Protein AF-A0A9P9PJF4-F1 (afdb_monomer_lite)

Radius of gyration: 35.7 Å; chains: 1; bounding box: 83×96×113 Å

pLDDT: mean 74.49, std 23.61, range [21.17, 98.62]

Foldseek 3Di:
DDDDDDPCDDPPPPPDLELDDPVCLLQLVLLVLVVVVLVVLLVVCLVVCVLVQVVCPPLCPQAPDNQWFDCDPQWGQGGPPDLQNIWGKFQKIFGEFDFVVSLPDPSGFWFAKEWDDDPHWIKMWTQAQQFTWIWTLDLSRYTFTAATEGQLAGRGRQKYWYDQQQWIWIFGPGQQRAIWTAGNVVSVPTDSVDHDYDDSPPRTAGEAPQQAPRRHFRYKDAENFVQWIKGFQSHNHGDLPGLQLRFIWIWHCPPVNHIYTFAHANPLRHFQDWDWAQDQAQQVVRHRFTKIQTQSQFWGWIWRQSARHYYNGTGTLATDGDRFRHGFADKEQQDRNHRFKIKTFHQCQCPVSHLSSGRPRRPNVVQWTKTWMWGCSPVNDIDTDAIDTDLAGFGWHDWDHALQWIWTQTFQQGIWIWRRLCCVVVVNCPPIDGNIGIGNGSPQCPPVRSHGHDRSKGFNDWYQDQAQFIWTAMGRHGIITMGGADFWDWDDVDNPDDDDDDDDDDTDFDDHHIGHDDDDDDPLCVVFDDDDDDDDDDDDDDDDDTDDDPVSVVVCVVVCTVRVVPPDDDPVSPPPPVVVLLVVVVVVFPPDDDPDPDDDDDDCPVVVVVDPPRPDDQDKDWDFDPDDPDPPGWTWIWIFRDDDPQFTWIWTFTPPPDDDTPTFIWGKAADCPWPCCVPHPFHAFDLAFCDLVNLVVVLVVLVCCAPVCPLNVLLHFDPPLDDAQKWWFWDQDPVRDTWIAIDGDDSPDDAAEEEEQEAALDDAQQAAAPVCNVVRNVTDDLVRFAQQVNQVSVSCVSSVHRIYDYCRYSAHVHDPVSNVVNLLCLLVNQQNHSEYEYLQQDNHSRPHQRGRDDDAQQPDDWDKDWTADSVRDITIMTMTGCSDADDSCVTNSLQELLSLSSLQNHQWYFHRHPGWTWIDHCRDIDTPRDDDDPVSVPRRVCLSCLSSDDLLVLVLSLLVSQLSSQQHDYPALLCLQSSCLSVVVSSCVSNVFADAQSDGPSCLLQVLQKAFDPDDDAFDPDARHFLSHPSRGSHRIHHDSSDRWDWQKAWDDKDFAAPDPVRRRHTTPDIKTKMWFWKFKKKWWAAPVQCWIWIPPQTDIGHHDDPPPPDDDPDDDPQKDKDFNPVVDDPCNVPDNGDMAIKMKTWRIANPPWRWTKIWIWHADPPDGQATHTGMIMIGGFPPDDPDPGDPPCRRVPTDTDTHMGD

Structure (mmCIF, N/CA/C/O backbone):
data_AF-A0A9P9PJF4-F1
#
_entry.id   AF-A0A9P9PJF4-F1
#
loop_
_atom_site.group_PDB
_atom_site.id
_atom_site.type_symbol
_atom_site.label_atom_id
_atom_site.label_alt_id
_atom_site.label_comp_id
_atom_site.label_asym_id
_atom_site.label_entity_id
_atom_site.label_seq_id
_atom_site.pdbx_PDB_ins_code
_atom_site.Cartn_x
_atom_site.Cartn_y
_atom_site.Cartn_z
_atom_site.occupancy
_atom_site.B_iso_or_equiv
_atom_site.auth_seq_id
_atom_site.auth_comp_id
_atom_site.auth_asym_id
_atom_site.auth_atom_id
_atom_site.pdbx_PDB_model_num
ATOM 1 N N . MET A 1 1 ? 15.720 27.802 -45.897 1.00 34.34 1 MET A N 1
ATOM 2 C CA . MET A 1 1 ? 14.665 27.251 -46.779 1.00 34.34 1 MET A CA 1
ATOM 3 C C . MET A 1 1 ? 14.933 25.777 -47.052 1.00 34.34 1 MET A C 1
ATOM 5 O O . MET A 1 1 ? 15.962 25.482 -47.644 1.00 34.34 1 MET A O 1
ATOM 9 N N . LYS A 1 2 ? 14.011 24.889 -46.672 1.00 25.39 2 LYS A N 1
ATOM 10 C CA . LYS A 1 2 ? 13.549 23.709 -47.434 1.00 25.39 2 LYS A CA 1
ATOM 11 C C . LYS A 1 2 ? 12.331 23.142 -46.688 1.00 25.39 2 LYS A C 1
ATOM 13 O O . LYS A 1 2 ? 12.309 23.207 -45.465 1.00 25.39 2 LYS A O 1
ATOM 18 N N . TRP A 1 3 ? 11.308 22.699 -47.416 1.00 28.30 3 TRP A N 1
ATOM 19 C CA . TRP A 1 3 ? 10.011 22.268 -46.874 1.00 28.30 3 TRP A CA 1
ATOM 20 C C . TRP A 1 3 ? 9.738 20.805 -47.243 1.00 28.30 3 TRP A C 1
ATOM 22 O O . TRP A 1 3 ? 9.900 20.439 -48.404 1.00 28.30 3 TRP A O 1
ATOM 32 N N . SER A 1 4 ? 9.292 20.019 -46.260 1.00 28.52 4 SER A N 1
ATOM 33 C CA . SER A 1 4 ? 8.748 18.651 -46.375 1.00 28.52 4 SER A CA 1
ATOM 34 C C . SER A 1 4 ? 8.312 18.224 -44.958 1.00 28.52 4 SER A C 1
ATOM 36 O O . SER A 1 4 ? 9.140 17.734 -44.199 1.00 28.52 4 SER A O 1
ATOM 38 N N . ALA A 1 5 ? 7.158 18.616 -44.409 1.00 28.22 5 ALA A N 1
ATOM 39 C CA . ALA A 1 5 ? 5.774 18.578 -44.902 1.00 28.22 5 ALA A CA 1
ATOM 40 C C . ALA A 1 5 ? 5.162 17.160 -44.917 1.00 28.22 5 ALA A C 1
ATOM 42 O O . ALA A 1 5 ? 5.630 16.290 -45.642 1.00 28.22 5 ALA A O 1
ATOM 43 N N . LEU A 1 6 ? 4.067 17.011 -44.156 1.00 29.25 6 LEU A N 1
ATOM 44 C CA . LEU A 1 6 ? 3.089 15.909 -44.143 1.00 29.25 6 LEU A CA 1
ATOM 45 C C . LEU A 1 6 ? 3.566 14.507 -43.709 1.00 29.25 6 LEU A C 1
ATOM 47 O O . LEU A 1 6 ? 3.797 13.618 -44.520 1.00 29.25 6 LEU A O 1
ATOM 51 N N . ALA A 1 7 ? 3.501 14.282 -42.394 1.00 25.89 7 ALA A N 1
ATOM 52 C CA . ALA A 1 7 ? 3.163 12.984 -41.798 1.00 25.89 7 ALA A CA 1
ATOM 53 C C . ALA A 1 7 ? 2.083 13.178 -40.712 1.00 25.89 7 ALA A C 1
ATOM 55 O O . ALA A 1 7 ? 2.244 12.791 -39.558 1.00 25.89 7 ALA A O 1
ATOM 56 N N . SER A 1 8 ? 0.987 13.855 -41.073 1.00 27.55 8 SER A N 1
ATOM 57 C CA . SER A 1 8 ? -0.156 14.100 -40.189 1.00 27.55 8 SER A CA 1
ATOM 58 C C . SER A 1 8 ? -0.978 12.821 -40.003 1.00 27.55 8 SER A C 1
ATOM 60 O O . SER A 1 8 ? -2.016 12.640 -40.643 1.00 27.55 8 SER A O 1
ATOM 62 N N . VAL A 1 9 ? -0.499 11.927 -39.135 1.00 30.14 9 VAL A N 1
ATOM 63 C CA . VAL A 1 9 ? -1.334 10.869 -38.554 1.00 30.14 9 VAL A CA 1
ATOM 64 C C . VAL A 1 9 ? -2.481 11.551 -37.811 1.00 30.14 9 VAL A C 1
ATOM 66 O O . VAL A 1 9 ? -2.271 12.544 -37.114 1.00 30.14 9 VAL A O 1
ATOM 69 N N . ALA A 1 10 ? -3.702 11.064 -38.015 1.00 27.00 10 ALA A N 1
ATOM 70 C CA . ALA A 1 10 ? -4.894 11.736 -37.528 1.00 27.00 10 ALA A CA 1
ATOM 71 C C . ALA A 1 10 ? -4.987 11.680 -35.997 1.00 27.00 10 ALA A C 1
ATOM 73 O O . ALA A 1 10 ? -5.512 10.723 -35.428 1.00 27.00 10 ALA A O 1
ATOM 74 N N . VAL A 1 11 ? -4.573 12.768 -35.344 1.00 32.31 11 VAL A N 1
ATOM 75 C CA . VAL A 1 11 ? -5.236 13.211 -34.116 1.00 32.31 11 VAL A CA 1
ATOM 76 C C . VAL A 1 11 ? -6.684 13.496 -34.508 1.00 32.31 11 VAL A C 1
ATOM 78 O O . VAL A 1 11 ? -7.003 14.563 -35.034 1.00 32.31 11 VAL A O 1
ATOM 81 N N . LEU A 1 12 ? -7.558 12.507 -34.308 1.00 24.62 12 LEU A N 1
ATOM 82 C CA . LEU A 1 12 ? -8.987 12.770 -34.218 1.00 24.62 12 LEU A CA 1
ATOM 83 C C . LEU A 1 12 ? -9.161 13.825 -33.120 1.00 24.62 12 LEU A C 1
ATOM 85 O O . LEU A 1 12 ? -8.654 13.613 -32.015 1.00 24.62 12 LEU A O 1
ATOM 89 N N . PRO A 1 13 ? -9.832 14.957 -33.386 1.00 32.28 13 PRO A N 1
ATOM 90 C CA . PRO A 1 13 ? -10.098 15.912 -32.331 1.00 32.28 13 PRO A CA 1
ATOM 91 C C . PRO A 1 13 ? -11.026 15.242 -31.316 1.00 32.28 13 PRO A C 1
ATOM 93 O O . PRO A 1 13 ? -12.204 15.019 -31.598 1.00 32.28 13 PRO A O 1
ATOM 96 N N . LEU A 1 14 ? -10.499 14.952 -30.123 1.00 38.03 14 LEU A N 1
ATOM 97 C CA . LEU A 1 14 ? -11.316 14.827 -28.920 1.00 38.03 14 LEU A CA 1
ATOM 98 C C . LEU A 1 14 ? -11.950 16.201 -28.695 1.00 38.03 14 LEU A C 1
ATOM 100 O O . LEU A 1 14 ? -11.345 17.109 -28.126 1.00 38.03 14 LEU A O 1
ATOM 104 N N . ALA A 1 15 ? -13.134 16.380 -29.278 1.00 36.50 15 ALA A N 1
ATOM 105 C CA . ALA A 1 15 ? -13.811 17.658 -29.376 1.00 36.50 15 ALA A CA 1
ATOM 106 C C . ALA A 1 15 ? -14.324 18.091 -27.997 1.00 36.50 15 ALA A C 1
ATOM 108 O O . ALA A 1 15 ? -15.442 17.758 -27.614 1.00 36.50 15 ALA A O 1
ATOM 109 N N . SER A 1 16 ? -13.473 18.824 -27.269 1.00 43.75 16 SER A N 1
ATOM 110 C CA . SER A 1 16 ? -13.793 19.554 -26.035 1.00 43.75 16 SER A CA 1
ATOM 111 C C . SER A 1 16 ? -14.625 18.750 -25.025 1.00 43.75 16 SER A C 1
ATOM 113 O O . SER A 1 16 ? -15.787 19.062 -24.780 1.00 43.75 16 SER A O 1
ATOM 115 N N . ALA A 1 17 ? -14.005 17.736 -24.416 1.00 50.69 17 ALA A N 1
ATOM 116 C CA . ALA A 1 17 ? -14.573 16.988 -23.289 1.00 50.69 17 ALA A CA 1
ATOM 117 C C . ALA A 1 17 ? -14.316 17.646 -21.910 1.00 50.69 17 ALA A C 1
ATOM 119 O O . ALA A 1 17 ? -14.568 17.013 -20.888 1.00 50.69 17 ALA A O 1
ATOM 120 N N . HIS A 1 18 ? -13.819 18.889 -21.899 1.00 61.38 18 HIS A N 1
ATOM 121 C CA . HIS A 1 18 ? -13.528 19.691 -20.706 1.00 61.38 18 HIS A CA 1
ATOM 122 C C . HIS A 1 18 ? -14.693 20.639 -20.390 1.00 61.38 18 HIS A C 1
ATOM 124 O O . HIS A 1 18 ? -15.358 21.120 -21.312 1.00 61.38 18 HIS A O 1
ATOM 130 N N . GLY A 1 19 ? -14.905 20.957 -19.111 1.00 71.25 19 GLY A N 1
ATOM 131 C CA . GLY A 1 19 ? -15.897 21.961 -18.697 1.00 71.25 19 GLY A CA 1
ATOM 132 C C . GLY A 1 19 ? -15.483 23.421 -18.954 1.00 71.25 19 GLY A C 1
ATOM 133 O O . GLY A 1 19 ? -16.315 24.308 -19.159 1.00 71.25 19 GLY A O 1
ATOM 134 N N . PHE A 1 20 ? -14.175 23.674 -18.989 1.00 87.19 20 PHE A N 1
ATOM 135 C CA . PHE A 1 20 ? -13.577 25.001 -19.139 1.00 87.19 20 PHE A CA 1
ATOM 136 C C . PHE A 1 20 ? -12.652 25.043 -20.362 1.00 87.19 20 PHE A C 1
ATOM 138 O O . PHE A 1 20 ? -12.193 24.013 -20.863 1.00 87.19 20 PHE A O 1
ATOM 145 N N . THR A 1 21 ? -12.377 26.240 -20.883 1.00 88.31 21 THR A N 1
ATOM 146 C CA . THR A 1 21 ? -11.448 26.394 -22.012 1.00 88.31 21 THR A CA 1
ATOM 147 C C . THR A 1 21 ? -9.991 26.399 -21.541 1.00 88.31 21 THR A C 1
ATOM 149 O O . THR A 1 21 ? -9.674 26.894 -20.462 1.00 88.31 21 THR A O 1
ATOM 152 N N . GLN A 1 22 ? -9.061 25.943 -22.390 1.00 86.75 22 GLN A N 1
ATOM 153 C CA . GLN A 1 22 ? -7.617 25.996 -22.095 1.00 86.75 22 GLN A CA 1
ATOM 154 C C . GLN A 1 22 ? -7.113 27.416 -21.780 1.00 86.75 22 GLN A C 1
ATOM 156 O O . GLN A 1 22 ? -6.164 27.574 -21.020 1.00 86.75 22 GLN A O 1
ATOM 161 N N . GLY A 1 23 ? -7.760 28.457 -22.319 1.00 88.31 23 GLY A N 1
ATOM 162 C CA . GLY A 1 23 ? -7.442 29.846 -21.978 1.00 88.31 23 GLY A CA 1
ATOM 163 C C . GLY A 1 23 ? -7.846 30.232 -20.551 1.00 88.31 23 GLY A C 1
ATOM 164 O O . GLY A 1 23 ? -7.159 31.031 -19.919 1.00 88.31 23 GLY A O 1
ATOM 165 N N . GLU A 1 24 ? -8.920 29.652 -20.013 1.00 89.38 24 GLU A N 1
ATOM 166 C CA . GLU A 1 24 ? -9.369 29.900 -18.639 1.00 89.38 24 GLU A CA 1
ATOM 167 C C . GLU A 1 24 ? -8.446 29.226 -17.621 1.00 89.38 24 GLU A C 1
ATOM 169 O O . GLU A 1 24 ? -7.992 29.913 -16.704 1.00 89.38 24 GLU A O 1
ATOM 174 N N . TYR A 1 25 ? -8.078 27.957 -17.834 1.00 89.44 25 TYR A N 1
ATOM 175 C CA . TYR A 1 25 ? -7.021 27.279 -17.069 1.00 89.44 25 TYR A CA 1
ATOM 176 C C . TYR A 1 25 ? -5.699 28.062 -17.146 1.00 89.44 25 TYR A C 1
ATOM 178 O O . TYR A 1 25 ? -5.192 28.537 -16.133 1.00 89.44 25 TYR A O 1
ATOM 186 N N . ALA A 1 26 ? -5.178 28.340 -18.348 1.00 86.75 26 ALA A N 1
ATOM 187 C CA . ALA A 1 26 ? -3.912 29.063 -18.509 1.00 86.75 26 ALA A CA 1
ATOM 188 C C . ALA A 1 26 ? -3.910 30.469 -17.869 1.00 86.75 26 ALA A C 1
ATOM 190 O O . ALA A 1 26 ? -2.870 30.938 -17.413 1.00 86.75 26 ALA A O 1
ATOM 191 N N . SER A 1 27 ? -5.064 31.140 -17.788 1.00 87.94 27 SER A N 1
ATOM 192 C CA . SER A 1 27 ? -5.177 32.451 -17.133 1.00 87.94 27 SER A CA 1
ATOM 193 C C . SER A 1 27 ? -5.241 32.407 -15.599 1.00 87.94 27 SER A C 1
ATOM 195 O O . SER A 1 27 ? -4.928 33.422 -14.970 1.00 87.94 27 SER A O 1
ATOM 197 N N . GLY A 1 28 ? -5.641 31.272 -15.008 1.00 88.38 28 GLY A N 1
ATOM 198 C CA . GLY A 1 28 ? -5.975 31.133 -13.584 1.00 88.38 28 GLY A CA 1
ATOM 199 C C . GLY A 1 28 ? -7.426 31.466 -13.218 1.00 88.38 28 GLY A C 1
ATOM 200 O O . GLY A 1 28 ? -7.733 31.643 -12.042 1.00 88.38 28 GLY A O 1
ATOM 201 N N . ALA A 1 29 ? -8.329 31.554 -14.198 1.00 89.94 29 ALA A N 1
ATOM 202 C CA . ALA A 1 29 ? -9.730 31.908 -13.962 1.00 89.94 29 ALA A CA 1
ATOM 203 C C . ALA A 1 29 ? -10.544 30.779 -13.300 1.00 89.94 29 ALA A C 1
ATOM 205 O O . ALA A 1 29 ? -11.487 31.073 -12.569 1.00 89.94 29 ALA A O 1
ATOM 206 N N . VAL A 1 30 ? -10.193 29.506 -13.531 1.00 89.62 30 VAL A N 1
ATOM 207 C CA . VAL A 1 30 ? -10.925 28.349 -12.970 1.00 89.62 30 VAL A CA 1
ATOM 208 C C . VAL A 1 30 ? -10.677 28.230 -11.463 1.00 89.62 30 VAL A C 1
ATOM 210 O O . VAL A 1 30 ? -11.626 28.221 -10.681 1.00 89.62 30 VAL A O 1
ATOM 213 N N . MET A 1 31 ? -9.408 28.266 -11.052 1.00 88.94 31 MET A N 1
ATOM 214 C CA . MET A 1 31 ? -9.002 28.311 -9.646 1.00 88.94 31 MET A CA 1
ATOM 215 C C . MET A 1 31 ? -9.591 29.521 -8.902 1.00 88.94 31 MET A C 1
ATOM 217 O O . MET A 1 31 ? -10.153 29.363 -7.821 1.00 88.94 31 MET A O 1
ATOM 221 N N . ASP A 1 32 ? -9.549 30.731 -9.472 1.00 89.81 32 ASP A N 1
ATOM 222 C CA . ASP A 1 32 ? -10.112 31.917 -8.802 1.00 89.81 32 ASP A CA 1
ATOM 223 C C . ASP A 1 32 ? -11.648 31.868 -8.693 1.00 89.81 32 ASP A C 1
ATOM 225 O O . ASP A 1 32 ? -12.204 32.268 -7.667 1.00 89.81 32 ASP A O 1
ATOM 229 N N . LEU A 1 33 ? -12.342 31.306 -9.693 1.00 89.44 33 LEU A N 1
ATOM 230 C CA . LEU A 1 33 ? -13.781 31.019 -9.630 1.00 89.44 33 LEU A CA 1
ATOM 231 C C . LEU A 1 33 ? -14.101 30.031 -8.498 1.00 89.44 33 LEU A C 1
ATOM 233 O O . LEU A 1 33 ? -15.025 30.274 -7.718 1.00 89.44 33 LEU A O 1
ATOM 237 N N . MET A 1 34 ? -13.328 28.951 -8.374 1.00 89.94 34 MET A N 1
ATOM 238 C CA . MET A 1 34 ? -13.480 27.964 -7.306 1.00 89.94 34 MET A CA 1
ATOM 239 C C . MET A 1 34 ? -13.217 28.580 -5.924 1.00 89.94 34 MET A C 1
ATOM 241 O O . MET A 1 34 ? -14.080 28.512 -5.046 1.00 89.94 34 MET A O 1
ATOM 245 N N . MET A 1 35 ? -12.060 29.227 -5.736 1.00 90.75 35 MET A N 1
ATOM 246 C CA . MET A 1 35 ? -11.679 29.849 -4.464 1.00 90.75 35 MET A CA 1
ATOM 247 C C . MET A 1 35 ? -12.696 30.900 -4.021 1.00 90.75 35 MET A C 1
ATOM 249 O O . MET A 1 35 ? -13.125 30.879 -2.871 1.00 90.75 35 MET A O 1
ATOM 253 N N . SER A 1 36 ? -13.107 31.802 -4.919 1.00 91.56 36 SER A N 1
ATOM 254 C CA . SER A 1 36 ? -14.059 32.870 -4.586 1.00 91.56 36 SER A CA 1
ATOM 255 C C . SER A 1 36 ? -15.465 32.339 -4.289 1.00 91.56 36 SER A C 1
ATOM 257 O O . SER A 1 36 ? -16.132 32.861 -3.393 1.00 91.56 36 SER A O 1
ATOM 259 N N . SER A 1 37 ? -15.897 31.267 -4.962 1.00 91.19 37 SER A N 1
ATOM 260 C CA . SER A 1 37 ? -17.183 30.606 -4.692 1.00 91.19 37 SER A CA 1
ATOM 261 C C . SER A 1 37 ? -17.192 29.904 -3.329 1.00 91.19 37 SER A C 1
ATOM 263 O O . SER A 1 37 ? -18.136 30.083 -2.555 1.00 91.19 37 SER A O 1
ATOM 265 N N . LYS A 1 38 ? -16.117 29.178 -2.993 1.00 92.50 38 LYS A N 1
ATOM 266 C CA . LYS A 1 38 ? -15.889 28.592 -1.661 1.00 92.50 38 LYS A CA 1
ATOM 267 C C . LYS A 1 38 ? -15.839 29.675 -0.570 1.00 92.50 38 LYS A C 1
ATOM 269 O O . LYS A 1 38 ? -16.595 29.619 0.400 1.00 92.50 38 LYS A O 1
ATOM 274 N N . GLU A 1 39 ? -15.038 30.726 -0.766 1.00 93.00 39 GLU A N 1
ATOM 275 C CA . GLU A 1 39 ? -14.910 31.866 0.159 1.00 93.00 39 GLU A CA 1
ATOM 276 C C . GLU A 1 39 ? -16.257 32.568 0.416 1.00 93.00 39 GLU A C 1
ATOM 278 O O . GLU A 1 39 ? -16.568 32.901 1.566 1.00 93.00 39 GLU A O 1
ATOM 283 N N . ALA A 1 40 ? -17.086 32.740 -0.620 1.00 93.38 40 ALA A N 1
ATOM 284 C CA . ALA A 1 40 ? -18.432 33.302 -0.512 1.00 93.38 40 ALA A CA 1
ATOM 285 C C . ALA A 1 40 ? -19.412 32.378 0.236 1.00 93.38 40 ALA A C 1
ATOM 287 O O . ALA A 1 40 ? -20.197 32.858 1.061 1.00 93.38 40 ALA A O 1
ATOM 288 N N . ALA A 1 41 ? -19.353 31.063 0.004 1.00 92.56 41 ALA A N 1
ATOM 289 C CA . ALA A 1 41 ? -20.180 30.085 0.709 1.00 92.56 41 ALA A CA 1
ATOM 290 C C . ALA A 1 41 ? -19.855 30.052 2.214 1.00 92.56 41 ALA A C 1
ATOM 292 O O . ALA A 1 41 ? -20.740 30.251 3.050 1.00 92.56 41 ALA A O 1
ATOM 293 N N . TRP A 1 42 ? -18.576 29.944 2.584 1.00 93.38 42 TRP A N 1
ATOM 294 C CA . TRP A 1 42 ? -18.161 29.981 3.991 1.00 93.38 42 TRP A CA 1
ATOM 295 C C . TRP A 1 42 ? -18.440 31.347 4.645 1.00 93.38 42 TRP A C 1
ATOM 297 O O . TRP A 1 42 ? -18.703 31.430 5.844 1.00 93.38 42 TRP A O 1
ATOM 307 N N . ALA A 1 43 ? -18.397 32.456 3.894 1.00 92.44 43 ALA A N 1
ATOM 308 C CA . ALA A 1 43 ? -18.820 33.768 4.399 1.00 92.44 43 ALA A CA 1
ATOM 309 C C . ALA A 1 43 ? -20.328 33.817 4.717 1.00 92.44 43 ALA A C 1
ATOM 311 O O . ALA A 1 43 ? -20.710 34.352 5.759 1.00 92.44 43 ALA A O 1
ATOM 312 N N . LYS A 1 44 ? -21.178 33.209 3.877 1.00 94.00 44 LYS A N 1
ATOM 313 C CA . LYS A 1 44 ? -22.625 33.061 4.113 1.00 94.00 44 LYS A CA 1
ATOM 314 C C . LYS A 1 44 ? -22.911 32.236 5.377 1.00 94.00 44 LYS A C 1
ATOM 316 O O . LYS A 1 44 ? -23.691 32.691 6.211 1.00 94.00 44 LYS A O 1
ATOM 321 N N . HIS A 1 45 ? -22.246 31.096 5.574 1.00 92.25 45 HIS A N 1
ATOM 322 C CA . HIS A 1 45 ? -22.419 30.269 6.780 1.00 92.25 45 HIS A CA 1
ATOM 323 C C . HIS A 1 45 ? -21.924 30.951 8.062 1.00 92.25 45 HIS A C 1
ATOM 325 O O . HIS A 1 45 ? -22.611 30.932 9.088 1.00 92.25 45 HIS A O 1
ATOM 331 N N . ARG A 1 46 ? -20.782 31.649 8.010 1.00 90.00 46 ARG A N 1
ATOM 332 C CA . ARG A 1 46 ? -20.304 32.470 9.138 1.00 90.00 46 ARG A CA 1
ATOM 333 C C . ARG A 1 46 ? -21.266 33.623 9.457 1.00 90.00 46 ARG A C 1
ATOM 335 O O . ARG A 1 46 ? -21.515 33.883 10.631 1.00 90.00 46 ARG A O 1
ATOM 342 N N . ALA A 1 47 ? -21.875 34.256 8.449 1.00 92.88 47 ALA A N 1
ATOM 343 C CA . ALA A 1 47 ? -22.896 35.292 8.640 1.00 92.88 47 ALA A CA 1
ATOM 344 C C . ALA A 1 47 ? -24.233 34.752 9.193 1.00 92.88 47 ALA A C 1
ATOM 346 O O . ALA A 1 47 ? -24.906 35.455 9.945 1.00 92.88 47 ALA A O 1
ATOM 347 N N . ALA A 1 48 ? -24.603 33.510 8.866 1.00 93.31 48 ALA A N 1
ATOM 348 C CA . ALA A 1 48 ? -25.753 32.813 9.449 1.00 93.31 48 ALA A CA 1
ATOM 349 C C . ALA A 1 48 ? -25.506 32.331 10.896 1.00 93.31 48 ALA A C 1
ATOM 351 O O . ALA A 1 48 ? -26.454 32.023 11.618 1.00 93.31 48 ALA A O 1
ATOM 352 N N . GLY A 1 49 ? -24.244 32.281 11.340 1.00 90.44 49 GLY A N 1
ATOM 353 C CA . GLY A 1 49 ? -23.857 31.693 12.624 1.00 90.44 49 GLY A CA 1
ATOM 354 C C . GLY A 1 49 ? -23.816 30.161 12.600 1.00 90.44 49 GLY A C 1
ATOM 355 O O . GLY A 1 49 ? -23.854 29.522 13.655 1.00 90.44 49 GLY A O 1
ATOM 356 N N . ASP A 1 50 ? -23.733 29.549 11.416 1.00 88.69 50 ASP A N 1
ATOM 357 C CA . ASP A 1 50 ? -23.646 28.095 11.262 1.00 88.69 50 ASP A CA 1
ATOM 358 C C . ASP A 1 50 ? -22.351 27.561 11.883 1.00 88.69 50 ASP A C 1
ATOM 360 O O . ASP A 1 50 ? -22.399 26.639 12.695 1.00 88.69 50 ASP A O 1
ATOM 364 N N . TYR A 1 51 ? -21.237 28.249 11.635 1.00 90.69 51 TYR A N 1
ATOM 365 C CA . TYR A 1 51 ? -19.895 27.929 12.136 1.00 90.69 51 TYR A CA 1
ATOM 366 C C . TYR A 1 51 ? -19.644 28.353 13.606 1.00 90.69 51 TYR A C 1
ATOM 368 O O . TYR A 1 51 ? -18.500 28.363 14.060 1.00 90.69 51 TYR A O 1
ATOM 376 N N . ASP A 1 52 ? -20.659 28.756 14.390 1.00 91.12 52 ASP A N 1
ATOM 377 C CA . ASP A 1 52 ? -20.407 29.170 15.782 1.00 91.12 52 ASP A CA 1
ATOM 378 C C . ASP A 1 52 ? -19.974 27.982 16.663 1.00 91.12 52 ASP A C 1
ATOM 380 O O . ASP A 1 52 ? -20.799 27.289 17.266 1.00 91.12 52 ASP A O 1
ATOM 384 N N . SER A 1 53 ? -18.653 27.824 16.811 1.00 90.44 53 SER A N 1
ATOM 385 C CA . SER A 1 53 ? -17.975 26.829 17.654 1.00 90.44 53 SER A CA 1
ATOM 386 C C . SER A 1 53 ? -18.569 26.675 19.065 1.00 90.44 53 SER A C 1
ATOM 388 O O . SER A 1 53 ? -18.473 25.593 19.651 1.00 90.44 53 SER A O 1
ATOM 390 N N . LYS A 1 54 ? -19.236 27.700 19.626 1.00 89.31 54 LYS A N 1
ATOM 391 C CA . LYS A 1 54 ? -19.930 27.603 20.928 1.00 89.31 54 LYS A CA 1
ATOM 392 C C . LYS A 1 54 ? -20.972 26.475 20.980 1.00 89.31 54 LYS A C 1
ATOM 394 O O . LYS A 1 54 ? -21.209 25.940 22.066 1.00 89.31 54 LYS A O 1
ATOM 399 N N . LYS A 1 55 ? -21.554 26.079 19.839 1.00 89.38 55 LYS A N 1
ATOM 400 C CA . LYS A 1 55 ? -22.464 24.922 19.713 1.00 89.38 55 LYS A CA 1
ATOM 401 C C . LYS A 1 55 ? -21.809 23.642 20.241 1.00 89.38 55 LYS A C 1
ATOM 403 O O . LYS A 1 55 ? -22.336 22.985 21.144 1.00 89.38 55 LYS A O 1
ATOM 408 N N . TRP A 1 56 ? -20.609 23.337 19.751 1.00 91.12 56 TRP A N 1
ATOM 409 C CA . TRP A 1 56 ? -19.926 22.057 19.975 1.00 91.12 56 TRP A CA 1
ATOM 410 C C . TRP A 1 56 ? -18.883 22.092 21.110 1.00 91.12 56 TRP A C 1
ATOM 412 O O . TRP A 1 56 ? -18.519 21.040 21.636 1.00 91.12 56 TRP A O 1
ATOM 422 N N . MET A 1 57 ? -18.466 23.281 21.571 1.00 90.31 57 MET A N 1
ATOM 423 C CA . MET A 1 57 ? -17.568 23.472 22.728 1.00 90.31 57 MET A CA 1
ATOM 424 C C . MET A 1 57 ? -17.949 22.626 23.957 1.00 90.31 57 MET A C 1
ATOM 426 O O . MET A 1 57 ? -19.127 22.439 24.277 1.00 90.31 57 MET A O 1
ATOM 430 N N . GLY A 1 58 ? -16.946 22.165 24.707 1.00 87.44 58 GLY A N 1
ATOM 431 C CA . GLY A 1 58 ? -17.130 21.360 25.916 1.00 87.44 58 GLY A CA 1
ATOM 432 C C . GLY A 1 58 ? -17.496 19.899 25.644 1.00 87.44 58 GLY A C 1
ATOM 433 O O . GLY A 1 58 ? -18.084 19.246 26.512 1.00 87.44 58 GLY A O 1
ATOM 434 N N . PHE A 1 59 ? -17.158 19.377 24.460 1.00 92.25 59 PHE A N 1
ATOM 435 C CA . PHE A 1 59 ? -17.390 17.981 24.071 1.00 92.25 59 PHE A CA 1
ATOM 436 C C . PHE A 1 59 ? -16.874 16.975 25.118 1.00 92.25 59 PHE A C 1
ATOM 438 O O . PHE A 1 59 ? -17.547 15.997 25.438 1.00 92.25 59 PHE A O 1
ATOM 445 N N . ASP A 1 60 ? -15.744 17.276 25.768 1.00 88.81 60 ASP A N 1
ATOM 446 C CA . ASP A 1 60 ? -15.140 16.482 26.850 1.00 88.81 60 ASP A CA 1
ATOM 447 C C . ASP A 1 60 ? -16.105 16.178 28.023 1.00 88.81 60 ASP A C 1
ATOM 449 O O . ASP A 1 60 ? -16.025 15.118 28.673 1.00 88.81 60 ASP A O 1
ATOM 453 N N . LYS A 1 61 ? -17.036 17.109 28.274 1.00 90.81 61 LYS A N 1
ATOM 454 C CA . LYS A 1 61 ? -18.105 17.027 29.280 1.00 90.81 61 LYS A CA 1
ATOM 455 C C . LYS A 1 61 ? -19.406 16.473 28.703 1.00 90.81 61 LYS A C 1
ATOM 457 O O . LYS A 1 61 ? -20.054 15.704 29.408 1.00 90.81 61 LYS A O 1
ATOM 462 N N . LYS A 1 62 ? -19.763 16.857 27.469 1.00 92.12 62 LYS A N 1
ATOM 463 C CA . LYS A 1 62 ? -21.025 16.494 26.792 1.00 92.12 62 LYS A CA 1
ATOM 464 C C . LYS A 1 62 ? -21.071 15.040 26.293 1.00 92.12 62 LYS A C 1
ATOM 466 O O . LYS A 1 62 ? -22.154 14.463 26.246 1.00 92.12 62 LYS A O 1
ATOM 471 N N . ARG A 1 63 ? -19.926 14.460 25.905 1.00 93.12 63 ARG A N 1
ATOM 472 C CA . ARG A 1 63 ? -19.876 13.193 25.155 1.00 93.12 63 ARG A CA 1
ATOM 473 C C . ARG A 1 63 ? -20.492 11.998 25.883 1.00 93.12 63 ARG A C 1
ATOM 475 O O . ARG A 1 63 ? -20.253 11.792 27.076 1.00 93.12 63 ARG A O 1
ATOM 482 N N . SER A 1 64 ? -21.230 11.182 25.130 1.00 87.94 64 SER A N 1
ATOM 483 C CA . SER A 1 64 ? -22.026 10.043 25.615 1.00 87.94 64 SER A CA 1
ATOM 484 C C . SER A 1 64 ? -21.201 8.983 26.355 1.00 87.94 64 SER A C 1
ATOM 486 O O . SER A 1 64 ? -21.680 8.364 27.307 1.00 87.94 64 SER A O 1
ATOM 488 N N . ASN A 1 65 ? -19.937 8.803 25.969 1.00 90.50 65 ASN A N 1
ATOM 489 C CA . ASN A 1 65 ? -18.993 7.900 26.616 1.00 90.50 65 ASN A CA 1
ATOM 490 C C . ASN A 1 65 ? -17.569 8.491 26.560 1.00 90.50 65 ASN A C 1
ATOM 492 O O . ASN A 1 65 ? -17.112 8.976 25.528 1.00 90.50 65 ASN A O 1
ATOM 496 N N . LYS A 1 66 ? -16.870 8.481 27.705 1.00 80.81 66 LYS A N 1
ATOM 497 C CA . LYS A 1 66 ? -15.570 9.159 27.890 1.00 80.81 66 LYS A CA 1
ATOM 498 C C . LYS A 1 66 ? -14.362 8.388 27.357 1.00 80.81 66 LYS A C 1
ATOM 500 O O . LYS A 1 66 ? -13.257 8.924 27.396 1.00 80.81 66 LYS A O 1
ATOM 505 N N . ASP A 1 67 ? -14.571 7.168 26.873 1.00 87.38 67 ASP A N 1
ATOM 506 C CA . ASP A 1 67 ? -13.544 6.414 26.172 1.00 87.38 67 ASP A CA 1
ATOM 507 C C . ASP A 1 67 ? -13.761 6.496 24.636 1.00 87.38 67 ASP A C 1
ATOM 509 O O . ASP A 1 67 ? -12.836 6.850 23.912 1.00 87.38 67 ASP A O 1
ATOM 513 N N . LYS A 1 68 ? -14.943 6.125 24.103 1.00 93.25 68 LYS A N 1
ATOM 514 C CA . LYS A 1 68 ? -15.336 6.220 22.666 1.00 93.25 68 LYS A CA 1
ATOM 515 C C . LYS A 1 68 ? -16.839 6.329 22.548 1.00 93.25 68 LYS A C 1
ATOM 517 O O . LYS A 1 68 ? -17.550 5.834 23.419 1.00 93.25 68 LYS A O 1
ATOM 522 N N . ILE A 1 69 ? -17.282 6.763 21.387 1.00 96.56 69 ILE A N 1
ATOM 523 C CA . ILE A 1 69 ? -18.637 6.634 20.893 1.00 96.56 69 ILE A CA 1
ATOM 524 C C . ILE A 1 69 ? -18.632 5.542 19.822 1.00 96.56 69 ILE A C 1
ATOM 526 O O . ILE A 1 69 ? -17.848 5.571 18.875 1.00 96.56 69 ILE A O 1
ATOM 530 N N . GLU A 1 70 ? -19.454 4.519 20.034 1.00 95.12 70 GLU A N 1
ATOM 531 C CA . GLU A 1 70 ? -19.486 3.344 19.167 1.00 95.12 70 GLU A CA 1
ATOM 532 C C . GLU A 1 70 ? -20.365 3.579 17.958 1.00 95.12 70 GLU A C 1
ATOM 534 O O . GLU A 1 70 ? -21.523 3.964 18.109 1.00 95.12 70 GLU A O 1
ATOM 539 N N . CYS A 1 71 ? -19.854 3.229 16.784 1.00 95.69 71 CYS A N 1
ATOM 540 C CA . CYS A 1 71 ? -20.691 3.077 15.615 1.00 95.69 71 CYS A CA 1
ATOM 541 C C . CYS A 1 71 ? -21.565 1.829 15.777 1.00 95.69 71 CYS A C 1
ATOM 543 O O . CYS A 1 71 ? -21.075 0.696 15.660 1.00 95.69 71 CYS A O 1
ATOM 545 N N . LYS A 1 72 ? -22.849 2.028 16.077 1.00 93.12 72 LYS A N 1
ATOM 546 C CA . LYS A 1 72 ? -23.866 0.983 16.243 1.00 93.12 72 LYS A CA 1
ATOM 547 C C . LYS A 1 72 ? -25.017 1.254 15.290 1.00 93.12 72 LYS A C 1
ATOM 549 O O . LYS A 1 72 ? -25.494 2.377 15.195 1.00 93.12 72 LYS A O 1
ATOM 554 N N . ASN A 1 73 ? -25.460 0.217 14.583 1.00 92.12 73 ASN A N 1
ATOM 555 C CA . ASN A 1 73 ? -26.589 0.284 13.649 1.00 92.12 73 ASN A CA 1
ATOM 556 C C . ASN A 1 73 ? -26.468 1.443 12.630 1.00 92.12 73 ASN A C 1
ATOM 558 O O . ASN A 1 73 ? -27.452 2.101 12.310 1.00 92.12 73 ASN A O 1
ATOM 562 N N . GLY A 1 74 ? -25.243 1.716 12.162 1.00 94.50 74 GLY A N 1
ATOM 563 C CA . GLY A 1 74 ? -24.941 2.782 11.202 1.00 94.50 74 GLY A CA 1
ATOM 564 C C . GLY A 1 74 ? -24.764 4.193 11.784 1.00 94.50 74 GLY A C 1
ATOM 565 O O . GLY A 1 74 ? -24.598 5.128 11.002 1.00 94.50 74 GLY A O 1
ATOM 566 N N . ARG A 1 75 ? -24.814 4.382 13.117 1.00 95.56 75 ARG A N 1
ATOM 567 C CA . ARG A 1 75 ? -24.681 5.707 13.760 1.00 95.56 75 ARG A CA 1
ATOM 568 C C . ARG A 1 75 ? -23.767 5.730 14.987 1.00 95.56 75 ARG A C 1
ATOM 570 O O . ARG A 1 75 ? -23.652 4.739 15.706 1.00 95.56 75 ARG A O 1
ATOM 577 N N . ALA A 1 76 ? -23.177 6.892 15.260 1.00 96.50 76 ALA A N 1
ATOM 578 C CA . ALA A 1 76 ? -22.396 7.206 16.453 1.00 96.50 76 ALA A CA 1
ATOM 579 C C . ALA A 1 76 ? -23.008 8.425 17.180 1.00 96.50 76 ALA A C 1
ATOM 581 O O . ALA A 1 76 ? -22.758 9.571 16.814 1.00 96.50 76 ALA A O 1
ATOM 582 N N . GLU A 1 77 ? -23.821 8.175 18.215 1.00 96.31 77 GLU A N 1
ATOM 583 C CA . GLU A 1 77 ? -24.442 9.206 19.072 1.00 96.31 77 GLU A CA 1
ATOM 584 C C . GLU A 1 77 ? -23.383 9.852 19.985 1.00 96.31 77 GLU A C 1
ATOM 586 O O . GLU A 1 77 ? -23.114 9.383 21.099 1.00 96.31 77 GLU A O 1
ATOM 591 N N . ALA A 1 78 ? -22.719 10.900 19.491 1.00 94.38 78 ALA A N 1
ATOM 592 C CA . ALA A 1 78 ? -21.573 11.509 20.153 1.00 94.38 78 ALA A CA 1
ATOM 593 C C . ALA A 1 78 ? -21.975 12.308 21.395 1.00 94.38 78 ALA A C 1
ATOM 595 O O . ALA A 1 78 ? -21.328 12.188 22.439 1.00 94.38 78 ALA A O 1
ATOM 596 N N . VAL A 1 79 ? -23.090 13.037 21.323 1.00 94.50 79 VAL A N 1
ATOM 597 C CA . VAL A 1 79 ? -23.767 13.655 22.472 1.00 94.50 79 VAL A CA 1
ATOM 598 C C . VAL A 1 79 ? -25.207 13.149 22.521 1.00 94.50 79 VAL A C 1
ATOM 600 O O . VAL A 1 79 ? -25.905 13.124 21.513 1.00 94.50 79 VAL A O 1
ATOM 603 N N . LYS A 1 80 ? -25.648 12.695 23.700 1.00 92.38 80 LYS A N 1
ATOM 604 C CA . LYS A 1 80 ? -26.914 11.964 23.829 1.00 92.38 80 LYS A CA 1
ATOM 605 C C . LYS A 1 80 ? -28.121 12.856 23.525 1.00 92.38 80 LYS A C 1
ATOM 607 O O . LYS A 1 80 ? -28.333 13.845 24.225 1.00 92.38 80 LYS A O 1
ATOM 612 N N . GLY A 1 81 ? -28.944 12.447 22.561 1.00 90.19 81 GLY A N 1
ATOM 613 C CA . GLY A 1 81 ? -30.123 13.188 22.108 1.00 90.19 81 GLY A CA 1
ATOM 614 C C . GLY A 1 81 ? -29.822 14.441 21.276 1.00 90.19 81 GLY A C 1
ATOM 615 O O . GLY A 1 81 ? -30.738 15.226 21.044 1.00 90.19 81 GLY A O 1
ATOM 616 N N . ASP A 1 82 ? -28.576 14.638 20.839 1.00 92.19 82 ASP A N 1
ATOM 617 C CA . ASP A 1 82 ? -28.166 15.754 19.983 1.00 92.19 82 ASP A CA 1
ATOM 618 C C . ASP A 1 82 ? -27.981 15.262 18.539 1.00 92.19 82 ASP A C 1
ATOM 620 O O . ASP A 1 82 ? -27.065 14.490 18.244 1.00 92.19 82 ASP A O 1
ATOM 624 N N . ALA A 1 83 ? -28.873 15.680 17.639 1.00 90.38 83 ALA A N 1
ATOM 625 C CA . ALA A 1 83 ? -28.874 15.230 16.248 1.00 90.38 83 ALA A CA 1
ATOM 626 C C . ALA A 1 83 ? -27.630 15.703 15.475 1.00 90.38 83 ALA A C 1
ATOM 628 O O . ALA A 1 83 ? -27.033 14.914 14.746 1.00 90.38 83 ALA A O 1
ATOM 629 N N . ASP A 1 84 ? -27.185 16.942 15.703 1.00 89.56 84 ASP A N 1
ATOM 630 C CA . ASP A 1 84 ? -26.013 17.546 15.047 1.00 89.56 84 ASP A CA 1
ATOM 631 C C . ASP A 1 84 ? -24.679 16.965 15.566 1.00 89.56 84 ASP A C 1
ATOM 633 O O . ASP A 1 84 ? -23.613 17.155 14.980 1.00 89.56 84 ASP A O 1
ATOM 637 N N . GLN A 1 85 ? -24.746 16.191 16.653 1.00 93.06 85 GLN A N 1
ATOM 638 C CA . GLN A 1 85 ? -23.658 15.365 17.175 1.00 93.06 85 GLN A CA 1
ATOM 639 C C . GLN A 1 85 ? -24.028 13.869 17.180 1.00 93.06 85 GLN A C 1
ATOM 641 O O . GLN A 1 85 ? -23.579 13.119 18.047 1.00 93.06 85 GLN A O 1
ATOM 646 N N . THR A 1 86 ? -24.837 13.410 16.218 1.00 95.00 86 THR A N 1
ATOM 647 C CA . THR A 1 86 ? -25.131 11.984 15.991 1.00 95.00 86 THR A CA 1
ATOM 648 C C . THR A 1 86 ? -24.784 11.598 14.555 1.00 95.00 86 THR A C 1
ATOM 650 O O . THR A 1 86 ? -25.613 11.685 13.653 1.00 95.00 86 THR A O 1
ATOM 653 N N . TYR A 1 87 ? -23.557 11.125 14.362 1.00 96.31 87 TYR A N 1
ATOM 654 C CA . TYR A 1 87 ? -22.915 10.925 13.060 1.00 96.31 87 TYR A CA 1
ATOM 655 C C . TYR A 1 87 ? -23.317 9.616 12.371 1.00 96.31 87 TYR A C 1
ATOM 657 O O . TYR A 1 87 ? -23.510 8.601 13.046 1.00 96.31 87 TYR A O 1
ATOM 665 N N . LYS A 1 88 ? -23.410 9.612 11.036 1.00 96.38 88 LYS A N 1
ATOM 666 C CA . LYS A 1 88 ? -23.511 8.390 10.215 1.00 96.38 88 LYS A CA 1
ATOM 667 C C . LYS A 1 88 ? -22.139 7.700 10.178 1.00 96.38 88 LYS A C 1
ATOM 669 O O . LYS A 1 88 ? -21.102 8.355 10.141 1.00 96.38 88 LYS A O 1
ATOM 674 N N . CYS A 1 89 ? -22.097 6.371 10.192 1.00 96.94 89 CYS A N 1
ATOM 675 C CA . CYS A 1 89 ? -20.822 5.647 10.192 1.00 96.94 89 CYS A CA 1
ATOM 676 C C . CYS A 1 89 ? -20.945 4.196 9.710 1.00 96.94 89 CYS A C 1
ATOM 678 O O . CYS A 1 89 ? -21.982 3.547 9.860 1.00 96.94 89 CYS A O 1
ATOM 680 N N . LYS A 1 90 ? -19.830 3.650 9.225 1.00 96.12 90 LYS A N 1
ATOM 681 C CA . LYS A 1 90 ? -19.635 2.232 8.901 1.00 96.12 90 LYS A CA 1
ATOM 682 C C . LYS A 1 90 ? -18.222 1.848 9.304 1.00 96.12 90 LYS A C 1
ATOM 684 O O . LYS A 1 90 ? -17.264 2.478 8.882 1.00 96.12 90 LYS A O 1
ATOM 689 N N . ASN A 1 91 ? -18.098 0.827 10.149 1.00 94.94 91 ASN A N 1
ATOM 690 C CA . ASN A 1 91 ? -16.824 0.250 10.598 1.00 94.94 91 ASN A CA 1
ATOM 691 C C . ASN A 1 91 ? -15.793 1.193 11.265 1.00 94.94 91 ASN A C 1
ATOM 693 O O . ASN A 1 91 ? -14.704 0.728 11.585 1.00 94.94 91 ASN A O 1
ATOM 697 N N . ILE A 1 92 ? -16.136 2.448 11.582 1.00 96.62 92 ILE A N 1
ATOM 698 C CA . ILE A 1 92 ? -15.276 3.413 12.293 1.00 96.62 92 ILE A CA 1
ATOM 699 C C . ILE A 1 92 ? -15.939 3.855 13.603 1.00 96.62 92 ILE A C 1
ATOM 701 O O . ILE A 1 92 ? -17.101 4.244 13.593 1.00 96.62 92 ILE A O 1
ATOM 705 N N . ASP A 1 93 ? -15.211 3.817 14.723 1.00 96.69 93 ASP A N 1
ATOM 706 C CA . ASP A 1 93 ? -15.648 4.375 16.014 1.00 96.69 93 ASP A CA 1
ATOM 707 C C . ASP A 1 93 ? -15.035 5.772 16.251 1.00 96.69 93 ASP A C 1
ATOM 709 O O . ASP A 1 93 ? -13.865 6.006 15.941 1.00 96.69 93 ASP A O 1
ATOM 713 N N . MET A 1 94 ? -15.792 6.687 16.866 1.00 97.31 94 MET A N 1
ATOM 714 C CA . MET A 1 94 ? -15.331 8.037 17.227 1.00 97.31 94 MET A CA 1
ATOM 715 C C . MET A 1 94 ? -14.772 8.059 18.653 1.00 97.31 94 MET A C 1
ATOM 717 O O . MET A 1 94 ? -15.334 7.448 19.557 1.00 97.31 94 MET A O 1
ATOM 721 N N . TYR A 1 95 ? -13.695 8.797 18.897 1.00 96.88 95 TYR A N 1
ATOM 722 C CA . TYR A 1 95 ? -13.015 8.844 20.192 1.00 96.88 95 TYR A CA 1
ATOM 723 C C . TYR A 1 95 ? -13.122 10.196 20.902 1.00 96.88 95 TYR A C 1
ATOM 725 O O . TYR A 1 95 ? -13.513 10.247 22.074 1.00 96.88 95 TYR A O 1
ATOM 733 N N . ASP A 1 96 ? -12.762 11.278 20.214 1.00 97.31 96 ASP A N 1
ATOM 734 C CA . ASP A 1 96 ? -12.717 12.627 20.778 1.00 97.31 96 ASP A CA 1
ATOM 735 C C . ASP A 1 96 ? -12.968 13.686 19.698 1.00 97.31 96 ASP A C 1
ATOM 737 O O . ASP A 1 96 ? -12.912 13.391 18.503 1.00 97.31 96 ASP A O 1
ATOM 741 N N . PHE A 1 97 ? -13.251 14.914 20.123 1.00 96.75 97 PHE A N 1
ATOM 742 C CA . PHE A 1 97 ? -13.424 16.068 19.243 1.00 96.75 97 PHE A CA 1
ATOM 743 C C . PHE A 1 97 ? -13.007 17.356 19.965 1.00 96.75 97 PHE A C 1
ATOM 745 O O . PHE A 1 97 ? -13.224 17.512 21.174 1.00 96.75 97 PHE A O 1
ATOM 752 N N . LYS A 1 98 ? -12.409 18.281 19.213 1.00 96.50 98 LYS A N 1
ATOM 753 C CA . LYS A 1 98 ? -12.040 19.635 19.646 1.00 96.50 98 LYS A CA 1
ATOM 754 C C . LYS A 1 98 ? -12.538 20.627 18.607 1.00 96.50 98 LYS A C 1
ATOM 756 O O . LYS A 1 98 ? -12.218 20.467 17.433 1.00 96.50 98 LYS A O 1
ATOM 761 N N . THR A 1 99 ? -13.244 21.674 19.033 1.00 96.62 99 THR A N 1
ATOM 762 C CA . THR A 1 99 ? -13.542 22.784 18.107 1.00 96.62 99 THR A CA 1
ATOM 763 C C . THR A 1 99 ? -12.271 23.536 17.734 1.00 96.62 99 THR A C 1
ATOM 765 O O . THR A 1 99 ? -11.326 23.575 18.526 1.00 96.62 99 THR A O 1
ATOM 768 N N . HIS A 1 100 ? -12.258 24.209 16.585 1.00 95.69 100 HIS A N 1
ATOM 769 C CA . HIS A 1 100 ? -11.124 25.054 16.187 1.00 95.69 100 HIS A CA 1
ATOM 770 C C . HIS A 1 100 ? -10.798 26.154 17.206 1.00 95.69 100 HIS A C 1
ATOM 772 O O . HIS A 1 100 ? -9.625 26.445 17.440 1.00 95.69 100 HIS A O 1
ATOM 778 N N . ALA A 1 101 ? -11.812 26.667 17.906 1.00 94.38 101 ALA A N 1
ATOM 779 C CA . ALA A 1 101 ? -11.646 27.599 19.019 1.00 94.38 101 ALA A CA 1
ATOM 780 C C . ALA A 1 101 ? -11.083 26.952 20.301 1.00 94.38 101 ALA A C 1
ATOM 782 O O . ALA A 1 101 ? -10.348 27.600 21.044 1.00 94.38 101 ALA A O 1
ATOM 783 N N . GLU A 1 102 ? -11.351 25.666 20.560 1.00 95.31 102 GLU A N 1
ATOM 784 C CA . GLU A 1 102 ? -10.670 24.904 21.625 1.00 95.31 102 GLU A CA 1
ATOM 785 C C . GLU A 1 102 ? -9.218 24.542 21.255 1.00 95.31 102 GLU A C 1
ATOM 787 O O . GLU A 1 102 ? -8.406 24.319 22.151 1.00 95.31 102 GLU A O 1
ATOM 792 N N . LEU A 1 103 ? -8.888 24.525 19.958 1.00 95.50 103 LEU A N 1
ATOM 793 C CA . LEU A 1 103 ? -7.522 24.467 19.415 1.00 95.50 103 LEU A CA 1
ATOM 794 C C . LEU A 1 103 ? -6.881 25.865 19.273 1.00 95.50 103 LEU A C 1
ATOM 796 O O . LEU A 1 103 ? -5.752 25.994 18.808 1.00 95.50 103 LEU A O 1
ATOM 800 N N . GLY A 1 104 ? -7.575 26.917 19.717 1.00 91.12 104 GLY A N 1
ATOM 801 C CA . GLY A 1 104 ? -7.035 28.263 19.878 1.00 91.12 104 GLY A CA 1
ATOM 802 C C . GLY A 1 104 ? -7.243 29.238 18.716 1.00 91.12 104 GLY A C 1
ATOM 803 O O . GLY A 1 104 ? -6.748 30.362 18.831 1.00 91.12 104 GLY A O 1
ATOM 804 N N . ASP A 1 105 ? -7.944 28.881 17.632 1.00 89.25 105 ASP A N 1
ATOM 805 C CA . ASP A 1 105 ? -8.285 29.828 16.556 1.00 89.25 105 ASP A CA 1
ATOM 806 C C . ASP A 1 105 ? -9.539 30.665 16.885 1.00 89.25 105 ASP A C 1
ATOM 808 O O . ASP A 1 105 ? -10.575 30.100 17.234 1.00 89.25 105 ASP A O 1
ATOM 812 N N . PRO A 1 106 ? -9.482 32.009 16.798 1.00 80.50 106 PRO A N 1
ATOM 813 C CA . PRO A 1 106 ? -10.578 32.867 17.245 1.00 80.50 106 PRO A CA 1
ATOM 814 C C . PRO A 1 106 ? -11.761 32.962 16.270 1.00 80.50 106 PRO A C 1
ATOM 816 O O . PRO A 1 106 ? -12.817 33.436 16.688 1.00 80.50 106 PRO A O 1
ATOM 819 N N . VAL A 1 107 ? -11.602 32.565 15.001 1.00 82.44 107 VAL A N 1
ATOM 820 C CA . VAL A 1 107 ? -12.701 32.541 14.017 1.00 82.44 107 VAL A CA 1
ATOM 821 C C . VAL A 1 107 ? -13.337 31.157 13.974 1.00 82.44 107 VAL A C 1
ATOM 823 O O . VAL A 1 107 ? -14.562 31.060 13.976 1.00 82.44 107 VAL A O 1
ATOM 826 N N . GLY A 1 108 ? -12.516 30.108 14.051 1.00 84.50 108 GLY A N 1
ATOM 827 C CA . GLY A 1 108 ? -12.994 28.735 14.171 1.00 84.50 108 GLY A CA 1
ATOM 828 C C . GLY A 1 108 ? -13.036 27.945 12.861 1.00 84.50 108 GLY A C 1
ATOM 829 O O . GLY A 1 108 ? -13.739 26.942 12.824 1.00 84.50 108 GLY A O 1
ATOM 830 N N . ASP A 1 109 ? -12.279 28.356 11.837 1.00 90.62 109 ASP A N 1
ATOM 831 C CA . ASP A 1 109 ? -12.202 27.654 10.546 1.00 90.62 109 ASP A CA 1
ATOM 832 C C . ASP A 1 109 ? -10.930 26.783 10.427 1.00 90.62 109 ASP A C 1
ATOM 834 O O . ASP A 1 109 ? -9.884 27.146 10.984 1.00 90.62 109 ASP A O 1
ATOM 838 N N . GLY A 1 110 ? -10.982 25.690 9.650 1.00 94.06 110 GLY A N 1
ATOM 839 C CA . GLY A 1 110 ? -9.851 24.765 9.440 1.00 94.06 110 GLY A CA 1
ATOM 840 C C . GLY A 1 110 ? -9.613 24.277 8.005 1.00 94.06 110 GLY A C 1
ATOM 841 O O . GLY A 1 110 ? -10.473 24.410 7.141 1.00 94.06 110 GLY A O 1
ATOM 842 N N . SER A 1 111 ? -8.423 23.714 7.766 1.00 95.38 111 SER A N 1
ATOM 843 C CA . SER A 1 111 ? -7.941 23.277 6.441 1.00 95.38 111 SER A CA 1
ATOM 844 C C . SER A 1 111 ? -7.025 22.034 6.498 1.00 95.38 111 SER A C 1
ATOM 846 O O . SER A 1 111 ? -7.401 21.029 7.114 1.00 95.38 111 SER A O 1
ATOM 848 N N . GLY A 1 112 ? -5.851 22.051 5.854 1.00 95.81 112 GLY A N 1
ATOM 849 C CA . GLY A 1 112 ? -4.906 20.936 5.782 1.00 95.81 112 GLY A CA 1
ATOM 850 C C . GLY A 1 112 ? -4.413 20.453 7.146 1.00 95.81 112 GLY A C 1
ATOM 851 O O . GLY A 1 112 ? -4.398 21.202 8.125 1.00 95.81 112 GLY A O 1
ATOM 852 N N . SER A 1 113 ? -4.012 19.187 7.243 1.00 97.00 113 SER A N 1
ATOM 853 C CA . SER A 1 113 ? -3.531 18.597 8.497 1.00 97.00 113 SER A CA 1
ATOM 854 C C . SER A 1 113 ? -2.517 17.487 8.247 1.00 97.00 113 SER A C 1
ATOM 856 O O . SER A 1 113 ? -2.677 16.688 7.328 1.00 97.00 113 SER A O 1
ATOM 858 N N . TRP A 1 114 ? -1.464 17.424 9.067 1.00 97.75 114 TRP A N 1
ATOM 859 C CA . TRP A 1 114 ? -0.434 16.389 8.935 1.00 97.75 114 TRP A CA 1
ATOM 860 C C . TRP A 1 114 ? 0.120 15.942 10.282 1.00 97.75 114 TRP A C 1
ATOM 862 O O . TRP A 1 114 ? 0.269 16.739 11.212 1.00 97.75 114 TRP A O 1
ATOM 872 N N . GLY A 1 115 ? 0.430 14.652 10.396 1.00 96.75 115 GLY A N 1
ATOM 873 C CA . GLY A 1 115 ? 0.928 14.049 11.623 1.00 96.75 115 GLY A CA 1
ATOM 874 C C . GLY A 1 115 ? 2.425 13.752 11.617 1.00 96.75 115 GLY A C 1
ATOM 875 O O . GLY A 1 115 ? 3.043 13.473 10.593 1.00 96.75 115 GLY A O 1
ATOM 876 N N . TRP A 1 116 ? 3.004 13.764 12.812 1.00 97.69 116 TRP A N 1
ATOM 877 C CA . TRP A 1 116 ? 4.369 13.342 13.114 1.00 97.69 116 TRP A CA 1
ATOM 878 C C . TRP A 1 116 ? 4.341 12.347 14.274 1.00 97.69 116 TRP A C 1
ATOM 880 O O . TRP A 1 116 ? 3.529 12.477 15.195 1.00 97.69 116 TRP A O 1
ATOM 890 N N . THR A 1 117 ? 5.237 11.357 14.272 1.00 94.00 117 THR A N 1
ATOM 891 C CA . THR A 1 117 ? 5.370 10.430 15.404 1.00 94.00 117 THR A CA 1
ATOM 892 C C . THR A 1 117 ? 6.787 10.384 15.940 1.00 94.00 117 THR A C 1
ATOM 894 O O . THR A 1 117 ? 7.764 10.396 15.198 1.00 94.00 117 THR A O 1
ATOM 897 N N . HIS A 1 118 ? 6.898 10.303 17.265 1.00 90.50 118 HIS A N 1
ATOM 898 C CA . HIS A 1 118 ? 8.184 10.248 17.942 1.00 90.50 118 HIS A CA 1
ATOM 899 C C . HIS A 1 118 ? 8.128 9.271 19.114 1.00 90.50 118 HIS A C 1
ATOM 901 O O . HIS A 1 118 ? 7.452 9.513 20.115 1.00 90.50 118 HIS A O 1
ATOM 907 N N . LYS A 1 119 ? 8.849 8.146 19.000 1.00 87.81 119 LYS A N 1
ATOM 908 C CA . LYS A 1 119 ? 8.994 7.123 20.059 1.00 87.81 119 LYS A CA 1
ATOM 909 C C . LYS A 1 119 ? 7.648 6.635 20.639 1.00 87.81 119 LYS A C 1
ATOM 911 O O . LYS A 1 119 ? 7.515 6.409 21.842 1.00 87.81 119 LYS A O 1
ATOM 916 N N . GLY A 1 120 ? 6.633 6.488 19.782 1.00 86.56 120 GLY A N 1
ATOM 917 C CA . GLY A 1 120 ? 5.287 6.045 20.173 1.00 86.56 120 GLY A CA 1
ATOM 918 C C . GLY A 1 120 ? 4.432 7.106 20.884 1.00 86.56 120 GLY A C 1
ATOM 919 O O . GLY A 1 120 ? 3.552 6.739 21.671 1.00 86.56 120 GLY A O 1
ATOM 920 N N . ARG A 1 121 ? 4.721 8.393 20.641 1.00 94.81 121 ARG A N 1
ATOM 921 C CA . ARG A 1 121 ? 3.817 9.550 20.789 1.00 94.81 121 ARG A CA 1
ATOM 922 C C . ARG A 1 121 ? 3.456 10.082 19.402 1.00 94.81 121 ARG A C 1
ATOM 924 O O . ARG A 1 121 ? 4.238 9.904 18.467 1.00 94.81 121 ARG A O 1
ATOM 931 N N . GLU A 1 122 ? 2.296 10.717 19.287 1.00 97.88 122 GLU A N 1
ATOM 932 C CA . GLU A 1 122 ? 1.656 11.036 18.007 1.00 97.88 122 GLU A CA 1
ATOM 933 C C . GLU A 1 122 ? 1.125 12.466 18.035 1.00 97.88 122 GLU A C 1
ATOM 935 O O . GLU A 1 122 ? 0.298 12.802 18.877 1.00 97.88 122 GLU A O 1
ATOM 940 N N . PHE A 1 123 ? 1.621 13.319 17.146 1.00 98.56 123 PHE A N 1
ATOM 941 C CA . PHE A 1 123 ? 1.350 14.753 17.151 1.00 98.56 123 PHE A CA 1
ATOM 942 C C . PHE A 1 123 ? 0.729 15.160 15.826 1.00 98.56 123 PHE A C 1
ATOM 944 O O . PHE A 1 123 ? 1.291 14.856 14.778 1.00 98.56 123 PHE A O 1
ATOM 951 N N . ILE A 1 124 ? -0.401 15.857 15.869 1.00 98.50 124 ILE A N 1
ATOM 952 C CA . ILE A 1 124 ? -1.067 16.409 14.691 1.00 98.50 124 ILE A CA 1
ATOM 953 C C . ILE A 1 124 ? -0.814 17.916 14.622 1.00 98.50 124 ILE A C 1
ATOM 955 O O . ILE A 1 124 ? -0.930 18.625 15.628 1.00 98.50 124 ILE A O 1
ATOM 959 N N . ALA A 1 125 ? -0.465 18.392 13.431 1.00 98.56 125 ALA A N 1
ATOM 960 C CA . ALA A 1 125 ? -0.539 19.792 13.055 1.00 98.56 125 ALA A CA 1
ATOM 961 C C . ALA A 1 125 ? -1.839 20.031 12.275 1.00 98.56 125 ALA A C 1
ATOM 963 O O . ALA A 1 125 ? -2.209 19.235 11.411 1.00 98.56 125 ALA A O 1
ATOM 964 N N . ILE A 1 126 ? -2.555 21.093 12.633 1.00 98.06 126 ILE A N 1
ATOM 965 C CA . ILE A 1 126 ? -3.922 21.381 12.192 1.00 98.06 126 ILE A CA 1
ATOM 966 C C . ILE A 1 126 ? -3.946 22.795 11.609 1.00 98.06 126 ILE A C 1
ATOM 968 O O . ILE A 1 126 ? -3.733 23.763 12.341 1.00 98.06 126 ILE A O 1
ATOM 972 N N . GLY A 1 127 ? -4.192 22.912 10.306 1.00 96.88 127 GLY A N 1
ATOM 973 C CA . GLY A 1 127 ? -4.333 24.177 9.587 1.00 96.88 127 GLY A CA 1
ATOM 974 C C . GLY A 1 127 ? -5.616 24.907 9.969 1.00 96.88 127 GLY A C 1
ATOM 975 O O . GLY A 1 127 ? -6.679 24.292 10.086 1.00 96.88 127 GLY A O 1
ATOM 976 N N . GLN A 1 128 ? -5.486 26.214 10.204 1.00 95.38 128 GLN A N 1
ATOM 977 C CA . GLN A 1 128 ? -6.545 27.127 10.639 1.00 95.38 128 GLN A CA 1
ATOM 978 C C . GLN A 1 128 ? -6.317 28.532 10.057 1.00 95.38 128 GLN A C 1
ATOM 980 O O . GLN A 1 128 ? -5.201 28.886 9.661 1.00 95.38 128 GLN A O 1
ATOM 985 N N . THR A 1 129 ? -7.345 29.386 10.057 1.00 92.31 129 THR A N 1
ATOM 986 C CA . THR A 1 129 ? -7.261 30.742 9.475 1.00 92.31 129 THR A CA 1
ATOM 987 C C . THR A 1 129 ? -6.060 31.557 9.988 1.00 92.31 129 THR A C 1
ATOM 989 O O . THR A 1 129 ? -5.342 32.156 9.181 1.00 92.31 129 THR A O 1
ATOM 992 N N . TYR A 1 130 ? -5.748 31.522 11.291 1.00 92.50 130 TYR A N 1
ATOM 993 C CA . TYR A 1 130 ? -4.612 32.261 11.871 1.00 92.50 130 TYR A CA 1
ATOM 994 C C . TYR A 1 130 ? -3.312 31.438 12.046 1.00 92.50 130 TYR A C 1
ATOM 996 O O . TYR A 1 130 ? -2.448 31.821 12.842 1.00 92.50 130 TYR A O 1
ATOM 1004 N N . GLY A 1 131 ? -3.137 30.304 11.355 1.00 94.88 131 GLY A N 1
ATOM 1005 C CA . GLY A 1 131 ? -1.875 29.540 11.333 1.00 94.88 131 GLY A CA 1
ATOM 1006 C C . GLY A 1 131 ? -2.063 28.032 11.504 1.00 94.88 131 GLY A C 1
ATOM 1007 O O . GLY A 1 131 ? -2.981 27.459 10.928 1.00 94.88 131 GLY A O 1
ATOM 1008 N N . ALA A 1 132 ? -1.197 27.392 12.293 1.00 96.75 132 ALA A N 1
ATOM 1009 C CA . ALA A 1 132 ? -1.290 25.967 12.610 1.00 96.75 132 ALA A CA 1
ATOM 1010 C C . ALA A 1 132 ? -1.363 25.728 14.127 1.00 96.75 132 ALA A C 1
ATOM 1012 O O . ALA A 1 132 ? -0.520 26.218 14.884 1.00 96.75 132 ALA A O 1
ATOM 1013 N N . ALA A 1 133 ? -2.349 24.950 14.572 1.00 98.00 133 ALA A N 1
ATOM 1014 C CA . ALA A 1 133 ? -2.410 24.405 15.925 1.00 98.00 133 ALA A CA 1
ATOM 1015 C C . ALA A 1 133 ? -1.672 23.060 16.002 1.00 98.00 133 ALA A C 1
ATOM 1017 O O . ALA A 1 133 ? -1.663 22.285 15.049 1.00 98.00 133 ALA A O 1
ATOM 1018 N N . PHE A 1 134 ? -1.091 22.766 17.162 1.00 98.62 134 PHE A N 1
ATOM 1019 C CA . PHE A 1 134 ? -0.427 21.505 17.475 1.00 98.62 134 PHE A CA 1
ATOM 1020 C C . PHE A 1 134 ? -1.167 20.793 18.605 1.00 98.62 134 PHE A C 1
ATOM 1022 O O . PHE A 1 134 ? -1.472 21.403 19.635 1.00 98.62 134 PHE A O 1
ATOM 1029 N N . ALA A 1 135 ? -1.403 19.493 18.459 1.00 98.50 135 ALA A N 1
ATOM 1030 C CA . ALA A 1 135 ? -1.996 18.659 19.500 1.00 98.50 135 ALA A CA 1
ATOM 1031 C C . ALA A 1 135 ? -1.355 17.264 19.543 1.00 98.50 135 ALA A C 1
ATOM 1033 O O . ALA A 1 135 ? -0.877 16.767 18.526 1.00 98.50 135 ALA A O 1
ATOM 1034 N N . GLU A 1 136 ? -1.357 16.615 20.707 1.00 98.25 136 GLU A N 1
ATOM 1035 C CA . GLU A 1 136 ? -1.002 15.196 20.838 1.00 98.25 136 GLU A CA 1
ATOM 1036 C C . GLU A 1 136 ? -2.267 14.332 20.776 1.00 98.25 136 GLU A C 1
ATOM 1038 O O . GLU A 1 136 ? -3.234 14.558 21.511 1.00 98.25 136 GLU A O 1
ATOM 1043 N N . VAL A 1 137 ? -2.253 13.314 19.915 1.00 97.94 137 VAL A N 1
ATOM 1044 C CA . VAL A 1 137 ? -3.219 12.217 19.947 1.00 97.94 137 VAL A CA 1
ATOM 1045 C C . VAL A 1 137 ? -2.713 11.210 20.970 1.00 97.94 137 VAL A C 1
ATOM 1047 O O . VAL A 1 137 ? -1.792 10.427 20.740 1.00 97.94 137 VAL A O 1
ATOM 1050 N N . THR A 1 138 ? -3.305 11.240 22.159 1.00 96.25 138 THR A N 1
ATOM 1051 C CA . THR A 1 138 ? -2.911 10.323 23.232 1.00 96.25 138 THR A CA 1
ATOM 1052 C C . THR A 1 138 ? -3.193 8.869 22.844 1.00 96.25 138 THR A C 1
ATOM 1054 O O . THR A 1 138 ? -4.100 8.568 22.070 1.00 96.25 138 THR A O 1
ATOM 1057 N N . LYS A 1 139 ? -2.536 7.909 23.511 1.00 92.88 139 LYS A N 1
ATOM 1058 C CA . LYS A 1 139 ? -2.780 6.459 23.316 1.00 92.88 139 LYS A CA 1
ATOM 1059 C C . LYS A 1 139 ? -4.248 6.032 23.515 1.00 92.88 139 LYS A C 1
ATOM 1061 O O . LYS A 1 139 ? -4.639 4.934 23.114 1.00 92.88 139 LYS A O 1
ATOM 1066 N N . LYS A 1 140 ? -5.073 6.890 24.127 1.00 92.12 140 LYS A N 1
ATOM 1067 C CA . LYS A 1 140 ? -6.515 6.703 24.329 1.00 92.12 140 LYS A CA 1
ATOM 1068 C C . LYS A 1 140 ? -7.397 7.333 23.251 1.00 92.12 140 LYS A C 1
ATOM 1070 O O . LYS A 1 140 ? -8.604 7.196 23.387 1.00 92.12 140 LYS A O 1
ATOM 1075 N N . GLY A 1 141 ? -6.834 7.994 22.240 1.00 94.50 141 GLY A N 1
ATOM 1076 C CA . GLY A 1 141 ? -7.565 8.712 21.193 1.00 94.50 141 GLY A CA 1
ATOM 1077 C C . GLY A 1 141 ? -8.097 10.072 21.626 1.00 94.50 141 GLY A C 1
ATOM 1078 O O . GLY A 1 141 ? -8.996 10.594 20.982 1.00 94.50 141 GLY A O 1
ATOM 1079 N N . GLN A 1 142 ? -7.590 10.623 22.732 1.00 95.38 142 GLN A N 1
ATOM 1080 C CA . GLN A 1 142 ? -7.927 11.983 23.155 1.00 95.38 142 GLN A CA 1
ATOM 1081 C C . GLN A 1 142 ? -7.010 12.994 22.471 1.00 95.38 142 GLN A C 1
ATOM 1083 O O . GLN A 1 142 ? -5.813 12.714 22.363 1.00 95.38 142 GLN A O 1
ATOM 1088 N N . LEU A 1 143 ? -7.563 14.140 22.070 1.00 96.81 143 LEU A N 1
ATOM 1089 C CA . LEU A 1 143 ? -6.849 15.204 21.359 1.00 96.81 143 LEU A CA 1
ATOM 1090 C C . LEU A 1 143 ? -6.470 16.334 22.325 1.00 96.81 143 LEU A C 1
ATOM 1092 O O . LEU A 1 143 ? -7.328 17.092 22.786 1.00 96.81 143 LEU A O 1
ATOM 1096 N N . GLU A 1 144 ? -5.182 16.434 22.652 1.00 96.81 144 GLU A N 1
ATOM 1097 C CA . GLU A 1 144 ? -4.667 17.339 23.682 1.00 96.81 144 GLU A CA 1
ATOM 1098 C C . GLU A 1 144 ? -3.850 18.482 23.056 1.00 96.81 144 GLU A C 1
ATOM 1100 O O . GLU A 1 144 ? -2.726 18.283 22.603 1.00 96.81 144 GLU A O 1
ATOM 1105 N N . TYR A 1 145 ? -4.428 19.688 23.011 1.00 97.69 145 TYR A N 1
ATOM 1106 C CA . TYR A 1 145 ? -3.814 20.896 22.438 1.00 97.69 145 TYR A CA 1
ATOM 1107 C C . TYR A 1 145 ? -2.535 21.308 23.185 1.00 97.69 145 TYR A C 1
ATOM 1109 O O . TYR A 1 145 ? -2.554 21.479 24.403 1.00 97.69 145 TYR A O 1
ATOM 1117 N N . LEU A 1 146 ? -1.434 21.497 22.451 1.00 98.25 146 LEU A N 1
ATOM 1118 C CA . LEU A 1 146 ? -0.102 21.814 22.983 1.00 98.25 146 LEU A CA 1
ATOM 1119 C C . LEU A 1 146 ? 0.355 23.248 22.694 1.00 98.25 146 LEU A C 1
ATOM 1121 O O . LEU A 1 146 ? 1.274 23.738 23.351 1.00 98.25 146 LEU A O 1
ATOM 1125 N N . GLY A 1 147 ? -0.231 23.926 21.708 1.00 97.31 147 GLY A N 1
ATOM 1126 C CA . GLY A 1 147 ? 0.232 25.242 21.274 1.00 97.31 147 GLY A CA 1
ATOM 1127 C C . GLY A 1 147 ? -0.021 25.514 19.797 1.00 97.31 147 GLY A C 1
ATOM 1128 O O . GLY A 1 147 ? -0.609 24.689 19.108 1.00 97.31 147 GLY A O 1
ATOM 1129 N N . ARG A 1 148 ? 0.447 26.659 19.295 1.00 96.56 148 ARG A N 1
ATOM 1130 C CA . ARG A 1 148 ? 0.241 27.077 17.900 1.00 96.56 148 ARG A CA 1
ATOM 1131 C C . ARG A 1 148 ? 1.416 27.850 17.312 1.00 96.56 148 ARG A C 1
ATOM 1133 O O . ARG A 1 148 ? 2.050 28.643 18.010 1.00 96.56 148 ARG A O 1
ATOM 1140 N N . LEU A 1 149 ? 1.646 27.675 16.016 1.00 97.50 149 LEU A N 1
ATOM 1141 C CA . LEU A 1 149 ? 2.450 28.568 15.186 1.00 97.50 149 LEU A CA 1
ATOM 1142 C C . LEU A 1 149 ? 1.497 29.560 14.490 1.00 97.50 149 LEU A C 1
ATOM 1144 O O . LEU A 1 149 ? 0.593 29.124 13.775 1.00 97.50 149 LEU A O 1
ATOM 1148 N N . PRO A 1 150 ? 1.626 30.881 14.709 1.00 95.38 150 PRO A N 1
ATOM 1149 C CA . PRO A 1 150 ? 0.860 31.873 13.960 1.00 95.38 150 PRO A CA 1
ATOM 1150 C C . PRO A 1 150 ? 1.180 31.848 12.458 1.00 95.38 150 PRO A C 1
ATOM 1152 O O . PRO A 1 150 ? 2.276 31.460 12.049 1.00 95.38 150 PRO A O 1
ATOM 1155 N N . ALA A 1 151 ? 0.234 32.308 11.639 1.00 91.56 151 ALA A N 1
ATOM 1156 C CA . ALA A 1 151 ? 0.468 32.557 10.218 1.00 91.56 151 ALA A CA 1
ATOM 1157 C C . ALA A 1 151 ? 1.637 33.540 10.009 1.00 91.56 151 ALA A C 1
ATOM 1159 O O . ALA A 1 151 ? 1.789 34.496 10.771 1.00 91.56 151 ALA A O 1
ATOM 1160 N N . GLN A 1 152 ? 2.446 33.326 8.965 1.00 88.56 152 GLN A N 1
ATOM 1161 C CA . GLN A 1 152 ? 3.629 34.159 8.709 1.00 88.56 152 GLN A CA 1
ATOM 1162 C C . GLN A 1 152 ? 3.283 35.619 8.365 1.00 88.56 152 GLN A C 1
ATOM 1164 O O . GLN A 1 152 ? 4.017 36.537 8.733 1.00 88.56 152 GLN A O 1
ATOM 1169 N N . ASN A 1 153 ? 2.176 35.821 7.647 1.00 86.44 153 ASN A N 1
ATOM 1170 C CA . ASN A 1 153 ? 1.628 37.129 7.300 1.00 86.44 153 ASN A CA 1
ATOM 1171 C C . ASN A 1 153 ? 0.090 37.037 7.210 1.00 86.44 153 ASN A C 1
ATOM 1173 O O . ASN A 1 153 ? -0.581 36.966 8.241 1.00 86.44 153 ASN A O 1
ATOM 1177 N N . ASP A 1 154 ? -0.479 36.973 6.004 1.00 85.94 154 ASP A N 1
ATOM 1178 C CA . ASP A 1 154 ? -1.929 36.929 5.801 1.00 85.94 154 ASP A CA 1
ATOM 1179 C C . ASP A 1 154 ? -2.594 35.718 6.486 1.00 85.94 154 ASP A C 1
ATOM 1181 O O . ASP A 1 154 ? -2.168 34.558 6.381 1.00 85.94 154 ASP A O 1
ATOM 1185 N N . SER A 1 155 ? -3.697 36.001 7.177 1.00 89.00 155 SER A N 1
ATOM 1186 C CA . SER A 1 155 ? -4.507 35.009 7.883 1.00 89.00 155 SER A CA 1
ATOM 1187 C C . SER A 1 155 ? -5.680 34.556 7.011 1.00 89.00 155 SER A C 1
ATOM 1189 O O . SER A 1 155 ? -6.753 35.152 7.040 1.00 89.00 155 SER A O 1
ATOM 1191 N N . VAL A 1 156 ? -5.442 33.517 6.206 1.00 91.88 156 VAL A N 1
ATOM 1192 C CA . VAL A 1 156 ? -6.428 32.834 5.356 1.00 91.88 156 VAL A CA 1
ATOM 1193 C C . VAL A 1 156 ? -6.588 31.374 5.783 1.00 91.88 156 VAL A C 1
ATOM 1195 O O . VAL A 1 156 ? -5.670 30.794 6.363 1.00 91.88 156 VAL A O 1
ATOM 1198 N N . ILE A 1 157 ? -7.740 30.777 5.471 1.00 90.94 157 ILE A N 1
ATOM 1199 C CA . ILE A 1 157 ? -8.023 29.356 5.730 1.00 90.94 157 ILE A CA 1
ATOM 1200 C C . ILE A 1 157 ? -7.103 28.432 4.913 1.00 90.94 157 ILE A C 1
ATOM 1202 O O . ILE A 1 157 ? -6.571 27.470 5.454 1.00 90.94 157 ILE A O 1
ATOM 1206 N N . TRP A 1 158 ? -6.851 28.776 3.646 1.00 93.31 158 TRP A N 1
ATOM 1207 C CA . TRP A 1 158 ? -6.024 28.050 2.677 1.00 93.31 158 TRP A CA 1
ATOM 1208 C C . TRP A 1 158 ? -4.588 27.810 3.172 1.00 93.31 158 TRP A C 1
ATOM 1210 O O . TRP A 1 158 ? -3.715 28.684 3.057 1.00 93.31 158 TRP A O 1
ATOM 1220 N N . ARG A 1 159 ? -4.353 26.626 3.743 1.00 93.56 159 ARG A N 1
ATOM 1221 C CA . ARG A 1 159 ? -3.062 26.156 4.254 1.00 93.56 159 ARG A CA 1
ATOM 1222 C C . ARG A 1 159 ? -2.975 24.655 4.061 1.00 93.56 159 ARG A C 1
ATOM 1224 O O . ARG A 1 159 ? -3.889 23.941 4.463 1.00 93.56 159 ARG A O 1
ATOM 1231 N N . GLU A 1 160 ? -1.842 24.209 3.548 1.00 94.88 160 GLU A N 1
ATOM 1232 C CA . GLU A 1 160 ? -1.489 22.798 3.471 1.00 94.88 160 GLU A CA 1
ATOM 1233 C C . GLU A 1 160 ? -0.107 22.564 4.058 1.00 94.88 160 GLU A C 1
ATOM 1235 O O . GLU A 1 160 ? 0.730 23.472 4.133 1.00 94.88 160 GLU A O 1
ATOM 1240 N N . MET A 1 161 ? 0.119 21.343 4.530 1.00 95.94 161 MET A N 1
ATOM 1241 C CA . MET A 1 161 ? 1.329 21.011 5.266 1.00 95.94 161 MET A CA 1
ATOM 1242 C C . MET A 1 161 ? 1.710 19.544 5.129 1.00 95.94 161 MET A C 1
ATOM 1244 O O . MET A 1 161 ? 0.854 18.667 5.074 1.00 95.94 161 MET A O 1
ATOM 1248 N N . GLN A 1 162 ? 3.013 19.279 5.135 1.00 96.00 162 GLN A N 1
ATOM 1249 C CA . GLN A 1 162 ? 3.563 17.929 5.182 1.00 96.00 162 GLN A CA 1
ATOM 1250 C C . GLN A 1 162 ? 4.800 17.910 6.084 1.00 96.00 162 GLN A C 1
ATOM 1252 O O . GLN A 1 162 ? 5.496 18.914 6.227 1.00 96.00 162 GLN A O 1
ATOM 1257 N N . VAL A 1 163 ? 5.078 16.777 6.723 1.00 94.94 163 VAL A N 1
ATOM 1258 C CA . VAL A 1 163 ? 6.307 16.593 7.506 1.00 94.94 163 VAL A CA 1
ATOM 1259 C C . VAL A 1 163 ? 7.427 16.052 6.618 1.00 94.94 163 VAL A C 1
ATOM 1261 O O . VAL A 1 163 ? 7.217 15.131 5.837 1.00 94.94 163 VAL A O 1
ATOM 1264 N N . LEU A 1 164 ? 8.618 16.625 6.788 1.00 94.12 164 LEU A N 1
ATOM 1265 C CA . LEU A 1 164 ? 9.904 16.121 6.325 1.00 94.12 164 LEU A CA 1
ATOM 1266 C C . LEU A 1 164 ? 10.721 15.697 7.558 1.00 94.12 164 LEU A C 1
ATOM 1268 O O . LEU A 1 164 ? 11.322 16.531 8.245 1.00 94.12 164 LEU A O 1
ATOM 1272 N N . LYS A 1 165 ? 10.747 14.394 7.842 1.00 90.69 165 LYS A N 1
ATOM 1273 C CA . LYS A 1 165 ? 11.437 13.720 8.956 1.00 90.69 165 LYS A CA 1
ATOM 1274 C C . LYS A 1 165 ? 10.932 14.168 10.335 1.00 90.69 165 LYS A C 1
ATOM 1276 O O . LYS A 1 165 ? 10.033 13.558 10.906 1.00 90.69 165 LYS A O 1
ATOM 1281 N N . ASP A 1 166 ? 11.495 15.251 10.868 1.00 94.81 166 ASP A N 1
ATOM 1282 C CA . ASP A 1 166 ? 11.077 15.886 12.130 1.00 94.81 166 ASP A CA 1
ATOM 1283 C C . ASP A 1 166 ? 10.624 17.348 11.946 1.00 94.81 166 ASP A C 1
ATOM 1285 O O . ASP A 1 166 ? 10.292 18.022 12.920 1.00 94.81 166 ASP A O 1
ATOM 1289 N N . THR A 1 167 ? 10.621 17.861 10.713 1.00 97.25 167 THR A N 1
ATOM 1290 C CA . THR A 1 167 ? 10.266 19.251 10.398 1.00 97.25 167 THR A CA 1
ATOM 1291 C C . THR A 1 167 ? 8.913 19.300 9.707 1.00 97.25 167 THR A C 1
ATOM 1293 O O . THR A 1 167 ? 8.743 18.712 8.644 1.00 97.25 167 THR A O 1
ATOM 1296 N N . LEU A 1 168 ? 7.952 20.023 10.275 1.00 98.00 168 LEU A N 1
ATOM 1297 C CA . LEU A 1 168 ? 6.717 20.371 9.581 1.00 98.00 168 LEU A CA 1
ATOM 1298 C C . LEU A 1 168 ? 6.993 21.489 8.573 1.00 98.00 168 LEU A C 1
ATOM 1300 O O . LEU A 1 168 ? 7.595 22.508 8.914 1.00 98.00 168 LEU A O 1
ATOM 1304 N N . VAL A 1 169 ? 6.516 21.299 7.350 1.00 98.12 169 VAL A N 1
ATOM 1305 C CA . VAL A 1 169 ? 6.606 22.238 6.234 1.00 98.12 169 VAL A CA 1
ATOM 1306 C C . VAL A 1 169 ? 5.199 22.759 5.947 1.00 98.12 169 VAL A C 1
ATOM 1308 O O . VAL A 1 169 ? 4.280 21.951 5.834 1.00 98.12 169 VAL A O 1
ATOM 1311 N N . ILE A 1 170 ? 5.011 24.080 5.853 1.00 97.06 170 ILE A N 1
ATOM 1312 C CA . ILE A 1 170 ? 3.680 24.706 5.708 1.00 97.06 170 ILE A CA 1
ATOM 1313 C C . ILE A 1 170 ? 3.662 25.689 4.529 1.00 97.06 170 ILE A C 1
ATOM 1315 O O . ILE A 1 170 ? 4.434 26.653 4.522 1.00 97.06 170 ILE A O 1
ATOM 1319 N N . GLY A 1 171 ? 2.744 25.466 3.584 1.00 95.38 171 GLY A N 1
ATOM 1320 C CA . GLY A 1 171 ? 2.375 26.383 2.499 1.00 95.38 171 GLY A CA 1
ATOM 1321 C C . GLY A 1 171 ? 1.050 27.115 2.768 1.00 95.38 171 GLY A C 1
ATOM 1322 O O . GLY A 1 171 ? 0.293 26.746 3.669 1.00 95.38 171 GLY A O 1
ATOM 1323 N N . SER A 1 172 ? 0.779 28.194 2.026 1.00 94.12 172 SER A N 1
ATOM 1324 C CA . SER A 1 172 ? -0.471 28.968 2.137 1.00 94.12 172 SER A CA 1
ATOM 1325 C C . SER A 1 172 ? -0.656 29.990 1.008 1.00 94.12 172 SER A C 1
ATOM 1327 O O . SER A 1 172 ? 0.298 30.627 0.552 1.00 94.12 172 SER A O 1
ATOM 1329 N N . GLU A 1 173 ? -1.920 30.242 0.660 1.00 91.62 173 GLU A N 1
ATOM 1330 C CA . GLU A 1 173 ? -2.373 31.321 -0.235 1.00 91.62 173 GLU A CA 1
ATOM 1331 C C . GLU A 1 173 ? -2.398 32.710 0.444 1.00 91.62 173 GLU A C 1
ATOM 1333 O O . GLU A 1 173 ? -2.913 33.692 -0.103 1.00 91.62 173 GLU A O 1
ATOM 1338 N N . GLY A 1 174 ? -1.846 32.843 1.651 1.00 90.56 174 GLY A N 1
ATOM 1339 C CA . GLY A 1 174 ? -1.602 34.148 2.261 1.00 90.56 174 GLY A CA 1
ATOM 1340 C C . GLY A 1 174 ? -0.524 34.928 1.497 1.00 90.56 174 GLY A C 1
ATOM 1341 O O . GLY A 1 174 ? 0.536 34.376 1.199 1.00 90.56 174 GLY A O 1
ATOM 1342 N N . ILE A 1 175 ? -0.749 36.212 1.183 1.00 88.94 175 ILE A N 1
ATOM 1343 C CA . ILE A 1 175 ? 0.280 37.040 0.531 1.00 88.94 175 ILE A CA 1
ATOM 1344 C C . ILE A 1 175 ? 1.515 37.096 1.435 1.00 88.94 175 ILE A C 1
ATOM 1346 O O . ILE A 1 175 ? 1.405 37.293 2.646 1.00 88.94 175 ILE A O 1
ATOM 1350 N N . GLY A 1 176 ? 2.700 36.905 0.852 1.00 88.69 176 GLY A N 1
ATOM 1351 C CA . GLY A 1 176 ? 3.970 36.940 1.575 1.00 88.69 176 GLY A CA 1
ATOM 1352 C C . GLY A 1 176 ? 4.144 35.837 2.624 1.00 88.69 176 GLY A C 1
ATOM 1353 O O . GLY A 1 176 ? 5.028 35.966 3.468 1.00 88.69 176 GLY A O 1
ATOM 1354 N N . HIS A 1 177 ? 3.330 34.773 2.604 1.00 92.81 177 HIS A N 1
ATOM 1355 C CA . HIS A 1 177 ? 3.455 33.687 3.575 1.00 92.81 177 HIS A CA 1
ATOM 1356 C C . HIS A 1 177 ? 4.776 32.923 3.425 1.00 92.81 177 HIS A C 1
ATOM 1358 O O . HIS A 1 177 ? 5.392 32.561 4.427 1.00 92.81 177 HIS A O 1
ATOM 1364 N N . GLY A 1 178 ? 5.224 32.692 2.188 1.00 93.62 178 GLY A N 1
ATOM 1365 C CA . GLY A 1 178 ? 6.344 31.803 1.888 1.00 93.62 178 GLY A CA 1
ATOM 1366 C C . GLY A 1 178 ? 6.094 30.377 2.387 1.00 93.62 178 GLY A C 1
ATOM 1367 O O . GLY A 1 178 ? 4.951 29.986 2.637 1.00 93.62 178 GLY A O 1
ATOM 1368 N N . ILE A 1 179 ? 7.174 29.617 2.571 1.00 96.19 179 ILE A N 1
ATOM 1369 C CA . ILE A 1 179 ? 7.135 28.299 3.219 1.00 96.19 179 ILE A CA 1
ATOM 1370 C C . ILE A 1 179 ? 7.753 28.396 4.616 1.00 96.19 179 ILE A C 1
ATOM 1372 O O . ILE A 1 179 ? 8.899 28.832 4.761 1.00 96.19 179 ILE A O 1
ATOM 1376 N N . GLN A 1 180 ? 7.006 27.978 5.641 1.00 96.88 180 GLN A N 1
ATOM 1377 C CA . GLN A 1 180 ? 7.507 27.850 7.016 1.00 96.88 180 GLN A CA 1
ATOM 1378 C C . GLN A 1 180 ? 8.070 26.439 7.248 1.00 96.88 180 GLN A C 1
ATOM 1380 O O . GLN A 1 180 ? 7.463 25.458 6.823 1.00 96.88 180 GLN A O 1
ATOM 1385 N N . PHE A 1 181 ? 9.191 26.342 7.967 1.00 97.81 181 PHE A N 1
ATOM 1386 C CA . PHE A 1 181 ? 9.839 25.090 8.372 1.00 97.81 181 PHE A CA 1
ATOM 1387 C C . PHE A 1 181 ? 9.970 25.049 9.902 1.00 97.81 181 PHE A C 1
ATOM 1389 O O . PHE A 1 181 ? 10.727 25.825 10.489 1.00 97.81 181 PHE A O 1
ATOM 1396 N N . PHE A 1 182 ? 9.225 24.160 10.559 1.00 98.12 182 PHE A N 1
ATOM 1397 C CA . PHE A 1 182 ? 9.080 24.102 12.015 1.00 98.12 182 PHE A CA 1
ATOM 1398 C C . PHE A 1 182 ? 9.541 22.756 12.598 1.00 98.12 182 PHE A C 1
ATOM 1400 O O . PHE A 1 182 ? 8.995 21.709 12.262 1.00 98.12 182 PHE A O 1
ATOM 1407 N N . ASP A 1 183 ? 10.510 22.779 13.516 1.00 97.56 183 ASP A N 1
ATOM 1408 C CA . ASP A 1 183 ? 10.994 21.579 14.217 1.00 97.56 183 ASP A CA 1
ATOM 1409 C C . ASP A 1 183 ? 9.952 21.039 15.218 1.00 97.56 183 ASP A C 1
ATOM 1411 O O . ASP A 1 183 ? 9.719 21.619 16.285 1.00 97.56 183 ASP A O 1
ATOM 1415 N N . MET A 1 184 ? 9.370 19.879 14.907 1.00 97.69 184 MET A N 1
ATOM 1416 C CA . MET A 1 184 ? 8.349 19.226 15.729 1.00 97.69 184 MET A CA 1
ATOM 1417 C C . MET A 1 184 ? 8.907 18.691 17.056 1.00 97.69 184 MET A C 1
ATOM 1419 O O . MET A 1 184 ? 8.147 18.534 18.019 1.00 97.69 184 MET A O 1
ATOM 1423 N N . LYS A 1 185 ? 10.233 18.503 17.195 1.00 97.25 185 LYS A N 1
ATOM 1424 C CA . LYS A 1 185 ? 10.858 18.104 18.474 1.00 97.25 185 LYS A CA 1
ATOM 1425 C C . LYS A 1 185 ? 10.620 19.138 19.580 1.00 97.25 185 LYS A C 1
ATOM 1427 O O . LYS A 1 185 ? 10.603 18.774 20.759 1.00 97.25 185 LYS A O 1
ATOM 1432 N N . LYS A 1 186 ? 10.310 20.391 19.228 1.00 97.50 186 LYS A N 1
ATOM 1433 C CA . LYS A 1 186 ? 9.893 21.447 20.168 1.00 97.50 186 LYS A CA 1
ATOM 1434 C C . LYS A 1 186 ? 8.586 21.144 20.909 1.00 97.50 186 LYS A C 1
ATOM 1436 O O . LYS A 1 186 ? 8.389 21.665 22.006 1.00 97.50 186 LYS A O 1
ATOM 1441 N N . LEU A 1 187 ? 7.716 20.291 20.360 1.00 97.69 187 LEU A N 1
ATOM 1442 C CA . LEU A 1 187 ? 6.457 19.880 20.994 1.00 97.69 187 LEU A CA 1
ATOM 1443 C C . LEU A 1 187 ? 6.670 18.888 22.149 1.00 97.69 187 LEU A C 1
ATOM 1445 O O . LEU A 1 187 ? 5.851 18.823 23.064 1.00 97.69 187 LEU A O 1
ATOM 1449 N N . LEU A 1 188 ? 7.778 18.134 22.146 1.00 96.69 188 LEU A N 1
ATOM 1450 C CA . LEU A 1 188 ? 7.985 16.974 23.026 1.00 96.69 188 LEU A CA 1
ATOM 1451 C C . LEU A 1 188 ? 7.907 17.294 24.528 1.00 96.69 188 LEU A C 1
ATOM 1453 O O . LEU A 1 188 ? 7.516 16.423 25.306 1.00 96.69 188 LEU A O 1
ATOM 1457 N N . ASN A 1 189 ? 8.265 18.516 24.928 1.00 93.81 189 ASN A N 1
ATOM 1458 C CA . ASN A 1 189 ? 8.309 18.957 26.327 1.00 93.81 189 ASN A CA 1
ATOM 1459 C C . ASN A 1 189 ? 7.127 19.859 26.735 1.00 93.81 189 ASN A C 1
ATOM 1461 O O . ASN A 1 189 ? 7.086 20.320 27.878 1.00 93.81 189 ASN A O 1
ATOM 1465 N N . LEU A 1 190 ? 6.187 20.132 25.823 1.00 96.12 190 LEU A N 1
ATOM 1466 C CA . LEU A 1 190 ? 4.995 20.930 26.116 1.00 96.12 190 LEU A CA 1
ATOM 1467 C C . LEU A 1 190 ? 3.951 20.130 26.904 1.00 96.12 190 LEU A C 1
ATOM 1469 O O . LEU A 1 190 ? 4.030 18.905 27.022 1.00 96.12 190 LEU A O 1
ATOM 1473 N N . LYS A 1 191 ? 2.979 20.849 27.474 1.00 93.12 191 LYS A N 1
ATOM 1474 C CA . LYS A 1 191 ? 1.895 20.289 28.285 1.00 93.12 191 LYS A CA 1
ATOM 1475 C C . LYS A 1 191 ? 0.563 20.972 27.962 1.00 93.12 191 LYS A C 1
ATOM 1477 O O . LYS A 1 191 ? 0.571 22.196 27.804 1.00 93.12 191 LYS A O 1
ATOM 1482 N N . PRO A 1 192 ? -0.571 20.250 27.941 1.00 93.75 192 PRO A N 1
ATOM 1483 C CA . PRO A 1 192 ? -1.867 20.841 27.602 1.00 93.75 192 PRO A CA 1
ATOM 1484 C C . PRO A 1 192 ? -2.350 21.915 28.586 1.00 93.75 192 PRO A C 1
ATOM 1486 O O . PRO A 1 192 ? -3.127 22.792 28.218 1.00 93.75 192 PRO A O 1
ATOM 1489 N N . GLU A 1 193 ? -1.872 21.898 29.834 1.00 93.94 193 GLU A N 1
ATOM 1490 C CA . GLU A 1 193 ? -2.179 22.927 30.835 1.00 93.94 193 GLU A CA 1
ATOM 1491 C C . GLU A 1 193 ? -1.363 24.221 30.654 1.00 93.94 193 GLU A C 1
ATOM 1493 O O . GLU A 1 193 ? -1.535 25.176 31.412 1.00 93.94 193 GLU A O 1
ATOM 1498 N N . SER A 1 194 ? -0.436 24.276 29.692 1.00 94.31 194 SER A N 1
ATOM 1499 C CA . SER A 1 194 ? 0.342 25.479 29.361 1.00 94.31 194 SER A CA 1
ATOM 1500 C C . SER A 1 194 ? 0.723 25.515 27.870 1.00 94.31 194 SER A C 1
ATOM 1502 O O . SER A 1 194 ? 1.904 25.358 27.542 1.00 94.31 194 SER A O 1
ATOM 1504 N N . PRO A 1 195 ? -0.248 25.714 26.953 1.00 95.56 195 PRO A N 1
ATOM 1505 C CA . PRO A 1 195 ? 0.020 25.705 25.519 1.00 95.56 195 PRO A CA 1
ATOM 1506 C C . PRO A 1 195 ? 0.957 26.841 25.084 1.00 95.56 195 PRO A C 1
ATOM 1508 O O . PRO A 1 195 ? 0.786 27.985 25.513 1.00 95.56 195 PRO A O 1
ATOM 1511 N N . LYS A 1 196 ? 1.931 26.555 24.210 1.00 97.25 196 LYS A N 1
ATOM 1512 C CA . LYS A 1 196 ? 2.889 27.562 23.712 1.00 97.25 196 LYS A CA 1
ATOM 1513 C C . LYS A 1 196 ? 2.413 28.212 22.407 1.00 97.25 196 LYS A C 1
ATOM 1515 O O . LYS A 1 196 ? 2.170 27.520 21.424 1.00 97.25 196 LYS A O 1
ATOM 1520 N N . THR A 1 197 ? 2.421 29.542 22.338 1.00 97.50 197 THR A N 1
ATOM 1521 C CA . THR A 1 197 ? 2.489 30.255 21.049 1.00 97.50 197 THR A CA 1
ATOM 1522 C C . THR A 1 197 ? 3.951 30.342 20.603 1.00 97.50 197 THR A C 1
ATOM 1524 O O . THR A 1 197 ? 4.807 30.790 21.368 1.00 97.50 197 THR A O 1
ATOM 1527 N N . PHE A 1 198 ? 4.246 29.875 19.394 1.00 97.88 198 PHE A N 1
ATOM 1528 C CA . PHE A 1 198 ? 5.580 29.893 18.788 1.00 97.88 198 PHE A CA 1
ATOM 1529 C C . PHE A 1 198 ? 5.842 31.200 18.024 1.00 97.88 198 PHE A C 1
ATOM 1531 O O . PHE A 1 198 ? 4.906 31.840 17.547 1.00 97.88 198 PHE A O 1
ATOM 1538 N N . ASP A 1 199 ? 7.109 31.609 17.918 1.00 96.88 199 ASP A N 1
ATOM 1539 C CA . ASP A 1 199 ? 7.497 32.862 17.258 1.00 96.88 199 ASP A CA 1
ATOM 1540 C C . ASP A 1 199 ? 7.892 32.663 15.782 1.00 96.88 199 ASP A C 1
ATOM 1542 O O . ASP A 1 199 ? 8.825 31.930 15.457 1.00 96.88 199 ASP A O 1
ATOM 1546 N N . ILE A 1 200 ? 7.229 33.391 14.881 1.00 95.06 200 ILE A N 1
ATOM 1547 C CA . ILE A 1 200 ? 7.357 33.271 13.415 1.00 95.06 200 ILE A CA 1
ATOM 1548 C C . ILE A 1 200 ? 8.696 33.775 12.824 1.00 95.06 200 ILE A C 1
ATOM 1550 O O . ILE A 1 200 ? 8.810 33.966 11.613 1.00 95.06 200 ILE A O 1
ATOM 1554 N N . LYS A 1 201 ? 9.712 34.037 13.658 1.00 92.38 201 LYS A N 1
ATOM 1555 C CA . LYS A 1 201 ? 11.056 34.487 13.240 1.00 92.38 201 LYS A CA 1
ATOM 1556 C C . LYS A 1 201 ? 12.190 33.695 13.885 1.00 92.38 201 LYS A C 1
ATOM 1558 O O . LYS A 1 201 ? 13.261 33.589 13.299 1.00 92.38 201 LYS A O 1
ATOM 1563 N N . THR A 1 202 ? 11.975 33.188 15.096 1.00 95.38 202 THR A N 1
ATOM 1564 C CA . THR A 1 202 ? 12.985 32.493 15.911 1.00 95.38 202 THR A CA 1
ATOM 1565 C C . THR A 1 202 ? 12.638 31.033 16.185 1.00 95.38 202 THR A C 1
ATOM 1567 O O . THR A 1 202 ? 13.533 30.252 16.509 1.00 95.38 202 THR A O 1
ATOM 1570 N N . ASP A 1 203 ? 11.374 30.623 16.014 1.00 96.25 203 ASP A N 1
ATOM 1571 C CA . ASP A 1 203 ? 10.975 29.221 16.137 1.00 96.25 203 ASP A CA 1
ATOM 1572 C C . ASP A 1 203 ? 10.935 28.439 14.811 1.00 96.25 203 ASP A C 1
ATOM 1574 O O . ASP A 1 203 ? 10.792 27.214 14.863 1.00 96.25 203 ASP A O 1
ATOM 1578 N N . ILE A 1 204 ? 11.127 29.093 13.662 1.00 96.44 204 ILE A N 1
ATOM 1579 C CA . ILE A 1 204 ? 11.111 28.477 12.323 1.00 96.44 204 ILE A CA 1
ATOM 1580 C C . ILE A 1 204 ? 12.357 28.828 11.497 1.00 96.44 204 ILE A C 1
ATOM 1582 O O . ILE A 1 204 ? 13.001 29.848 11.741 1.00 96.44 204 ILE A O 1
ATOM 1586 N N . ALA A 1 205 ? 12.632 28.028 10.466 1.00 96.94 205 ALA A N 1
ATOM 1587 C CA . ALA A 1 205 ? 13.289 28.503 9.248 1.00 96.94 205 ALA A CA 1
ATOM 1588 C C . ALA A 1 205 ? 12.220 28.892 8.203 1.00 96.94 205 ALA A C 1
ATOM 1590 O O . ALA A 1 205 ? 11.063 28.476 8.304 1.00 96.94 205 ALA A O 1
ATOM 1591 N N . TRP A 1 206 ? 12.568 29.726 7.220 1.00 94.94 206 TRP A N 1
ATOM 1592 C CA . TRP A 1 206 ? 11.585 30.311 6.300 1.00 94.94 206 TRP A CA 1
ATOM 1593 C C . TRP A 1 206 ? 12.149 30.558 4.899 1.00 94.94 206 TRP A C 1
ATOM 1595 O O . TRP A 1 206 ? 13.273 31.042 4.762 1.00 94.94 206 TRP A O 1
ATOM 1605 N N . VAL A 1 207 ? 11.344 30.277 3.869 1.00 94.75 207 VAL A N 1
ATOM 1606 C CA . VAL A 1 207 ? 11.675 30.513 2.453 1.00 94.75 207 VAL A CA 1
ATOM 1607 C C . VAL A 1 207 ? 10.682 31.489 1.837 1.00 94.75 207 VAL A C 1
ATOM 1609 O O . VAL A 1 207 ? 9.479 31.238 1.831 1.00 94.75 207 VAL A O 1
ATOM 1612 N N . ASN A 1 208 ? 11.191 32.572 1.250 1.00 90.62 208 ASN A N 1
ATOM 1613 C CA . ASN A 1 208 ? 10.390 33.483 0.438 1.00 90.62 208 ASN A CA 1
ATOM 1614 C C . ASN A 1 208 ? 10.284 32.961 -1.005 1.00 90.62 208 ASN A C 1
ATOM 1616 O O . ASN A 1 208 ? 11.308 32.773 -1.663 1.00 90.62 208 ASN A O 1
ATOM 1620 N N . LEU A 1 209 ? 9.063 32.772 -1.510 1.00 89.00 209 LEU A N 1
ATOM 1621 C CA . LEU A 1 209 ? 8.804 32.339 -2.887 1.00 89.00 209 LEU A CA 1
ATOM 1622 C C . LEU A 1 209 ? 8.729 33.561 -3.816 1.00 89.00 209 LEU A C 1
ATOM 1624 O O . LEU A 1 209 ? 7.649 34.030 -4.171 1.00 89.00 209 LEU A O 1
ATOM 1628 N N . THR A 1 210 ? 9.890 34.107 -4.186 1.00 83.19 210 THR A N 1
ATOM 1629 C CA . THR A 1 210 ? 9.995 35.306 -5.042 1.00 83.19 210 THR A CA 1
ATOM 1630 C C . THR A 1 210 ? 9.820 35.024 -6.535 1.00 83.19 210 THR A C 1
ATOM 1632 O O . THR A 1 210 ? 9.683 35.961 -7.318 1.00 83.19 210 THR A O 1
ATOM 1635 N N . GLN A 1 211 ? 9.847 33.751 -6.932 1.00 76.75 211 GLN A N 1
ATOM 1636 C CA . GLN A 1 211 ? 9.714 33.296 -8.315 1.00 76.75 211 GLN A CA 1
ATOM 1637 C C . GLN A 1 211 ? 8.243 33.105 -8.735 1.00 76.75 211 GLN A C 1
ATOM 1639 O O . GLN A 1 211 ? 7.938 33.251 -9.918 1.00 76.75 211 GLN A O 1
ATOM 1644 N N . GLY A 1 212 ? 7.359 32.806 -7.774 1.00 65.88 212 GLY A N 1
ATOM 1645 C CA . GLY A 1 212 ? 5.908 32.672 -7.959 1.00 65.88 212 GLY A CA 1
ATOM 1646 C C . GLY A 1 212 ? 5.129 33.956 -7.643 1.00 65.88 212 GLY A C 1
ATOM 1647 O O . GLY A 1 212 ? 5.705 35.012 -7.363 1.00 65.88 212 GLY A O 1
ATOM 1648 N N . ILE A 1 213 ? 3.795 33.879 -7.651 1.00 66.00 213 ILE A N 1
ATOM 1649 C CA . ILE A 1 213 ? 2.929 35.039 -7.405 1.00 66.00 213 ILE A CA 1
ATOM 1650 C C . ILE A 1 213 ? 2.918 35.395 -5.910 1.00 66.00 213 ILE A C 1
ATOM 1652 O O . ILE A 1 213 ? 2.291 34.736 -5.082 1.00 66.00 213 ILE A O 1
ATOM 1656 N N . ALA A 1 214 ? 3.574 36.509 -5.576 1.00 76.44 214 ALA A N 1
ATOM 1657 C CA . ALA A 1 214 ? 3.465 37.210 -4.293 1.00 76.44 214 ALA A CA 1
ATOM 1658 C C . ALA A 1 214 ? 3.743 36.358 -3.030 1.00 76.44 214 ALA A C 1
ATOM 1660 O O . ALA A 1 214 ? 3.177 36.621 -1.966 1.00 76.44 214 ALA A O 1
ATOM 1661 N N . GLY A 1 215 ? 4.634 35.364 -3.122 1.00 82.31 215 GLY A N 1
ATOM 1662 C CA . GLY A 1 215 ? 5.051 34.546 -1.978 1.00 82.31 215 GLY A CA 1
ATOM 1663 C C . GLY A 1 215 ? 4.054 33.462 -1.551 1.00 82.31 215 GLY A C 1
ATOM 1664 O O . GLY A 1 215 ? 4.107 33.039 -0.397 1.00 82.31 215 GLY A O 1
ATOM 1665 N N . ARG A 1 216 ? 3.136 33.052 -2.436 1.00 87.25 216 ARG A N 1
ATOM 1666 C CA . ARG A 1 216 ? 2.069 32.069 -2.171 1.00 87.25 216 ARG A CA 1
ATOM 1667 C C . ARG A 1 216 ? 2.431 30.646 -2.596 1.00 87.25 216 ARG A C 1
ATOM 1669 O O . ARG A 1 216 ? 3.298 30.443 -3.440 1.00 87.25 216 ARG A O 1
ATOM 1676 N N . SER A 1 217 ? 1.720 29.679 -2.024 1.00 92.25 217 SER A N 1
ATOM 1677 C CA . SER A 1 217 ? 1.694 28.262 -2.423 1.00 92.25 217 SER A CA 1
ATOM 1678 C C . SER A 1 217 ? 0.341 27.658 -2.046 1.00 92.25 217 SER A C 1
ATOM 1680 O O . SER A 1 217 ? -0.215 28.030 -1.014 1.00 92.25 217 SER A O 1
ATOM 1682 N N . HIS A 1 218 ? -0.184 26.736 -2.850 1.00 92.50 218 HIS A N 1
ATOM 1683 C CA . HIS A 1 218 ? -1.413 26.022 -2.511 1.00 92.50 218 HIS A CA 1
ATOM 1684 C C . HIS A 1 218 ? -1.103 24.809 -1.637 1.00 92.50 218 HIS A C 1
ATOM 1686 O O . HIS A 1 218 ? -1.470 24.790 -0.464 1.00 92.50 218 HIS A O 1
ATOM 1692 N N . THR A 1 219 ? -0.331 23.859 -2.177 1.00 94.00 219 THR A N 1
ATOM 1693 C CA . THR A 1 219 ? 0.159 22.683 -1.449 1.00 94.00 219 THR A CA 1
ATOM 1694 C C . THR A 1 219 ? 1.682 22.687 -1.310 1.00 94.00 219 THR A C 1
ATOM 1696 O O . THR A 1 219 ? 2.408 23.418 -1.995 1.00 94.00 219 THR A O 1
ATOM 1699 N N . VAL A 1 220 ? 2.179 21.851 -0.399 1.00 95.94 220 VAL A N 1
ATOM 1700 C CA . VAL A 1 220 ? 3.596 21.495 -0.280 1.00 95.94 220 VAL A CA 1
ATOM 1701 C C . VAL A 1 220 ? 3.723 19.983 -0.208 1.00 95.94 220 VAL A C 1
ATOM 1703 O O . VAL A 1 220 ? 2.962 19.332 0.510 1.00 95.94 220 VAL A O 1
ATOM 1706 N N . ARG A 1 221 ? 4.710 19.423 -0.912 1.00 95.25 221 ARG A N 1
ATOM 1707 C CA . ARG A 1 221 ? 5.055 18.003 -0.822 1.00 95.25 221 ARG A CA 1
ATOM 1708 C C . ARG A 1 221 ? 6.521 17.813 -0.467 1.00 95.25 221 ARG A C 1
ATOM 1710 O O . ARG A 1 221 ? 7.404 18.408 -1.082 1.00 95.25 221 ARG A O 1
ATOM 1717 N N . ALA A 1 222 ? 6.770 16.985 0.536 1.00 93.31 222 ALA A N 1
ATOM 1718 C CA . ALA A 1 222 ? 8.089 16.596 1.001 1.00 93.31 222 ALA A CA 1
ATOM 1719 C C . ALA A 1 222 ? 8.453 15.219 0.437 1.00 93.31 222 ALA A C 1
ATOM 1721 O O . ALA A 1 222 ? 7.699 14.260 0.584 1.00 93.31 222 ALA A O 1
ATOM 1722 N N . ASN A 1 223 ? 9.636 15.107 -0.160 1.00 92.62 223 ASN A N 1
ATOM 1723 C CA . ASN A 1 223 ? 10.204 13.832 -0.582 1.00 92.62 223 ASN A CA 1
ATOM 1724 C C . ASN A 1 223 ? 11.366 13.504 0.363 1.00 92.62 223 ASN A C 1
ATOM 1726 O O . ASN A 1 223 ? 12.474 14.034 0.231 1.00 92.62 223 ASN A O 1
ATOM 1730 N N . GLU A 1 224 ? 11.093 12.664 1.364 1.00 84.62 224 GLU A N 1
ATOM 1731 C CA . GLU A 1 224 ? 12.066 12.336 2.416 1.00 84.62 224 GLU A CA 1
ATOM 1732 C C . GLU A 1 224 ? 13.283 11.570 1.881 1.00 84.62 224 GLU A C 1
ATOM 1734 O O . GLU A 1 224 ? 14.398 11.761 2.376 1.00 84.62 224 GLU A O 1
ATOM 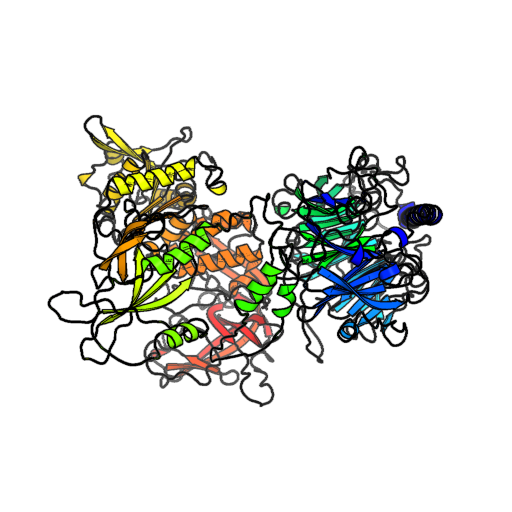1739 N N . GLU A 1 225 ? 13.061 10.743 0.852 1.00 84.25 225 GLU A N 1
ATOM 1740 C CA . GLU A 1 225 ? 14.055 9.904 0.175 1.00 84.25 225 GLU A CA 1
ATOM 1741 C C . GLU A 1 225 ? 15.122 10.740 -0.553 1.00 84.25 225 GLU A C 1
ATOM 1743 O O . GLU A 1 225 ? 16.310 10.421 -0.500 1.00 84.25 225 GLU A O 1
ATOM 1748 N N . LYS A 1 226 ? 14.707 11.826 -1.212 1.00 87.56 226 LYS A N 1
ATOM 1749 C CA . LYS A 1 226 ? 15.574 12.752 -1.962 1.00 87.56 226 LYS A CA 1
ATOM 1750 C C . LYS A 1 226 ? 15.905 14.036 -1.185 1.00 87.56 226 LYS A C 1
ATOM 1752 O O . LYS A 1 226 ? 16.613 14.883 -1.717 1.00 87.56 226 LYS A O 1
ATOM 1757 N N . ASN A 1 227 ? 15.405 14.179 0.045 1.00 90.38 227 ASN A N 1
ATOM 1758 C CA . ASN A 1 227 ? 15.645 15.308 0.952 1.00 90.38 227 ASN A CA 1
ATOM 1759 C C . ASN A 1 227 ? 15.326 16.698 0.352 1.00 90.38 227 ASN A C 1
ATOM 1761 O O . ASN A 1 227 ? 16.132 17.626 0.453 1.00 90.38 227 ASN A O 1
ATOM 1765 N N . TYR A 1 228 ? 14.143 16.857 -0.252 1.00 95.56 228 TYR A N 1
ATOM 1766 C CA . TYR A 1 228 ? 13.666 18.151 -0.763 1.00 95.56 228 TYR A CA 1
ATOM 1767 C C . TYR A 1 228 ? 12.174 18.379 -0.498 1.00 95.56 228 TYR A C 1
ATOM 1769 O O . TYR A 1 228 ? 11.424 17.451 -0.181 1.00 95.56 228 TYR A O 1
ATOM 1777 N N . VAL A 1 229 ? 11.745 19.628 -0.685 1.00 97.44 229 VAL A N 1
ATOM 1778 C CA . VAL A 1 229 ? 10.335 20.039 -0.727 1.00 97.44 229 VAL A CA 1
ATOM 1779 C C . VAL A 1 229 ? 10.014 20.595 -2.110 1.00 97.44 229 VAL A C 1
ATOM 1781 O O . VAL A 1 229 ? 10.815 21.332 -2.681 1.00 97.44 229 VAL A O 1
ATOM 1784 N N . ALA A 1 230 ? 8.837 20.287 -2.639 1.00 96.38 230 ALA A N 1
ATOM 1785 C CA . ALA A 1 230 ? 8.228 21.032 -3.732 1.00 96.38 230 ALA A CA 1
ATOM 1786 C C . ALA A 1 230 ? 7.010 21.812 -3.213 1.00 96.38 230 ALA A C 1
ATOM 1788 O O . ALA A 1 230 ? 6.225 21.291 -2.421 1.00 96.38 230 ALA A O 1
ATOM 1789 N N . ALA A 1 231 ? 6.866 23.061 -3.646 1.00 95.56 231 ALA A N 1
ATOM 1790 C CA . ALA A 1 231 ? 5.677 23.876 -3.434 1.00 95.56 231 ALA A CA 1
ATOM 1791 C C . ALA A 1 231 ? 4.883 23.953 -4.743 1.00 95.56 231 ALA A C 1
ATOM 1793 O O . ALA A 1 231 ? 5.455 24.210 -5.807 1.00 95.56 231 ALA A O 1
ATOM 1794 N N . PHE A 1 232 ? 3.573 23.741 -4.658 1.00 94.00 232 PHE A N 1
ATOM 1795 C CA . PHE A 1 232 ? 2.656 23.720 -5.797 1.00 94.00 232 PHE A CA 1
ATOM 1796 C C . PHE A 1 232 ? 1.646 24.851 -5.686 1.00 94.00 232 PHE A C 1
ATOM 1798 O O . PHE A 1 232 ? 1.591 25.581 -4.692 1.00 94.00 232 PHE A O 1
ATOM 1805 N N . GLY A 1 233 ? 0.893 25.060 -6.755 1.00 88.56 233 GLY A N 1
ATOM 1806 C CA . GLY A 1 233 ? -0.113 26.095 -6.855 1.00 88.56 233 GLY A CA 1
ATOM 1807 C C . GLY A 1 233 ? 0.396 27.531 -6.677 1.00 88.56 233 GLY A C 1
ATOM 1808 O O . GLY A 1 233 ? -0.397 28.432 -6.417 1.00 88.56 233 GLY A O 1
ATOM 1809 N N . CYS A 1 234 ? 1.701 27.782 -6.844 1.00 83.69 234 CYS A N 1
ATOM 1810 C CA . CYS A 1 234 ? 2.361 29.069 -6.558 1.00 83.69 234 CYS A CA 1
ATOM 1811 C C . CYS A 1 234 ? 1.933 30.235 -7.485 1.00 83.69 234 CYS A C 1
ATOM 1813 O O . CYS A 1 234 ? 2.475 31.339 -7.400 1.00 83.69 234 CYS A O 1
ATOM 1815 N N . GLY A 1 235 ? 0.959 29.991 -8.365 1.00 72.56 235 GLY A N 1
ATOM 1816 C CA . GLY A 1 235 ? 0.289 30.959 -9.230 1.00 72.56 235 GLY A CA 1
ATOM 1817 C C . GLY A 1 235 ? -1.215 30.680 -9.355 1.00 72.56 235 GLY A C 1
ATOM 1818 O O . GLY A 1 235 ? -1.759 30.761 -10.449 1.00 72.56 235 GLY A O 1
ATOM 1819 N N . GLY A 1 236 ? -1.893 30.296 -8.265 1.00 69.06 236 GLY A N 1
ATOM 1820 C CA . GLY A 1 236 ? -3.316 29.916 -8.285 1.00 69.06 236 GLY A CA 1
ATOM 1821 C C . GLY A 1 236 ? -4.236 30.940 -8.943 1.00 69.06 236 GLY A C 1
ATOM 1822 O O . GLY A 1 236 ? -5.014 30.587 -9.827 1.00 69.06 236 GLY A O 1
ATOM 1823 N N . ARG A 1 237 ? -4.107 32.205 -8.539 1.00 77.38 237 ARG A N 1
ATOM 1824 C CA . ARG A 1 237 ? -4.996 33.309 -8.932 1.00 77.38 237 ARG A CA 1
ATOM 1825 C C . ARG A 1 237 ? -4.573 34.005 -10.242 1.00 77.38 237 ARG A C 1
ATOM 1827 O O . ARG A 1 237 ? -3.457 33.780 -10.713 1.00 77.38 237 ARG A O 1
ATOM 1834 N N . PRO A 1 238 ? -5.437 34.846 -10.851 1.00 79.31 238 PRO A N 1
ATOM 1835 C CA . PRO A 1 238 ? -5.272 35.251 -12.240 1.00 79.31 238 PRO A CA 1
ATOM 1836 C C . PRO A 1 238 ? -4.028 36.104 -12.489 1.00 79.31 238 PRO A C 1
ATOM 1838 O O . PRO A 1 238 ? -3.696 36.995 -11.705 1.00 79.31 238 PRO A O 1
ATOM 1841 N N . GLY A 1 239 ? -3.376 35.857 -13.628 1.00 70.31 239 GLY A N 1
ATOM 1842 C CA . GLY A 1 239 ? -2.107 36.497 -13.990 1.00 70.31 239 GLY A CA 1
ATOM 1843 C C . GLY A 1 239 ? -0.882 35.600 -13.798 1.00 70.31 239 GLY A C 1
ATOM 1844 O O . GLY A 1 239 ? 0.129 36.073 -13.280 1.00 70.31 239 GLY A O 1
ATOM 1845 N N . ARG A 1 240 ? -0.970 34.341 -14.262 1.00 77.56 240 ARG A N 1
ATOM 1846 C CA . ARG A 1 240 ? 0.075 33.286 -14.310 1.00 77.56 240 ARG A CA 1
ATOM 1847 C C . ARG A 1 240 ? 1.278 33.624 -15.227 1.00 77.56 240 ARG A C 1
ATOM 1849 O O . ARG A 1 240 ? 1.728 32.814 -16.027 1.00 77.56 240 ARG A O 1
ATOM 1856 N N . ASN A 1 241 ? 1.788 34.852 -15.113 1.00 70.88 241 ASN A N 1
ATOM 1857 C CA . ASN A 1 241 ? 2.913 35.426 -15.864 1.00 70.88 241 ASN A CA 1
ATOM 1858 C C . ASN A 1 241 ? 4.179 35.568 -14.985 1.00 70.88 241 ASN A C 1
ATOM 1860 O O . ASN A 1 241 ? 5.035 36.415 -15.250 1.00 70.88 241 ASN A O 1
ATOM 1864 N N . ASP A 1 242 ? 4.257 34.810 -13.891 1.00 76.94 242 ASP A N 1
ATOM 1865 C CA . ASP A 1 242 ? 5.400 34.748 -12.980 1.00 76.94 242 ASP A CA 1
ATOM 1866 C C . ASP A 1 242 ? 6.564 33.919 -13.564 1.00 76.94 242 ASP A C 1
ATOM 1868 O O . ASP A 1 242 ? 6.491 33.402 -14.678 1.00 76.94 242 ASP A O 1
ATOM 1872 N N . THR A 1 243 ? 7.667 33.783 -12.821 1.00 84.56 243 THR A N 1
ATOM 1873 C CA . THR A 1 243 ? 8.869 33.082 -13.324 1.00 84.56 243 THR A CA 1
ATOM 1874 C C . THR A 1 243 ? 8.648 31.571 -13.453 1.00 84.56 243 THR A C 1
ATOM 1876 O O . THR A 1 243 ? 9.352 30.913 -14.219 1.00 84.56 243 THR A O 1
ATOM 1879 N N . CYS A 1 244 ? 7.674 31.021 -12.725 1.00 87.88 244 CYS A N 1
ATOM 1880 C CA . CYS A 1 244 ? 7.364 29.597 -12.686 1.00 87.88 244 CYS A CA 1
ATOM 1881 C C . CYS A 1 244 ? 6.003 29.257 -13.320 1.00 87.88 244 CYS A C 1
ATOM 1883 O O . CYS A 1 244 ? 5.634 28.088 -13.320 1.00 87.88 244 CYS A O 1
ATOM 1885 N N . ALA A 1 245 ? 5.276 30.238 -13.875 1.00 86.62 245 ALA A N 1
ATOM 1886 C CA . ALA A 1 245 ? 3.939 30.094 -14.472 1.00 86.62 245 ALA A CA 1
ATOM 1887 C C . ALA A 1 245 ? 2.918 29.349 -13.576 1.00 86.62 245 ALA A C 1
ATOM 1889 O O . ALA A 1 245 ? 2.024 28.658 -14.065 1.00 86.62 245 ALA A O 1
ATOM 1890 N N . GLY A 1 246 ? 3.081 29.451 -12.253 1.00 86.50 246 GLY A N 1
ATOM 1891 C CA . GLY A 1 246 ? 2.314 28.699 -11.255 1.00 86.50 246 GLY A CA 1
ATOM 1892 C C . GLY A 1 246 ? 2.653 27.206 -11.103 1.00 86.50 246 GLY A C 1
ATOM 1893 O O . GLY A 1 246 ? 2.010 26.537 -10.293 1.00 86.50 246 GLY A O 1
ATOM 1894 N N . GLY A 1 247 ? 3.640 26.689 -11.837 1.00 90.88 247 GLY A N 1
ATOM 1895 C CA . GLY A 1 247 ? 4.106 25.302 -11.771 1.00 90.88 247 GLY A CA 1
ATOM 1896 C C . GLY A 1 247 ? 4.994 24.980 -10.556 1.00 90.88 247 GLY A C 1
ATOM 1897 O O . GLY A 1 247 ? 5.279 25.862 -9.737 1.00 90.88 247 GLY A O 1
ATOM 1898 N N . PRO A 1 248 ? 5.453 23.719 -10.422 1.00 93.81 248 PRO A N 1
ATOM 1899 C CA . PRO A 1 248 ? 6.195 23.235 -9.254 1.00 93.81 248 PRO A CA 1
ATOM 1900 C C . PRO A 1 248 ? 7.470 24.038 -8.953 1.00 93.81 248 PRO A C 1
ATOM 1902 O O . PRO A 1 248 ? 8.319 24.204 -9.831 1.00 93.81 248 PRO A O 1
ATOM 1905 N N . ILE A 1 249 ? 7.646 24.481 -7.703 1.00 95.19 249 ILE A N 1
ATOM 1906 C CA . ILE A 1 249 ? 8.857 25.168 -7.216 1.00 95.19 249 ILE A CA 1
ATOM 1907 C C . ILE A 1 249 ? 9.621 24.253 -6.254 1.00 95.19 249 ILE A C 1
ATOM 1909 O O . ILE A 1 249 ? 9.097 23.872 -5.210 1.00 95.19 249 ILE A O 1
ATOM 1913 N N . TYR A 1 250 ? 10.875 23.927 -6.572 1.00 96.56 250 TYR A N 1
ATOM 1914 C CA . TYR A 1 250 ? 11.723 23.044 -5.767 1.00 96.56 250 TYR A CA 1
ATOM 1915 C C . TYR A 1 250 ? 12.546 23.824 -4.744 1.00 96.56 250 TYR A C 1
ATOM 1917 O O . TYR A 1 250 ? 13.202 24.816 -5.068 1.00 96.56 250 TYR A O 1
ATOM 1925 N N . ILE A 1 251 ? 12.554 23.331 -3.510 1.00 97.31 251 ILE A N 1
ATOM 1926 C CA . ILE A 1 251 ? 13.254 23.892 -2.360 1.00 97.31 251 ILE A CA 1
ATOM 1927 C C . ILE A 1 251 ? 14.246 22.846 -1.850 1.00 97.31 251 ILE A C 1
ATOM 1929 O O . ILE A 1 251 ? 1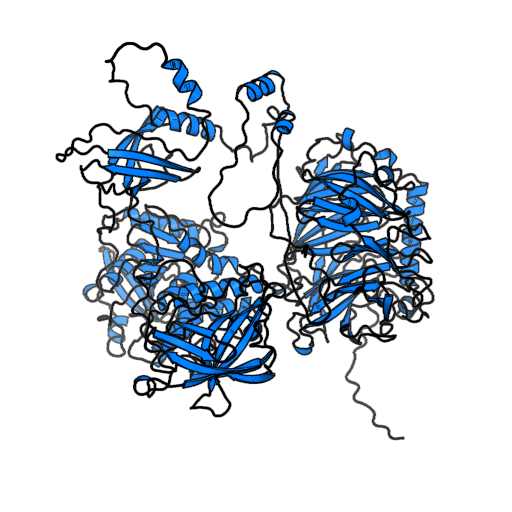3.858 21.753 -1.430 1.00 97.31 251 ILE A O 1
ATOM 1933 N N . ASN A 1 252 ? 15.529 23.198 -1.871 1.00 95.81 252 ASN A N 1
ATOM 1934 C CA . ASN A 1 252 ? 16.589 22.388 -1.291 1.00 95.81 252 ASN A CA 1
ATOM 1935 C C . ASN A 1 252 ? 16.504 22.432 0.243 1.00 95.81 252 ASN A C 1
ATOM 1937 O O . ASN A 1 252 ? 16.332 23.505 0.830 1.00 95.81 252 ASN A O 1
ATOM 1941 N N . THR A 1 253 ? 16.649 21.271 0.886 1.00 96.12 253 THR A N 1
ATOM 1942 C CA . THR A 1 253 ? 16.572 21.121 2.350 1.00 96.12 253 THR A CA 1
ATOM 1943 C C . THR A 1 253 ? 17.776 20.376 2.944 1.00 96.12 253 THR A C 1
ATOM 1945 O O . THR A 1 253 ? 17.666 19.742 3.994 1.00 96.12 253 THR A O 1
ATOM 1948 N N . ASP A 1 254 ? 18.946 20.455 2.299 1.00 92.00 254 ASP A N 1
ATOM 1949 C CA . ASP A 1 254 ? 20.188 19.831 2.797 1.00 92.00 254 ASP A CA 1
ATOM 1950 C C . ASP A 1 254 ? 20.713 20.510 4.073 1.00 92.00 254 ASP A C 1
ATOM 1952 O O . ASP A 1 254 ? 21.273 19.856 4.952 1.00 92.00 254 ASP A O 1
ATOM 1956 N N . ASP A 1 255 ? 20.454 21.811 4.219 1.00 93.50 255 ASP A N 1
ATOM 1957 C CA . ASP A 1 255 ? 20.432 22.503 5.507 1.00 93.50 255 ASP A CA 1
ATOM 1958 C C . ASP A 1 255 ? 18.991 22.940 5.799 1.00 93.50 255 ASP A C 1
ATOM 1960 O O . ASP A 1 255 ? 18.546 24.004 5.371 1.00 93.50 255 ASP A O 1
ATOM 1964 N N . ILE A 1 256 ? 18.256 22.124 6.559 1.00 92.94 256 ILE A N 1
ATOM 1965 C CA . ILE A 1 256 ? 16.866 22.396 6.965 1.00 92.94 256 ILE A CA 1
ATOM 1966 C C . ILE A 1 256 ? 16.716 23.675 7.819 1.00 92.94 256 ILE A C 1
ATOM 1968 O O . ILE A 1 256 ? 15.606 24.173 7.997 1.00 92.94 256 ILE A O 1
ATOM 1972 N N . THR A 1 257 ? 17.818 24.250 8.324 1.00 93.00 257 THR A N 1
ATOM 1973 C CA . THR A 1 257 ? 17.815 25.556 9.013 1.00 93.00 257 THR A CA 1
ATOM 1974 C C . THR A 1 257 ? 17.987 26.739 8.055 1.00 93.00 257 THR A C 1
ATOM 1976 O O . THR A 1 257 ? 17.718 27.876 8.443 1.00 93.00 257 THR A O 1
ATOM 1979 N N . LYS A 1 258 ? 18.436 26.491 6.815 1.00 95.12 258 LYS A N 1
ATOM 1980 C CA . LYS A 1 258 ? 18.632 27.486 5.743 1.00 95.12 258 LYS A CA 1
ATOM 1981 C C . LYS A 1 258 ? 18.155 26.956 4.372 1.00 95.12 258 LYS A C 1
ATOM 1983 O O . LYS A 1 258 ? 18.931 26.983 3.413 1.00 95.12 258 LYS A O 1
ATOM 1988 N N . PRO A 1 259 ? 16.902 26.473 4.258 1.00 96.38 259 PRO A N 1
ATOM 1989 C CA . PRO A 1 259 ? 16.348 26.016 2.988 1.00 96.38 259 PRO A CA 1
ATOM 1990 C C . PRO A 1 259 ? 16.275 27.161 1.968 1.00 96.38 259 PRO A C 1
ATOM 1992 O O . PRO A 1 259 ? 16.165 28.334 2.334 1.00 96.38 259 PRO A O 1
ATOM 1995 N N . TYR A 1 260 ? 16.335 26.833 0.677 1.00 95.25 260 TYR A N 1
ATOM 1996 C CA . TYR A 1 260 ? 16.322 27.819 -0.410 1.00 95.25 260 TYR A CA 1
ATOM 1997 C C . TYR A 1 260 ? 15.712 27.245 -1.694 1.00 95.25 260 TYR A C 1
ATOM 1999 O O . TYR A 1 260 ? 15.756 26.039 -1.925 1.00 95.25 260 TYR A O 1
ATOM 2007 N N . VAL A 1 261 ? 15.149 28.108 -2.545 1.00 95.38 261 VAL A N 1
ATOM 2008 C CA . VAL A 1 261 ? 14.606 27.704 -3.853 1.00 95.38 261 VAL A CA 1
ATOM 2009 C C . VAL A 1 261 ? 15.750 27.318 -4.796 1.00 95.38 261 VAL A C 1
ATOM 2011 O O . VAL A 1 261 ? 16.631 28.133 -5.069 1.00 95.38 261 VAL A O 1
ATOM 2014 N N . GLU A 1 262 ? 15.722 26.087 -5.304 1.00 95.19 262 GLU A N 1
ATOM 2015 C CA . GLU A 1 262 ? 16.729 25.525 -6.215 1.00 95.19 262 GLU A CA 1
ATOM 2016 C C . GLU A 1 262 ? 16.338 25.705 -7.697 1.00 95.19 262 GLU A C 1
ATOM 2018 O O . GLU A 1 262 ? 17.206 25.883 -8.558 1.00 95.19 262 GLU A O 1
ATOM 2023 N N . GLY A 1 263 ? 15.035 25.737 -7.996 1.00 94.56 263 GLY A N 1
ATOM 2024 C CA . GLY A 1 263 ? 14.495 25.940 -9.342 1.00 94.56 263 GLY A CA 1
ATOM 2025 C C . GLY A 1 263 ? 12.986 25.706 -9.424 1.00 94.56 263 GLY A C 1
ATOM 2026 O O . GLY A 1 263 ? 12.331 25.530 -8.399 1.00 94.56 263 GLY A O 1
ATOM 2027 N N . CYS A 1 264 ? 12.423 25.723 -10.634 1.00 93.81 264 CYS A N 1
ATOM 2028 C CA . CYS A 1 264 ? 11.000 25.451 -10.862 1.00 93.81 264 CYS A CA 1
ATOM 2029 C C . CYS A 1 264 ? 10.673 24.993 -12.293 1.00 93.81 264 CYS A C 1
ATOM 2031 O O . CYS A 1 264 ? 11.464 25.201 -13.223 1.00 93.81 264 CYS A O 1
ATOM 2033 N N . SER A 1 265 ? 9.491 24.393 -12.454 1.00 93.31 265 SER A N 1
ATOM 2034 C CA . SER A 1 265 ? 9.012 23.747 -13.683 1.00 93.31 265 SER A CA 1
ATOM 2035 C C . SER A 1 265 ? 7.803 24.462 -14.320 1.00 93.31 265 SER A C 1
ATOM 2037 O O . SER A 1 265 ? 6.671 24.013 -14.154 1.00 93.31 265 SER A O 1
ATOM 2039 N N . PRO A 1 266 ? 8.008 25.547 -15.094 1.00 91.12 266 PRO A N 1
ATOM 2040 C CA . PRO A 1 266 ? 6.931 26.273 -15.779 1.00 91.12 266 PRO A CA 1
ATOM 2041 C C . PRO A 1 266 ? 6.356 25.565 -17.021 1.00 91.12 266 PRO A C 1
ATOM 2043 O O . PRO A 1 266 ? 5.508 26.138 -17.699 1.00 91.12 266 PRO A O 1
ATOM 2046 N N . GLN A 1 267 ? 6.843 24.373 -17.393 1.00 90.81 267 GLN A N 1
ATOM 2047 C CA . GLN A 1 267 ? 6.623 23.794 -18.729 1.00 90.81 267 GLN A CA 1
ATOM 2048 C C . GLN A 1 267 ? 5.153 23.490 -19.066 1.00 90.81 267 GLN A C 1
ATOM 2050 O O . GLN A 1 267 ? 4.820 23.493 -20.248 1.00 90.81 267 GLN A O 1
ATOM 2055 N N . ASP A 1 268 ? 4.305 23.230 -18.065 1.00 90.06 268 ASP A N 1
ATOM 2056 C CA . ASP A 1 268 ? 2.867 22.960 -18.253 1.00 90.06 268 ASP A CA 1
ATOM 2057 C C . ASP A 1 268 ? 1.966 24.121 -17.795 1.00 90.06 268 ASP A C 1
ATOM 2059 O O . ASP A 1 268 ? 0.743 24.037 -17.869 1.00 90.06 268 ASP A O 1
ATOM 2063 N N . GLY A 1 269 ? 2.563 25.203 -17.285 1.00 89.19 269 GLY A N 1
ATOM 2064 C CA . GLY A 1 269 ? 1.856 26.169 -16.451 1.00 89.19 269 GLY A CA 1
ATOM 2065 C C . GLY A 1 269 ? 1.604 25.617 -15.046 1.00 89.19 269 GLY A C 1
ATOM 2066 O O . GLY A 1 269 ? 2.524 25.130 -14.390 1.00 89.19 269 GLY A O 1
ATOM 2067 N N . TYR A 1 270 ? 0.363 25.732 -14.581 1.00 90.44 270 TYR A N 1
ATOM 2068 C CA . TYR A 1 270 ? -0.024 25.503 -13.192 1.00 90.44 270 TYR A CA 1
ATOM 2069 C C . TYR A 1 270 ? -0.173 24.018 -12.837 1.00 90.44 270 TYR A C 1
ATOM 2071 O O . TYR A 1 270 ? -0.872 23.268 -13.512 1.00 90.44 270 TYR A O 1
ATOM 2079 N N . THR A 1 271 ? 0.418 23.633 -11.706 1.00 93.12 271 THR A N 1
ATOM 2080 C CA . THR A 1 271 ? 0.130 22.370 -11.014 1.00 93.12 271 THR A CA 1
ATOM 2081 C C . THR A 1 271 ? -0.572 22.710 -9.714 1.00 93.12 271 THR A C 1
ATOM 2083 O O . THR A 1 271 ? -0.019 23.476 -8.920 1.00 93.12 271 THR A O 1
ATOM 2086 N N . HIS A 1 272 ? -1.760 22.151 -9.488 1.00 94.50 272 HIS A N 1
ATOM 2087 C CA . HIS A 1 272 ? -2.504 22.367 -8.252 1.00 94.50 272 HIS A CA 1
ATOM 2088 C C . HIS A 1 272 ? -1.802 21.664 -7.087 1.00 94.50 272 HIS A C 1
ATOM 2090 O O . HIS A 1 272 ? -1.407 22.304 -6.111 1.00 94.50 272 HIS A O 1
ATOM 2096 N N . ASP A 1 273 ? -1.561 20.366 -7.265 1.00 95.56 273 ASP A N 1
ATOM 2097 C CA . ASP A 1 273 ? -0.905 19.474 -6.316 1.00 95.56 273 ASP A CA 1
ATOM 2098 C C . ASP A 1 273 ? -0.187 18.326 -7.055 1.00 95.56 273 ASP A C 1
ATOM 2100 O O . ASP A 1 273 ? -0.336 18.162 -8.267 1.00 95.56 273 ASP A O 1
ATOM 2104 N N . ALA A 1 274 ? 0.611 17.526 -6.346 1.00 96.25 274 ALA A N 1
ATOM 2105 C CA . ALA A 1 274 ? 1.280 16.359 -6.916 1.00 96.25 274 ALA A CA 1
ATOM 2106 C C . ALA A 1 274 ? 1.568 15.262 -5.877 1.00 96.25 274 ALA A C 1
ATOM 2108 O O . ALA A 1 274 ? 1.588 15.511 -4.673 1.00 96.25 274 ALA A O 1
ATOM 2109 N N . GLN A 1 275 ? 1.935 14.068 -6.348 1.00 96.38 275 GLN A N 1
ATOM 2110 C CA . GLN A 1 275 ? 2.724 13.107 -5.569 1.00 96.38 275 GLN A CA 1
ATOM 2111 C C . GLN A 1 275 ? 4.117 12.964 -6.201 1.00 96.38 275 GLN A C 1
ATOM 2113 O O . GLN A 1 275 ? 4.230 12.591 -7.367 1.00 96.38 275 GLN A O 1
ATOM 2118 N N . CYS A 1 276 ? 5.182 13.249 -5.443 1.00 96.12 276 CYS A N 1
ATOM 2119 C CA . CYS A 1 276 ? 6.569 13.201 -5.924 1.00 96.12 276 CYS A CA 1
ATOM 2120 C C . CYS A 1 276 ? 7.383 12.115 -5.211 1.00 96.12 276 CYS A C 1
ATOM 2122 O O . CYS A 1 276 ? 7.756 12.285 -4.049 1.00 96.12 276 CYS A O 1
ATOM 2124 N N . ILE A 1 277 ? 7.690 11.026 -5.916 1.00 94.50 277 ILE A N 1
ATOM 2125 C CA . ILE A 1 277 ? 8.340 9.819 -5.383 1.00 94.50 277 ILE A CA 1
ATOM 2126 C C . ILE A 1 277 ? 9.352 9.237 -6.378 1.00 94.50 277 ILE A C 1
ATOM 2128 O O . ILE A 1 277 ? 9.310 9.500 -7.579 1.00 94.50 277 ILE A O 1
ATOM 2132 N N . VAL A 1 278 ? 10.270 8.400 -5.893 1.00 90.69 278 VAL A N 1
ATOM 2133 C CA . VAL A 1 278 ? 11.206 7.687 -6.774 1.00 90.69 278 VAL A CA 1
ATOM 2134 C C . VAL A 1 278 ? 10.489 6.546 -7.489 1.00 90.69 278 VAL A C 1
ATOM 2136 O O . VAL A 1 278 ? 9.872 5.693 -6.848 1.00 90.69 278 VAL A O 1
ATOM 2139 N N . TYR A 1 279 ? 10.567 6.527 -8.820 1.00 89.31 279 TYR A N 1
ATOM 2140 C CA . TYR A 1 279 ? 9.832 5.584 -9.655 1.00 89.31 279 TYR A CA 1
ATOM 2141 C C . TYR A 1 279 ? 10.427 4.180 -9.621 1.00 89.31 279 TYR A C 1
ATOM 2143 O O . TYR A 1 279 ? 11.605 3.964 -9.917 1.00 89.31 279 TYR A O 1
ATOM 2151 N N . ARG A 1 280 ? 9.562 3.222 -9.287 1.00 83.56 280 ARG A N 1
ATOM 2152 C CA . ARG A 1 280 ? 9.883 1.795 -9.137 1.00 83.56 280 ARG A CA 1
ATOM 2153 C C . ARG A 1 280 ? 8.974 0.881 -9.969 1.00 83.56 280 ARG A C 1
ATOM 2155 O O . ARG A 1 280 ? 9.058 -0.334 -9.851 1.00 83.56 280 ARG A O 1
ATOM 2162 N N . GLY A 1 281 ? 8.100 1.460 -10.795 1.00 77.19 281 GLY A N 1
ATOM 2163 C CA . GLY A 1 281 ? 7.181 0.719 -11.658 1.00 77.19 281 GLY A CA 1
ATOM 2164 C C . GLY A 1 281 ? 7.842 0.109 -12.908 1.00 77.19 281 GLY A C 1
ATOM 2165 O O . GLY A 1 281 ? 9.050 0.248 -13.124 1.00 77.19 281 GLY A O 1
ATOM 2166 N N . PRO A 1 282 ? 7.051 -0.554 -13.772 1.00 71.75 282 PRO A N 1
ATOM 2167 C CA . PRO A 1 282 ? 7.563 -1.369 -14.875 1.00 71.75 282 PRO A CA 1
ATOM 2168 C C . PRO A 1 282 ? 8.167 -0.584 -16.053 1.00 71.75 282 PRO A C 1
ATOM 2170 O O . PRO A 1 282 ? 8.832 -1.197 -16.894 1.00 71.75 282 PRO A O 1
ATOM 2173 N N . HIS A 1 283 ? 7.991 0.742 -16.154 1.00 81.88 283 HIS A N 1
ATOM 2174 C CA . HIS A 1 283 ? 8.575 1.527 -17.248 1.00 81.88 283 HIS A CA 1
ATOM 2175 C C . HIS A 1 283 ? 10.092 1.722 -17.050 1.00 81.88 283 HIS A C 1
ATOM 2177 O O . HIS A 1 283 ? 10.559 2.774 -16.614 1.00 81.88 283 HIS A O 1
ATOM 2183 N N . LYS A 1 284 ? 10.877 0.707 -17.443 1.00 74.12 284 LYS A N 1
ATOM 2184 C CA . LYS A 1 284 ? 12.337 0.587 -17.225 1.00 74.12 284 LYS A CA 1
ATOM 2185 C C . LYS A 1 284 ? 13.158 1.849 -17.555 1.00 74.12 284 LYS A C 1
ATOM 2187 O O . LYS A 1 284 ? 14.122 2.130 -16.853 1.00 74.12 284 LYS A O 1
ATOM 2192 N N . LYS A 1 285 ? 12.753 2.652 -18.552 1.00 87.94 285 LYS A N 1
ATOM 2193 C CA . LYS A 1 285 ? 13.369 3.950 -18.916 1.00 87.94 285 LYS A CA 1
ATOM 2194 C C . LYS A 1 285 ? 13.455 4.952 -17.750 1.00 87.94 285 LYS A C 1
ATOM 2196 O O . LYS A 1 285 ? 14.385 5.756 -17.711 1.00 87.94 285 LYS A O 1
ATOM 2201 N N . TYR A 1 286 ? 12.495 4.907 -16.828 1.00 89.12 286 TYR A N 1
ATOM 2202 C CA . TYR A 1 286 ? 12.341 5.856 -15.723 1.00 89.12 286 TYR A CA 1
ATOM 2203 C C . TYR A 1 286 ? 12.647 5.248 -14.348 1.00 89.12 286 TYR A C 1
ATOM 2205 O O . TYR A 1 286 ? 12.482 5.916 -13.331 1.00 89.12 286 TYR A O 1
ATOM 2213 N N . TYR A 1 287 ? 13.110 3.998 -14.284 1.00 82.69 287 TYR A N 1
ATOM 2214 C CA . TYR A 1 287 ? 13.420 3.337 -13.015 1.00 82.69 287 TYR A CA 1
ATOM 2215 C C . TYR A 1 287 ? 14.499 4.106 -12.224 1.00 82.69 287 TYR A C 1
ATOM 2217 O O . TYR A 1 287 ? 15.474 4.595 -12.798 1.00 82.69 287 TYR A O 1
ATOM 2225 N N . ASN A 1 288 ? 14.303 4.253 -10.909 1.00 80.38 288 ASN A N 1
ATOM 2226 C CA . ASN A 1 288 ? 15.092 5.095 -9.993 1.00 80.38 288 ASN A CA 1
ATOM 2227 C C . ASN A 1 288 ? 15.129 6.614 -10.313 1.00 80.38 288 ASN A C 1
ATOM 2229 O O . ASN A 1 288 ? 15.833 7.367 -9.622 1.00 80.38 288 ASN A O 1
ATOM 2233 N N . ARG A 1 289 ? 14.360 7.107 -11.298 1.00 92.12 289 ARG A N 1
ATOM 2234 C CA . ARG A 1 289 ? 14.139 8.554 -11.488 1.00 92.12 289 ARG A CA 1
ATOM 2235 C C . ARG A 1 289 ? 13.242 9.112 -10.397 1.00 92.12 289 ARG A C 1
ATOM 2237 O O . ARG A 1 289 ? 12.448 8.398 -9.797 1.00 92.12 289 ARG A O 1
ATOM 2244 N N . ASP A 1 290 ? 13.398 10.399 -10.135 1.00 95.94 290 ASP A N 1
ATOM 2245 C CA . ASP A 1 290 ? 12.524 11.150 -9.240 1.00 95.94 290 ASP A CA 1
ATOM 2246 C C . ASP A 1 290 ? 11.337 11.655 -10.066 1.00 95.94 290 ASP A C 1
ATOM 2248 O O . ASP A 1 290 ? 11.542 12.463 -10.974 1.00 95.94 290 ASP A O 1
ATOM 2252 N N . ILE A 1 291 ? 10.134 11.131 -9.828 1.00 97.62 291 ILE A N 1
ATOM 2253 C CA . ILE A 1 291 ? 8.949 11.383 -10.657 1.00 97.62 291 ILE A CA 1
ATOM 2254 C C . ILE A 1 291 ? 7.883 12.110 -9.839 1.00 97.62 291 ILE A C 1
ATOM 2256 O O . ILE A 1 291 ? 7.551 11.685 -8.735 1.00 97.62 291 ILE A O 1
ATOM 2260 N N . CYS A 1 292 ? 7.315 13.176 -10.403 1.00 97.81 292 CYS A N 1
ATOM 2261 C CA . CYS A 1 292 ? 6.097 13.797 -9.884 1.00 97.81 292 CYS A CA 1
ATOM 2262 C C . CYS A 1 292 ? 4.906 13.461 -10.786 1.00 97.81 292 CYS A C 1
ATOM 2264 O O . CYS A 1 292 ? 4.944 13.735 -11.987 1.00 97.81 292 CYS A O 1
ATOM 2266 N N . TYR A 1 293 ? 3.847 12.919 -10.191 1.00 98.19 293 TYR A N 1
ATOM 2267 C CA . TYR A 1 293 ? 2.510 12.831 -10.774 1.00 98.19 293 TYR A CA 1
ATOM 2268 C C . TYR A 1 293 ? 1.769 14.111 -10.383 1.00 98.19 293 TYR A C 1
ATOM 2270 O O . TYR A 1 293 ? 1.430 14.276 -9.215 1.00 98.19 293 TYR A O 1
ATOM 2278 N N . GLY A 1 294 ? 1.638 15.054 -11.316 1.00 97.50 294 GLY A N 1
ATOM 2279 C CA . GLY A 1 294 ? 1.013 16.358 -11.105 1.00 97.50 294 GLY A CA 1
ATOM 2280 C C . GLY A 1 294 ? -0.445 16.383 -11.552 1.00 97.50 294 GLY A C 1
ATOM 2281 O O . GLY A 1 294 ? -0.793 15.842 -12.606 1.00 97.50 294 GLY A O 1
ATOM 2282 N N . TYR A 1 295 ? -1.271 17.037 -10.743 1.00 96.62 295 TYR A N 1
ATOM 2283 C CA . TYR A 1 295 ? -2.705 17.209 -10.934 1.00 96.62 295 TYR A CA 1
ATOM 2284 C C . TYR A 1 295 ? -2.933 18.677 -11.326 1.00 96.62 295 TYR A C 1
ATOM 2286 O O . TYR A 1 295 ? -2.727 19.598 -10.530 1.00 96.62 295 TYR A O 1
ATOM 2294 N N . ASN A 1 296 ? -3.212 18.905 -12.614 1.00 93.81 296 ASN A N 1
ATOM 2295 C CA . ASN A 1 296 ? -2.984 20.196 -13.280 1.00 93.81 296 ASN A CA 1
ATOM 2296 C C . ASN A 1 296 ? -4.285 20.867 -13.769 1.00 93.81 296 ASN A C 1
ATOM 2298 O O . ASN A 1 296 ? -4.305 21.452 -14.847 1.00 93.81 296 ASN A O 1
ATOM 2302 N N . GLU A 1 297 ? -5.375 20.787 -12.998 1.00 91.19 297 GLU A N 1
ATOM 2303 C CA . GLU A 1 297 ? -6.722 21.309 -13.324 1.00 91.19 297 GLU A CA 1
ATOM 2304 C C . GLU A 1 297 ? -7.423 20.628 -14.528 1.00 91.19 297 GLU A C 1
ATOM 2306 O O . GLU A 1 297 ? -8.603 20.304 -14.420 1.00 91.19 297 GLU A O 1
ATOM 2311 N N . ASP A 1 298 ? -6.740 20.366 -15.651 1.00 91.25 298 ASP A N 1
ATOM 2312 C CA . ASP A 1 298 ? -7.299 19.701 -16.846 1.00 91.25 298 ASP A CA 1
ATOM 2313 C C . ASP A 1 298 ? -6.634 18.356 -17.210 1.00 91.25 298 ASP A C 1
ATOM 2315 O O . ASP A 1 298 ? -7.172 17.608 -18.033 1.00 91.25 298 ASP A O 1
ATOM 2319 N N . THR A 1 299 ? -5.479 18.023 -16.617 1.00 94.31 299 THR A N 1
ATOM 2320 C CA . THR A 1 299 ? -4.713 16.806 -16.946 1.00 94.31 299 THR A CA 1
ATOM 2321 C C . THR A 1 299 ? -3.995 16.157 -15.767 1.00 94.31 299 THR A C 1
ATOM 2323 O O . THR A 1 299 ? -3.568 16.824 -14.824 1.00 94.31 299 THR A O 1
ATOM 2326 N N . LEU A 1 300 ? -3.740 14.850 -15.911 1.00 97.56 300 LEU A N 1
ATOM 2327 C CA . LEU A 1 300 ? -2.617 14.179 -15.254 1.00 97.56 300 LEU A CA 1
ATOM 2328 C C . LEU A 1 300 ? -1.334 14.485 -16.044 1.00 97.56 300 LEU A C 1
ATOM 2330 O O . LEU A 1 300 ? -1.206 14.077 -17.206 1.00 97.56 300 LEU A O 1
ATOM 2334 N N . THR A 1 301 ? -0.376 15.171 -15.422 1.00 97.81 301 THR A N 1
ATOM 2335 C CA . THR A 1 301 ? 0.917 15.515 -16.035 1.00 97.81 301 THR A CA 1
ATOM 2336 C C . THR A 1 301 ? 2.053 14.868 -15.252 1.00 97.81 301 THR A C 1
ATOM 2338 O O . THR A 1 301 ? 2.222 15.110 -14.060 1.00 97.81 301 THR A O 1
ATOM 2341 N N . ILE A 1 302 ? 2.851 14.028 -15.912 1.00 98.50 302 ILE A N 1
ATOM 2342 C CA . ILE A 1 302 ? 3.928 13.259 -15.275 1.00 98.50 302 ILE A CA 1
ATOM 2343 C C . ILE A 1 302 ? 5.276 13.903 -15.613 1.00 98.50 302 ILE A C 1
ATOM 2345 O O . ILE A 1 302 ? 5.589 14.103 -16.787 1.00 98.50 302 ILE A O 1
ATOM 2349 N N . TYR A 1 303 ? 6.094 14.197 -14.602 1.00 98.06 303 TYR A N 1
ATOM 2350 C CA . TYR A 1 303 ? 7.382 14.890 -14.732 1.00 98.06 303 TYR A CA 1
ATOM 2351 C C . TYR A 1 303 ? 8.544 14.007 -14.252 1.00 98.06 303 TYR A C 1
ATOM 2353 O O . TYR A 1 303 ? 8.480 13.478 -13.146 1.00 98.06 303 TYR A O 1
ATOM 2361 N N . ASP A 1 304 ? 9.650 13.936 -15.004 1.00 97.62 304 ASP A N 1
ATOM 2362 C CA . ASP A 1 304 ? 10.964 13.579 -14.438 1.00 97.62 304 ASP A CA 1
ATOM 2363 C C . ASP A 1 304 ? 11.556 14.833 -13.786 1.00 97.62 304 ASP A C 1
ATOM 2365 O O . ASP A 1 304 ? 11.926 15.785 -14.474 1.00 97.62 304 ASP A O 1
ATOM 2369 N N . VAL A 1 305 ? 11.628 14.841 -12.455 1.00 96.50 305 VAL A N 1
ATOM 2370 C CA . VAL A 1 305 ? 12.139 15.949 -11.632 1.00 96.50 305 VAL A CA 1
ATOM 2371 C C . VAL A 1 305 ? 13.528 15.652 -11.060 1.00 96.50 305 VAL A C 1
ATOM 2373 O O . VAL A 1 305 ? 13.969 16.292 -10.101 1.00 96.50 305 VAL A O 1
ATOM 2376 N N . THR A 1 306 ? 14.256 14.689 -11.639 1.00 95.38 306 THR A N 1
ATOM 2377 C CA . THR A 1 306 ? 15.603 14.293 -11.186 1.00 95.38 306 THR A CA 1
ATOM 2378 C C . THR A 1 306 ? 16.591 15.469 -11.217 1.00 95.38 306 THR A C 1
ATOM 2380 O O . THR A 1 306 ? 17.471 15.546 -10.361 1.00 95.38 306 THR A O 1
ATOM 2383 N N . ASN A 1 307 ? 16.417 16.431 -12.134 1.00 94.62 307 ASN A N 1
ATOM 2384 C CA . ASN A 1 307 ? 17.086 17.736 -12.087 1.00 94.62 307 ASN A CA 1
ATOM 2385 C C . ASN A 1 307 ? 16.127 18.830 -11.585 1.00 94.62 307 ASN A C 1
ATOM 2387 O O . ASN A 1 307 ? 15.112 19.090 -12.224 1.00 94.62 307 ASN A O 1
ATOM 2391 N N . LYS A 1 308 ? 16.501 19.527 -10.506 1.00 94.69 308 LYS A N 1
ATOM 2392 C CA . LYS A 1 308 ? 15.701 20.585 -9.855 1.00 94.69 308 LYS A CA 1
ATOM 2393 C C . LYS A 1 308 ? 16.211 22.006 -10.095 1.00 94.69 308 LYS A C 1
ATOM 2395 O O . LYS A 1 308 ? 15.622 22.951 -9.583 1.00 94.69 308 LYS A O 1
ATOM 2400 N N . LYS A 1 309 ? 17.319 22.167 -10.825 1.00 95.38 309 LYS A N 1
ATOM 2401 C CA . LYS A 1 309 ? 18.103 23.411 -10.840 1.00 95.38 309 LYS A CA 1
ATOM 2402 C C . LYS A 1 309 ? 17.632 24.397 -11.904 1.00 95.38 309 LYS A C 1
ATOM 2404 O O . LYS A 1 309 ? 17.640 24.080 -13.092 1.00 95.38 309 LYS A O 1
ATOM 2409 N N . GLY A 1 310 ? 17.340 25.623 -11.470 1.00 93.75 310 GLY A N 1
ATOM 2410 C CA . GLY A 1 310 ? 16.995 26.754 -12.334 1.00 93.75 310 GLY A CA 1
ATOM 2411 C C . GLY A 1 310 ? 15.545 26.770 -12.830 1.00 93.75 310 GLY A C 1
ATOM 2412 O O . GLY A 1 310 ? 14.706 25.975 -12.416 1.00 93.75 310 GLY A O 1
ATOM 2413 N N . VAL A 1 311 ? 15.241 27.725 -13.709 1.00 90.62 311 VAL A N 1
ATOM 2414 C CA . VAL A 1 311 ? 13.926 27.853 -14.357 1.00 90.62 311 VAL A CA 1
ATOM 2415 C C . VAL A 1 311 ? 13.876 26.905 -15.553 1.00 90.62 311 VAL A C 1
ATOM 2417 O O . VAL A 1 311 ? 14.801 26.903 -16.366 1.00 90.62 311 VAL A O 1
ATOM 2420 N N . GLY A 1 312 ? 12.815 26.103 -15.663 1.00 88.00 312 GLY A N 1
ATOM 2421 C CA . GLY A 1 312 ? 12.781 24.976 -16.601 1.00 88.00 312 GLY A CA 1
ATOM 2422 C C . GLY A 1 312 ? 13.454 23.722 -16.037 1.00 88.00 312 GLY A C 1
ATOM 2423 O O . GLY A 1 312 ? 13.986 22.915 -16.797 1.00 88.00 312 GLY A O 1
ATOM 2424 N N . ALA A 1 313 ? 13.448 23.568 -14.709 1.00 91.19 313 ALA A N 1
ATOM 2425 C CA . ALA A 1 313 ? 13.831 22.331 -14.041 1.00 91.19 313 ALA A CA 1
ATOM 2426 C C . ALA A 1 313 ? 12.898 21.171 -14.443 1.00 91.19 313 ALA A C 1
ATOM 2428 O O . ALA A 1 313 ? 11.764 21.390 -14.877 1.00 91.19 313 ALA A O 1
ATOM 2429 N N . GLY A 1 314 ? 13.376 19.936 -14.299 1.00 91.88 314 GLY A N 1
ATOM 2430 C CA . GLY A 1 314 ? 12.673 18.726 -14.724 1.00 91.88 314 GLY A CA 1
ATOM 2431 C C . GLY A 1 314 ? 12.338 18.661 -16.223 1.00 91.88 314 GLY A C 1
ATOM 2432 O O . GLY A 1 314 ? 12.757 19.491 -17.032 1.00 91.88 314 GLY A O 1
ATOM 2433 N N . SER A 1 315 ? 11.565 17.648 -16.602 1.00 94.75 315 SER A N 1
ATOM 2434 C CA . SER A 1 315 ? 10.992 17.500 -17.944 1.00 94.75 315 SER A CA 1
ATOM 2435 C C . SER A 1 315 ? 9.674 16.734 -17.891 1.00 94.75 315 SER A C 1
ATOM 2437 O O . SER A 1 315 ? 9.617 15.669 -17.276 1.00 94.75 315 SER A O 1
ATOM 2439 N N . ILE A 1 316 ? 8.646 17.232 -18.580 1.00 97.50 316 ILE A N 1
ATOM 2440 C CA . ILE A 1 316 ? 7.381 16.509 -18.768 1.00 97.50 316 ILE A CA 1
ATOM 2441 C C . ILE A 1 316 ? 7.653 15.225 -19.567 1.00 97.50 316 ILE A C 1
ATOM 2443 O O . ILE A 1 316 ? 8.297 15.260 -20.616 1.00 97.50 316 ILE A O 1
ATOM 2447 N N . ILE A 1 317 ? 7.157 14.101 -19.055 1.00 98.25 317 ILE A N 1
ATOM 2448 C CA . ILE A 1 317 ? 7.122 12.792 -19.713 1.00 98.25 317 ILE A CA 1
ATOM 2449 C C . ILE A 1 317 ? 5.833 12.671 -20.533 1.00 98.25 317 ILE A C 1
ATOM 2451 O O . ILE A 1 317 ? 5.877 12.292 -21.701 1.00 98.25 317 ILE A O 1
ATOM 2455 N N . SER A 1 318 ? 4.695 13.018 -19.929 1.00 98.06 318 SER A N 1
ATOM 2456 C CA . SER A 1 318 ? 3.374 13.023 -20.563 1.00 98.06 318 SER A CA 1
ATOM 2457 C C . SER A 1 318 ? 2.462 14.076 -19.928 1.00 98.06 318 SER A C 1
ATOM 2459 O O . SER A 1 318 ? 2.635 14.444 -18.767 1.00 98.06 318 SER A O 1
ATOM 2461 N N . ARG A 1 319 ? 1.485 14.555 -20.706 1.00 96.69 319 ARG A N 1
ATOM 2462 C CA . ARG A 1 319 ? 0.413 15.469 -20.288 1.00 96.69 319 ARG A CA 1
ATOM 2463 C C . ARG A 1 319 ? -0.895 14.922 -20.845 1.00 96.69 319 ARG A C 1
ATOM 2465 O O . ARG A 1 319 ? -1.079 14.936 -22.063 1.00 96.69 319 ARG A O 1
ATOM 2472 N N . THR A 1 320 ? -1.760 14.388 -19.989 1.00 96.50 320 THR A N 1
ATOM 2473 C CA . THR A 1 320 ? -2.820 13.473 -20.435 1.00 96.50 320 THR A CA 1
ATOM 2474 C C . THR A 1 320 ? -4.208 13.924 -19.972 1.00 96.50 320 THR A C 1
ATOM 2476 O O . THR A 1 320 ? -4.491 13.871 -18.774 1.00 96.50 320 THR A O 1
ATOM 2479 N N . PRO A 1 321 ? -5.085 14.360 -20.899 1.00 92.38 321 PRO A N 1
ATOM 2480 C CA . PRO A 1 321 ? -6.476 14.685 -20.599 1.00 92.38 321 PRO A CA 1
ATOM 2481 C C . PRO A 1 321 ? -7.354 13.433 -20.577 1.00 92.38 321 PRO A C 1
ATOM 2483 O O . PRO A 1 321 ? -7.006 12.384 -21.125 1.00 92.38 321 PRO A O 1
ATOM 2486 N N . TYR A 1 322 ? -8.535 13.574 -19.988 1.00 91.69 322 TYR A N 1
ATOM 2487 C CA . TYR A 1 322 ? -9.555 12.536 -19.893 1.00 91.69 322 TYR A CA 1
ATOM 2488 C C . TYR A 1 322 ? -10.950 13.132 -20.123 1.00 91.69 322 TYR A C 1
ATOM 2490 O O . TYR A 1 322 ? -11.122 14.341 -20.268 1.00 91.69 322 TYR A O 1
ATOM 2498 N N . THR A 1 323 ? -11.959 12.270 -20.238 1.00 89.38 323 THR A N 1
ATOM 2499 C CA . THR A 1 323 ? -13.349 12.707 -20.438 1.00 89.38 323 THR A CA 1
ATOM 2500 C C . THR A 1 323 ? -13.975 13.020 -19.084 1.00 89.38 323 THR A C 1
ATOM 2502 O O . THR A 1 323 ? -13.994 12.140 -18.231 1.00 89.38 323 THR A O 1
ATOM 2505 N N . GLY A 1 324 ? -14.475 14.246 -18.902 1.00 88.00 324 GLY A N 1
ATOM 2506 C CA . GLY A 1 324 ? -15.070 14.715 -17.642 1.00 88.00 324 GLY A CA 1
ATOM 2507 C C . GLY A 1 324 ? -14.297 15.846 -16.958 1.00 88.00 324 GLY A C 1
ATOM 2508 O O . GLY A 1 324 ? -14.912 16.642 -16.252 1.00 88.00 324 GLY A O 1
ATOM 2509 N N . ALA A 1 325 ? -12.996 15.962 -17.250 1.00 90.50 325 ALA A N 1
ATOM 2510 C CA . ALA A 1 325 ? -12.069 16.908 -16.632 1.00 90.50 325 ALA A CA 1
ATOM 2511 C C . ALA A 1 325 ? -12.645 18.333 -16.496 1.00 90.50 325 ALA A C 1
ATOM 2513 O O . ALA A 1 325 ? -13.039 18.976 -17.482 1.00 90.50 325 ALA A O 1
ATOM 2514 N N . SER A 1 326 ? -12.697 18.808 -15.255 1.00 90.81 326 SER A N 1
ATOM 2515 C CA . SER A 1 326 ? -13.267 20.093 -14.853 1.00 90.81 326 SER A CA 1
ATOM 2516 C C . SER A 1 326 ? -12.325 20.824 -13.883 1.00 90.81 326 SER A C 1
ATOM 2518 O O . SER A 1 326 ? -12.005 21.988 -14.139 1.00 90.81 326 SER A O 1
ATOM 2520 N N . TYR A 1 327 ? -11.815 20.144 -12.854 1.00 92.12 327 TYR A N 1
ATOM 2521 C CA . TYR A 1 327 ? -10.741 20.575 -11.959 1.00 92.12 327 TYR A CA 1
ATOM 2522 C C . TYR A 1 327 ? -10.006 19.379 -11.322 1.00 92.12 327 TYR A C 1
ATOM 2524 O O . TYR A 1 327 ? -10.234 19.003 -10.175 1.00 92.12 327 TYR A O 1
ATOM 2532 N N . THR A 1 328 ? -9.078 18.796 -12.078 1.00 94.12 328 THR A N 1
ATOM 2533 C CA . THR A 1 328 ? -8.211 17.690 -11.638 1.00 94.12 328 THR A CA 1
ATOM 2534 C C . THR A 1 328 ? -7.379 18.118 -10.428 1.00 94.12 328 THR A C 1
ATOM 2536 O O . THR A 1 328 ? -6.480 18.954 -10.573 1.00 94.12 328 THR A O 1
ATOM 2539 N N . HIS A 1 329 ? -7.703 17.572 -9.254 1.00 94.88 329 HIS A N 1
ATOM 2540 C CA . HIS A 1 329 ? -7.333 18.154 -7.963 1.00 94.88 329 HIS A CA 1
ATOM 2541 C C . HIS A 1 329 ? -6.209 17.366 -7.266 1.00 94.88 329 HIS A C 1
ATOM 2543 O O . HIS A 1 329 ? -5.116 17.909 -7.082 1.00 94.88 329 HIS A O 1
ATOM 2549 N N . GLN A 1 330 ? -6.423 16.091 -6.936 1.00 95.94 330 GLN A N 1
ATOM 2550 C CA . GLN A 1 330 ? -5.449 15.226 -6.265 1.00 95.94 330 GLN A CA 1
ATOM 2551 C C . GLN A 1 330 ? -5.513 13.774 -6.775 1.00 95.94 330 GLN A C 1
ATOM 2553 O O . GLN A 1 330 ? -6.399 13.358 -7.522 1.00 95.94 330 GLN A O 1
ATOM 2558 N N . GLY A 1 331 ? -4.509 12.987 -6.396 1.00 96.31 331 GLY A N 1
ATOM 2559 C CA . GLY A 1 331 ? -4.438 11.556 -6.648 1.00 96.31 331 GLY A CA 1
ATOM 2560 C C . GLY A 1 331 ? -3.228 10.917 -5.972 1.00 96.31 331 GLY A C 1
ATOM 2561 O O . GLY A 1 331 ? -2.294 11.609 -5.555 1.00 96.31 331 GLY A O 1
ATOM 2562 N N . TRP A 1 332 ? -3.222 9.589 -5.879 1.00 96.94 332 TRP A N 1
ATOM 2563 C CA . TRP A 1 332 ? -2.156 8.818 -5.229 1.00 96.94 332 TRP A CA 1
ATOM 2564 C C . TRP A 1 332 ? -1.894 7.501 -5.970 1.00 96.94 332 TRP A C 1
ATOM 2566 O O . TRP A 1 332 ? -2.835 6.805 -6.367 1.00 96.94 332 TRP A O 1
ATOM 2576 N N . VAL A 1 333 ? -0.622 7.119 -6.140 1.00 95.81 333 VAL A N 1
ATOM 2577 C CA . VAL A 1 333 ? -0.268 5.769 -6.612 1.00 95.81 333 VAL A CA 1
ATOM 2578 C C . VAL A 1 333 ? -0.727 4.731 -5.591 1.00 95.81 333 VAL A C 1
ATOM 2580 O O . VAL A 1 333 ? -0.605 4.943 -4.384 1.00 95.81 333 VAL A O 1
ATOM 2583 N N . ILE A 1 334 ? -1.236 3.591 -6.062 1.00 88.56 334 ILE A N 1
ATOM 2584 C CA . ILE A 1 334 ? -1.777 2.568 -5.151 1.00 88.56 334 ILE A CA 1
ATOM 2585 C C . ILE A 1 334 ? -0.696 1.694 -4.492 1.00 88.56 334 ILE A C 1
ATOM 2587 O O . ILE A 1 334 ? -0.954 1.052 -3.478 1.00 88.56 334 ILE A O 1
ATOM 2591 N N . ASP A 1 335 ? 0.512 1.685 -5.064 1.00 80.25 335 ASP A N 1
ATOM 2592 C CA . ASP A 1 335 ? 1.716 1.039 -4.534 1.00 80.25 335 ASP A CA 1
ATOM 2593 C C . ASP A 1 335 ? 2.937 1.907 -4.904 1.00 80.25 335 ASP A C 1
ATOM 2595 O O . ASP A 1 335 ? 3.284 2.050 -6.080 1.00 80.25 335 ASP A O 1
ATOM 2599 N N . GLU A 1 336 ? 3.593 2.506 -3.905 1.00 80.00 336 GLU A N 1
ATOM 2600 C CA . GLU A 1 336 ? 4.777 3.364 -4.091 1.00 80.00 336 GLU A CA 1
ATOM 2601 C C . GLU A 1 336 ? 6.036 2.579 -4.517 1.00 80.00 336 GLU A C 1
ATOM 2603 O O . GLU A 1 336 ? 7.013 3.164 -4.995 1.00 80.00 336 GLU A O 1
ATOM 2608 N N . PHE A 1 337 ? 6.022 1.249 -4.406 1.00 72.44 337 PHE A N 1
ATOM 2609 C CA . PHE A 1 337 ? 7.135 0.353 -4.736 1.00 72.44 337 PHE A CA 1
ATOM 2610 C C . PHE A 1 337 ? 6.885 -0.465 -6.004 1.00 72.44 337 PHE A C 1
ATOM 2612 O O . PHE A 1 337 ? 7.851 -0.925 -6.609 1.00 72.44 337 PHE A O 1
ATOM 2619 N N . TRP A 1 338 ? 5.634 -0.566 -6.459 1.00 77.19 338 TRP A N 1
ATOM 2620 C CA . TRP A 1 338 ? 5.265 -1.119 -7.763 1.00 77.19 338 TRP A CA 1
ATOM 2621 C C . TRP A 1 338 ? 4.218 -0.259 -8.488 1.00 77.19 338 TRP A C 1
ATOM 2623 O O . TRP A 1 338 ? 3.070 -0.647 -8.720 1.00 77.19 338 TRP A O 1
ATOM 2633 N N . GLN A 1 339 ? 4.663 0.941 -8.869 1.00 87.06 339 GLN A N 1
ATOM 2634 C CA . GLN A 1 339 ? 3.868 2.018 -9.473 1.00 87.06 339 GLN A CA 1
ATOM 2635 C C . GLN A 1 339 ? 3.320 1.625 -10.859 1.00 87.06 339 GLN A C 1
ATOM 2637 O O . GLN A 1 339 ? 3.905 1.928 -11.901 1.00 87.06 339 GLN A O 1
ATOM 2642 N N . THR A 1 340 ? 2.195 0.908 -10.852 1.00 88.94 340 THR A N 1
ATOM 2643 C CA . THR A 1 340 ? 1.463 0.440 -12.041 1.00 88.94 340 THR A CA 1
ATOM 2644 C C . THR A 1 340 ? 0.164 1.199 -12.271 1.00 88.94 340 THR A C 1
ATOM 2646 O O . THR A 1 340 ? -0.210 1.399 -13.422 1.00 88.94 340 THR A O 1
ATOM 2649 N N . HIS A 1 341 ? -0.492 1.642 -11.196 1.00 95.38 341 HIS A N 1
ATOM 2650 C CA . HIS A 1 341 ? -1.753 2.375 -11.237 1.00 95.38 341 HIS A CA 1
ATOM 2651 C C . HIS A 1 341 ? -1.772 3.512 -10.204 1.00 95.38 341 HIS A C 1
ATOM 2653 O O . HIS A 1 341 ? -1.082 3.441 -9.180 1.00 95.38 341 HIS A O 1
ATOM 2659 N N . LEU A 1 342 ? -2.599 4.527 -10.455 1.00 97.44 342 LEU A N 1
ATOM 2660 C CA . LEU A 1 342 ? -2.974 5.550 -9.473 1.00 97.44 342 LEU A CA 1
ATOM 2661 C C . LEU A 1 342 ? -4.489 5.786 -9.467 1.00 97.44 342 LEU A C 1
ATOM 2663 O O . LEU A 1 342 ? -5.175 5.486 -10.448 1.00 97.44 342 LEU A O 1
ATOM 2667 N N . VAL A 1 343 ? -4.993 6.311 -8.354 1.00 98.12 343 VAL A N 1
ATOM 2668 C CA . VAL A 1 343 ? -6.367 6.819 -8.206 1.00 98.12 343 VAL A CA 1
ATOM 2669 C C . VAL A 1 343 ? -6.350 8.344 -8.145 1.00 98.12 343 VAL A C 1
ATOM 2671 O O . VAL A 1 343 ? -5.360 8.913 -7.689 1.00 98.12 343 VAL A O 1
ATOM 2674 N N . MET A 1 344 ? -7.400 9.001 -8.641 1.00 97.44 344 MET A N 1
ATOM 2675 C CA . MET A 1 344 ? -7.441 10.458 -8.830 1.00 97.44 344 MET A CA 1
ATOM 2676 C C . MET A 1 344 ? -8.872 11.012 -8.712 1.00 97.44 344 MET A C 1
ATOM 2678 O O . MET A 1 344 ? -9.822 10.309 -9.064 1.00 97.44 344 MET A O 1
ATOM 2682 N N . ASP A 1 345 ? -9.004 12.255 -8.253 1.00 96.25 345 ASP A N 1
ATOM 2683 C CA . ASP A 1 345 ? -10.255 13.018 -8.093 1.00 96.25 345 ASP A CA 1
ATOM 2684 C C . ASP A 1 345 ? -10.331 14.253 -9.025 1.00 96.25 345 ASP A C 1
ATOM 2686 O O . ASP A 1 345 ? -9.320 14.711 -9.577 1.00 96.25 345 ASP A O 1
ATOM 2690 N N . ASP A 1 346 ? -11.546 14.776 -9.228 1.00 94.69 346 ASP A N 1
ATOM 2691 C CA . ASP A 1 346 ? -11.813 16.025 -9.959 1.00 94.69 346 ASP A CA 1
ATOM 2692 C C . ASP A 1 346 ? -12.857 16.858 -9.208 1.00 94.69 346 ASP A C 1
ATOM 2694 O O . ASP A 1 346 ? -14.054 16.598 -9.266 1.00 94.69 346 ASP A O 1
ATOM 2698 N N . GLU A 1 347 ? -12.398 17.902 -8.522 1.00 92.06 347 GLU A N 1
ATOM 2699 C CA . GLU A 1 347 ? -13.206 18.636 -7.546 1.00 92.06 347 GLU A CA 1
ATOM 2700 C C . GLU A 1 347 ? -14.380 19.432 -8.165 1.00 92.06 347 GLU A C 1
ATOM 2702 O O . GLU A 1 347 ? -15.201 19.969 -7.425 1.00 92.06 347 GLU A O 1
ATOM 2707 N N . LEU A 1 348 ? -14.500 19.560 -9.495 1.00 91.69 348 LEU A N 1
ATOM 2708 C CA . LEU A 1 348 ? -15.591 20.319 -10.137 1.00 91.69 348 LEU A CA 1
ATOM 2709 C C . LEU A 1 348 ? -16.520 19.482 -11.027 1.00 91.69 348 LEU A C 1
ATOM 2711 O O . LEU A 1 348 ? -17.410 20.061 -11.670 1.00 91.69 348 LEU A O 1
ATOM 2715 N N . ASP A 1 349 ? -16.344 18.161 -11.106 1.00 92.31 349 ASP A N 1
ATOM 2716 C CA . ASP A 1 349 ? -17.088 17.341 -12.065 1.00 92.31 349 ASP A CA 1
ATOM 2717 C C . ASP A 1 349 ? -18.522 16.962 -11.619 1.00 92.31 349 ASP A C 1
ATOM 2719 O O . ASP A 1 349 ? -19.343 16.615 -12.468 1.00 92.31 349 ASP A O 1
ATOM 2723 N N . GLU A 1 350 ? -18.938 17.209 -10.367 1.00 92.31 350 GLU A N 1
ATOM 2724 C CA . GLU A 1 350 ? -20.366 17.154 -9.987 1.00 92.31 350 GLU A CA 1
ATOM 2725 C C . GLU A 1 350 ? -21.185 18.366 -10.470 1.00 92.31 350 GLU A C 1
ATOM 2727 O O . GLU A 1 350 ? -22.385 18.240 -10.733 1.00 92.31 350 GLU A O 1
ATOM 2732 N N . GLY A 1 351 ? -20.563 19.544 -10.615 1.00 85.81 351 GLY A N 1
ATOM 2733 C CA . GLY A 1 351 ? -21.206 20.752 -11.154 1.00 85.81 351 GLY A CA 1
ATOM 2734 C C . GLY A 1 351 ? -21.825 21.732 -10.159 1.00 85.81 351 GLY A C 1
ATOM 2735 O O . GLY A 1 351 ? -22.663 22.550 -10.536 1.00 85.81 351 GLY A O 1
ATOM 2736 N N . GLN A 1 352 ? -21.379 21.695 -8.912 1.00 86.38 352 GLN A N 1
ATOM 2737 C CA . GLN A 1 352 ? -21.796 22.533 -7.791 1.00 86.38 352 GLN A CA 1
ATOM 2738 C C . GLN A 1 352 ? -21.564 24.052 -7.955 1.00 86.38 352 GLN A C 1
ATOM 2740 O O . GLN A 1 352 ? -22.253 24.830 -7.297 1.00 86.38 352 GLN A O 1
ATOM 2745 N N . ILE A 1 353 ? -20.649 24.505 -8.831 1.00 82.31 353 ILE A N 1
ATOM 2746 C CA . ILE A 1 353 ? -20.557 25.938 -9.203 1.00 82.31 353 ILE A CA 1
ATOM 2747 C C . ILE A 1 353 ? -21.644 26.304 -10.222 1.00 82.31 353 ILE A C 1
ATOM 2749 O O . ILE A 1 353 ? -22.424 27.231 -10.017 1.00 82.31 353 ILE A O 1
ATOM 2753 N N . ASP A 1 354 ? -21.632 25.616 -11.364 1.00 80.38 354 ASP A N 1
ATOM 2754 C CA . ASP A 1 354 ? -22.486 25.892 -12.516 1.00 80.38 354 ASP A CA 1
ATOM 2755 C C . ASP A 1 354 ? -22.656 24.604 -13.349 1.00 80.38 354 ASP A C 1
ATOM 2757 O O . ASP A 1 354 ? -21.754 24.245 -14.117 1.00 80.38 354 ASP A O 1
ATOM 2761 N N . PRO A 1 355 ? -23.817 23.924 -13.268 1.00 80.38 355 PRO A N 1
ATOM 2762 C CA . PRO A 1 355 ? -24.091 22.697 -14.023 1.00 80.38 355 PRO A CA 1
ATOM 2763 C C . PRO A 1 355 ? -24.034 22.855 -15.552 1.00 80.38 355 PRO A C 1
ATOM 2765 O O . PRO A 1 355 ? -23.971 21.858 -16.283 1.00 80.38 355 PRO A O 1
ATOM 2768 N N . ASN A 1 356 ? -24.063 24.091 -16.064 1.00 81.44 356 ASN A N 1
ATOM 2769 C CA . ASN A 1 356 ? -23.905 24.390 -17.490 1.00 81.44 356 ASN A CA 1
ATOM 2770 C C . ASN A 1 356 ? -22.429 24.380 -17.921 1.00 81.44 356 ASN A C 1
ATOM 2772 O O . ASN A 1 356 ? -22.152 24.242 -19.112 1.00 81.44 356 ASN A O 1
ATOM 2776 N N . ARG A 1 357 ? -21.498 24.515 -16.966 1.00 81.00 357 ARG A N 1
ATOM 2777 C CA . ARG A 1 357 ? -20.045 24.500 -17.182 1.00 81.00 357 ARG A CA 1
ATOM 2778 C C . ARG A 1 357 ? -19.400 23.151 -16.896 1.00 81.00 357 ARG A C 1
ATOM 2780 O O . ARG A 1 357 ? -18.346 22.881 -17.447 1.00 81.00 357 ARG A O 1
ATOM 2787 N N . THR A 1 358 ? -20.015 22.283 -16.097 1.00 83.81 358 THR A N 1
ATOM 2788 C CA . THR A 1 358 ? -19.539 20.901 -15.910 1.00 83.81 358 THR A CA 1
ATOM 2789 C C . THR A 1 358 ? -19.436 20.179 -17.247 1.00 83.81 358 THR A C 1
ATOM 2791 O O . THR A 1 358 ? -20.411 20.182 -18.015 1.00 83.81 358 THR A O 1
ATOM 2794 N N . ALA A 1 359 ? -18.311 19.504 -17.496 1.00 84.44 359 ALA A N 1
ATOM 2795 C CA . ALA A 1 359 ? -18.082 18.734 -18.714 1.00 84.44 359 ALA A CA 1
ATOM 2796 C C . ALA A 1 359 ? -19.285 17.838 -19.068 1.00 84.44 359 ALA A C 1
ATOM 2798 O O . ALA A 1 359 ? -19.808 17.100 -18.233 1.00 84.44 359 ALA A O 1
ATOM 2799 N N . ALA A 1 360 ? -19.730 17.868 -20.327 1.00 82.12 360 ALA A N 1
ATOM 2800 C CA . ALA A 1 360 ? -20.901 17.097 -20.764 1.00 82.12 360 ALA A CA 1
ATOM 2801 C C . ALA A 1 360 ? -20.697 15.567 -20.709 1.00 82.12 360 ALA A C 1
ATOM 2803 O O . ALA A 1 360 ? -21.672 14.825 -20.780 1.00 82.12 360 ALA A O 1
ATOM 2804 N N . GLY A 1 361 ? -19.442 15.117 -20.595 1.00 85.88 361 GLY A N 1
ATOM 2805 C CA . GLY A 1 361 ? -19.055 13.719 -20.402 1.00 85.88 361 GLY A CA 1
ATOM 2806 C C . GLY A 1 361 ? -18.569 13.378 -18.989 1.00 85.88 361 GLY A C 1
ATOM 2807 O O . GLY A 1 361 ? -18.027 12.291 -18.822 1.00 85.88 361 GLY A O 1
ATOM 2808 N N . SER A 1 362 ? -18.717 14.273 -18.002 1.00 91.31 362 SER A N 1
ATOM 2809 C CA . SER A 1 362 ? -18.422 13.933 -16.603 1.00 91.31 362 SER A CA 1
ATOM 2810 C C . SER A 1 362 ? -19.271 12.746 -16.146 1.00 91.31 362 SER A C 1
ATOM 2812 O O . SER A 1 362 ? -20.465 12.656 -16.455 1.00 91.31 362 SER A O 1
ATOM 2814 N N . LEU A 1 363 ? -18.641 11.852 -15.385 1.00 93.44 363 LEU A N 1
ATOM 2815 C CA . LEU A 1 363 ? -19.310 10.712 -14.776 1.00 93.44 363 LEU A CA 1
ATOM 2816 C C . LEU A 1 363 ? -19.992 11.074 -13.449 1.00 93.44 363 LEU A C 1
ATOM 2818 O O . LEU A 1 363 ? -20.943 10.379 -13.090 1.00 93.44 363 LEU A O 1
ATOM 2822 N N . ALA A 1 364 ? -19.567 12.131 -12.747 1.00 94.06 364 ALA A N 1
ATOM 2823 C CA . ALA A 1 364 ? -20.135 12.552 -11.461 1.00 94.06 364 ALA A CA 1
ATOM 2824 C C . ALA A 1 364 ? -21.268 13.591 -11.558 1.00 94.06 364 ALA A C 1
ATOM 2826 O O . ALA A 1 364 ? -21.914 13.877 -10.553 1.00 94.06 364 ALA A O 1
ATOM 2827 N N . LYS A 1 365 ? -21.577 14.111 -12.756 1.00 91.69 365 LYS A N 1
ATOM 2828 C CA . LYS A 1 365 ? -22.585 15.167 -13.031 1.00 91.69 365 LYS A CA 1
ATOM 2829 C C . LYS A 1 365 ? -24.030 14.911 -12.534 1.00 91.69 365 LYS A C 1
ATOM 2831 O O . LYS A 1 365 ? -24.898 15.776 -12.646 1.00 91.69 365 LYS A O 1
ATOM 2836 N N . ASP A 1 366 ? -24.331 13.738 -11.979 1.00 91.25 366 ASP A N 1
ATOM 2837 C CA . ASP A 1 366 ? -25.569 13.440 -11.235 1.00 91.25 366 ASP A CA 1
ATOM 2838 C C . ASP A 1 366 ? -25.451 13.682 -9.707 1.00 91.25 366 ASP A C 1
ATOM 2840 O O . ASP A 1 366 ? -26.401 13.419 -8.958 1.00 91.25 366 ASP A O 1
ATOM 2844 N N . GLY A 1 367 ? -24.323 14.237 -9.253 1.00 91.88 367 GLY A N 1
ATOM 2845 C CA . GLY A 1 367 ? -23.993 14.609 -7.876 1.00 91.88 367 GLY A CA 1
ATOM 2846 C C . GLY A 1 367 ? -23.212 13.555 -7.085 1.00 91.88 367 GLY A C 1
ATOM 2847 O O . GLY A 1 367 ? -23.073 13.719 -5.877 1.00 91.88 367 GLY A O 1
ATOM 2848 N N . TYR A 1 368 ? -22.772 12.462 -7.713 1.00 94.19 368 TYR A N 1
ATOM 2849 C CA . TYR A 1 368 ? -22.098 11.339 -7.052 1.00 94.19 368 TYR A CA 1
ATOM 2850 C C . TYR A 1 368 ? -20.641 11.233 -7.521 1.00 94.19 368 TYR A C 1
ATOM 2852 O O . TYR A 1 368 ? -20.407 10.705 -8.610 1.00 94.19 368 TYR A O 1
ATOM 2860 N N . ALA A 1 369 ? -19.698 11.687 -6.688 1.00 93.44 369 ALA A N 1
ATOM 2861 C CA . ALA A 1 369 ? -18.261 11.740 -6.975 1.00 93.44 369 ALA A CA 1
ATOM 2862 C C . ALA A 1 369 ? -17.664 10.442 -7.558 1.00 93.44 369 ALA A C 1
ATOM 2864 O O . ALA A 1 369 ? -18.119 9.318 -7.266 1.00 93.44 369 ALA A O 1
ATOM 2865 N N . VAL A 1 370 ? -16.630 10.611 -8.388 1.00 95.56 370 VAL A N 1
ATOM 2866 C CA . VAL A 1 370 ? -16.021 9.553 -9.202 1.00 95.56 370 VAL A CA 1
ATOM 2867 C C . VAL A 1 370 ? -14.503 9.560 -9.059 1.00 95.56 370 VAL A C 1
ATOM 2869 O O . VAL A 1 370 ? -13.803 10.389 -9.624 1.00 95.56 370 VAL A O 1
ATOM 2872 N N . THR A 1 371 ? -13.982 8.534 -8.392 1.00 96.94 371 THR A N 1
ATOM 2873 C CA . THR A 1 371 ? -12.542 8.304 -8.292 1.00 96.94 371 THR A CA 1
ATOM 2874 C C . THR A 1 371 ? -12.053 7.579 -9.549 1.00 96.94 371 THR A C 1
ATOM 2876 O O . THR A 1 371 ? -12.331 6.390 -9.755 1.00 96.94 371 THR A O 1
ATOM 2879 N N . TYR A 1 372 ? -11.328 8.295 -10.406 1.00 97.69 372 TYR A N 1
ATOM 2880 C CA . TYR A 1 372 ? -10.804 7.808 -11.683 1.00 97.69 372 TYR A CA 1
ATOM 2881 C C . TYR A 1 372 ? -9.591 6.885 -11.477 1.00 97.69 372 TYR A C 1
ATOM 2883 O O . TYR A 1 372 ? -8.702 7.177 -10.675 1.00 97.69 372 TYR A O 1
ATOM 2891 N N . ILE A 1 373 ? -9.528 5.776 -12.224 1.00 98.38 373 ILE A N 1
ATOM 2892 C CA . ILE A 1 373 ? -8.456 4.770 -12.130 1.00 98.38 373 ILE A CA 1
ATOM 2893 C C . ILE A 1 373 ? -7.550 4.866 -13.356 1.00 98.38 373 ILE A C 1
ATOM 2895 O O . ILE A 1 373 ? -7.986 4.636 -14.489 1.00 98.38 373 ILE A O 1
ATOM 2899 N N . TRP A 1 374 ? -6.271 5.153 -13.125 1.00 98.31 374 TRP A N 1
ATOM 2900 C CA . TRP A 1 374 ? -5.261 5.326 -14.165 1.00 98.31 374 TRP A CA 1
ATOM 2901 C C . TRP A 1 374 ? -4.273 4.163 -14.204 1.00 98.31 374 TRP A C 1
ATOM 2903 O O . TRP A 1 374 ? -3.673 3.824 -13.189 1.00 98.31 374 TRP A O 1
ATOM 2913 N N . ASP A 1 375 ? -4.039 3.618 -15.395 1.00 96.69 375 ASP A N 1
ATOM 2914 C CA . ASP A 1 375 ? -2.856 2.816 -15.719 1.00 96.69 375 ASP A CA 1
ATOM 2915 C C . ASP A 1 375 ? -1.688 3.766 -16.022 1.00 96.69 375 ASP A C 1
ATOM 2917 O O . ASP A 1 375 ? -1.782 4.628 -16.903 1.00 96.69 375 ASP A O 1
ATOM 2921 N N . ILE A 1 376 ? -0.594 3.588 -15.279 1.00 96.94 376 ILE A N 1
ATOM 2922 C CA . ILE A 1 376 ? 0.679 4.313 -15.404 1.00 96.94 376 ILE A CA 1
ATOM 2923 C C . ILE A 1 376 ? 1.860 3.362 -15.689 1.00 96.94 376 ILE A C 1
ATOM 2925 O O . ILE A 1 376 ? 3.024 3.755 -15.575 1.00 96.94 376 ILE A O 1
ATOM 2929 N N . GLN A 1 377 ? 1.596 2.113 -16.103 1.00 88.94 377 GLN A N 1
ATOM 2930 C CA . GLN A 1 377 ? 2.630 1.138 -16.478 1.00 88.94 377 GLN A CA 1
ATOM 2931 C C . GLN A 1 377 ? 3.509 1.642 -17.635 1.00 88.94 377 GLN A C 1
ATOM 2933 O O . GLN A 1 377 ? 4.667 1.239 -17.749 1.00 88.94 377 GLN A O 1
ATOM 2938 N N . ASN A 1 378 ? 2.986 2.557 -18.458 1.00 93.12 378 ASN A N 1
ATOM 2939 C CA . ASN A 1 378 ? 3.760 3.379 -19.378 1.00 93.12 378 ASN A CA 1
ATOM 2940 C C . ASN A 1 378 ? 3.576 4.877 -19.070 1.00 93.12 378 ASN A C 1
ATOM 2942 O O . ASN A 1 378 ? 2.650 5.505 -19.574 1.00 93.12 378 ASN A O 1
ATOM 2946 N N . LEU A 1 379 ? 4.519 5.471 -18.330 1.00 97.31 379 LEU A N 1
ATOM 2947 C CA . LEU A 1 379 ? 4.540 6.914 -18.030 1.00 97.31 379 LEU A CA 1
ATOM 2948 C C . LEU A 1 379 ? 4.467 7.860 -19.252 1.00 97.31 379 LEU A C 1
ATOM 2950 O O . LEU A 1 379 ? 4.068 9.007 -19.078 1.00 97.31 379 LEU A O 1
ATOM 2954 N N . GLU A 1 380 ? 4.842 7.434 -20.466 1.00 97.88 380 GLU A N 1
ATOM 2955 C CA . GLU A 1 380 ? 4.734 8.262 -21.689 1.00 97.88 380 GLU A CA 1
ATOM 2956 C C . GLU A 1 380 ? 3.320 8.273 -22.287 1.00 97.88 380 GLU A C 1
ATOM 2958 O O . GLU A 1 380 ? 2.987 9.161 -23.069 1.00 97.88 380 GLU A O 1
ATOM 2963 N N . ALA A 1 381 ? 2.490 7.291 -21.930 1.00 95.75 381 ALA A N 1
ATOM 2964 C CA . ALA A 1 381 ? 1.114 7.158 -22.393 1.00 95.75 381 ALA A CA 1
ATOM 2965 C C . ALA A 1 381 ? 0.229 6.532 -21.293 1.00 95.75 381 ALA A C 1
ATOM 2967 O O . ALA A 1 381 ? -0.282 5.419 -21.481 1.00 95.75 381 ALA A O 1
ATOM 2968 N N . PRO A 1 382 ? 0.070 7.208 -20.136 1.00 97.19 382 PRO A N 1
ATOM 2969 C CA . PRO A 1 382 ? -0.859 6.770 -19.104 1.00 97.19 382 PRO A CA 1
ATOM 2970 C C . PRO A 1 382 ? -2.298 6.892 -19.623 1.00 97.19 382 PRO A C 1
ATOM 2972 O O . PRO A 1 382 ? -2.568 7.617 -20.584 1.00 97.19 382 PRO A O 1
ATOM 2975 N N . LYS A 1 383 ? -3.242 6.177 -19.010 1.00 95.56 383 LYS A N 1
ATOM 2976 C CA . LYS A 1 383 ? -4.647 6.196 -19.449 1.00 95.56 383 LYS A CA 1
ATOM 2977 C C . LYS A 1 383 ? -5.616 5.878 -18.319 1.00 95.56 383 LYS A C 1
ATOM 2979 O O . LYS A 1 383 ? -5.330 5.019 -17.490 1.00 95.56 383 LYS A O 1
ATOM 2984 N N . VAL A 1 384 ? -6.801 6.485 -18.349 1.00 96.50 384 VAL A N 1
ATOM 2985 C CA . VAL A 1 384 ? -7.935 6.011 -17.543 1.00 96.50 384 VAL A CA 1
ATOM 2986 C C . VAL A 1 384 ? -8.335 4.616 -18.037 1.00 96.50 384 VAL A C 1
ATOM 2988 O O . VAL A 1 384 ? -8.494 4.396 -19.239 1.00 96.50 384 VAL A O 1
ATOM 2991 N N . THR A 1 385 ? -8.470 3.670 -17.111 1.00 95.88 385 THR A N 1
ATOM 2992 C CA . THR A 1 385 ? -8.871 2.273 -17.374 1.00 95.88 385 THR A CA 1
ATOM 2993 C C . THR A 1 385 ? -10.210 1.904 -16.746 1.00 95.88 385 THR A C 1
ATOM 2995 O O . THR A 1 385 ? -10.879 0.995 -17.237 1.00 95.88 385 THR A O 1
ATOM 2998 N N . GLY A 1 386 ? -10.630 2.648 -15.725 1.00 96.44 386 GLY A N 1
ATOM 2999 C CA . GLY A 1 386 ? -11.846 2.404 -14.968 1.00 96.44 386 GLY A CA 1
ATOM 3000 C C . GLY A 1 386 ? -12.145 3.540 -14.002 1.00 96.44 386 GLY A C 1
ATOM 3001 O O . GLY A 1 386 ? -11.500 4.592 -14.038 1.00 96.44 386 GLY A O 1
ATOM 3002 N N . TYR A 1 387 ? -13.122 3.320 -13.131 1.00 97.38 387 TYR A N 1
ATOM 3003 C CA . TYR A 1 387 ? -13.471 4.254 -12.067 1.00 97.38 387 TYR A CA 1
ATOM 3004 C C . TYR A 1 387 ? -14.211 3.540 -10.933 1.00 97.38 387 TYR A C 1
ATOM 3006 O O . TYR A 1 387 ? -14.906 2.547 -11.151 1.00 97.38 387 TYR A O 1
ATOM 3014 N N . TYR A 1 388 ? -14.109 4.086 -9.725 1.00 97.44 388 TYR A N 1
ATOM 3015 C CA . TYR A 1 388 ? -15.078 3.840 -8.662 1.00 97.44 388 TYR A CA 1
ATOM 3016 C C . TYR A 1 388 ? -16.075 5.002 -8.628 1.00 97.44 388 TYR A C 1
ATOM 3018 O O . TYR A 1 388 ? -15.679 6.159 -8.737 1.00 97.44 388 TYR A O 1
ATOM 3026 N N . LYS A 1 389 ? -17.369 4.704 -8.470 1.00 95.94 389 LYS A N 1
ATOM 3027 C CA . LYS A 1 389 ? -18.421 5.715 -8.319 1.00 95.94 389 LYS A CA 1
ATOM 3028 C C . LYS A 1 389 ? -19.149 5.530 -6.995 1.00 95.94 389 LYS A C 1
ATOM 3030 O O . LYS A 1 389 ? -19.574 4.421 -6.668 1.00 95.94 389 LYS A O 1
ATOM 3035 N N . ALA A 1 390 ? -19.300 6.617 -6.247 1.00 94.12 390 ALA A N 1
ATOM 3036 C CA . ALA A 1 390 ? -19.849 6.578 -4.901 1.00 94.12 390 ALA A CA 1
ATOM 3037 C C . ALA A 1 390 ? -21.369 6.335 -4.844 1.00 94.12 390 ALA A C 1
ATOM 3039 O O . ALA A 1 390 ? -22.123 6.652 -5.762 1.00 94.12 390 ALA A O 1
ATOM 3040 N N . THR A 1 391 ? -21.833 5.819 -3.702 1.00 90.81 391 THR A N 1
ATOM 3041 C CA . THR A 1 391 ? -23.263 5.628 -3.387 1.00 90.81 391 THR A CA 1
ATOM 3042 C C . THR A 1 391 ? -23.902 6.818 -2.663 1.00 90.81 391 THR A C 1
ATOM 3044 O O . THR A 1 391 ? -25.092 6.778 -2.351 1.00 90.81 391 THR A O 1
ATOM 3047 N N . THR A 1 392 ? -23.113 7.850 -2.367 1.00 90.50 392 THR A N 1
ATOM 3048 C CA . THR A 1 392 ? -23.497 9.051 -1.614 1.00 90.50 392 THR A CA 1
ATOM 3049 C C . THR A 1 392 ? -23.185 10.271 -2.471 1.00 90.50 392 THR A C 1
ATOM 3051 O O . THR A 1 392 ? -22.181 10.268 -3.183 1.00 90.50 392 THR A O 1
ATOM 3054 N N . ARG A 1 393 ? -24.030 11.299 -2.406 1.00 92.44 393 ARG A N 1
ATOM 3055 C CA . ARG A 1 393 ? -23.758 12.588 -3.038 1.00 92.44 393 ARG A CA 1
ATOM 3056 C C . ARG A 1 393 ? -22.771 13.390 -2.202 1.00 92.44 393 ARG A C 1
ATOM 3058 O O . ARG A 1 393 ? -22.940 13.491 -0.991 1.00 92.44 393 ARG A O 1
ATOM 3065 N N . MET A 1 394 ? -21.733 13.898 -2.849 1.00 90.25 394 MET A N 1
ATOM 3066 C CA . MET A 1 394 ? -20.596 14.594 -2.243 1.00 90.25 394 MET A CA 1
ATOM 3067 C C . MET A 1 394 ? -19.730 15.183 -3.358 1.00 90.25 394 MET A C 1
ATOM 3069 O O . MET A 1 394 ? -19.893 14.776 -4.503 1.00 90.25 394 MET A O 1
ATOM 3073 N N . VAL A 1 395 ? -18.810 16.072 -2.991 1.00 93.00 395 VAL A N 1
ATOM 3074 C CA . VAL A 1 395 ? -17.633 16.440 -3.795 1.00 93.00 395 VAL A CA 1
ATOM 3075 C C . VAL A 1 395 ? -16.432 15.696 -3.197 1.00 93.00 395 VAL A C 1
ATOM 3077 O O . VAL A 1 395 ? -16.318 15.671 -1.963 1.00 93.00 395 VAL A O 1
ATOM 3080 N N . ASP A 1 396 ? -15.570 15.068 -4.005 1.00 92.19 396 ASP A N 1
ATOM 3081 C CA . ASP A 1 396 ? -14.275 14.540 -3.534 1.00 92.19 396 ASP A CA 1
ATOM 3082 C C . ASP A 1 396 ? -13.125 15.566 -3.658 1.00 92.19 396 ASP A C 1
ATOM 3084 O O . ASP A 1 396 ? -13.262 16.614 -4.285 1.00 92.19 396 ASP A O 1
ATOM 3088 N N . HIS A 1 397 ? -12.062 15.376 -2.862 1.00 93.94 397 HIS A N 1
ATOM 3089 C CA . HIS A 1 397 ? -11.079 16.436 -2.572 1.00 93.94 397 HIS A CA 1
ATOM 3090 C C . HIS A 1 397 ? -9.709 15.867 -2.158 1.00 93.94 397 HIS A C 1
ATOM 3092 O O . HIS A 1 397 ? -8.860 15.647 -3.007 1.00 93.94 397 HIS A O 1
ATOM 3098 N N . ASN A 1 398 ? -9.439 15.612 -0.871 1.00 94.62 398 ASN A N 1
ATOM 3099 C CA . ASN A 1 398 ? -8.115 15.119 -0.441 1.00 94.62 398 ASN A CA 1
ATOM 3100 C C . ASN A 1 398 ? -8.109 13.597 -0.222 1.00 94.62 398 ASN A C 1
ATOM 3102 O O . ASN A 1 398 ? -8.890 13.098 0.592 1.00 94.62 398 ASN A O 1
ATOM 3106 N N . GLN A 1 399 ? -7.191 12.857 -0.853 1.00 94.56 399 GLN A N 1
ATOM 3107 C CA . GLN A 1 399 ? -7.039 11.411 -0.668 1.00 94.56 399 GLN A CA 1
ATOM 3108 C C . GLN A 1 399 ? -5.588 10.910 -0.617 1.00 94.56 399 GLN A C 1
ATOM 3110 O O . GLN A 1 399 ? -4.706 11.387 -1.328 1.00 94.56 399 GLN A O 1
ATOM 3115 N N . PHE A 1 400 ? -5.367 9.868 0.189 1.00 93.19 400 PHE A N 1
ATOM 3116 C CA . PHE A 1 400 ? -4.080 9.180 0.331 1.00 93.19 400 PHE A CA 1
ATOM 3117 C C . PHE A 1 400 ? -4.286 7.659 0.302 1.00 93.19 400 PHE A C 1
ATOM 3119 O O . PHE A 1 400 ? -5.227 7.152 0.920 1.00 93.19 400 PHE A O 1
ATOM 3126 N N . VAL A 1 401 ? -3.401 6.917 -0.376 1.00 91.00 401 VAL A N 1
ATOM 3127 C CA . VAL A 1 401 ? -3.432 5.440 -0.376 1.00 91.00 401 VAL A CA 1
ATOM 3128 C C . VAL A 1 401 ? -2.427 4.867 0.623 1.00 91.00 401 VAL A C 1
ATOM 3130 O O . VAL A 1 401 ? -1.268 5.272 0.674 1.00 91.00 401 VAL A O 1
ATOM 3133 N N . ILE A 1 402 ? -2.904 3.930 1.443 1.00 81.19 402 ILE A N 1
ATOM 3134 C CA . ILE A 1 402 ? -2.248 3.401 2.643 1.00 81.19 402 ILE A CA 1
ATOM 3135 C C . ILE A 1 402 ? -2.523 1.879 2.680 1.00 81.19 402 ILE A C 1
ATOM 3137 O O . ILE A 1 402 ? -3.645 1.471 2.961 1.00 81.19 402 ILE A O 1
ATOM 3141 N N . ASP A 1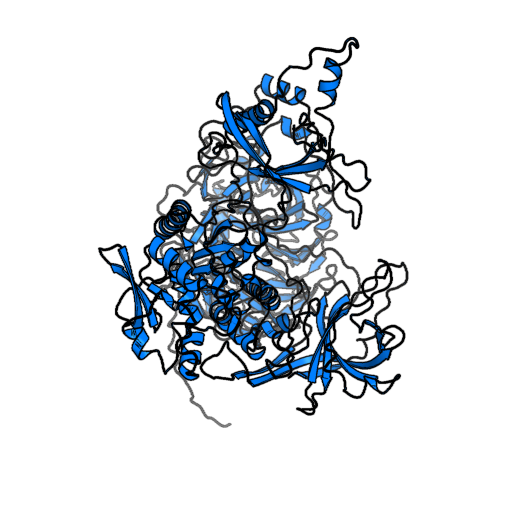 403 ? -1.530 1.043 2.329 1.00 72.56 403 ASP A N 1
ATOM 3142 C CA . ASP A 1 403 ? -1.645 -0.417 2.068 1.00 72.56 403 ASP A CA 1
ATOM 3143 C C . ASP A 1 403 ? -2.886 -0.809 1.242 1.00 72.56 403 ASP A C 1
ATOM 3145 O O . ASP A 1 403 ? -3.734 -1.593 1.667 1.00 72.56 403 ASP A O 1
ATOM 3149 N N . GLY A 1 404 ? -3.019 -0.231 0.044 1.00 78.88 404 GLY A N 1
ATOM 3150 C CA . GLY A 1 404 ? -4.135 -0.538 -0.854 1.00 78.88 404 GLY A CA 1
ATOM 3151 C C . GLY A 1 404 ? -5.505 -0.060 -0.357 1.00 78.88 404 GLY A C 1
ATOM 3152 O O . GLY A 1 404 ? -6.509 -0.400 -0.976 1.00 78.88 404 GLY A O 1
ATOM 3153 N N . LEU A 1 405 ? -5.570 0.740 0.713 1.00 89.75 405 LEU A N 1
ATOM 3154 C CA . LEU A 1 405 ? -6.775 1.454 1.129 1.00 89.75 405 LEU A CA 1
ATOM 3155 C C . LEU A 1 405 ? -6.663 2.932 0.747 1.00 89.75 405 LEU A C 1
ATOM 3157 O O . LEU A 1 405 ? -5.752 3.614 1.213 1.00 89.75 405 LEU A O 1
ATOM 3161 N N . ALA A 1 406 ? -7.592 3.438 -0.062 1.00 95.88 406 ALA A N 1
ATOM 3162 C CA . ALA A 1 406 ? -7.719 4.868 -0.332 1.00 95.88 406 ALA A CA 1
ATOM 3163 C C . ALA A 1 406 ? -8.576 5.509 0.766 1.00 95.88 406 ALA A C 1
ATOM 3165 O O . ALA A 1 406 ? -9.774 5.233 0.870 1.00 95.88 406 ALA A O 1
ATOM 3166 N N . PHE A 1 407 ? -7.963 6.349 1.596 1.00 96.94 407 PHE A N 1
ATOM 3167 C CA . PHE A 1 407 ? -8.665 7.195 2.558 1.00 96.94 407 PHE A CA 1
ATOM 3168 C C . PHE A 1 407 ? -8.973 8.529 1.871 1.00 96.94 407 PHE A C 1
ATOM 3170 O O . PHE A 1 407 ? -8.064 9.146 1.321 1.00 96.94 407 PHE A O 1
ATOM 3177 N N . GLN A 1 408 ? -10.232 8.973 1.892 1.00 97.38 408 GLN A N 1
ATOM 3178 C CA . GLN A 1 408 ? -10.702 10.147 1.144 1.00 97.38 408 GLN A CA 1
ATOM 3179 C C . GLN A 1 408 ? -11.492 11.109 2.049 1.00 97.38 408 GLN A C 1
ATOM 3181 O O . GLN A 1 408 ? -12.329 10.687 2.850 1.00 97.38 408 GLN A O 1
ATOM 3186 N N . SER A 1 409 ? -11.212 12.403 1.928 1.00 96.44 409 SER A N 1
ATOM 3187 C CA . SER A 1 409 ? -11.808 13.521 2.664 1.00 96.44 409 SER A CA 1
ATOM 3188 C C . SER A 1 409 ? -12.794 14.273 1.770 1.00 96.44 409 SER A C 1
ATOM 3190 O O . SER A 1 409 ? -12.396 15.202 1.075 1.00 96.44 409 SER A O 1
ATOM 3192 N N . ASN A 1 410 ? -14.073 13.894 1.811 1.00 95.19 410 ASN A N 1
ATOM 3193 C CA . ASN A 1 410 ? -15.061 14.274 0.793 1.00 95.19 410 ASN A CA 1
ATOM 3194 C C . ASN A 1 410 ? -16.132 15.214 1.379 1.00 95.19 410 ASN A C 1
ATOM 3196 O O . ASN A 1 410 ? -17.300 14.836 1.541 1.00 95.19 410 ASN A O 1
ATOM 3200 N N . TYR A 1 411 ? -15.691 16.419 1.768 1.00 94.69 411 TYR A N 1
ATOM 3201 C CA . TYR A 1 411 ? -16.496 17.520 2.319 1.00 94.69 411 TYR A CA 1
ATOM 3202 C C . TYR A 1 411 ? -17.560 17.077 3.339 1.00 94.69 411 TYR A C 1
ATOM 3204 O O . TYR A 1 411 ? -17.213 16.445 4.343 1.00 94.69 411 TYR A O 1
ATOM 3212 N N . GLN A 1 412 ? -18.835 17.430 3.137 1.00 92.62 412 GLN A N 1
ATOM 3213 C CA . GLN A 1 412 ? -19.939 17.154 4.066 1.00 92.62 412 GLN A CA 1
ATOM 3214 C C . GLN A 1 412 ? -20.004 15.662 4.438 1.00 92.62 412 GLN A C 1
ATOM 3216 O O . GLN A 1 412 ? -20.034 15.319 5.621 1.00 92.62 412 GLN A O 1
ATOM 3221 N N . SER A 1 413 ? -19.854 14.775 3.447 1.00 92.50 413 SER A N 1
ATOM 3222 C CA . SER A 1 413 ? -19.912 13.317 3.621 1.00 92.50 413 SER A CA 1
ATOM 3223 C C . SER A 1 413 ? -18.779 12.719 4.477 1.00 92.50 413 SER A C 1
ATOM 3225 O O . SER A 1 413 ? -18.821 11.529 4.810 1.00 92.50 413 SER A O 1
ATOM 3227 N N . GLY A 1 414 ? -17.766 13.509 4.841 1.00 95.44 414 GLY A N 1
ATOM 3228 C CA . GLY A 1 414 ? -16.724 13.141 5.793 1.00 95.44 414 GLY A CA 1
ATOM 3229 C C . GLY A 1 414 ? -15.620 12.241 5.238 1.00 95.44 414 GLY A C 1
ATOM 3230 O O . GLY A 1 414 ? -15.158 12.403 4.110 1.00 95.44 414 GLY A O 1
ATOM 3231 N N . LEU A 1 415 ? -15.154 11.311 6.076 1.00 97.69 415 LEU A N 1
ATOM 3232 C CA . LEU A 1 415 ? -14.092 10.363 5.737 1.00 97.69 415 LEU A CA 1
ATOM 3233 C C . LEU A 1 415 ? -14.683 9.112 5.080 1.00 97.69 415 LEU A C 1
ATOM 3235 O O . LEU A 1 415 ? -15.500 8.419 5.694 1.00 97.69 415 LEU A O 1
ATOM 3239 N N . ARG A 1 416 ? -14.201 8.775 3.885 1.00 97.00 416 ARG A N 1
ATOM 3240 C CA . ARG A 1 416 ? -14.496 7.538 3.146 1.00 97.00 416 ARG A CA 1
ATOM 3241 C C . ARG A 1 416 ? -13.238 6.664 3.096 1.00 97.00 416 ARG A C 1
ATOM 3243 O O . ARG A 1 416 ? -12.128 7.191 3.089 1.00 97.00 416 ARG A O 1
ATOM 3250 N N . ILE A 1 417 ? -13.394 5.338 3.111 1.00 96.88 417 ILE A N 1
ATOM 3251 C CA . ILE A 1 417 ? -12.279 4.386 2.961 1.00 96.88 417 ILE A CA 1
ATOM 3252 C C . ILE A 1 417 ? -12.662 3.319 1.935 1.00 96.88 417 ILE A C 1
ATOM 3254 O O . ILE A 1 417 ? -13.574 2.522 2.184 1.00 96.88 417 ILE A O 1
ATOM 3258 N N . LEU A 1 418 ? -11.947 3.297 0.811 1.00 96.31 418 LEU A N 1
ATOM 3259 C CA . LEU A 1 418 ? -12.104 2.327 -0.273 1.00 96.31 418 LEU A CA 1
ATOM 3260 C C . LEU A 1 418 ? -10.983 1.283 -0.226 1.00 96.31 418 LEU A C 1
ATOM 3262 O O . LEU A 1 418 ? -9.823 1.645 -0.046 1.00 96.31 418 LEU A O 1
ATOM 3266 N N . ASP A 1 419 ? -11.301 0.010 -0.450 1.00 92.50 419 ASP A N 1
ATOM 3267 C CA . ASP A 1 419 ? -10.304 -1.001 -0.816 1.00 92.50 419 ASP A CA 1
ATOM 3268 C C . ASP A 1 419 ? -10.000 -0.886 -2.317 1.00 92.50 419 ASP A C 1
ATOM 3270 O O . ASP A 1 419 ? -10.861 -1.156 -3.157 1.00 92.50 419 ASP A O 1
ATOM 3274 N N . VAL A 1 420 ? -8.780 -0.456 -2.642 1.00 92.25 420 VAL A N 1
ATOM 3275 C CA . VAL A 1 420 ? -8.253 -0.295 -4.007 1.00 92.25 420 VAL A CA 1
ATOM 3276 C C . VAL A 1 420 ? -7.195 -1.351 -4.359 1.00 92.25 420 VAL A C 1
ATOM 3278 O O . VAL A 1 420 ? -6.640 -1.330 -5.459 1.00 92.25 420 VAL A O 1
ATOM 3281 N N . SER A 1 421 ? -6.940 -2.321 -3.472 1.00 81.88 421 SER A N 1
ATOM 3282 C CA . SER A 1 421 ? -5.938 -3.387 -3.664 1.00 81.88 421 SER A CA 1
ATOM 3283 C C . SER A 1 421 ? -6.235 -4.304 -4.860 1.00 81.88 421 SER A C 1
ATOM 3285 O O . SER A 1 421 ? -5.339 -4.946 -5.409 1.00 81.88 421 SER A O 1
ATOM 3287 N N . SER A 1 422 ? -7.493 -4.343 -5.304 1.00 80.94 422 SER A N 1
ATOM 3288 C CA . SER A 1 422 ? -7.973 -5.159 -6.420 1.00 80.94 422 SER A CA 1
ATOM 3289 C C . SER A 1 422 ? -7.643 -4.589 -7.810 1.00 80.94 422 SER A C 1
ATOM 3291 O O . SER A 1 422 ? -7.652 -5.343 -8.791 1.00 80.94 422 SER A O 1
ATOM 3293 N N . ILE A 1 423 ? -7.314 -3.293 -7.908 1.00 87.56 423 ILE A N 1
ATOM 3294 C CA . ILE A 1 423 ? -7.125 -2.559 -9.174 1.00 87.56 423 ILE A CA 1
ATOM 3295 C C . ILE A 1 423 ? -6.097 -3.198 -10.128 1.00 87.56 423 ILE A C 1
ATOM 3297 O O . ILE A 1 423 ? -6.435 -3.345 -11.301 1.00 87.56 423 ILE A O 1
ATOM 3301 N N . PRO A 1 424 ? -4.904 -3.676 -9.702 1.00 82.50 424 PRO A N 1
ATOM 3302 C CA . PRO A 1 424 ? -3.926 -4.288 -10.615 1.00 82.50 424 PRO A CA 1
ATOM 3303 C C . PRO A 1 424 ? -4.436 -5.519 -11.377 1.00 82.50 424 PRO A C 1
ATOM 3305 O O . PRO A 1 424 ? -3.822 -5.940 -12.356 1.00 82.50 424 PRO A O 1
ATOM 3308 N N . LYS A 1 425 ? -5.542 -6.118 -10.916 1.00 72.88 425 LYS A N 1
ATOM 3309 C CA . LYS A 1 425 ? -6.214 -7.260 -11.543 1.00 72.88 425 LYS A CA 1
ATOM 3310 C C . LYS A 1 425 ? -7.570 -6.895 -12.159 1.00 72.88 425 LYS A C 1
ATOM 3312 O O . LYS A 1 425 ? -7.995 -7.545 -13.113 1.00 72.88 425 LYS A O 1
ATOM 3317 N N . PHE A 1 426 ? -8.241 -5.884 -11.615 1.00 82.12 426 PHE A N 1
ATOM 3318 C CA . PHE A 1 426 ? -9.537 -5.377 -12.065 1.00 82.12 426 PHE A CA 1
ATOM 3319 C C . PHE A 1 426 ? -9.441 -3.858 -12.312 1.00 82.12 426 PHE A C 1
ATOM 3321 O O . PHE A 1 426 ? -10.019 -3.071 -11.558 1.00 82.12 426 PHE A O 1
ATOM 3328 N N . PRO A 1 427 ? -8.688 -3.426 -13.346 1.00 83.62 427 PRO A N 1
ATOM 3329 C CA . PRO A 1 427 ? -8.400 -2.009 -13.595 1.00 83.62 427 PRO A CA 1
ATOM 3330 C C . PRO A 1 427 ? -9.624 -1.221 -14.091 1.00 83.62 427 PRO A C 1
ATOM 3332 O O . PRO A 1 427 ? -9.573 -0.003 -14.200 1.00 83.62 427 PRO A O 1
ATOM 3335 N N . ASP A 1 428 ? -10.745 -1.902 -14.344 1.00 89.56 428 ASP A N 1
ATOM 3336 C CA . ASP A 1 428 ? -12.049 -1.288 -14.596 1.00 89.56 428 ASP A CA 1
ATOM 3337 C C . ASP A 1 428 ? -12.706 -0.707 -13.325 1.00 89.56 428 ASP A C 1
ATOM 3339 O O . ASP A 1 428 ? -13.674 0.045 -13.428 1.00 89.56 428 ASP A O 1
ATOM 3343 N N . GLY A 1 429 ? -12.186 -1.030 -12.134 1.00 91.50 429 GLY A N 1
ATOM 3344 C CA . GLY A 1 429 ? -12.751 -0.623 -10.844 1.00 91.50 429 GLY A CA 1
ATOM 3345 C C . GLY A 1 429 ? -13.857 -1.543 -10.322 1.00 91.50 429 GLY A C 1
ATOM 3346 O O . GLY A 1 429 ? -14.364 -1.328 -9.222 1.00 91.50 429 GLY A O 1
ATOM 3347 N N . SER A 1 430 ? -14.200 -2.621 -11.038 1.00 89.38 430 SER A N 1
ATOM 3348 C CA . SER A 1 430 ? -15.340 -3.506 -10.728 1.00 89.38 430 SER A CA 1
ATOM 3349 C C . SER A 1 430 ? -15.224 -4.296 -9.414 1.00 89.38 430 SER A C 1
ATOM 3351 O O . SER A 1 430 ? -16.118 -5.085 -9.082 1.00 89.38 430 SER A O 1
ATOM 3353 N N . LYS A 1 431 ? -14.119 -4.130 -8.680 1.00 88.81 431 LYS A N 1
ATOM 3354 C CA . LYS A 1 431 ? -13.800 -4.761 -7.390 1.00 88.81 431 LYS A CA 1
ATOM 3355 C C . LYS A 1 431 ? -13.269 -3.761 -6.349 1.00 88.81 431 LYS A C 1
ATOM 3357 O O . LYS A 1 431 ? -12.669 -4.192 -5.368 1.00 88.81 431 LYS A O 1
ATOM 3362 N N . VAL A 1 432 ? -13.465 -2.457 -6.557 1.00 91.75 432 VAL A N 1
ATOM 3363 C CA . VAL A 1 432 ? -13.234 -1.433 -5.527 1.00 91.75 432 VAL A CA 1
ATOM 3364 C C . VAL A 1 432 ? -14.473 -1.354 -4.635 1.00 91.75 432 VAL A C 1
ATOM 3366 O O . VAL A 1 432 ? -15.591 -1.239 -5.140 1.00 91.75 432 VAL A O 1
ATOM 3369 N N . GLU A 1 433 ? -14.293 -1.428 -3.316 1.00 89.56 433 GLU A N 1
ATOM 3370 C CA . GLU A 1 433 ? -15.398 -1.429 -2.347 1.00 89.56 433 GLU A CA 1
ATOM 3371 C C . GLU A 1 433 ? -15.169 -0.395 -1.235 1.00 89.56 433 GLU A C 1
ATOM 3373 O O . GLU A 1 433 ? -14.119 -0.381 -0.596 1.00 89.56 433 GLU A O 1
ATOM 3378 N N . GLU A 1 434 ? -16.166 0.448 -0.937 1.00 94.62 434 GLU A N 1
ATOM 3379 C CA . GLU A 1 434 ? -16.150 1.265 0.284 1.00 94.62 434 GLU A CA 1
ATOM 3380 C C . GLU A 1 434 ? -16.285 0.333 1.498 1.00 94.62 434 GLU A C 1
ATOM 3382 O O . GLU A 1 434 ? -17.359 -0.210 1.766 1.00 94.62 434 GLU A O 1
ATOM 3387 N N . ILE A 1 435 ? -15.210 0.133 2.258 1.00 93.38 435 ILE A N 1
ATOM 3388 C CA . ILE A 1 435 ? -15.195 -0.764 3.425 1.00 93.38 435 ILE A CA 1
ATOM 3389 C C . ILE A 1 435 ? -15.584 -0.044 4.726 1.00 93.38 435 ILE A C 1
ATOM 3391 O O . ILE A 1 435 ? -16.064 -0.682 5.675 1.00 93.38 435 ILE A O 1
ATOM 3395 N N . ALA A 1 436 ? -15.449 1.286 4.772 1.00 96.06 436 ALA A N 1
ATOM 3396 C CA . ALA A 1 436 ? -15.838 2.121 5.907 1.00 96.06 436 ALA A CA 1
ATOM 3397 C C . ALA A 1 436 ? -16.119 3.582 5.535 1.00 96.06 436 ALA A C 1
ATOM 3399 O O . ALA A 1 436 ? -15.631 4.089 4.529 1.00 96.06 436 ALA A O 1
ATOM 3400 N N . TYR A 1 437 ? -16.836 4.268 6.427 1.00 96.94 437 TYR A N 1
ATOM 3401 C CA . TYR A 1 437 ? -16.946 5.725 6.431 1.00 96.94 437 TYR A CA 1
ATOM 3402 C C . TYR A 1 437 ? -17.217 6.274 7.836 1.00 96.94 437 TYR A C 1
ATOM 3404 O O . TYR A 1 437 ? -17.762 5.579 8.705 1.00 96.94 437 TYR A O 1
ATOM 3412 N N . PHE A 1 438 ? -16.868 7.541 8.046 1.00 97.81 438 PHE A N 1
ATOM 3413 C CA . PHE A 1 438 ? -17.328 8.344 9.172 1.00 97.81 438 PHE A CA 1
ATOM 3414 C C . PHE A 1 438 ? -17.782 9.709 8.662 1.00 97.81 438 PHE A C 1
ATOM 3416 O O . PHE A 1 438 ? -16.976 10.525 8.220 1.00 97.81 438 PHE A O 1
ATOM 3423 N N . ASP A 1 439 ? -19.089 9.914 8.724 1.00 95.75 439 ASP A N 1
ATOM 3424 C CA . ASP A 1 439 ? -19.787 11.068 8.183 1.00 95.75 439 ASP A CA 1
ATOM 3425 C C . ASP A 1 439 ? -19.768 12.207 9.211 1.00 95.75 439 ASP A C 1
ATOM 3427 O O . ASP A 1 439 ? -20.139 11.990 10.366 1.00 95.75 439 ASP A O 1
ATOM 3431 N N . VAL A 1 440 ? -19.287 13.397 8.842 1.00 93.38 440 VAL A N 1
ATOM 3432 C CA . VAL A 1 440 ? -19.056 14.495 9.805 1.00 93.38 440 VAL A CA 1
ATOM 3433 C C . VAL A 1 440 ? -20.193 15.514 9.859 1.00 93.38 440 VAL A C 1
ATOM 3435 O O . VAL A 1 440 ? -20.160 16.394 10.724 1.00 93.38 440 VAL A O 1
ATOM 3438 N N . PHE A 1 441 ? -21.197 15.404 8.985 1.00 93.62 441 PHE A N 1
ATOM 3439 C CA . PHE A 1 441 ? -22.199 16.448 8.778 1.00 93.62 441 PHE A CA 1
ATOM 3440 C C . PHE A 1 441 ? -23.642 15.907 8.865 1.00 93.62 441 PHE A C 1
ATOM 3442 O O . PHE A 1 441 ? -24.306 15.730 7.857 1.00 93.62 441 PHE A O 1
ATOM 3449 N N . PRO A 1 442 ? -24.216 15.692 10.068 1.00 92.06 442 PRO A N 1
ATOM 3450 C CA . PRO A 1 442 ? -25.545 15.075 10.218 1.00 92.06 442 PRO A CA 1
ATOM 3451 C C . PRO A 1 442 ? -26.754 15.906 9.726 1.00 92.06 442 PRO A C 1
ATOM 3453 O O . PRO A 1 442 ? -27.890 15.584 10.079 1.00 92.06 442 PRO A O 1
ATOM 3456 N N . GLY A 1 443 ? -26.539 17.006 8.995 1.00 88.38 443 GLY A N 1
ATOM 3457 C CA . GLY A 1 443 ? -27.577 17.970 8.608 1.00 88.38 443 GLY A CA 1
ATOM 3458 C C . GLY A 1 443 ? -28.316 17.624 7.312 1.00 88.38 443 GLY A C 1
ATOM 3459 O O . GLY A 1 443 ? -29.511 17.893 7.190 1.00 88.38 443 GLY A O 1
ATOM 3460 N N . ASP A 1 444 ? -27.625 17.000 6.362 1.00 90.88 444 ASP A N 1
ATOM 3461 C CA . ASP A 1 444 ? -28.156 16.500 5.086 1.00 90.88 444 ASP A CA 1
ATOM 3462 C C . ASP A 1 444 ? -28.580 15.021 5.149 1.00 90.88 444 ASP A C 1
ATOM 3464 O O . ASP A 1 444 ? -29.254 14.510 4.262 1.00 90.88 444 ASP A O 1
ATOM 3468 N N . ASP A 1 445 ? -28.271 14.373 6.265 1.00 88.69 445 ASP A N 1
ATOM 3469 C CA . ASP A 1 445 ? -28.289 12.943 6.541 1.00 88.69 445 ASP A CA 1
ATOM 3470 C C . ASP A 1 445 ? -29.604 12.201 6.196 1.00 88.69 445 ASP A C 1
ATOM 3472 O O . ASP A 1 445 ? -29.597 10.980 5.994 1.00 88.69 445 ASP A O 1
ATOM 3476 N N . ALA A 1 446 ? -30.717 12.940 6.117 1.00 87.62 446 ALA A N 1
ATOM 3477 C CA . ALA A 1 446 ? -32.072 12.484 5.786 1.00 87.62 446 ALA A CA 1
ATOM 3478 C C . ALA A 1 446 ? -32.537 12.815 4.345 1.00 87.62 446 ALA A C 1
ATOM 3480 O O . ALA A 1 446 ? -33.666 12.481 3.976 1.00 87.62 446 ALA A O 1
ATOM 3481 N N . GLN A 1 447 ? -31.708 13.482 3.540 1.00 90.88 447 GLN A N 1
ATOM 3482 C CA . GLN A 1 447 ? -31.997 13.885 2.161 1.00 90.88 447 GLN A CA 1
ATOM 3483 C C . GLN A 1 447 ? -31.693 12.751 1.154 1.00 90.88 447 GLN A C 1
ATOM 3485 O O . GLN A 1 447 ? -30.884 11.860 1.438 1.00 90.88 447 GLN A O 1
ATOM 3490 N N . PRO A 1 448 ? -32.326 12.740 -0.039 1.00 86.62 448 PRO A N 1
ATOM 3491 C CA . PRO A 1 448 ? -32.043 11.747 -1.077 1.00 86.62 448 PRO A CA 1
ATOM 3492 C C . PRO A 1 448 ? -30.566 11.747 -1.488 1.00 86.62 448 PRO A C 1
ATOM 3494 O O . PRO A 1 448 ? -29.972 12.799 -1.687 1.00 86.62 448 PRO A O 1
ATOM 3497 N N . GLY A 1 449 ? -29.959 10.564 -1.603 1.00 84.00 449 GLY A N 1
ATOM 3498 C CA . GLY A 1 449 ? -28.528 10.431 -1.911 1.00 84.00 449 GLY A CA 1
ATOM 3499 C C . GLY A 1 449 ? -27.578 10.862 -0.785 1.00 84.00 449 GLY A C 1
ATOM 3500 O O . GLY A 1 449 ? -26.375 10.701 -0.943 1.00 84.00 449 GLY A O 1
ATOM 3501 N N . GLY A 1 450 ? -28.093 11.348 0.348 1.00 84.81 450 GLY A N 1
ATOM 3502 C CA . GLY A 1 450 ? -27.304 11.882 1.458 1.00 84.81 450 GLY A CA 1
ATOM 3503 C C . GLY A 1 450 ? -27.161 13.403 1.465 1.00 84.81 450 GLY A C 1
ATOM 3504 O O . GLY A 1 450 ? -26.682 13.912 2.460 1.00 84.81 450 GLY A O 1
ATOM 3505 N N . GLY A 1 451 ? -27.606 14.117 0.425 1.00 87.94 451 GLY A N 1
ATOM 3506 C CA . GLY A 1 451 ? -27.453 15.570 0.316 1.00 87.94 451 GLY A CA 1
ATOM 3507 C C . GLY A 1 451 ? -27.382 16.044 -1.135 1.00 87.94 451 GLY A C 1
ATOM 3508 O O . GLY A 1 451 ? -27.721 15.305 -2.063 1.00 87.94 451 GLY A O 1
ATOM 3509 N N . ASP A 1 452 ? -26.905 17.271 -1.320 1.00 87.00 452 ASP A N 1
ATOM 3510 C CA . ASP A 1 452 ? -26.395 17.771 -2.599 1.00 87.00 452 ASP A CA 1
ATOM 3511 C C . ASP A 1 452 ? -24.860 17.830 -2.523 1.00 87.00 452 ASP A C 1
ATOM 3513 O O . ASP A 1 452 ? -24.297 17.956 -1.439 1.00 87.00 452 ASP A O 1
ATOM 3517 N N . ALA A 1 453 ? -24.166 17.727 -3.659 1.00 88.81 453 ALA A N 1
ATOM 3518 C CA . ALA A 1 453 ? -22.705 17.792 -3.691 1.00 88.81 453 ALA A CA 1
ATOM 3519 C C . ALA A 1 453 ? -22.232 19.226 -3.375 1.00 88.81 453 ALA A C 1
ATOM 3521 O O . ALA A 1 453 ? -22.290 20.104 -4.235 1.00 88.81 453 ALA A O 1
ATOM 3522 N N . LEU A 1 454 ? -21.815 19.481 -2.130 1.00 88.12 454 LEU A N 1
ATOM 3523 C CA . LEU A 1 454 ? -21.451 20.810 -1.631 1.00 88.12 454 LEU A CA 1
ATOM 3524 C C . LEU A 1 454 ? -20.154 20.793 -0.805 1.00 88.12 454 LEU A C 1
ATOM 3526 O O . LEU A 1 454 ? -19.853 19.850 -0.077 1.00 88.12 454 LEU A O 1
ATOM 3530 N N . TRP A 1 455 ? -19.421 21.904 -0.892 1.00 88.19 455 TRP A N 1
ATOM 3531 C CA . TRP A 1 455 ? -18.120 22.159 -0.253 1.00 88.19 455 TRP A CA 1
ATOM 3532 C C . TRP A 1 455 ? -18.166 23.202 0.878 1.00 88.19 455 TRP A C 1
ATOM 3534 O O . TRP A 1 455 ? -17.153 23.766 1.303 1.00 88.19 455 TRP A O 1
ATOM 3544 N N . ASP A 1 456 ? -19.374 23.570 1.298 1.00 89.06 456 ASP A N 1
ATOM 3545 C CA . ASP A 1 456 ? -19.635 24.718 2.168 1.00 89.06 456 ASP A CA 1
ATOM 3546 C C . ASP A 1 456 ? -19.600 24.378 3.670 1.00 89.06 456 ASP A C 1
ATOM 3548 O O . ASP A 1 456 ? -19.792 25.266 4.498 1.00 89.06 456 ASP A O 1
ATOM 3552 N N . ALA A 1 457 ? -19.285 23.119 3.999 1.00 92.50 457 ALA A N 1
ATOM 3553 C CA . ALA A 1 457 ? -18.994 22.584 5.327 1.00 92.50 457 ALA A CA 1
ATOM 3554 C C . ALA A 1 457 ? -18.262 21.224 5.211 1.00 92.50 457 ALA A C 1
ATOM 3556 O O . ALA A 1 457 ? -18.062 20.702 4.112 1.00 92.50 457 ALA A O 1
ATOM 3557 N N . GLY A 1 458 ? -17.902 20.614 6.345 1.00 94.62 458 GLY A N 1
ATOM 3558 C CA . GLY A 1 458 ? -17.406 19.237 6.403 1.00 94.62 458 GLY A CA 1
ATOM 3559 C C . GLY A 1 458 ? -15.885 19.102 6.314 1.00 94.62 458 GLY A C 1
ATOM 3560 O O . GLY A 1 458 ? -15.140 20.010 6.679 1.00 94.62 458 GLY A O 1
ATOM 3561 N N . THR A 1 459 ? -15.404 17.925 5.921 1.00 96.06 459 THR A N 1
ATOM 3562 C CA . THR A 1 459 ? -13.988 17.542 5.970 1.00 96.06 459 THR A CA 1
ATOM 3563 C C . THR A 1 459 ? -13.152 18.183 4.864 1.00 96.06 459 THR A C 1
ATOM 3565 O O . THR A 1 459 ? -13.422 17.985 3.686 1.00 96.06 459 THR A O 1
ATOM 3568 N N . TRP A 1 460 ? -12.057 18.843 5.252 1.00 96.19 460 TRP A N 1
ATOM 3569 C CA . TRP A 1 460 ? -11.022 19.306 4.322 1.00 96.19 460 TRP A CA 1
ATOM 3570 C C . TRP A 1 460 ? -9.947 18.241 4.098 1.00 96.19 460 TRP A C 1
ATOM 3572 O O . TRP A 1 460 ? -9.620 17.911 2.963 1.00 96.19 460 TRP A O 1
ATOM 3582 N N . SER A 1 461 ? -9.396 17.701 5.188 1.00 96.12 461 SER A N 1
ATOM 3583 C CA . SER A 1 461 ? -8.274 16.754 5.183 1.00 96.12 461 SER A CA 1
ATOM 3584 C C . SER A 1 461 ? -8.400 15.728 6.308 1.00 96.12 461 SER A C 1
ATOM 3586 O O . SER A 1 461 ? -9.222 15.860 7.224 1.00 96.12 461 SER A O 1
ATOM 3588 N N . HIS A 1 462 ? -7.557 14.704 6.259 1.00 97.44 462 HIS A N 1
ATOM 3589 C CA . HIS A 1 462 ? -7.380 13.746 7.338 1.00 97.44 462 HIS A CA 1
ATOM 3590 C C . HIS A 1 462 ? -5.911 13.315 7.431 1.00 97.44 462 HIS A C 1
ATOM 3592 O O . HIS A 1 462 ? -5.142 13.479 6.488 1.00 97.44 462 HIS A O 1
ATOM 3598 N N . PHE A 1 463 ? -5.540 12.707 8.556 1.00 97.50 463 PHE A N 1
ATOM 3599 C CA . PHE A 1 463 ? -4.262 12.018 8.710 1.00 97.50 463 PHE A CA 1
ATOM 3600 C C . PHE A 1 463 ? -4.428 10.762 9.569 1.00 97.50 463 PHE A C 1
ATOM 3602 O O . PHE A 1 463 ? -4.878 10.847 10.717 1.00 97.50 463 PHE A O 1
ATOM 3609 N N . THR A 1 464 ? -4.042 9.602 9.037 1.00 94.88 464 THR A N 1
ATOM 3610 C CA . THR A 1 464 ? -4.086 8.314 9.745 1.00 94.88 464 THR A CA 1
ATOM 3611 C C . THR A 1 464 ? -2.733 8.014 10.379 1.00 94.88 464 THR A C 1
ATOM 3613 O O . THR A 1 464 ? -1.757 7.704 9.704 1.00 94.88 464 THR A O 1
ATOM 3616 N N . PHE A 1 465 ? -2.662 8.111 11.706 1.00 92.50 465 PHE A N 1
ATOM 3617 C CA . PHE A 1 465 ? -1.440 7.835 12.456 1.00 92.50 465 PHE A CA 1
ATOM 3618 C C . PHE A 1 465 ? -1.016 6.364 12.396 1.00 92.50 465 PHE A C 1
ATOM 3620 O O . PHE A 1 465 ? -1.872 5.489 12.274 1.00 92.50 465 PHE A O 1
ATOM 3627 N N . PRO A 1 466 ? 0.275 6.067 12.645 1.00 83.25 466 PRO A N 1
ATOM 3628 C CA . PRO A 1 466 ? 0.748 4.728 12.953 1.00 83.25 466 PRO A CA 1
ATOM 3629 C C . PRO A 1 466 ? -0.087 4.022 14.017 1.00 83.25 466 PRO A C 1
ATOM 3631 O O . PRO A 1 466 ? -0.424 2.879 13.807 1.00 83.25 466 PRO A O 1
ATOM 3634 N N . SER A 1 467 ? -0.542 4.640 15.111 1.00 86.00 467 SER A N 1
ATOM 3635 C CA . SER A 1 467 ? -1.477 3.965 16.025 1.00 86.00 467 SER A CA 1
ATOM 3636 C C . SER A 1 467 ? -2.933 3.977 15.534 1.00 86.00 467 SER A C 1
ATOM 3638 O O . SER A 1 467 ? -3.848 3.825 16.334 1.00 86.00 467 SER A O 1
ATOM 3640 N N . GLY A 1 468 ? -3.184 4.099 14.229 1.00 89.56 468 GLY A N 1
ATOM 3641 C CA . GLY A 1 468 ? -4.462 3.964 13.514 1.00 89.56 468 GLY A CA 1
ATOM 3642 C C . GLY A 1 468 ? -5.490 5.063 13.764 1.00 89.56 468 GLY A C 1
ATOM 3643 O O . GLY A 1 468 ? -6.504 5.119 13.073 1.00 89.56 468 GLY A O 1
ATOM 3644 N N . TYR A 1 469 ? -5.258 5.942 14.744 1.00 95.75 469 TYR A N 1
ATOM 3645 C CA . TYR A 1 469 ? -6.087 7.127 14.938 1.00 95.75 469 TYR A CA 1
ATOM 3646 C C . TYR A 1 469 ? -6.075 7.956 13.666 1.00 95.75 469 TYR A C 1
ATOM 3648 O O . TYR A 1 469 ? -5.030 8.455 13.265 1.00 95.75 469 TYR A O 1
ATOM 3656 N N . THR A 1 470 ? -7.240 8.108 13.050 1.00 97.19 470 THR A N 1
ATOM 3657 C CA . THR A 1 470 ? -7.409 9.058 11.959 1.00 97.19 470 THR A CA 1
ATOM 3658 C C . THR A 1 470 ? -7.924 10.348 12.565 1.00 97.19 470 THR A C 1
ATOM 3660 O O . THR A 1 470 ? -8.996 10.361 13.175 1.00 97.19 470 THR A O 1
ATOM 3663 N N . VAL A 1 471 ? -7.133 11.414 12.461 1.00 98.38 471 VAL A N 1
ATOM 3664 C CA . VAL A 1 471 ? -7.622 12.761 12.751 1.00 98.38 471 VAL A CA 1
ATOM 3665 C C . VAL A 1 471 ? -8.277 13.273 11.481 1.00 98.38 471 VAL A C 1
ATOM 3667 O O . VAL A 1 471 ? -7.635 13.294 10.438 1.00 98.38 471 VAL A O 1
ATOM 3670 N N . ILE A 1 472 ? -9.549 13.647 11.563 1.00 98.44 472 ILE A N 1
ATOM 3671 C CA . ILE A 1 472 ? -10.296 14.277 10.473 1.00 98.44 472 ILE A CA 1
ATOM 3672 C C . ILE A 1 472 ? -10.391 15.763 10.805 1.00 98.44 472 ILE A C 1
ATOM 3674 O O . ILE A 1 472 ? -10.903 16.107 11.874 1.00 98.44 472 ILE A O 1
ATOM 3678 N N . ASN A 1 473 ? -9.932 16.635 9.908 1.00 97.75 473 ASN A N 1
ATOM 3679 C CA . ASN A 1 473 ? -10.047 18.079 10.073 1.00 97.75 473 ASN A CA 1
ATOM 3680 C C . ASN A 1 473 ? -11.192 18.630 9.216 1.00 97.75 473 ASN A C 1
ATOM 3682 O O . ASN A 1 473 ? -11.296 18.316 8.029 1.00 97.75 473 ASN A O 1
ATOM 3686 N N . THR A 1 474 ? -12.058 19.445 9.819 1.00 96.69 474 THR A N 1
ATOM 3687 C CA . THR A 1 474 ? -13.213 20.053 9.134 1.00 96.69 474 THR A CA 1
ATOM 3688 C C . THR A 1 474 ? -13.038 21.550 8.921 1.00 96.69 474 THR A C 1
ATOM 3690 O O . THR A 1 474 ? -12.217 22.187 9.582 1.00 96.69 474 THR A O 1
ATOM 3693 N N . ILE A 1 475 ? -13.835 22.108 8.017 1.00 95.81 475 ILE A N 1
ATOM 3694 C CA . ILE A 1 475 ? -13.913 23.541 7.732 1.00 95.81 475 ILE A CA 1
ATOM 3695 C C . ILE A 1 475 ? -14.640 24.265 8.863 1.00 95.81 475 ILE A C 1
ATOM 3697 O O . ILE A 1 475 ? -14.158 25.285 9.338 1.00 95.81 475 ILE A O 1
ATOM 3701 N N . ASP A 1 476 ? -15.786 23.727 9.286 1.00 92.12 476 ASP A N 1
ATOM 3702 C CA . ASP A 1 476 ? -16.819 24.432 10.052 1.00 92.12 476 ASP A CA 1
ATOM 3703 C C . ASP A 1 476 ? -16.812 24.146 11.562 1.00 92.12 476 ASP A C 1
ATOM 3705 O O . ASP A 1 476 ? -17.316 24.960 12.338 1.00 92.12 476 ASP A O 1
ATOM 3709 N N . ARG A 1 477 ? -16.269 22.997 12.000 1.00 92.00 477 ARG A N 1
ATOM 3710 C CA . ARG A 1 477 ? -16.439 22.509 13.388 1.00 92.00 477 ARG A CA 1
ATOM 3711 C C . ARG A 1 477 ? -15.147 22.464 14.184 1.00 92.00 477 ARG A C 1
ATOM 3713 O O . ARG A 1 477 ? -15.092 22.966 15.309 1.00 92.00 477 ARG A O 1
ATOM 3720 N N . GLY A 1 478 ? -14.135 21.784 13.651 1.00 95.19 478 GLY A N 1
ATOM 3721 C CA . GLY A 1 478 ? -12.957 21.360 14.407 1.00 95.19 478 GLY A CA 1
ATOM 3722 C C . GLY A 1 478 ? -12.320 20.060 13.918 1.00 95.19 478 GLY A C 1
ATOM 3723 O O . GLY A 1 478 ? -12.576 19.591 12.807 1.00 95.19 478 GLY A O 1
ATOM 3724 N N . ALA A 1 479 ? -11.517 19.452 14.789 1.00 97.81 479 ALA A N 1
ATOM 3725 C CA . ALA A 1 479 ? -10.841 18.187 14.532 1.00 97.81 479 ALA A CA 1
ATOM 3726 C C . ALA A 1 479 ? -11.488 17.034 15.316 1.00 97.81 479 ALA A C 1
ATOM 3728 O O . ALA A 1 479 ? -11.683 17.114 16.535 1.00 97.81 479 ALA A O 1
ATOM 3729 N N . PHE A 1 480 ? -11.783 15.945 14.611 1.00 98.31 480 PHE A N 1
ATOM 3730 C CA . PHE A 1 480 ? -12.314 14.692 15.148 1.00 98.31 480 PHE A CA 1
ATOM 3731 C C . PHE A 1 480 ? -11.194 13.659 15.244 1.00 98.31 480 PHE A C 1
ATOM 3733 O O . PHE A 1 480 ? -10.382 13.549 14.331 1.00 98.31 480 PHE A O 1
ATOM 3740 N N . VAL A 1 481 ? -11.186 12.840 16.296 1.00 98.31 481 VAL A N 1
ATOM 3741 C CA . VAL A 1 481 ? -10.363 11.623 16.357 1.00 98.31 481 VAL A CA 1
ATOM 3742 C C . VAL A 1 481 ? -11.274 10.418 16.176 1.00 98.31 481 VAL A C 1
ATOM 3744 O O . VAL A 1 481 ? -12.164 10.181 16.997 1.00 98.31 481 VAL A O 1
ATOM 3747 N N . VAL A 1 482 ? -11.043 9.636 15.124 1.00 97.94 482 VAL A N 1
ATOM 3748 C CA . VAL A 1 482 ? -11.805 8.420 14.803 1.00 97.94 482 VAL A CA 1
ATOM 3749 C C . VAL A 1 482 ? -10.873 7.236 14.552 1.00 97.94 482 VAL A C 1
ATOM 3751 O O . VAL A 1 482 ? -9.648 7.395 14.517 1.00 97.94 482 VAL A O 1
ATOM 3754 N N . LYS A 1 483 ? -11.428 6.024 14.421 1.00 95.50 483 LYS A N 1
ATOM 3755 C CA . LYS A 1 483 ? -10.618 4.828 14.166 1.00 95.50 483 LYS A CA 1
ATOM 3756 C C . LYS A 1 483 ? -11.385 3.630 13.567 1.00 95.50 483 LYS A C 1
ATOM 3758 O O . LYS A 1 483 ? -12.428 3.273 14.125 1.00 95.50 483 LYS A O 1
ATOM 3763 N N . PRO A 1 484 ? -10.883 2.974 12.501 1.00 90.38 484 PRO A N 1
ATOM 3764 C CA . PRO A 1 484 ? -11.479 1.754 11.942 1.00 90.38 484 PRO A CA 1
ATOM 3765 C C . PRO A 1 484 ? -11.468 0.557 12.905 1.00 90.38 484 PRO A C 1
ATOM 3767 O O . PRO A 1 484 ? -10.628 0.461 13.791 1.00 90.38 484 PRO A O 1
ATOM 3770 N N . LYS A 1 485 ? -12.393 -0.395 12.746 1.00 82.19 485 LYS A N 1
ATOM 3771 C CA . LYS A 1 485 ? -12.608 -1.499 13.708 1.00 82.19 485 LYS A CA 1
ATOM 3772 C C . LYS A 1 485 ? -11.725 -2.747 13.525 1.00 82.19 485 LYS A C 1
ATOM 3774 O O . LYS A 1 485 ? -11.831 -3.655 14.347 1.00 82.19 485 LYS A O 1
ATOM 3779 N N . TRP A 1 486 ? -10.905 -2.843 12.477 1.00 69.50 486 TRP A N 1
ATOM 3780 C CA . TRP A 1 486 ? -10.445 -4.141 11.940 1.00 69.50 486 TRP A CA 1
ATOM 3781 C C . TRP A 1 486 ? -9.102 -4.708 12.426 1.00 69.50 486 TRP A C 1
ATOM 3783 O O . TRP A 1 486 ? -8.741 -5.809 12.023 1.00 69.50 486 TRP A O 1
ATOM 3793 N N . GLY A 1 487 ? -8.375 -4.047 13.323 1.00 48.09 487 GLY A N 1
ATOM 3794 C CA . GLY A 1 487 ? -7.046 -4.535 13.726 1.00 48.09 487 GLY A CA 1
ATOM 3795 C C . GLY A 1 487 ? -5.880 -3.880 12.967 1.00 48.09 487 GLY A C 1
ATOM 3796 O O . GLY A 1 487 ? -6.070 -2.955 12.184 1.00 48.09 487 GLY A O 1
ATOM 3797 N N . SER A 1 488 ? -4.662 -4.290 13.329 1.00 39.66 488 SER A N 1
ATOM 3798 C CA . SER A 1 488 ? -3.386 -3.631 13.004 1.00 39.66 488 SER A CA 1
ATOM 3799 C C . SER A 1 488 ? -2.842 -3.860 11.591 1.00 39.66 488 SER A C 1
ATOM 3801 O O . SER A 1 488 ? -3.313 -4.732 10.881 1.00 39.66 488 SER A O 1
ATOM 3803 N N . ILE A 1 489 ? -1.730 -3.174 11.290 1.00 37.19 489 ILE A N 1
ATOM 3804 C CA . ILE A 1 489 ? -0.819 -3.442 10.156 1.00 37.19 489 ILE A CA 1
ATOM 3805 C C . ILE A 1 489 ? 0.662 -3.337 10.703 1.00 37.19 489 ILE A C 1
ATOM 3807 O O . ILE A 1 489 ? 0.821 -3.738 11.865 1.00 37.19 489 ILE A O 1
ATOM 3811 N N . VAL A 1 490 ? 1.735 -2.850 10.030 1.00 33.44 490 VAL A N 1
ATOM 3812 C CA . VAL A 1 490 ? 3.157 -2.830 10.552 1.00 33.44 490 VAL A CA 1
ATOM 3813 C C . VAL A 1 490 ? 3.982 -1.485 10.635 1.00 33.44 490 VAL A C 1
ATOM 3815 O O . VAL A 1 490 ? 4.817 -1.396 11.535 1.00 33.44 490 VAL A O 1
ATOM 3818 N N . ALA A 1 491 ? 3.659 -0.409 9.897 1.00 29.09 491 ALA A N 1
ATOM 3819 C CA . ALA A 1 491 ? 4.104 1.023 9.863 1.00 29.09 491 ALA A CA 1
ATOM 3820 C C . ALA A 1 491 ? 5.298 1.359 8.933 1.00 29.09 491 ALA A C 1
ATOM 3822 O O . ALA A 1 491 ? 6.294 0.644 8.998 1.00 29.09 491 ALA A O 1
ATOM 3823 N N . TYR A 1 492 ? 5.337 2.380 8.035 1.00 25.83 492 TYR A N 1
ATOM 3824 C CA . TYR A 1 492 ? 4.670 3.685 7.737 1.00 25.83 492 TYR A CA 1
ATOM 3825 C C . TYR A 1 492 ? 3.820 4.378 8.809 1.00 25.83 492 TYR A C 1
ATOM 3827 O O . TYR A 1 492 ? 2.886 3.817 9.373 1.00 25.83 492 TYR A O 1
ATOM 3835 N N . TYR A 1 493 ? 4.040 5.670 9.049 1.00 25.72 493 TYR A N 1
ATOM 3836 C CA . TYR A 1 493 ? 5.138 6.526 8.564 1.00 25.72 493 TYR A CA 1
ATOM 3837 C C . TYR A 1 493 ? 6.518 5.968 8.977 1.00 25.72 493 TYR A C 1
ATOM 3839 O O . TYR A 1 493 ? 6.569 5.170 9.909 1.00 25.72 493 TYR A O 1
ATOM 3847 N N . ALA A 1 494 ? 7.608 6.287 8.270 1.00 22.72 494 ALA A N 1
ATOM 3848 C CA . ALA A 1 494 ? 8.933 5.713 8.539 1.00 22.72 494 ALA A CA 1
ATOM 3849 C C . ALA A 1 494 ? 9.777 6.673 9.408 1.00 22.72 494 ALA A C 1
ATOM 3851 O O . ALA A 1 494 ? 10.392 7.595 8.875 1.00 22.72 494 ALA A O 1
ATOM 3852 N N . PRO A 1 495 ? 9.839 6.507 10.746 1.00 25.36 495 PRO A N 1
ATOM 3853 C CA . PRO A 1 495 ? 10.583 7.418 11.611 1.00 25.36 495 PRO A CA 1
ATOM 3854 C C . PRO A 1 495 ? 12.086 7.096 11.599 1.00 25.36 495 PRO A C 1
ATOM 3856 O O . PRO A 1 495 ? 12.599 6.431 12.506 1.00 25.36 495 PRO A O 1
ATOM 3859 N N . PHE A 1 496 ? 12.817 7.583 10.592 1.00 27.58 496 PHE A N 1
ATOM 3860 C CA . PHE A 1 496 ? 14.278 7.460 10.547 1.00 27.58 496 PHE A CA 1
ATOM 3861 C C . PHE A 1 496 ? 14.958 8.338 11.608 1.00 27.58 496 PHE A C 1
ATOM 3863 O O . PHE A 1 496 ? 15.257 9.513 11.403 1.00 27.58 496 PHE A O 1
ATOM 3870 N N . LEU A 1 497 ? 15.205 7.739 12.775 1.00 23.66 497 LEU A N 1
ATOM 3871 C CA . LEU A 1 497 ? 15.857 8.382 13.914 1.00 23.66 497 LEU A CA 1
ATOM 3872 C C . LEU A 1 497 ? 17.343 8.678 13.655 1.00 23.66 497 LEU A C 1
ATOM 3874 O O . LEU A 1 497 ? 18.146 7.760 13.548 1.00 23.66 497 LEU A O 1
ATOM 3878 N N . ASN A 1 498 ? 17.682 9.972 13.688 1.00 23.77 498 ASN A N 1
ATOM 3879 C CA . ASN A 1 498 ? 18.990 10.564 14.002 1.00 23.77 498 ASN A CA 1
ATOM 3880 C C . ASN A 1 498 ? 20.265 9.775 13.598 1.00 23.77 498 ASN A C 1
ATOM 3882 O O . ASN A 1 498 ? 20.790 8.988 14.386 1.00 23.77 498 ASN A O 1
ATOM 3886 N N . ALA A 1 499 ? 20.888 10.186 12.493 1.00 22.84 499 ALA A N 1
ATOM 3887 C CA . ALA A 1 499 ? 22.346 10.192 12.341 1.00 22.84 499 ALA A CA 1
ATOM 3888 C C . ALA A 1 499 ? 22.783 11.612 11.934 1.00 22.84 499 ALA A C 1
ATOM 3890 O O . ALA A 1 499 ? 22.073 12.272 11.174 1.00 22.84 499 ALA A O 1
ATOM 3891 N N . THR A 1 500 ? 23.898 12.115 12.470 1.00 24.25 500 THR A N 1
ATOM 3892 C CA . THR A 1 500 ? 24.339 13.512 12.291 1.00 24.25 500 THR A CA 1
ATOM 3893 C C . THR A 1 500 ? 25.706 13.611 11.620 1.00 24.25 500 THR A C 1
ATOM 3895 O O . THR A 1 500 ? 26.647 12.961 12.056 1.00 24.25 500 THR A O 1
ATOM 3898 N N . GLU A 1 501 ? 25.799 14.514 10.639 1.00 25.27 501 GLU A N 1
ATOM 3899 C CA . GLU A 1 501 ? 27.029 15.094 10.068 1.00 25.27 501 GLU A CA 1
ATOM 3900 C C . GLU A 1 501 ? 28.005 14.161 9.316 1.00 25.27 501 GLU A C 1
ATOM 3902 O O . GLU A 1 501 ? 29.096 13.839 9.779 1.00 25.27 501 GLU A O 1
ATOM 3907 N N . SER A 1 502 ? 27.691 13.865 8.048 1.00 25.48 502 SER A N 1
ATOM 3908 C CA . SER A 1 502 ? 28.686 13.812 6.952 1.00 25.48 502 SER A CA 1
ATOM 3909 C C . SER A 1 502 ? 28.001 14.049 5.593 1.00 25.48 502 SER A C 1
ATOM 3911 O O . SER A 1 502 ? 26.776 14.000 5.499 1.00 25.48 502 SER A O 1
ATOM 3913 N N . ARG A 1 503 ? 28.772 14.357 4.541 1.00 23.69 503 ARG A N 1
ATOM 3914 C CA . ARG A 1 503 ? 28.295 14.669 3.174 1.00 23.69 503 ARG A CA 1
ATOM 3915 C C . ARG A 1 503 ? 29.052 13.808 2.138 1.00 23.69 503 ARG A C 1
ATOM 3917 O O . ARG A 1 503 ? 30.179 13.427 2.440 1.00 23.69 503 ARG A O 1
ATOM 3924 N N . PRO A 1 504 ? 28.613 13.743 0.868 1.00 26.97 504 PRO A N 1
ATOM 3925 C CA . PRO A 1 504 ? 27.261 13.392 0.419 1.00 26.97 504 PRO A CA 1
ATOM 3926 C C . PRO A 1 504 ? 27.293 12.349 -0.728 1.00 26.97 504 PRO A C 1
ATOM 3928 O O . PRO A 1 504 ? 28.121 12.487 -1.621 1.00 26.97 504 PRO A O 1
ATOM 3931 N N . ASN A 1 505 ? 26.380 11.365 -0.755 1.00 21.17 505 ASN A N 1
ATOM 3932 C CA . ASN A 1 505 ? 25.864 10.700 -1.975 1.00 21.17 505 ASN A CA 1
ATOM 3933 C C . ASN A 1 505 ? 24.829 9.597 -1.633 1.00 21.17 505 ASN A C 1
ATOM 3935 O O . ASN A 1 505 ? 24.841 9.057 -0.536 1.00 21.17 505 ASN A O 1
ATOM 3939 N N . GLU A 1 506 ? 23.965 9.289 -2.609 1.00 21.91 506 GLU A N 1
ATOM 3940 C CA . GLU A 1 506 ? 23.252 8.007 -2.836 1.00 21.91 506 GLU A CA 1
ATOM 3941 C C . GLU A 1 506 ? 22.378 7.377 -1.709 1.00 21.91 506 GLU A C 1
ATOM 3943 O O . GLU A 1 506 ? 22.807 6.548 -0.917 1.00 21.91 506 GLU A O 1
ATOM 3948 N N . LEU A 1 507 ? 21.089 7.767 -1.719 1.00 24.28 507 LEU A N 1
ATOM 3949 C CA . LEU A 1 507 ? 19.843 6.950 -1.731 1.00 24.28 507 LEU A CA 1
ATOM 3950 C C . LEU A 1 507 ? 19.882 5.411 -1.466 1.00 24.28 507 LEU A C 1
ATOM 3952 O O . LEU A 1 507 ? 20.801 4.746 -1.935 1.00 24.28 507 LEU A O 1
ATOM 3956 N N . PRO A 1 508 ? 18.746 4.769 -1.066 1.00 28.94 508 PRO A N 1
ATOM 3957 C CA . PRO A 1 508 ? 17.602 5.226 -0.241 1.00 28.94 508 PRO A CA 1
ATOM 3958 C C . PRO A 1 508 ? 16.996 4.134 0.704 1.00 28.94 508 PRO A C 1
ATOM 3960 O O . PRO A 1 508 ? 17.530 3.032 0.813 1.00 28.94 508 PRO A O 1
ATOM 3963 N N . LEU A 1 509 ? 15.850 4.402 1.367 1.00 23.73 509 LEU A N 1
ATOM 3964 C CA . LEU A 1 509 ? 15.153 3.493 2.317 1.00 23.73 509 LEU A CA 1
ATOM 3965 C C . LEU A 1 509 ? 13.595 3.547 2.238 1.00 23.73 509 LEU A C 1
ATOM 3967 O O . LEU A 1 509 ? 13.039 4.549 1.803 1.00 23.73 509 LEU A O 1
ATOM 3971 N N . LEU A 1 510 ? 12.906 2.478 2.695 1.00 27.81 510 LEU A N 1
ATOM 3972 C CA . LEU A 1 510 ? 11.432 2.239 2.692 1.00 27.81 510 LEU A CA 1
ATOM 3973 C C . LEU A 1 510 ? 10.880 1.914 4.120 1.00 27.81 510 LEU A C 1
ATOM 3975 O O . LEU A 1 510 ? 11.682 1.529 4.971 1.00 27.81 510 LEU A O 1
ATOM 3979 N N . GLY A 1 511 ? 9.545 1.863 4.355 1.00 32.09 511 GLY A N 1
ATOM 3980 C CA . GLY A 1 511 ? 8.916 0.972 5.391 1.00 32.09 511 GLY A CA 1
ATOM 3981 C C . GLY A 1 511 ? 7.426 1.237 5.801 1.00 32.09 511 GLY A C 1
ATOM 3982 O O . GLY A 1 511 ? 7.156 2.414 5.980 1.00 32.09 511 GLY A O 1
ATOM 3983 N N . PRO A 1 512 ? 6.495 0.239 6.029 1.00 28.45 512 PRO A N 1
ATOM 3984 C CA . PRO A 1 512 ? 5.033 0.267 5.654 1.00 28.45 512 PRO A CA 1
ATOM 3985 C C . PRO A 1 512 ? 3.846 -0.001 6.684 1.00 28.45 512 PRO A C 1
ATOM 3987 O O . PRO A 1 512 ? 3.731 -1.092 7.236 1.00 28.45 512 PRO A O 1
ATOM 3990 N N . VAL A 1 513 ? 2.962 1.017 6.874 1.00 26.11 513 VAL A N 1
ATOM 3991 C CA . VAL A 1 513 ? 1.519 1.225 7.328 1.00 26.11 513 VAL A CA 1
ATOM 3992 C C . VAL A 1 513 ? 0.877 0.573 8.608 1.00 26.11 513 VAL A C 1
ATOM 3994 O O . VAL A 1 513 ? 1.206 -0.556 8.884 1.00 26.11 513 VAL A O 1
ATOM 3997 N N . GLN A 1 514 ? -0.058 1.205 9.388 1.00 33.06 514 GLN A N 1
ATOM 3998 C CA . GLN A 1 514 ? -0.823 0.696 10.609 1.00 33.06 514 GLN A CA 1
ATOM 3999 C C . GLN A 1 514 ? -2.176 1.481 10.893 1.00 33.06 514 GLN A C 1
ATOM 4001 O O . GLN A 1 514 ? -2.384 2.473 10.208 1.00 33.06 514 GLN A O 1
ATOM 4006 N N . ILE A 1 515 ? -3.157 1.226 11.826 1.00 25.84 515 ILE A N 1
ATOM 4007 C CA . ILE A 1 515 ? -3.494 0.206 12.890 1.00 25.84 515 ILE A CA 1
ATOM 4008 C C . ILE A 1 515 ? -5.035 0.050 13.205 1.00 25.84 515 ILE A C 1
ATOM 4010 O O . ILE A 1 515 ? -5.858 0.818 12.728 1.00 25.84 515 ILE A O 1
ATOM 4014 N N . ALA A 1 516 ? -5.341 -0.891 14.131 1.00 37.50 516 ALA A N 1
ATOM 4015 C CA . ALA A 1 516 ? -6.542 -1.377 14.884 1.00 37.50 516 ALA A CA 1
ATOM 4016 C C . ALA A 1 516 ? -7.625 -0.413 15.454 1.00 37.50 516 ALA A C 1
ATOM 4018 O O . ALA A 1 516 ? -7.578 0.736 15.044 1.00 37.50 516 ALA A O 1
ATOM 4019 N N . PRO A 1 517 ? -8.598 -0.786 16.372 1.00 43.88 517 PRO A N 1
ATOM 4020 C CA . PRO A 1 517 ? -8.491 -1.451 17.721 1.00 43.88 517 PRO A CA 1
ATOM 4021 C C . PRO A 1 517 ? -9.502 -2.651 18.018 1.00 43.88 517 PRO A C 1
ATOM 4023 O O . PRO A 1 517 ? -9.441 -3.574 17.225 1.00 43.88 517 PRO A O 1
ATOM 4026 N N . HIS A 1 518 ? -10.372 -2.875 19.064 1.00 29.84 518 HIS A N 1
ATOM 4027 C CA . HIS A 1 518 ? -10.817 -2.119 20.278 1.00 29.84 518 HIS A CA 1
ATOM 4028 C C . HIS A 1 518 ? -11.734 -2.766 21.416 1.00 29.84 518 HIS A C 1
ATOM 4030 O O . HIS A 1 518 ? -12.705 -3.447 21.123 1.00 29.84 518 HIS A O 1
ATOM 4036 N N . ARG A 1 519 ? -11.524 -2.325 22.693 1.00 33.41 519 ARG A N 1
ATOM 4037 C CA . ARG A 1 519 ? -12.429 -1.939 23.865 1.00 33.41 519 ARG A CA 1
ATOM 4038 C C . ARG A 1 519 ? -13.136 -2.813 24.942 1.00 33.41 519 ARG A C 1
ATOM 4040 O O . ARG A 1 519 ? -14.081 -3.524 24.646 1.00 33.41 519 ARG A O 1
ATOM 4047 N N . HIS A 1 520 ? -12.889 -2.458 26.236 1.00 32.66 520 HIS A N 1
ATOM 4048 C CA . HIS A 1 520 ? -13.746 -1.652 27.186 1.00 32.66 520 HIS A CA 1
ATOM 4049 C C . HIS A 1 520 ? -13.103 -1.460 28.623 1.00 32.66 520 HIS A C 1
ATOM 4051 O O . HIS A 1 520 ? -12.220 -2.230 28.985 1.00 32.66 520 HIS A O 1
ATOM 4057 N N . THR A 1 521 ? -13.601 -0.515 29.471 1.00 30.17 521 THR A N 1
ATOM 4058 C CA . THR A 1 521 ? -13.786 -0.567 30.980 1.00 30.17 521 THR A CA 1
ATOM 4059 C C . THR A 1 521 ? -13.066 0.355 32.034 1.00 30.17 521 THR A C 1
ATOM 4061 O O . THR A 1 521 ? -11.848 0.482 32.105 1.00 30.17 521 THR A O 1
ATOM 4064 N N . CYS A 1 522 ? -13.923 0.851 32.965 1.00 29.89 522 CYS A N 1
ATOM 4065 C CA . CYS A 1 522 ? -13.875 1.269 34.402 1.00 29.89 522 CYS A CA 1
ATOM 4066 C C . CYS A 1 522 ? -12.846 2.277 35.005 1.00 29.89 522 CYS A C 1
ATOM 4068 O O . CYS A 1 522 ? -11.652 2.312 34.727 1.00 29.89 522 CYS A O 1
ATOM 4070 N N . ARG A 1 523 ? -13.333 3.066 35.988 1.00 31.50 523 ARG A N 1
ATOM 4071 C CA . ARG A 1 523 ? -12.593 4.100 36.753 1.00 31.50 523 ARG A CA 1
ATOM 4072 C C . ARG A 1 523 ? -11.524 3.542 37.711 1.00 31.50 523 ARG A C 1
ATOM 4074 O O . ARG A 1 523 ? -10.568 4.254 38.004 1.00 31.50 523 ARG A O 1
ATOM 4081 N N . TYR A 1 524 ? -11.650 2.286 38.155 1.00 36.38 524 TYR A N 1
ATOM 4082 C CA . TYR A 1 524 ? -10.609 1.585 38.931 1.00 36.38 524 TYR A CA 1
ATOM 4083 C C . TYR A 1 524 ? -9.374 1.233 38.079 1.00 36.38 524 TYR A C 1
ATOM 4085 O O . TYR A 1 524 ? -8.262 1.174 38.601 1.00 36.38 524 TYR A O 1
ATOM 4093 N N . CYS A 1 525 ? -9.532 1.079 36.759 1.00 38.19 525 CYS A N 1
ATOM 4094 C CA . CYS A 1 525 ? -8.458 0.676 35.845 1.00 38.19 525 CYS A CA 1
ATOM 4095 C C . CYS A 1 525 ? -7.321 1.711 35.740 1.00 38.19 525 CYS A C 1
ATOM 4097 O O . CYS A 1 525 ? -6.214 1.375 35.323 1.00 38.19 525 CYS A O 1
ATOM 4099 N N . ARG A 1 526 ? -7.545 2.961 36.181 1.00 31.28 526 ARG A N 1
ATOM 4100 C CA . ARG A 1 526 ? -6.510 4.010 36.225 1.00 31.28 526 ARG A CA 1
ATOM 4101 C C . ARG A 1 526 ? -5.331 3.698 37.164 1.00 31.28 526 ARG A C 1
ATOM 4103 O O . ARG A 1 526 ? -4.301 4.340 37.012 1.00 31.28 526 ARG A O 1
ATOM 4110 N N . GLN A 1 527 ? -5.441 2.739 38.091 1.00 31.44 527 GLN A N 1
ATOM 4111 C CA . GLN A 1 527 ? -4.335 2.357 38.990 1.00 31.44 527 GLN A CA 1
ATOM 4112 C C . GLN A 1 527 ? -3.346 1.323 38.405 1.00 31.44 527 GLN A C 1
ATOM 4114 O O . GLN A 1 527 ? -2.411 0.944 39.100 1.00 31.44 527 GLN A O 1
ATOM 4119 N N . ILE A 1 528 ? -3.529 0.851 37.163 1.00 34.47 528 ILE A N 1
ATOM 4120 C CA . ILE A 1 528 ? -2.756 -0.287 36.610 1.00 34.47 528 ILE A CA 1
ATOM 4121 C C . ILE A 1 528 ? -1.602 0.149 35.676 1.00 34.47 528 ILE A C 1
ATOM 4123 O O . ILE A 1 528 ? -0.670 -0.619 35.455 1.00 34.47 528 ILE A O 1
ATOM 4127 N N . CYS A 1 529 ? -1.638 1.359 35.106 1.00 24.61 529 CYS A N 1
ATOM 4128 C CA . CYS A 1 529 ? -0.913 1.661 33.859 1.00 24.61 529 CYS A CA 1
ATOM 4129 C C . CYS A 1 529 ? 0.262 2.660 33.982 1.00 24.61 529 CYS A C 1
ATOM 4131 O O . CYS A 1 529 ? 0.144 3.785 33.503 1.00 24.61 529 CYS A O 1
ATOM 4133 N N . ILE A 1 530 ? 1.391 2.221 34.558 1.00 25.33 530 ILE A N 1
ATOM 4134 C CA . ILE A 1 530 ? 2.779 2.750 34.420 1.00 25.33 530 ILE A CA 1
ATOM 4135 C C . ILE A 1 530 ? 3.749 1.704 35.013 1.00 25.33 530 ILE A C 1
ATOM 4137 O O . ILE A 1 530 ? 3.373 1.043 35.976 1.00 25.33 530 ILE A O 1
ATOM 4141 N N . ALA A 1 531 ? 4.992 1.486 34.563 1.00 24.19 531 ALA A N 1
ATOM 4142 C CA . ALA A 1 531 ? 5.736 1.861 33.340 1.00 24.19 531 ALA A CA 1
ATOM 4143 C C . ALA A 1 531 ? 6.471 0.566 32.846 1.00 24.19 531 ALA A C 1
ATOM 4145 O O . ALA A 1 531 ? 5.978 -0.509 33.177 1.00 24.19 531 ALA A O 1
ATOM 4146 N N . ILE A 1 532 ? 7.554 0.452 32.057 1.00 25.12 532 ILE A N 1
ATOM 4147 C CA . ILE A 1 532 ? 8.675 1.254 31.491 1.00 25.12 532 ILE A CA 1
ATOM 4148 C C . ILE A 1 532 ? 8.831 0.720 30.035 1.00 25.12 532 ILE A C 1
ATOM 4150 O O . ILE A 1 532 ? 8.582 -0.461 29.819 1.00 25.12 532 ILE A O 1
ATOM 4154 N N . SER A 1 533 ? 8.928 1.525 28.965 1.00 23.94 533 SER A N 1
ATOM 4155 C CA . SER A 1 533 ? 10.098 2.252 28.405 1.00 23.94 533 SER A CA 1
ATOM 4156 C C . SER A 1 533 ? 11.252 1.351 27.898 1.00 23.94 533 SER A C 1
ATOM 4158 O O . SER A 1 533 ? 11.362 0.197 28.290 1.00 23.94 533 SER A O 1
ATOM 4160 N N . HIS A 1 534 ? 12.027 1.863 26.935 1.00 28.58 534 HIS A N 1
ATOM 4161 C CA . HIS A 1 534 ? 12.924 1.110 26.043 1.00 28.58 534 HIS A CA 1
ATOM 4162 C C . HIS A 1 534 ? 14.235 0.597 26.669 1.00 28.58 534 HIS A C 1
ATOM 4164 O O . HIS A 1 534 ? 14.734 1.155 27.641 1.00 28.58 534 HIS A O 1
ATOM 4170 N N . ASP A 1 535 ? 14.815 -0.352 25.923 1.00 29.47 535 ASP A N 1
ATOM 4171 C CA . ASP A 1 535 ? 16.215 -0.800 25.881 1.00 29.47 535 ASP A CA 1
ATOM 4172 C C . ASP A 1 535 ? 16.673 -1.876 26.888 1.00 29.47 535 ASP A C 1
ATOM 4174 O O . ASP A 1 535 ? 16.327 -1.861 28.066 1.00 29.47 535 ASP A O 1
ATOM 4178 N N . ILE A 1 536 ? 17.424 -2.832 26.327 1.00 24.61 536 ILE A N 1
ATOM 4179 C CA . ILE A 1 536 ? 18.366 -3.829 26.863 1.00 24.61 536 ILE A CA 1
ATOM 4180 C C . ILE A 1 536 ? 18.652 -4.764 25.677 1.00 24.61 536 ILE A C 1
ATOM 4182 O O . ILE A 1 536 ? 17.833 -5.604 25.294 1.00 24.61 536 ILE A O 1
ATOM 4186 N N . SER A 1 537 ? 19.826 -4.604 25.071 1.00 29.94 537 SER A N 1
ATOM 4187 C CA . SER A 1 537 ? 20.366 -5.580 24.125 1.00 29.94 537 SER A CA 1
ATOM 4188 C C . SER A 1 537 ? 21.187 -6.644 24.866 1.00 29.94 537 SER A C 1
ATOM 4190 O O . SER A 1 537 ? 21.874 -6.336 25.833 1.00 29.94 537 SER A O 1
ATOM 4192 N N . LYS A 1 538 ? 21.139 -7.884 24.357 1.00 29.30 538 LYS A N 1
ATOM 4193 C CA . LYS A 1 538 ? 21.937 -9.065 24.754 1.00 29.30 538 LYS A CA 1
ATOM 4194 C C . LYS A 1 538 ? 21.767 -9.626 26.185 1.00 29.30 538 LYS A C 1
ATOM 4196 O O . LYS A 1 538 ? 22.155 -9.021 27.170 1.00 29.30 538 LYS A O 1
ATOM 4201 N N . GLN A 1 539 ? 21.409 -10.917 26.201 1.00 30.55 539 GLN A N 1
ATOM 4202 C CA . GLN A 1 539 ? 21.595 -11.915 27.273 1.00 30.55 539 GLN A CA 1
ATOM 4203 C C . GLN A 1 539 ? 20.860 -11.706 28.615 1.00 30.55 539 GLN A C 1
ATOM 4205 O O . GLN A 1 539 ? 20.605 -10.602 29.069 1.00 30.55 539 GLN A O 1
ATOM 4210 N N . SER A 1 540 ? 20.576 -12.840 29.272 1.00 28.52 540 SER A N 1
ATOM 4211 C CA . SER A 1 540 ? 19.875 -12.980 30.563 1.00 28.52 540 SER A CA 1
ATOM 4212 C C . SER A 1 540 ? 18.392 -12.568 30.562 1.00 28.52 540 SER A C 1
ATOM 4214 O O . SER A 1 540 ? 18.023 -11.432 30.291 1.00 28.52 540 SER A O 1
ATOM 4216 N N . GLY A 1 541 ? 17.504 -13.514 30.887 1.00 36.75 541 GLY A N 1
ATOM 4217 C CA . GLY A 1 541 ? 16.056 -13.278 30.889 1.00 36.75 541 GLY A CA 1
ATOM 4218 C C . GLY A 1 541 ? 15.559 -12.523 32.127 1.00 36.75 541 GLY A C 1
ATOM 4219 O O . GLY A 1 541 ? 16.002 -12.795 33.243 1.00 36.75 541 GLY A O 1
ATOM 4220 N N . LEU A 1 542 ? 14.573 -11.638 31.944 1.00 22.69 542 LEU A N 1
ATOM 4221 C CA . LEU A 1 542 ? 13.941 -10.869 33.020 1.00 22.69 542 LEU A CA 1
ATOM 4222 C C . LEU A 1 542 ? 12.407 -10.985 32.961 1.00 22.69 542 LEU A C 1
ATOM 4224 O O . LEU A 1 542 ? 11.811 -10.875 31.892 1.00 22.69 542 LEU A O 1
ATOM 4228 N N . LEU A 1 543 ? 11.754 -11.192 34.112 1.00 24.78 543 LEU A N 1
ATOM 4229 C CA . LEU A 1 543 ? 10.292 -11.115 34.231 1.00 24.78 543 LEU A CA 1
ATOM 4230 C C . LEU A 1 543 ? 9.853 -9.706 34.641 1.00 24.78 543 LEU A C 1
ATOM 4232 O O . LEU A 1 543 ? 10.396 -9.143 35.589 1.00 24.78 543 LEU A O 1
ATOM 4236 N N . ILE A 1 544 ? 8.781 -9.202 34.026 1.00 23.52 544 ILE A N 1
ATOM 4237 C CA . ILE A 1 544 ? 8.055 -8.011 34.489 1.00 23.52 544 ILE A CA 1
ATOM 4238 C C . ILE A 1 544 ? 6.757 -8.456 35.183 1.00 23.52 544 ILE A C 1
ATOM 4240 O O . ILE A 1 544 ? 6.065 -9.361 34.715 1.00 23.52 544 ILE A O 1
ATOM 4244 N N . ARG A 1 545 ? 6.425 -7.830 36.320 1.00 27.00 545 ARG A N 1
ATOM 4245 C CA . ARG A 1 545 ? 5.251 -8.145 37.154 1.00 27.00 545 ARG A CA 1
ATOM 4246 C C . ARG A 1 545 ? 4.386 -6.901 37.353 1.00 27.00 545 ARG A C 1
ATOM 4248 O O . ARG A 1 545 ? 4.871 -5.908 37.880 1.00 27.00 545 ARG A O 1
ATOM 4255 N N . LEU A 1 546 ? 3.088 -7.004 37.069 1.00 25.98 546 LEU A N 1
ATOM 4256 C CA . LEU A 1 546 ? 2.064 -6.096 37.606 1.00 25.98 546 LEU A CA 1
ATOM 4257 C C . LEU A 1 546 ? 1.206 -6.837 38.639 1.00 25.98 546 LEU A C 1
ATOM 4259 O O . LEU A 1 546 ? 1.127 -8.067 38.639 1.00 25.98 546 LEU A O 1
ATOM 4263 N N . SER A 1 547 ? 0.617 -6.116 39.594 1.00 26.61 547 SER A N 1
ATOM 4264 C CA . SER A 1 547 ? -0.138 -6.725 40.697 1.00 26.61 547 SER A CA 1
ATOM 4265 C C . SER A 1 547 ? -1.252 -5.813 41.200 1.00 26.61 547 SER A C 1
ATOM 4267 O O . SER A 1 547 ? -0.994 -4.704 41.652 1.00 26.61 547 SER A O 1
ATOM 4269 N N . LEU A 1 548 ? -2.482 -6.329 41.177 1.00 33.19 548 LEU A N 1
ATOM 4270 C CA . LEU A 1 548 ? -3.614 -5.833 41.960 1.00 33.19 548 LEU A CA 1
ATOM 4271 C C . LEU A 1 548 ? -4.104 -6.936 42.901 1.00 33.19 548 LEU A C 1
ATOM 4273 O O . LEU A 1 548 ? -3.894 -8.124 42.656 1.00 33.19 548 LEU A O 1
ATOM 4277 N N . THR A 1 549 ? -4.777 -6.536 43.976 1.00 38.22 549 THR A N 1
ATOM 4278 C CA . THR A 1 549 ? -5.301 -7.446 44.999 1.00 38.22 549 THR A CA 1
ATOM 4279 C C . THR A 1 549 ? -6.814 -7.628 44.885 1.00 38.22 549 THR A C 1
ATOM 4281 O O . THR A 1 549 ? -7.554 -6.716 44.513 1.00 38.22 549 THR A O 1
ATOM 4284 N N . PHE A 1 550 ? -7.297 -8.806 45.285 1.00 35.91 550 PHE A N 1
ATOM 4285 C CA . PHE A 1 550 ? -8.723 -9.166 45.283 1.00 35.91 550 PHE A CA 1
ATOM 4286 C C . PHE A 1 550 ? -9.595 -8.170 46.079 1.00 35.91 550 PHE A C 1
ATOM 4288 O O . PHE A 1 550 ? -10.754 -7.920 45.749 1.00 35.91 550 PHE A O 1
ATOM 4295 N N . GLN A 1 551 ? -9.011 -7.542 47.104 1.00 40.62 551 GLN A N 1
ATOM 4296 C CA . GLN A 1 551 ? -9.664 -6.570 47.980 1.00 40.62 551 GLN A CA 1
ATOM 4297 C C . GLN A 1 551 ? -10.013 -5.253 47.257 1.00 40.62 551 GLN A C 1
ATOM 4299 O O . GLN A 1 551 ? -11.041 -4.646 47.558 1.00 40.62 551 GLN A O 1
ATOM 4304 N N . GLN A 1 552 ? -9.222 -4.846 46.255 1.00 43.31 552 GLN A N 1
ATOM 4305 C CA . GLN A 1 552 ? -9.511 -3.673 45.416 1.00 43.31 552 GLN A CA 1
ATOM 4306 C C . GLN A 1 552 ? -10.692 -3.943 44.467 1.00 43.31 552 GLN A C 1
ATOM 4308 O O . GLN A 1 552 ? -11.557 -3.084 44.299 1.00 43.31 552 GLN A O 1
ATOM 4313 N N . VAL A 1 553 ? -10.780 -5.157 43.909 1.00 43.69 553 VAL A N 1
ATOM 4314 C CA . VAL A 1 553 ? -11.897 -5.589 43.044 1.00 43.69 553 VAL A CA 1
ATOM 4315 C C . VAL A 1 553 ? -13.211 -5.657 43.832 1.00 43.69 553 VAL A C 1
ATOM 4317 O O . VAL A 1 553 ? -14.244 -5.182 43.360 1.00 43.69 553 VAL A O 1
ATOM 4320 N N . ALA A 1 554 ? -13.174 -6.177 45.063 1.00 44.28 554 ALA A N 1
ATOM 4321 C CA . ALA A 1 554 ? -14.345 -6.229 45.939 1.00 44.28 554 ALA A CA 1
ATOM 4322 C C . ALA A 1 554 ? -14.903 -4.828 46.264 1.00 44.28 554 ALA A C 1
ATOM 4324 O O . ALA A 1 554 ? -16.113 -4.614 46.183 1.00 44.28 554 ALA A O 1
ATOM 4325 N N . GLN A 1 555 ? -14.035 -3.852 46.560 1.00 42.47 555 GLN A N 1
ATOM 4326 C CA . GLN A 1 555 ? -14.452 -2.463 46.805 1.00 42.47 555 GLN A CA 1
ATOM 4327 C C . GLN A 1 555 ? -15.040 -1.778 45.561 1.00 42.47 555 GLN A C 1
ATOM 4329 O O . GLN A 1 555 ? -15.964 -0.978 45.699 1.00 42.47 555 GLN A O 1
ATOM 4334 N N . ALA A 1 556 ? -14.554 -2.110 44.360 1.00 43.09 556 ALA A N 1
ATOM 4335 C CA . ALA A 1 556 ? -15.112 -1.605 43.105 1.00 43.09 556 ALA A CA 1
ATOM 4336 C C . ALA A 1 556 ? -16.535 -2.128 42.846 1.00 43.09 556 ALA A C 1
ATOM 4338 O O . ALA A 1 556 ? -17.402 -1.376 42.396 1.00 43.09 556 ALA A O 1
ATOM 4339 N N . LYS A 1 557 ? -16.787 -3.408 43.157 1.00 45.06 557 LYS A N 1
ATOM 4340 C CA . LYS A 1 557 ? -18.098 -4.047 42.967 1.00 45.06 557 LYS A CA 1
ATOM 4341 C C . LYS A 1 557 ? -19.128 -3.588 44.008 1.00 45.06 557 LYS A C 1
ATOM 4343 O O . LYS A 1 557 ? -20.284 -3.390 43.666 1.00 45.06 557 LYS A O 1
ATOM 4348 N N . ALA A 1 558 ? -18.701 -3.322 45.244 1.00 43.00 558 ALA A N 1
ATOM 4349 C CA . ALA A 1 558 ? -19.555 -2.822 46.329 1.00 43.00 558 ALA A CA 1
ATOM 4350 C C . ALA A 1 558 ? -19.952 -1.328 46.218 1.00 43.00 558 ALA A C 1
ATOM 4352 O O . ALA A 1 558 ? -20.520 -0.775 47.159 1.00 43.00 558 ALA A O 1
ATOM 4353 N N . ARG A 1 559 ? -19.618 -0.651 45.108 1.00 41.59 559 ARG A N 1
ATOM 4354 C CA . ARG A 1 559 ? -19.919 0.773 44.852 1.00 41.59 559 ARG A CA 1
ATOM 4355 C C . ARG A 1 559 ? -20.403 1.047 43.414 1.00 41.59 559 ARG A C 1
ATOM 4357 O O . ARG A 1 559 ? -20.241 2.168 42.942 1.00 41.59 559 ARG A O 1
ATOM 4364 N N . SER A 1 560 ? -20.931 0.030 42.721 1.00 38.41 560 SER A N 1
ATOM 4365 C CA . SER A 1 560 ? -21.473 0.096 41.346 1.00 38.41 560 SER A CA 1
ATOM 4366 C C . SER A 1 560 ? -20.612 0.888 40.346 1.00 38.41 560 SER A C 1
ATOM 4368 O O . SER A 1 560 ? -20.955 1.998 39.943 1.00 38.41 560 SER A O 1
ATOM 4370 N N . CYS A 1 561 ? -19.474 0.324 39.904 1.00 40.50 561 CYS A N 1
ATOM 4371 C CA . CYS A 1 561 ? -18.835 0.824 38.675 1.00 40.50 561 CYS A CA 1
ATOM 4372 C C . CYS A 1 561 ? -19.714 0.433 37.467 1.00 40.50 561 CYS A C 1
ATOM 4374 O O . CYS A 1 561 ? -19.831 -0.768 37.212 1.00 40.50 561 CYS A O 1
ATOM 4376 N N . PRO A 1 562 ? -20.236 1.383 36.658 1.00 36.72 562 PRO A N 1
ATOM 4377 C CA . PRO A 1 562 ? -21.213 1.080 35.596 1.00 36.72 562 PRO A CA 1
ATOM 4378 C C . PRO A 1 562 ? -20.726 0.109 34.507 1.00 36.72 562 PRO A C 1
ATOM 4380 O O . PRO A 1 562 ? -21.509 -0.440 33.739 1.00 36.72 562 PRO A O 1
ATOM 4383 N N . LEU A 1 563 ? -19.414 -0.128 34.435 1.00 37.69 563 LEU A N 1
ATOM 4384 C CA . LEU A 1 563 ? -18.768 -0.989 33.441 1.00 37.69 563 LEU A CA 1
ATOM 4385 C C . LEU A 1 563 ? -18.675 -2.467 33.875 1.00 37.69 563 LEU A C 1
ATOM 4387 O O . LEU A 1 563 ? -17.937 -3.237 33.269 1.00 37.69 563 LEU A O 1
ATOM 4391 N N . LEU A 1 564 ? -19.449 -2.853 34.897 1.00 38.81 564 LEU A N 1
ATOM 4392 C CA . LEU A 1 564 ? -19.877 -4.234 35.164 1.00 38.81 564 LEU A CA 1
ATOM 4393 C C . LEU A 1 564 ? -21.401 -4.430 35.014 1.00 38.81 564 LEU A C 1
ATOM 4395 O O . LEU A 1 564 ? -21.865 -5.561 35.101 1.00 38.81 564 LEU A O 1
ATOM 4399 N N . GLU A 1 565 ? -22.173 -3.358 34.800 1.00 35.38 565 GLU A N 1
ATOM 4400 C CA . GLU A 1 565 ? -23.648 -3.385 34.762 1.00 35.38 565 GLU A CA 1
ATOM 4401 C C . GLU A 1 565 ? -24.207 -3.217 33.332 1.00 35.38 565 GLU A C 1
ATOM 4403 O O . GLU A 1 565 ? -25.320 -3.645 33.055 1.00 35.38 565 GLU A O 1
ATOM 4408 N N . GLY A 1 566 ? -23.419 -2.686 32.386 1.00 32.16 566 GLY A N 1
ATOM 4409 C CA . GLY A 1 566 ? -23.779 -2.587 30.960 1.00 32.16 566 GLY A CA 1
ATOM 4410 C C . GLY A 1 566 ? -23.518 -3.843 30.110 1.00 32.16 566 GLY A C 1
ATOM 4411 O O . GLY A 1 566 ? -23.368 -3.722 28.900 1.00 32.16 566 GLY A O 1
ATOM 4412 N N . ALA A 1 567 ? -23.388 -5.026 30.719 1.00 35.53 567 ALA A N 1
ATOM 4413 C CA . ALA A 1 567 ? -22.968 -6.269 30.053 1.00 35.53 567 ALA A CA 1
ATOM 4414 C C . ALA A 1 567 ? -24.144 -7.166 29.600 1.00 35.53 567 ALA A C 1
ATOM 4416 O O . ALA A 1 567 ? -24.075 -8.388 29.710 1.00 35.53 567 ALA A O 1
ATOM 4417 N N . HIS A 1 568 ? -25.215 -6.555 29.090 1.00 33.94 568 HIS A N 1
ATOM 4418 C CA . HIS A 1 568 ? -26.328 -7.239 28.427 1.00 33.94 568 HIS A CA 1
ATOM 4419 C C . HIS A 1 568 ? -26.503 -6.687 27.000 1.00 33.94 568 HIS A C 1
ATOM 4421 O O . HIS A 1 568 ? -26.274 -5.504 26.759 1.00 33.94 568 HIS A O 1
ATOM 4427 N N . ASP A 1 569 ? -26.882 -7.569 26.073 1.00 31.88 569 ASP A N 1
ATOM 4428 C CA . ASP A 1 569 ? -27.217 -7.310 24.663 1.00 31.88 569 ASP A CA 1
ATOM 4429 C C . ASP A 1 569 ? -26.115 -6.720 23.751 1.00 31.88 569 ASP A C 1
ATOM 4431 O O . ASP A 1 569 ? -26.270 -5.678 23.115 1.00 31.88 569 ASP A O 1
ATOM 4435 N N . ALA A 1 570 ? -25.024 -7.484 23.585 1.00 26.53 570 ALA A N 1
ATOM 4436 C CA . ALA A 1 570 ? -24.243 -7.538 22.338 1.00 26.53 570 ALA A CA 1
ATOM 4437 C C . ALA A 1 570 ? -23.532 -8.903 22.191 1.00 26.53 570 ALA A C 1
ATOM 4439 O O . ALA A 1 570 ? -22.961 -9.429 23.148 1.00 26.53 570 ALA A O 1
ATOM 4440 N N . SER A 1 571 ? -23.535 -9.491 20.990 1.00 32.94 571 SER A N 1
ATOM 4441 C CA . SER A 1 571 ? -23.180 -10.905 20.747 1.00 32.94 571 SER A CA 1
ATOM 4442 C C . SER A 1 571 ? -21.677 -11.246 20.718 1.00 32.94 571 SER A C 1
ATOM 4444 O O . SER A 1 571 ? -21.302 -12.343 20.314 1.00 32.94 571 SER A O 1
ATOM 4446 N N . THR A 1 572 ? -20.804 -10.365 21.214 1.00 30.31 572 THR A N 1
ATOM 4447 C CA . THR A 1 572 ? -19.373 -10.648 21.469 1.00 30.31 572 THR A CA 1
ATOM 4448 C C . THR A 1 572 ? -19.039 -10.850 22.954 1.00 30.31 572 THR A C 1
ATOM 4450 O O . THR A 1 572 ? -17.874 -11.016 23.311 1.00 30.31 572 THR A O 1
ATOM 4453 N N . ALA A 1 573 ? -20.050 -10.946 23.826 1.00 26.81 573 ALA A N 1
ATOM 4454 C CA . ALA A 1 573 ? -19.904 -11.307 25.242 1.00 26.81 573 ALA A CA 1
ATOM 4455 C C . ALA A 1 573 ? -19.954 -12.832 25.520 1.00 26.81 573 ALA A C 1
ATOM 4457 O O . ALA A 1 573 ? -20.278 -13.258 26.625 1.00 26.81 573 ALA A O 1
ATOM 4458 N N . ALA A 1 574 ? -19.586 -13.669 24.543 1.00 27.67 574 ALA A N 1
ATOM 4459 C CA . ALA A 1 574 ? -19.403 -15.116 24.721 1.00 27.67 574 ALA A CA 1
ATOM 4460 C C . ALA A 1 574 ? -17.981 -15.497 25.201 1.00 27.67 574 ALA A C 1
ATOM 4462 O O . ALA A 1 574 ? -17.520 -16.618 24.975 1.00 27.67 574 ALA A O 1
ATOM 4463 N N . LEU A 1 575 ? -17.284 -14.589 25.905 1.00 30.16 575 LEU A N 1
ATOM 4464 C CA . LEU A 1 575 ? -16.180 -14.976 26.789 1.00 30.16 575 LEU A CA 1
ATOM 4465 C C . LEU A 1 575 ? -16.806 -15.616 28.036 1.00 30.16 575 LEU A C 1
ATOM 4467 O O . LEU A 1 575 ? -17.075 -14.971 29.044 1.00 30.16 575 LEU A O 1
ATOM 4471 N N . ASP A 1 576 ? -17.156 -16.881 27.845 1.00 29.25 576 ASP A N 1
ATOM 4472 C CA . ASP A 1 576 ? -18.298 -17.547 28.457 1.00 29.25 576 ASP A CA 1
ATOM 4473 C C . ASP A 1 576 ? -18.236 -17.637 29.995 1.00 29.25 576 ASP A C 1
ATOM 4475 O O . ASP A 1 576 ? -17.162 -17.752 30.587 1.00 29.25 576 ASP A O 1
ATOM 4479 N N . VAL A 1 577 ? -19.396 -17.724 30.656 1.00 27.94 577 VAL A N 1
ATOM 4480 C CA . VAL A 1 577 ? -19.466 -18.170 32.063 1.00 27.94 577 VAL A CA 1
ATOM 4481 C C . VAL A 1 577 ? -18.872 -19.580 32.199 1.00 27.94 577 VAL A C 1
ATOM 4483 O O . VAL A 1 577 ? -18.248 -19.887 33.217 1.00 27.94 577 VAL A O 1
ATOM 4486 N N . ARG A 1 578 ? -18.935 -20.390 31.129 1.00 29.88 578 ARG A N 1
ATOM 4487 C CA . ARG A 1 578 ? -18.180 -21.639 30.981 1.00 29.88 578 ARG A CA 1
ATOM 4488 C C . ARG A 1 578 ? -16.668 -21.464 31.120 1.00 29.88 578 ARG A C 1
ATOM 4490 O O . ARG A 1 578 ? -16.051 -22.403 31.583 1.00 29.88 578 ARG A O 1
ATOM 4497 N N . ILE A 1 579 ? -16.047 -20.318 30.824 1.00 30.30 579 ILE A N 1
ATOM 4498 C CA . ILE A 1 579 ? -14.597 -20.132 31.049 1.00 30.30 579 ILE A CA 1
ATOM 4499 C C . ILE A 1 579 ? -14.286 -20.025 32.545 1.00 30.30 579 ILE A C 1
ATOM 4501 O O . ILE A 1 579 ? -13.347 -20.663 33.017 1.00 30.30 579 ILE A O 1
ATOM 4505 N N . LEU A 1 580 ? -15.088 -19.291 33.323 1.00 29.78 580 LEU A N 1
ATOM 4506 C CA . LEU A 1 580 ? -14.922 -19.271 34.780 1.00 29.78 580 LEU A CA 1
ATOM 4507 C C . LEU A 1 580 ? -15.335 -20.602 35.420 1.00 29.78 580 LEU A C 1
ATOM 4509 O O . LEU A 1 580 ? -14.651 -21.047 36.338 1.00 29.78 580 LEU A O 1
ATOM 4513 N N . SER A 1 581 ? -16.370 -21.287 34.918 1.00 31.77 581 SER A N 1
ATOM 4514 C CA . SER A 1 581 ? -16.732 -22.619 35.423 1.00 31.77 581 SER A CA 1
ATOM 4515 C C . SER A 1 581 ? -15.729 -23.704 35.010 1.00 31.77 581 SER A C 1
ATOM 4517 O O . SER A 1 581 ? -15.509 -24.630 35.783 1.00 31.77 581 SER A O 1
ATOM 4519 N N . GLN A 1 582 ? -15.076 -23.594 33.848 1.00 30.39 582 GLN A N 1
ATOM 4520 C CA . GLN A 1 582 ? -14.001 -24.489 33.398 1.00 30.39 582 GLN A CA 1
ATOM 4521 C C . GLN A 1 582 ? -12.685 -24.208 34.121 1.00 30.39 582 GLN A C 1
ATOM 4523 O O . GLN A 1 582 ? -11.973 -25.158 34.411 1.00 30.39 582 GLN A O 1
ATOM 4528 N N . LEU A 1 583 ? -12.367 -22.955 34.468 1.00 30.95 583 LEU A N 1
ATOM 4529 C CA . LEU A 1 583 ? -11.211 -22.633 35.315 1.00 30.95 583 LEU A CA 1
ATOM 4530 C C . LEU A 1 583 ? -11.432 -23.076 36.765 1.00 30.95 583 LEU A C 1
ATOM 4532 O O . LEU A 1 583 ? -10.542 -23.691 37.342 1.00 30.95 583 LEU A O 1
ATOM 4536 N N . GLN A 1 584 ? -12.618 -22.826 37.330 1.00 33.34 584 GLN A N 1
ATOM 4537 C CA . GLN A 1 584 ? -13.022 -23.372 38.629 1.00 33.34 584 GLN A CA 1
ATOM 4538 C C . GLN A 1 584 ? -12.926 -24.902 38.602 1.00 33.34 584 GLN A C 1
ATOM 4540 O O . GLN A 1 584 ? -12.226 -25.489 39.426 1.00 33.34 584 GLN A O 1
ATOM 4545 N N . THR A 1 585 ? -13.508 -25.531 37.572 1.00 34.41 585 THR A N 1
ATOM 4546 C CA . THR A 1 585 ? -13.408 -26.979 37.410 1.00 34.41 585 THR A CA 1
ATOM 4547 C C . THR A 1 585 ? -11.968 -27.434 37.246 1.00 34.41 585 THR A C 1
ATOM 4549 O O . THR A 1 585 ? -11.622 -28.443 37.830 1.00 34.41 585 THR A O 1
ATOM 4552 N N . PHE A 1 586 ? -11.105 -26.740 36.500 1.00 34.97 586 PHE A N 1
ATOM 4553 C CA . PHE A 1 586 ? -9.723 -27.181 36.287 1.00 34.97 586 PHE A CA 1
ATOM 4554 C C . PHE A 1 586 ? -8.969 -27.396 37.611 1.00 34.97 586 PHE A C 1
ATOM 4556 O O . PHE A 1 586 ? -8.105 -28.266 37.683 1.00 34.97 586 PHE A O 1
ATOM 4563 N N . PHE A 1 587 ? -9.349 -26.693 38.683 1.00 37.09 587 PHE A N 1
ATOM 4564 C CA . PHE A 1 587 ? -8.873 -26.984 40.038 1.00 37.09 587 PHE A CA 1
ATOM 4565 C C . PHE A 1 587 ? -9.641 -28.128 40.734 1.00 37.09 587 PHE A C 1
ATOM 4567 O O . PHE A 1 587 ? -9.014 -28.933 41.420 1.00 37.09 587 PHE A O 1
ATOM 4574 N N . ASP A 1 588 ? -10.950 -28.273 40.504 1.00 36.09 588 ASP A N 1
ATOM 4575 C CA . ASP A 1 588 ? -11.765 -29.410 40.975 1.00 36.09 588 ASP A CA 1
ATOM 4576 C C . ASP A 1 588 ? -11.460 -30.759 40.263 1.00 36.09 588 ASP A C 1
ATOM 4578 O O . ASP A 1 588 ? -11.753 -31.818 40.819 1.00 36.09 588 ASP A O 1
ATOM 4582 N N . ILE A 1 589 ? -10.849 -30.760 39.064 1.00 35.75 589 ILE A N 1
ATOM 4583 C CA . ILE A 1 589 ? -10.400 -31.972 38.338 1.00 35.75 589 ILE A CA 1
ATOM 4584 C C . ILE A 1 589 ? -9.293 -32.691 39.125 1.00 35.75 589 ILE A C 1
ATOM 4586 O O . ILE A 1 589 ? -9.247 -33.921 39.158 1.00 35.75 589 ILE A O 1
ATOM 4590 N N . PHE A 1 590 ? -8.400 -31.923 39.759 1.00 36.72 590 PHE A N 1
ATOM 4591 C CA . PHE A 1 590 ? -7.152 -32.407 40.359 1.00 36.72 590 PHE A CA 1
ATOM 4592 C C . PHE A 1 590 ? -7.195 -32.529 41.895 1.00 36.72 590 PHE A C 1
ATOM 4594 O O . PHE A 1 590 ? -6.146 -32.611 42.541 1.00 36.72 590 PHE A O 1
ATOM 4601 N N . SER A 1 591 ? -8.384 -32.587 42.508 1.00 33.69 591 SER A N 1
ATOM 4602 C CA . SER A 1 591 ? -8.508 -32.890 43.940 1.00 33.69 591 SER A CA 1
ATOM 4603 C C . SER A 1 591 ? -8.183 -34.367 44.220 1.00 33.69 591 SER A C 1
ATOM 4605 O O . SER A 1 591 ? -9.034 -35.243 44.050 1.00 33.69 591 SER A O 1
ATOM 4607 N N . VAL A 1 592 ? -6.952 -34.647 44.655 1.00 32.44 592 VAL A N 1
ATOM 4608 C CA . VAL A 1 592 ? -6.525 -35.979 45.130 1.00 32.44 592 VAL A CA 1
ATOM 4609 C C . VAL A 1 592 ? -7.392 -36.416 46.323 1.00 32.44 592 VAL A C 1
ATOM 4611 O O . VAL A 1 592 ? -7.752 -35.586 47.160 1.00 32.44 592 VAL A O 1
ATOM 4614 N N . SER A 1 593 ? -7.745 -37.705 46.399 1.00 28.89 593 SER A N 1
ATOM 4615 C CA . SER A 1 593 ? -8.615 -38.246 47.453 1.00 28.89 593 SER A CA 1
ATOM 4616 C C . SER A 1 593 ? -7.991 -38.161 48.854 1.00 28.89 593 SER A C 1
ATOM 4618 O O . SER A 1 593 ? -6.774 -38.118 49.031 1.00 28.89 593 SER A O 1
ATOM 4620 N N . SER A 1 594 ? -8.850 -38.107 49.873 1.00 27.41 594 SER A N 1
ATOM 4621 C CA . SER A 1 594 ? -8.533 -37.641 51.231 1.00 27.41 594 SER A CA 1
ATOM 4622 C C . SER A 1 594 ? -7.874 -38.667 52.172 1.00 27.41 594 SER A C 1
ATOM 4624 O O . SER A 1 594 ? -7.893 -38.482 53.389 1.00 27.41 594 SER A O 1
ATOM 4626 N N . ASP A 1 595 ? -7.273 -39.734 51.647 1.00 27.91 595 ASP A N 1
ATOM 4627 C CA . ASP A 1 595 ? -6.803 -40.886 52.433 1.00 27.91 595 ASP A CA 1
ATOM 4628 C C . ASP A 1 595 ? -5.367 -40.720 52.964 1.00 27.91 595 ASP A C 1
ATOM 4630 O O . ASP A 1 595 ? -4.479 -41.531 52.709 1.00 27.91 595 ASP A O 1
ATOM 4634 N N . LEU A 1 596 ? -5.123 -39.642 53.719 1.00 26.00 596 LEU A N 1
ATOM 4635 C CA . LEU A 1 596 ? -3.825 -39.374 54.365 1.00 26.00 596 LEU A CA 1
ATOM 4636 C C . LEU A 1 596 ? -3.959 -38.781 55.781 1.00 26.00 596 LEU A C 1
ATOM 4638 O O . LEU A 1 596 ? -3.216 -37.897 56.212 1.00 26.00 596 LEU A O 1
ATOM 4642 N N . HIS A 1 597 ? -4.912 -39.321 56.540 1.00 30.55 597 HIS A N 1
ATOM 4643 C CA . HIS A 1 597 ? -5.168 -38.996 57.945 1.00 30.55 597 HIS A CA 1
ATOM 4644 C C . HIS A 1 597 ? -4.150 -39.630 58.926 1.00 30.55 597 HIS A C 1
ATOM 4646 O O . HIS A 1 597 ? -4.543 -40.364 59.822 1.00 30.55 597 HIS A O 1
ATOM 4652 N N . THR A 1 598 ? -2.854 -39.298 58.840 1.00 29.39 598 THR A N 1
ATOM 4653 C CA . THR A 1 598 ? -1.907 -39.469 59.975 1.00 29.39 598 THR A CA 1
ATOM 4654 C C . THR A 1 598 ? -0.617 -38.662 59.803 1.00 29.39 598 THR A C 1
ATOM 4656 O O . THR A 1 598 ? 0.316 -39.119 59.150 1.00 29.39 598 THR A O 1
ATOM 4659 N N . LEU A 1 599 ? -0.530 -37.500 60.461 1.00 26.67 599 LEU A N 1
ATOM 4660 C CA . LEU A 1 599 ? 0.560 -37.124 61.384 1.00 26.67 599 LEU A CA 1
ATOM 4661 C C . LEU A 1 599 ? 0.268 -35.746 62.006 1.00 26.67 599 LEU A C 1
ATOM 4663 O O . LEU A 1 599 ? -0.348 -34.878 61.389 1.00 26.67 599 LEU A O 1
ATOM 4667 N N . THR A 1 600 ? 0.641 -35.566 63.271 1.00 29.41 600 THR A N 1
ATOM 4668 C CA . THR A 1 600 ? 0.073 -34.526 64.144 1.00 29.41 600 THR A CA 1
ATOM 4669 C C . THR A 1 600 ? 0.985 -33.324 64.378 1.00 29.41 600 THR A C 1
ATOM 4671 O O . THR A 1 600 ? 2.171 -33.488 64.641 1.00 29.41 600 THR A O 1
ATOM 4674 N N . GLY A 1 601 ? 0.382 -32.133 64.480 1.00 32.03 601 GLY A N 1
ATOM 4675 C CA . GLY A 1 601 ? 0.843 -31.116 65.434 1.00 32.03 601 GLY A CA 1
ATOM 4676 C C . GLY A 1 601 ? 1.819 -30.041 64.944 1.00 32.03 601 GLY A C 1
ATOM 4677 O O . GLY A 1 601 ? 2.927 -29.947 65.458 1.00 32.03 601 GLY A O 1
ATOM 4678 N N . CYS A 1 602 ? 1.371 -29.122 64.078 1.00 25.78 602 CYS A N 1
ATOM 4679 C CA . CYS A 1 602 ? 1.832 -27.726 64.154 1.00 25.78 602 CYS A CA 1
ATOM 4680 C C . CYS A 1 602 ? 0.792 -26.739 63.590 1.00 25.78 602 CYS A C 1
ATOM 4682 O O . CYS A 1 602 ? 0.297 -26.889 62.471 1.00 25.78 602 CYS A O 1
ATOM 4684 N N . SER A 1 603 ? 0.465 -25.698 64.356 1.00 32.81 603 SER A N 1
ATOM 4685 C CA . SER A 1 603 ? -0.629 -24.752 64.095 1.00 32.81 603 SER A CA 1
ATOM 4686 C C . SER A 1 603 ? -0.270 -23.636 63.097 1.00 32.81 603 SER A C 1
ATOM 4688 O O . SER A 1 603 ? -0.396 -22.455 63.407 1.00 32.81 603 SER A O 1
ATOM 4690 N N . THR A 1 604 ? 0.181 -23.991 61.886 1.00 30.84 604 THR A N 1
ATOM 4691 C CA . THR A 1 604 ? 0.501 -23.012 60.813 1.00 30.84 604 THR A CA 1
ATOM 4692 C C . THR A 1 604 ? -0.037 -23.361 59.416 1.00 30.84 604 THR A C 1
ATOM 4694 O O . THR A 1 604 ? 0.161 -22.591 58.474 1.00 30.84 604 THR A O 1
ATOM 4697 N N . PHE A 1 605 ? -0.763 -24.474 59.247 1.00 28.92 605 PHE A N 1
ATOM 4698 C CA . PHE A 1 605 ? -1.142 -24.976 57.915 1.00 28.92 605 PHE A CA 1
ATOM 4699 C C . PHE A 1 605 ? -2.067 -24.023 57.127 1.00 28.92 605 PHE A C 1
ATOM 4701 O O . PHE A 1 605 ? -1.787 -23.702 55.972 1.00 28.92 605 PHE A O 1
ATOM 4708 N N . ALA A 1 606 ? -3.103 -23.468 57.768 1.00 29.03 606 ALA A N 1
ATOM 4709 C CA . ALA A 1 606 ? -4.038 -22.529 57.131 1.00 29.03 606 ALA A CA 1
ATOM 4710 C C . ALA A 1 606 ? -3.391 -21.194 56.695 1.00 29.03 606 ALA A C 1
ATOM 4712 O O . ALA A 1 606 ? -3.874 -20.542 55.769 1.00 29.03 606 ALA A O 1
ATOM 4713 N N . ALA A 1 607 ? -2.280 -20.791 57.324 1.00 27.84 607 ALA A N 1
ATOM 4714 C CA . ALA A 1 607 ? -1.556 -19.571 56.968 1.00 27.84 607 ALA A CA 1
ATOM 4715 C C . ALA A 1 607 ? -0.681 -19.748 55.712 1.00 27.84 607 ALA A C 1
ATOM 4717 O O . ALA A 1 607 ? -0.502 -18.801 54.946 1.00 27.84 607 ALA A O 1
ATOM 4718 N N . ARG A 1 608 ? -0.165 -20.962 55.463 1.00 29.98 608 ARG A N 1
ATOM 4719 C CA . ARG A 1 608 ? 0.746 -21.232 54.336 1.00 29.98 608 ARG A CA 1
ATOM 4720 C C . ARG A 1 608 ? 0.044 -21.267 52.977 1.00 29.98 608 ARG A C 1
ATOM 4722 O O . ARG A 1 608 ? 0.639 -20.836 51.995 1.00 29.98 608 ARG A O 1
ATOM 4729 N N . VAL A 1 609 ? -1.232 -21.660 52.917 1.00 29.75 609 VAL A N 1
ATOM 4730 C CA . VAL A 1 609 ? -2.012 -21.646 51.661 1.00 29.75 609 VAL A CA 1
ATOM 4731 C C . VAL A 1 609 ? -2.222 -20.216 51.137 1.00 29.75 609 VAL A C 1
ATOM 4733 O O . VAL A 1 609 ? -2.100 -19.977 49.938 1.00 29.75 609 VAL A O 1
ATOM 4736 N N . ARG A 1 610 ? -2.459 -19.228 52.016 1.00 26.75 610 ARG A N 1
ATOM 4737 C CA . ARG A 1 610 ? -2.708 -17.832 51.593 1.00 26.75 610 ARG A CA 1
ATOM 4738 C C . ARG A 1 610 ? -1.480 -17.100 51.043 1.00 26.75 610 ARG A C 1
ATOM 4740 O O . ARG A 1 610 ? -1.660 -16.171 50.263 1.00 26.75 610 ARG A O 1
ATOM 4747 N N . TYR A 1 611 ? -0.262 -17.520 51.391 1.00 26.28 611 TYR A N 1
ATOM 4748 C CA . TYR A 1 611 ? 0.969 -16.941 50.831 1.00 26.28 611 TYR A CA 1
ATOM 4749 C C . TYR A 1 611 ? 1.482 -17.650 49.567 1.00 26.28 611 TYR A C 1
ATOM 4751 O O . TYR A 1 611 ? 2.342 -17.103 48.882 1.00 26.28 611 TYR A O 1
ATOM 4759 N N . PHE A 1 612 ? 0.943 -18.822 49.210 1.00 30.08 612 PHE A N 1
ATOM 4760 C CA . PHE A 1 612 ? 1.400 -19.579 48.037 1.00 30.08 612 PHE A CA 1
ATOM 4761 C C . PHE A 1 612 ? 0.802 -19.076 46.705 1.00 30.08 612 PHE A C 1
ATOM 4763 O O . PHE A 1 612 ? 1.413 -19.226 45.653 1.00 30.08 612 PHE A O 1
ATOM 4770 N N . VAL A 1 613 ? -0.378 -18.443 46.738 1.00 28.81 613 VAL A N 1
ATOM 4771 C CA . VAL A 1 613 ? -1.179 -18.128 45.531 1.00 28.81 613 VAL A CA 1
ATOM 4772 C C . VAL A 1 613 ? -0.851 -16.760 44.898 1.00 28.81 613 VAL A C 1
ATOM 4774 O O . VAL A 1 613 ? -1.197 -16.507 43.749 1.00 28.81 613 VAL A O 1
ATOM 4777 N N . LEU A 1 614 ? -0.130 -15.873 45.594 1.00 28.28 614 LEU A N 1
ATOM 4778 C CA . LEU A 1 614 ? 0.269 -14.543 45.088 1.00 28.28 614 LEU A CA 1
ATOM 4779 C C . LEU A 1 614 ? 1.797 -14.443 44.857 1.00 28.28 614 LEU A C 1
ATOM 4781 O O . LEU A 1 614 ? 2.412 -13.392 45.049 1.00 28.28 614 LEU A O 1
ATOM 4785 N N . GLY A 1 615 ? 2.413 -15.559 44.443 1.00 21.89 615 GLY A N 1
ATOM 4786 C CA . GLY A 1 615 ? 3.856 -15.831 44.559 1.00 21.89 615 GLY A CA 1
ATOM 4787 C C . GLY A 1 615 ? 4.798 -15.455 43.399 1.00 21.89 615 GLY A C 1
ATOM 4788 O O . GLY A 1 615 ? 6.003 -15.488 43.620 1.00 21.89 615 GLY A O 1
ATOM 4789 N N . LEU A 1 616 ? 4.294 -15.025 42.229 1.00 25.05 616 LEU A N 1
ATOM 4790 C CA . LEU A 1 616 ? 5.070 -14.733 40.993 1.00 25.05 616 LEU A CA 1
ATOM 4791 C C . LEU A 1 616 ? 5.675 -15.958 40.270 1.00 25.05 616 LEU A C 1
ATOM 4793 O O . LEU A 1 616 ? 6.125 -16.919 40.883 1.00 25.05 616 LEU A O 1
ATOM 4797 N N . SER A 1 617 ? 5.892 -15.763 38.967 1.00 29.31 617 SER A N 1
ATOM 4798 C CA . SER A 1 617 ? 6.959 -16.356 38.146 1.00 29.31 617 SER A CA 1
ATOM 4799 C C . SER A 1 617 ? 6.877 -17.832 37.763 1.00 29.31 617 SER A C 1
ATOM 4801 O O . SER A 1 617 ? 6.211 -18.654 38.381 1.00 29.31 617 SER A O 1
ATOM 4803 N N . ASN A 1 618 ? 7.680 -18.113 36.738 1.00 28.94 618 ASN A N 1
ATOM 4804 C CA . ASN A 1 618 ? 8.215 -19.373 36.234 1.00 28.94 618 ASN A CA 1
ATOM 4805 C C . ASN A 1 618 ? 8.843 -20.278 37.329 1.00 28.94 618 ASN A C 1
ATOM 4807 O O . ASN A 1 618 ? 10.019 -20.633 37.249 1.00 28.94 618 ASN A O 1
ATOM 4811 N N . ARG A 1 619 ? 8.089 -20.658 38.366 1.00 27.95 619 ARG A N 1
ATOM 4812 C CA . ARG A 1 619 ? 8.472 -21.693 39.337 1.00 27.95 619 ARG A CA 1
ATOM 4813 C C . ARG A 1 619 ? 7.478 -22.858 39.250 1.00 27.95 619 ARG A C 1
ATOM 4815 O O . ARG A 1 619 ? 6.404 -22.775 39.844 1.00 27.95 619 ARG A O 1
ATOM 4822 N N . PRO A 1 620 ? 7.804 -23.916 38.486 1.00 29.45 620 PRO A N 1
ATOM 4823 C CA . PRO A 1 620 ? 6.886 -25.024 38.235 1.00 29.45 620 PRO A CA 1
ATOM 4824 C C . PRO A 1 620 ? 6.635 -25.859 39.499 1.00 29.45 620 PRO A C 1
ATOM 4826 O O . PRO A 1 620 ? 7.526 -26.046 40.331 1.00 29.45 620 PRO A O 1
ATOM 4829 N N . PHE A 1 621 ? 5.413 -26.378 39.632 1.00 32.81 621 PHE A N 1
ATOM 4830 C CA . PHE A 1 621 ? 4.968 -27.168 40.782 1.00 32.81 621 PHE A CA 1
ATOM 4831 C C . PHE A 1 621 ? 5.026 -28.674 40.498 1.00 32.81 621 PHE A C 1
ATOM 4833 O O . PHE A 1 621 ? 4.897 -29.109 39.354 1.00 32.81 621 PHE A O 1
ATOM 4840 N N . HIS A 1 622 ? 5.208 -29.475 41.550 1.00 32.81 622 HIS A N 1
ATOM 4841 C CA . HIS A 1 622 ? 5.337 -30.930 41.454 1.00 32.81 622 HIS A CA 1
ATOM 4842 C C . HIS A 1 622 ? 4.038 -31.629 41.871 1.00 32.81 622 HIS A C 1
ATOM 4844 O O . HIS A 1 622 ? 3.624 -31.549 43.027 1.00 32.81 622 HIS A O 1
ATOM 4850 N N . LEU A 1 623 ? 3.433 -32.355 40.935 1.00 34.62 623 LEU A N 1
ATOM 4851 C CA . LEU A 1 623 ? 2.349 -33.299 41.169 1.00 34.62 623 LEU A CA 1
ATOM 4852 C C . LEU A 1 623 ? 2.975 -34.667 41.479 1.00 34.62 623 LEU A C 1
ATOM 4854 O O . LEU A 1 623 ? 3.553 -35.330 40.614 1.00 34.62 623 LEU A O 1
ATOM 4858 N N . ARG A 1 624 ? 2.902 -35.073 42.749 1.00 32.62 624 ARG A N 1
ATOM 4859 C CA . ARG A 1 624 ? 3.395 -36.376 43.202 1.00 32.62 624 ARG A CA 1
ATOM 4860 C C . ARG A 1 624 ? 2.290 -37.407 42.986 1.00 32.62 624 ARG A C 1
ATOM 4862 O O . ARG A 1 624 ? 1.410 -37.552 43.830 1.00 32.62 624 ARG A O 1
ATOM 4869 N N . LEU A 1 625 ? 2.320 -38.078 41.837 1.00 34.66 625 LEU A N 1
ATOM 4870 C CA . LEU A 1 625 ? 1.474 -39.246 41.607 1.00 34.66 625 LEU A CA 1
ATOM 4871 C C . LEU A 1 625 ? 1.863 -40.331 42.627 1.00 34.66 625 LEU A C 1
ATOM 4873 O O . LEU A 1 625 ? 3.042 -40.489 42.953 1.00 34.66 625 LEU A O 1
ATOM 4877 N N . GLY A 1 626 ? 0.868 -41.031 43.180 1.00 32.03 626 GLY A N 1
ATOM 4878 C CA . GLY A 1 626 ? 1.106 -42.157 44.090 1.00 32.03 626 GLY A CA 1
ATOM 4879 C C . GLY A 1 626 ? 1.851 -43.297 43.388 1.00 32.03 626 GLY A C 1
ATOM 4880 O O . GLY A 1 626 ? 1.944 -43.302 42.162 1.00 32.03 626 GLY A O 1
ATOM 4881 N N . GLN A 1 627 ? 2.379 -44.259 44.155 1.00 31.36 627 GLN A N 1
ATOM 4882 C CA . GLN A 1 627 ? 3.104 -45.408 43.595 1.00 31.36 627 GLN A CA 1
ATOM 4883 C C . GLN A 1 627 ? 2.283 -46.097 42.496 1.00 31.36 627 GLN A C 1
ATOM 4885 O O . GLN A 1 627 ? 1.288 -46.764 42.775 1.00 31.36 627 GLN A O 1
ATOM 4890 N N . LEU A 1 628 ? 2.733 -45.963 41.247 1.00 32.00 628 LEU A N 1
ATOM 4891 C CA . LEU A 1 628 ? 2.266 -46.800 40.153 1.00 32.00 628 LEU A CA 1
ATOM 4892 C C . LEU A 1 628 ? 2.872 -48.187 40.359 1.00 32.00 628 LEU A C 1
ATOM 4894 O O . LEU A 1 628 ? 4.088 -48.357 40.293 1.00 32.00 628 LEU A O 1
ATOM 4898 N N . SER A 1 629 ? 2.022 -49.172 40.640 1.00 30.11 629 SER A N 1
ATOM 4899 C CA . SER A 1 629 ? 2.417 -50.561 40.872 1.00 30.11 629 SER A CA 1
ATOM 4900 C C . SER A 1 629 ? 2.784 -51.266 39.560 1.00 30.11 629 SER A C 1
ATOM 4902 O O . SER A 1 629 ? 2.069 -52.149 39.090 1.00 30.11 629 SER A O 1
ATOM 4904 N N . SER A 1 630 ? 3.908 -50.863 38.973 1.00 33.19 630 SER A N 1
ATOM 4905 C CA . SER A 1 630 ? 4.700 -51.678 38.051 1.00 33.19 630 SER A CA 1
ATOM 4906 C C . SER A 1 630 ? 5.936 -52.203 38.782 1.00 33.19 630 SER A C 1
ATOM 4908 O O . SER A 1 630 ? 6.478 -51.529 39.658 1.00 33.19 630 SER A O 1
ATOM 4910 N N . GLU A 1 631 ? 6.394 -53.396 38.413 1.00 34.97 631 GLU A N 1
ATOM 4911 C CA . GLU A 1 631 ? 7.286 -54.260 39.211 1.00 34.97 631 GLU A CA 1
ATOM 4912 C C . GLU A 1 631 ? 8.716 -53.714 39.440 1.00 34.97 631 GLU A C 1
ATOM 4914 O O . GLU A 1 631 ? 9.513 -54.334 40.138 1.00 34.97 631 GLU A O 1
ATOM 4919 N N . SER A 1 632 ? 9.041 -52.536 38.896 1.00 36.00 632 SER A N 1
ATOM 4920 C CA . SER A 1 632 ? 10.357 -51.881 38.934 1.00 36.00 632 SER A CA 1
ATOM 4921 C C . SER A 1 632 ? 10.484 -50.698 39.915 1.00 36.00 632 SER A C 1
ATOM 4923 O O . SER A 1 632 ? 11.499 -50.006 39.908 1.00 36.00 632 SER A O 1
ATOM 4925 N N . GLY A 1 633 ? 9.487 -50.447 40.773 1.00 32.34 633 GLY A N 1
ATOM 4926 C CA . GLY A 1 633 ? 9.642 -49.661 42.016 1.00 32.34 633 GLY A CA 1
ATOM 4927 C C . GLY A 1 633 ? 9.908 -48.145 41.911 1.00 32.34 633 GLY A C 1
ATOM 4928 O O . GLY A 1 633 ? 10.058 -47.492 42.944 1.00 32.34 633 GLY A O 1
ATOM 4929 N N . GLY A 1 634 ? 9.958 -47.565 40.709 1.00 39.16 634 GLY A N 1
ATOM 4930 C CA . GLY A 1 634 ? 10.243 -46.139 40.504 1.00 39.16 634 GLY A CA 1
ATOM 4931 C C . GLY A 1 634 ? 9.111 -45.192 40.934 1.00 39.16 634 GLY A C 1
ATOM 4932 O O . GLY A 1 634 ? 7.928 -45.505 40.813 1.00 39.16 634 GLY A O 1
ATOM 4933 N N . THR A 1 635 ? 9.466 -43.984 41.388 1.00 40.09 635 THR A N 1
ATOM 4934 C CA . THR A 1 635 ? 8.497 -42.893 41.617 1.00 40.09 635 THR A CA 1
ATOM 4935 C C . THR A 1 635 ? 8.425 -41.992 40.385 1.00 40.09 635 THR A C 1
ATOM 4937 O O . THR A 1 635 ? 9.405 -41.315 40.077 1.00 40.09 635 THR A O 1
ATOM 4940 N N . LEU A 1 636 ? 7.269 -41.931 39.710 1.00 40.59 636 LEU A N 1
ATOM 4941 C CA . LEU A 1 636 ? 7.016 -40.908 38.689 1.00 40.59 636 LEU A CA 1
ATOM 4942 C C . LEU A 1 636 ? 6.724 -39.556 39.349 1.00 40.59 636 LEU A C 1
ATOM 4944 O O . LEU A 1 636 ? 5.813 -39.428 40.172 1.00 40.59 636 LEU A O 1
ATOM 4948 N N . ARG A 1 637 ? 7.450 -38.519 38.931 1.00 45.16 637 ARG A N 1
ATOM 4949 C CA . ARG A 1 637 ? 7.169 -37.126 39.294 1.00 45.16 637 ARG A CA 1
ATOM 4950 C C . ARG A 1 637 ? 6.648 -36.402 38.054 1.00 45.16 637 ARG A C 1
ATOM 4952 O O . ARG A 1 637 ? 7.346 -36.358 37.048 1.00 45.16 637 ARG A O 1
ATOM 4959 N N . ALA A 1 638 ? 5.444 -35.833 38.137 1.00 41.91 638 ALA A N 1
ATOM 4960 C CA . ALA A 1 638 ? 4.868 -35.003 37.080 1.00 41.91 638 ALA A CA 1
ATOM 4961 C C . ALA A 1 638 ? 4.993 -33.521 37.460 1.00 41.91 638 ALA A C 1
ATOM 4963 O O . ALA A 1 638 ? 4.720 -33.147 38.604 1.00 41.91 638 ALA A O 1
ATOM 4964 N N . ARG A 1 639 ? 5.408 -32.652 36.537 1.00 42.31 639 ARG A N 1
ATOM 4965 C CA . ARG A 1 639 ? 5.661 -31.232 36.844 1.00 42.31 639 ARG A CA 1
ATOM 4966 C C . ARG A 1 639 ? 5.176 -30.330 35.715 1.00 42.31 639 ARG A C 1
ATOM 4968 O O . ARG A 1 639 ? 5.692 -30.415 34.609 1.00 42.31 639 ARG A O 1
ATOM 4975 N N . VAL A 1 640 ? 4.191 -29.470 35.962 1.00 42.56 640 VAL A N 1
ATOM 4976 C CA . VAL A 1 640 ? 3.630 -28.614 34.898 1.00 42.56 640 VAL A CA 1
ATOM 4977 C C . VAL A 1 640 ? 4.594 -27.466 34.599 1.00 42.56 640 VAL A C 1
ATOM 4979 O O . VAL A 1 640 ? 4.923 -26.684 35.491 1.00 42.56 640 VAL A O 1
ATOM 4982 N N . LEU A 1 641 ? 5.047 -27.379 33.346 1.00 36.28 641 LEU A N 1
ATOM 4983 C CA . LEU A 1 641 ? 6.063 -26.421 32.895 1.00 36.28 641 LEU A CA 1
ATOM 4984 C C . LEU A 1 641 ? 5.461 -25.131 32.331 1.00 36.28 641 LEU A C 1
ATOM 4986 O O . LEU A 1 641 ? 6.039 -24.058 32.496 1.00 36.28 641 LEU A O 1
ATOM 4990 N N . TYR A 1 642 ? 4.308 -25.232 31.667 1.00 37.66 642 TYR A N 1
ATOM 4991 C CA . TYR A 1 642 ? 3.629 -24.094 31.055 1.00 37.66 642 TYR A CA 1
ATOM 4992 C C . TYR A 1 642 ? 2.115 -24.311 31.025 1.00 37.66 642 TYR A C 1
ATOM 4994 O O . TYR A 1 642 ? 1.639 -25.431 30.836 1.00 37.66 642 TYR A O 1
ATOM 5002 N N . THR A 1 643 ? 1.358 -23.222 31.158 1.00 34.12 643 THR A N 1
ATOM 5003 C CA . THR A 1 643 ? -0.096 -23.210 30.966 1.00 34.12 643 THR A CA 1
ATOM 5004 C C . THR A 1 643 ? -0.463 -22.112 29.982 1.00 34.12 643 THR A C 1
ATOM 5006 O O . THR A 1 643 ? -0.363 -20.925 30.292 1.00 34.12 643 THR A O 1
ATOM 5009 N N . SER A 1 644 ? -0.918 -22.511 28.798 1.00 33.91 644 SER A N 1
ATOM 5010 C CA . SER A 1 644 ? -1.624 -21.631 27.864 1.00 33.91 644 SER A CA 1
ATOM 5011 C C . SER A 1 644 ? -3.019 -22.199 27.619 1.00 33.91 644 SER A C 1
ATOM 5013 O O . SER A 1 644 ? -3.231 -23.396 27.797 1.00 33.91 644 SER A O 1
ATOM 5015 N N . TRP A 1 645 ? -3.967 -21.370 27.176 1.00 32.44 645 TRP A N 1
ATOM 5016 C CA . TRP A 1 645 ? -5.395 -21.709 27.034 1.00 32.44 645 TRP A CA 1
ATOM 5017 C C . TRP A 1 645 ? -5.731 -22.925 26.139 1.00 32.44 645 TRP A C 1
ATOM 5019 O O . TRP A 1 645 ? -6.907 -23.241 25.975 1.00 32.44 645 TRP A O 1
ATOM 5029 N N . ARG A 1 646 ? -4.739 -23.574 25.509 1.00 36.44 646 ARG A N 1
ATOM 5030 C CA . ARG A 1 646 ? -4.898 -24.747 24.630 1.00 36.44 646 ARG A CA 1
ATOM 5031 C C . ARG A 1 646 ? -3.766 -25.786 24.737 1.00 36.44 646 ARG A C 1
ATOM 5033 O O . ARG A 1 646 ? -3.694 -26.650 23.876 1.00 36.44 646 ARG A O 1
ATOM 5040 N N . LEU A 1 647 ? -2.860 -25.699 25.718 1.00 36.28 647 LEU A N 1
ATOM 5041 C CA . LEU A 1 647 ? -1.723 -26.629 25.834 1.00 36.28 647 LEU A CA 1
ATOM 5042 C C . LEU A 1 647 ? -1.259 -26.782 27.287 1.00 36.28 647 LEU A C 1
ATOM 5044 O O . LEU A 1 647 ? -0.969 -25.786 27.958 1.00 36.28 647 LEU A O 1
ATOM 5048 N N . PHE A 1 648 ? -1.137 -28.040 27.714 1.00 43.84 648 PHE A N 1
ATOM 5049 C CA . PHE A 1 648 ? -0.529 -28.464 28.972 1.00 43.84 648 PHE A CA 1
ATOM 5050 C C . PHE A 1 648 ? 0.735 -29.259 28.659 1.00 43.84 648 PHE A C 1
ATOM 5052 O O . PHE A 1 648 ? 0.650 -30.302 28.014 1.00 43.84 648 PHE A O 1
ATOM 5059 N N . GLU A 1 649 ? 1.884 -28.774 29.125 1.00 44.88 649 GLU A N 1
ATOM 5060 C CA . GLU A 1 649 ? 3.154 -29.500 29.051 1.00 44.88 649 GLU A CA 1
ATOM 5061 C C . GLU A 1 649 ? 3.589 -29.896 30.464 1.00 44.88 649 GLU A C 1
ATOM 5063 O O . GLU A 1 649 ? 3.747 -29.035 31.338 1.00 44.88 649 GLU A O 1
ATOM 5068 N N . PHE A 1 650 ? 3.785 -31.196 30.687 1.00 49.06 650 PHE A N 1
ATOM 5069 C CA . PHE A 1 650 ? 4.311 -31.739 31.941 1.00 49.06 650 PHE A CA 1
ATOM 5070 C C . PHE A 1 650 ? 5.667 -32.422 31.735 1.00 49.06 650 PHE A C 1
ATOM 5072 O O . PHE A 1 650 ? 5.863 -33.124 30.753 1.00 49.06 650 PHE A O 1
ATOM 5079 N N . GLU A 1 651 ? 6.591 -32.222 32.668 1.00 46.19 651 GLU A N 1
ATOM 5080 C CA . GLU A 1 651 ? 7.844 -32.970 32.803 1.00 46.19 651 GLU A CA 1
ATOM 5081 C C . GLU A 1 651 ? 7.535 -34.313 33.489 1.00 46.19 651 GLU A C 1
ATOM 5083 O O . GLU A 1 651 ? 6.924 -34.303 34.563 1.00 46.19 651 GLU A O 1
ATOM 5088 N N . ILE A 1 652 ? 7.942 -35.445 32.905 1.00 50.25 652 ILE A N 1
ATOM 5089 C CA . ILE A 1 652 ? 8.087 -36.724 33.620 1.00 50.25 652 ILE A CA 1
ATOM 5090 C C . ILE A 1 652 ? 9.557 -36.903 34.001 1.00 50.25 652 ILE A C 1
ATOM 5092 O O . ILE A 1 652 ? 10.442 -36.750 33.159 1.00 50.25 652 ILE A O 1
ATOM 5096 N N . SER A 1 653 ? 9.801 -37.305 35.248 1.00 50.22 653 SER A N 1
ATOM 5097 C CA . SER A 1 653 ? 11.055 -37.939 35.663 1.00 50.22 653 SER A CA 1
ATOM 5098 C C . SER A 1 653 ? 10.801 -39.170 36.536 1.00 50.22 653 SER A C 1
ATOM 5100 O O . SER A 1 653 ? 9.779 -39.263 37.226 1.00 50.22 653 SER A O 1
ATOM 5102 N N . ALA A 1 654 ? 11.737 -40.120 36.481 1.00 48.91 654 ALA A N 1
ATOM 5103 C CA . ALA A 1 654 ? 11.752 -41.336 37.284 1.00 48.91 654 ALA A CA 1
ATOM 5104 C C . ALA A 1 654 ? 13.009 -41.363 38.167 1.00 48.91 654 ALA A C 1
ATOM 5106 O O . ALA A 1 654 ? 14.121 -41.195 37.672 1.00 48.91 654 ALA A O 1
ATOM 5107 N N . ASP A 1 655 ? 12.842 -41.597 39.469 1.00 46.44 655 ASP A N 1
ATOM 5108 C CA . ASP A 1 655 ? 13.968 -41.845 40.378 1.00 46.44 655 ASP A CA 1
ATOM 5109 C C . ASP A 1 655 ? 14.555 -43.254 40.123 1.00 46.44 655 ASP A C 1
ATOM 5111 O O . ASP A 1 655 ? 14.041 -44.235 40.661 1.00 46.44 655 ASP A O 1
ATOM 5115 N N . GLN A 1 656 ? 15.624 -43.364 39.320 1.00 44.38 656 GLN A N 1
ATOM 5116 C CA . GLN A 1 656 ? 16.398 -44.609 39.112 1.00 44.38 656 GLN A CA 1
ATOM 5117 C C . GLN A 1 656 ? 17.870 -44.518 39.570 1.00 44.38 656 GLN A C 1
ATOM 5119 O O . GLN A 1 656 ? 18.759 -45.108 38.968 1.00 44.38 656 GLN A O 1
ATOM 5124 N N . GLY A 1 657 ? 18.139 -43.827 40.683 1.00 43.12 657 GLY A N 1
ATOM 5125 C CA . GLY A 1 657 ? 19.386 -43.997 41.455 1.00 43.12 657 GLY A CA 1
ATOM 5126 C C . GLY A 1 657 ? 20.702 -43.573 40.780 1.00 43.12 657 GLY A C 1
ATOM 5127 O O . GLY A 1 657 ? 21.764 -43.812 41.349 1.00 43.12 657 GLY A O 1
ATOM 5128 N N . SER A 1 658 ? 20.638 -42.945 39.609 1.00 36.34 658 SER A N 1
ATOM 5129 C CA . SER A 1 658 ? 21.757 -42.431 38.816 1.00 36.34 658 SER A CA 1
ATOM 5130 C C . SER A 1 658 ? 21.471 -40.988 38.381 1.00 36.34 658 SER A C 1
ATOM 5132 O O . SER A 1 658 ? 20.324 -40.539 38.402 1.00 36.34 658 SER A O 1
ATOM 5134 N N . GLU A 1 659 ? 22.514 -40.224 38.047 1.00 35.53 659 GLU A N 1
ATOM 5135 C CA . GLU A 1 659 ? 22.435 -38.751 38.012 1.00 35.53 659 GLU A CA 1
ATOM 5136 C C . GLU A 1 659 ? 21.795 -38.152 36.738 1.00 35.53 659 GLU A C 1
ATOM 5138 O O . GLU A 1 659 ? 21.616 -36.938 36.656 1.00 35.53 659 GLU A O 1
ATOM 5143 N N . GLU A 1 660 ? 21.367 -38.976 35.775 1.00 35.66 660 GLU A N 1
ATOM 5144 C CA . GLU A 1 660 ? 20.696 -38.527 34.545 1.00 35.66 660 GLU A CA 1
ATOM 5145 C C . GLU A 1 660 ? 19.165 -38.656 34.622 1.00 35.66 660 GLU A C 1
ATOM 5147 O O . GLU A 1 660 ? 18.557 -39.615 34.142 1.00 35.66 660 GLU A O 1
ATOM 5152 N N . SER A 1 661 ? 18.495 -37.645 35.185 1.00 38.84 661 SER A N 1
ATOM 5153 C CA . SER A 1 661 ? 17.032 -37.549 35.101 1.00 38.84 661 SER A CA 1
ATOM 5154 C C . SER A 1 661 ? 16.591 -37.068 33.708 1.00 38.84 661 SER A C 1
ATOM 5156 O O . SER A 1 661 ? 16.632 -35.868 33.425 1.00 38.84 661 SER A O 1
ATOM 5158 N N . SER A 1 662 ? 16.130 -37.983 32.850 1.00 40.44 662 SER A N 1
ATOM 5159 C CA . SER A 1 662 ? 15.681 -37.715 31.470 1.00 40.44 662 SER A CA 1
ATOM 5160 C C . SER A 1 662 ? 14.344 -36.951 31.390 1.00 40.44 662 SER A C 1
ATOM 5162 O O . SER A 1 662 ? 13.293 -37.489 31.034 1.00 40.44 662 SER A O 1
ATOM 5164 N N . ALA A 1 663 ? 14.392 -35.659 31.721 1.00 45.12 663 ALA A N 1
ATOM 5165 C CA . ALA A 1 663 ? 13.256 -34.738 31.766 1.00 45.12 663 ALA A CA 1
ATOM 5166 C C . ALA A 1 663 ? 12.512 -34.642 30.419 1.00 45.12 663 ALA A C 1
ATOM 5168 O O . ALA A 1 663 ? 12.869 -33.863 29.533 1.00 45.12 663 ALA A O 1
ATOM 5169 N N . SER A 1 664 ? 11.440 -35.423 30.281 1.00 49.00 664 SER A N 1
ATOM 5170 C CA . SER A 1 664 ? 10.659 -35.515 29.045 1.00 49.00 664 SER A CA 1
ATOM 5171 C C . SER A 1 664 ? 9.354 -34.730 29.167 1.00 49.00 664 SER A C 1
ATOM 5173 O O . SER A 1 664 ? 8.636 -34.879 30.157 1.00 49.00 664 SER A O 1
ATOM 5175 N N . ARG A 1 665 ? 9.036 -33.887 28.173 1.00 54.00 665 ARG A N 1
ATOM 5176 C CA . ARG A 1 665 ? 7.743 -33.179 28.097 1.00 54.00 665 ARG A CA 1
ATOM 5177 C C . ARG A 1 665 ? 6.624 -34.155 27.719 1.00 54.00 665 ARG A C 1
ATOM 5179 O O . ARG A 1 665 ? 6.886 -35.151 27.061 1.00 54.00 665 ARG A O 1
ATOM 5186 N N . GLY A 1 666 ? 5.378 -33.868 28.082 1.00 59.41 666 GLY A N 1
ATOM 5187 C CA . GLY A 1 666 ? 4.229 -34.722 27.775 1.00 59.41 666 GLY A CA 1
ATOM 5188 C C . GLY A 1 666 ? 2.926 -33.966 27.534 1.00 59.41 666 GLY A C 1
ATOM 5189 O O . GLY A 1 666 ? 2.808 -32.787 27.869 1.00 59.41 666 GLY A O 1
ATOM 5190 N N . VAL A 1 667 ? 1.964 -34.668 26.926 1.00 64.06 667 VAL A N 1
ATOM 5191 C CA . VAL A 1 667 ? 0.664 -34.161 26.448 1.00 64.06 667 VAL A CA 1
ATOM 5192 C C . VAL A 1 667 ? -0.485 -34.932 27.106 1.00 64.06 667 VAL A C 1
ATOM 5194 O O . VAL A 1 667 ? -0.390 -36.140 27.334 1.00 64.06 667 VAL A O 1
ATOM 5197 N N . ILE A 1 668 ? -1.581 -34.226 27.397 1.00 69.56 668 ILE A N 1
ATOM 5198 C CA . ILE A 1 668 ? -2.847 -34.794 27.883 1.00 69.56 668 ILE A CA 1
ATOM 5199 C C . ILE A 1 668 ? -3.796 -34.981 26.696 1.00 69.56 668 ILE A C 1
ATOM 5201 O O . ILE A 1 668 ? -4.072 -34.014 25.989 1.00 69.56 668 ILE A O 1
ATOM 5205 N N . ASN A 1 669 ? -4.328 -36.187 26.504 1.00 70.94 669 ASN A N 1
ATOM 5206 C CA . ASN A 1 669 ? -5.310 -36.509 25.462 1.00 70.94 669 ASN A CA 1
ATOM 5207 C C . ASN A 1 669 ? -6.454 -37.393 26.009 1.00 70.94 669 ASN A C 1
ATOM 5209 O O . ASN A 1 669 ? -6.411 -37.828 27.159 1.00 70.94 669 ASN A O 1
ATOM 5213 N N . CYS A 1 670 ? -7.502 -37.634 25.217 1.00 76.12 670 CYS A N 1
ATOM 5214 C CA . CYS A 1 670 ? -8.600 -38.559 25.551 1.00 76.12 670 CYS A CA 1
ATOM 5215 C C . CYS A 1 670 ? -9.237 -39.153 24.282 1.00 76.12 670 CYS A C 1
ATOM 5217 O O . CYS A 1 670 ? -9.070 -38.600 23.196 1.00 76.12 670 CYS A O 1
ATOM 5219 N N . ILE A 1 671 ? -9.953 -40.274 24.394 1.00 75.75 671 ILE A N 1
ATOM 5220 C CA . ILE A 1 671 ? -10.689 -40.860 23.259 1.00 75.75 671 ILE A CA 1
ATOM 5221 C C . ILE A 1 671 ? -11.966 -40.060 22.955 1.00 75.75 671 ILE A C 1
ATOM 5223 O O . ILE A 1 671 ? -12.521 -39.417 23.840 1.00 75.75 671 ILE A O 1
ATOM 5227 N N . THR A 1 672 ? -12.434 -40.099 21.704 1.00 69.94 672 THR A N 1
ATOM 5228 C CA . THR A 1 672 ? -13.566 -39.274 21.228 1.00 69.94 672 THR A CA 1
ATOM 5229 C C . THR A 1 672 ? -14.878 -39.537 21.968 1.00 69.94 672 THR A C 1
ATOM 5231 O O . THR A 1 672 ? -15.680 -38.619 22.102 1.00 69.94 672 THR A O 1
ATOM 5234 N N . ASP A 1 673 ? -15.077 -40.767 22.446 1.00 77.06 673 ASP A N 1
ATOM 5235 C CA . ASP A 1 673 ? -16.341 -41.244 23.019 1.00 77.06 673 ASP A CA 1
ATOM 5236 C C . ASP A 1 673 ? -16.365 -41.195 24.564 1.00 77.06 673 ASP A C 1
ATOM 5238 O O . ASP A 1 673 ? -17.346 -41.598 25.189 1.00 77.06 673 ASP A O 1
ATOM 5242 N N . ASP A 1 674 ? -15.290 -40.711 25.201 1.00 80.88 674 ASP A N 1
ATOM 5243 C CA . ASP A 1 674 ? -15.241 -40.509 26.653 1.00 80.88 674 ASP A CA 1
ATOM 5244 C C . ASP A 1 674 ? -15.829 -39.134 27.040 1.00 80.88 674 ASP A C 1
ATOM 5246 O O . ASP A 1 674 ? -15.552 -38.147 26.357 1.00 80.88 674 ASP A O 1
ATOM 5250 N N . PRO A 1 675 ? -16.569 -38.998 28.159 1.00 75.31 675 PRO A N 1
ATOM 5251 C CA . PRO A 1 675 ? -17.095 -37.707 28.622 1.00 75.31 675 PRO A CA 1
ATOM 5252 C C . PRO A 1 675 ? -16.056 -36.585 28.846 1.00 75.31 675 PRO A C 1
ATOM 5254 O O . PRO A 1 675 ? -16.434 -35.419 28.972 1.00 75.31 675 PRO A O 1
ATOM 5257 N N . ALA A 1 676 ? -14.754 -36.885 28.898 1.00 67.44 676 ALA A N 1
ATOM 5258 C CA . ALA A 1 676 ? -13.678 -35.892 28.893 1.00 67.44 676 ALA A CA 1
ATOM 5259 C C . ALA A 1 676 ? -13.465 -35.205 27.523 1.00 67.44 676 ALA A C 1
ATOM 5261 O O . ALA A 1 676 ? -12.833 -34.145 27.478 1.00 67.44 676 ALA A O 1
ATOM 5262 N N . ALA A 1 677 ? -13.996 -35.759 26.426 1.00 67.88 677 ALA A N 1
ATOM 5263 C CA . ALA A 1 677 ? -13.791 -35.302 25.046 1.00 67.88 677 ALA A CA 1
ATOM 5264 C C . ALA A 1 677 ? -14.294 -33.877 24.753 1.00 67.88 677 ALA A C 1
ATOM 5266 O O . ALA A 1 677 ? -13.755 -33.225 23.852 1.00 67.88 677 ALA A O 1
ATOM 5267 N N . ASP A 1 678 ? -15.263 -33.386 25.534 1.00 68.94 678 ASP A N 1
ATOM 5268 C CA . ASP A 1 678 ? -15.768 -32.002 25.511 1.00 68.94 678 ASP A CA 1
ATOM 5269 C C . ASP A 1 678 ? -14.754 -30.980 26.063 1.00 68.94 678 ASP A C 1
ATOM 5271 O O . ASP A 1 678 ? -14.819 -29.784 25.756 1.00 68.94 678 ASP A O 1
ATOM 5275 N N . TYR A 1 679 ? -13.821 -31.437 26.904 1.00 60.62 679 TYR A N 1
ATOM 5276 C CA . TYR A 1 679 ? -12.954 -30.586 27.726 1.00 60.62 679 TYR A CA 1
ATOM 5277 C C . TYR A 1 679 ? -11.468 -30.739 27.377 1.00 60.62 679 TYR A C 1
ATOM 5279 O O . TYR A 1 679 ? -10.720 -29.762 27.414 1.00 60.62 679 TYR A O 1
ATOM 5287 N N . VAL A 1 680 ? -11.043 -31.939 26.976 1.00 64.06 680 VAL A N 1
ATOM 5288 C CA . VAL A 1 680 ? -9.720 -32.219 26.403 1.00 64.06 680 VAL A CA 1
ATOM 5289 C C . VAL A 1 680 ? -9.883 -32.376 24.893 1.00 64.06 680 VAL A C 1
ATOM 5291 O O . VAL A 1 680 ? -10.648 -33.219 24.437 1.00 64.06 680 VAL A O 1
ATOM 5294 N N . ARG A 1 681 ? -9.179 -31.555 24.102 1.00 63.91 681 ARG A N 1
ATOM 5295 C CA . ARG A 1 681 ? -9.317 -31.527 22.628 1.00 63.91 681 ARG A CA 1
ATOM 5296 C C . ARG A 1 681 ? -8.329 -32.416 21.880 1.00 63.91 681 ARG A C 1
ATOM 5298 O O . ARG A 1 681 ? -8.655 -32.886 20.797 1.00 63.91 681 ARG A O 1
ATOM 5305 N N . GLU A 1 682 ? -7.149 -32.647 22.447 1.00 69.25 682 GLU A N 1
ATOM 5306 C CA . GLU A 1 682 ? -6.166 -33.571 21.879 1.00 69.25 682 GLU A CA 1
ATOM 5307 C C . GLU A 1 682 ? -6.711 -35.012 21.946 1.00 69.25 682 GLU A C 1
ATOM 5309 O O . GLU A 1 682 ? -7.399 -35.397 22.904 1.00 69.25 682 GLU A O 1
ATOM 5314 N N . ARG A 1 683 ? -6.402 -35.822 20.932 1.00 76.00 683 ARG A N 1
ATOM 5315 C CA . ARG A 1 683 ? -6.741 -37.255 20.858 1.00 76.00 683 ARG A CA 1
ATOM 5316 C C . ARG A 1 683 ? -5.440 -38.085 20.875 1.00 76.00 683 ARG A C 1
ATOM 5318 O O . ARG A 1 683 ? -4.398 -37.538 20.504 1.00 76.00 683 ARG A O 1
ATOM 5325 N N . PRO A 1 684 ? -5.448 -39.351 21.338 1.00 72.25 684 PRO A N 1
ATOM 5326 C CA . PRO A 1 684 ? -4.275 -40.225 21.298 1.00 72.25 684 PRO A CA 1
ATOM 5327 C C . PRO A 1 684 ? -3.616 -40.283 19.916 1.00 72.25 684 PRO A C 1
ATOM 5329 O O . PRO A 1 684 ? -4.281 -40.099 18.903 1.00 72.25 684 PRO A O 1
ATOM 5332 N N . ILE A 1 685 ? -2.317 -40.581 19.875 1.00 72.31 685 ILE A N 1
ATOM 5333 C CA . ILE A 1 685 ? -1.641 -41.006 18.642 1.00 72.31 685 ILE A CA 1
ATOM 5334 C C . ILE A 1 685 ? -2.195 -42.384 18.254 1.00 72.31 685 ILE A C 1
ATOM 5336 O O . ILE A 1 685 ? -2.170 -43.304 19.074 1.00 72.31 685 ILE A O 1
ATOM 5340 N N . THR A 1 686 ? -2.690 -42.531 17.024 1.00 67.94 686 THR A N 1
ATOM 5341 C CA . THR A 1 686 ? -3.211 -43.807 16.512 1.00 67.94 686 THR A CA 1
ATOM 5342 C C . THR A 1 686 ? -2.056 -44.641 15.956 1.00 67.94 686 THR A C 1
ATOM 5344 O O . THR A 1 686 ? -1.557 -44.352 14.873 1.00 67.94 686 THR A O 1
ATOM 5347 N N . THR A 1 687 ? -1.623 -45.674 16.683 1.00 66.19 687 THR A N 1
ATOM 5348 C CA . THR A 1 687 ? -0.576 -46.628 16.242 1.00 66.19 687 THR A CA 1
ATOM 5349 C C . THR A 1 687 ? -1.140 -47.898 15.593 1.00 66.19 687 THR A C 1
ATOM 5351 O O . THR A 1 687 ? -0.399 -48.719 15.056 1.00 66.19 687 THR A O 1
ATOM 5354 N N . GLU A 1 688 ? -2.456 -48.097 15.669 1.00 69.62 688 GLU A N 1
ATOM 5355 C CA . GLU A 1 688 ? -3.146 -49.245 15.076 1.00 69.62 688 GLU A CA 1
ATOM 5356 C C . GLU A 1 688 ? -3.292 -49.112 13.550 1.00 69.62 688 GLU A C 1
ATOM 5358 O O . GLU A 1 688 ? -3.040 -48.059 12.961 1.00 69.62 688 GLU A O 1
ATOM 5363 N N . ALA A 1 689 ? -3.704 -50.199 12.892 1.00 74.81 689 ALA A N 1
ATOM 5364 C CA . ALA A 1 689 ? -4.014 -50.170 11.466 1.00 74.81 689 ALA A CA 1
ATOM 5365 C C . ALA A 1 689 ? -5.194 -49.232 11.168 1.00 74.81 689 ALA A C 1
ATOM 5367 O O . ALA A 1 689 ? -6.117 -49.083 11.971 1.00 74.81 689 ALA A O 1
ATOM 5368 N N . VAL A 1 690 ? -5.176 -48.610 9.988 1.00 79.50 690 VAL A N 1
ATOM 5369 C CA . VAL A 1 690 ? -6.163 -47.599 9.601 1.00 79.50 690 VAL A CA 1
ATOM 5370 C C . VAL A 1 690 ? -7.543 -48.242 9.465 1.00 79.50 690 VAL A C 1
ATOM 5372 O O . VAL A 1 690 ? -7.821 -48.987 8.527 1.00 79.50 690 VAL A O 1
ATOM 5375 N N . SER A 1 691 ? -8.415 -47.948 10.427 1.00 79.31 691 SER A N 1
ATOM 5376 C CA . SER A 1 691 ? -9.755 -48.528 10.502 1.00 79.31 691 SER A CA 1
ATOM 5377 C C . SER A 1 691 ? -10.716 -47.941 9.457 1.00 79.31 691 SER A C 1
ATOM 5379 O O . SER A 1 691 ? -10.548 -46.810 8.993 1.00 79.31 691 SER A O 1
ATOM 5381 N N . GLN A 1 692 ? -11.810 -48.656 9.166 1.00 79.25 692 GLN A N 1
ATOM 5382 C CA . GLN A 1 692 ? -12.922 -48.095 8.383 1.00 79.25 692 GLN A CA 1
ATOM 5383 C C . GLN A 1 692 ? -13.516 -46.831 9.030 1.00 79.25 692 GLN A C 1
ATOM 5385 O O . GLN A 1 692 ? -13.915 -45.917 8.316 1.00 79.25 692 GLN A O 1
ATOM 5390 N N . GLN A 1 693 ? -13.520 -46.724 10.366 1.00 77.19 693 GLN A N 1
ATOM 5391 C CA . GLN A 1 693 ? -13.966 -45.515 11.070 1.00 77.19 693 GLN A CA 1
ATOM 5392 C C . GLN A 1 693 ? -13.028 -44.325 10.793 1.00 77.19 693 GLN A C 1
ATOM 5394 O O . GLN A 1 693 ? -13.483 -43.189 10.664 1.00 77.19 693 GLN A O 1
ATOM 5399 N N . THR A 1 694 ? -11.725 -44.575 10.647 1.00 81.12 694 THR A N 1
ATOM 5400 C CA . THR A 1 694 ? -10.730 -43.561 10.276 1.00 81.12 694 THR A CA 1
ATOM 5401 C C . THR A 1 694 ? -10.918 -43.102 8.826 1.00 81.12 694 THR A C 1
ATOM 5403 O O . THR A 1 694 ? -10.897 -41.902 8.555 1.00 81.12 694 THR A O 1
ATOM 5406 N N . LEU A 1 695 ? -11.206 -44.025 7.903 1.00 86.25 695 LEU A N 1
ATOM 5407 C CA . LEU A 1 695 ? -11.531 -43.684 6.510 1.00 86.25 695 LEU A CA 1
ATOM 5408 C C . LEU A 1 695 ? -12.891 -42.963 6.380 1.00 86.25 695 LEU A C 1
ATOM 5410 O O . LEU A 1 695 ? -13.025 -42.058 5.559 1.00 86.25 695 LEU A O 1
ATOM 5414 N N . ALA A 1 696 ? -13.867 -43.259 7.243 1.00 85.31 696 ALA A N 1
ATOM 5415 C CA . ALA A 1 696 ? -15.131 -42.519 7.314 1.00 85.31 696 ALA A CA 1
ATOM 5416 C C . ALA A 1 696 ? -14.952 -41.076 7.839 1.00 85.31 696 ALA A C 1
ATOM 5418 O O . ALA A 1 696 ? -15.581 -40.148 7.321 1.00 85.31 696 ALA A O 1
ATOM 5419 N N . LYS A 1 697 ? -14.049 -40.843 8.810 1.00 85.38 697 LYS A N 1
ATOM 5420 C CA . LYS A 1 697 ? -13.643 -39.477 9.214 1.00 85.38 697 LYS A CA 1
ATOM 5421 C C . LYS A 1 697 ? -13.038 -38.714 8.030 1.00 85.38 697 LYS A C 1
ATOM 5423 O O . LYS A 1 697 ? -13.433 -37.581 7.769 1.00 85.38 697 LYS A O 1
ATOM 5428 N N . ALA A 1 698 ? -12.148 -39.357 7.276 1.00 87.88 698 ALA A N 1
ATOM 5429 C CA . ALA A 1 698 ? -11.552 -38.784 6.072 1.00 87.88 698 ALA A CA 1
ATOM 5430 C C . ALA A 1 698 ? -12.588 -38.420 4.993 1.00 87.88 698 ALA A C 1
ATOM 5432 O O . ALA A 1 698 ? -12.549 -37.315 4.448 1.00 87.88 698 ALA A O 1
ATOM 5433 N N . GLN A 1 699 ? -13.555 -39.306 4.735 1.00 90.38 699 GLN A N 1
ATOM 5434 C CA . GLN A 1 699 ? -14.672 -39.032 3.828 1.00 90.38 699 GLN A CA 1
ATOM 5435 C C . GLN A 1 699 ? -15.519 -37.841 4.312 1.00 90.38 699 GLN A C 1
ATOM 5437 O O . GLN A 1 699 ? -15.914 -36.995 3.511 1.00 90.38 699 GLN A O 1
ATOM 5442 N N . THR A 1 700 ? -15.741 -37.732 5.626 1.00 88.69 700 THR A N 1
ATOM 5443 C CA . THR A 1 700 ? -16.461 -36.606 6.243 1.00 88.69 700 THR A CA 1
ATOM 5444 C C . THR A 1 700 ? -15.721 -35.283 6.026 1.00 88.69 700 THR A C 1
ATOM 5446 O O . THR A 1 700 ? -16.340 -34.309 5.606 1.00 88.69 700 THR A O 1
ATOM 5449 N N . TRP A 1 701 ? -14.396 -35.241 6.215 1.00 90.12 701 TRP A N 1
ATOM 5450 C CA . TRP A 1 701 ? -13.592 -34.033 5.974 1.00 90.12 701 TRP A CA 1
ATOM 5451 C C . TRP A 1 701 ? -13.598 -33.590 4.504 1.00 90.12 701 TRP A C 1
ATOM 5453 O O . TRP A 1 701 ? -13.715 -32.393 4.227 1.00 90.12 701 TRP A O 1
ATOM 5463 N N . LEU A 1 702 ? -13.533 -34.538 3.560 1.00 88.75 702 LEU A N 1
ATOM 5464 C CA . LEU A 1 702 ? -13.705 -34.257 2.132 1.00 88.75 702 LEU A CA 1
ATOM 5465 C C . LEU A 1 702 ? -15.093 -33.657 1.855 1.00 88.75 702 LEU A C 1
ATOM 5467 O O . LEU A 1 702 ? -15.184 -32.617 1.198 1.00 88.75 702 LEU A O 1
ATOM 5471 N N . HIS A 1 703 ? -16.151 -34.269 2.395 1.00 88.06 703 HIS A N 1
ATOM 5472 C CA . HIS A 1 703 ? -17.538 -33.849 2.193 1.00 88.06 703 HIS A CA 1
ATOM 5473 C C . HIS A 1 703 ? -17.842 -32.469 2.801 1.00 88.06 703 HIS A C 1
ATOM 5475 O O . HIS A 1 703 ? -18.412 -31.624 2.107 1.00 88.06 703 HIS A O 1
ATOM 5481 N N . GLU A 1 704 ? -17.419 -32.200 4.044 1.00 86.88 704 GLU A N 1
ATOM 5482 C CA . GLU A 1 704 ? -17.473 -30.860 4.656 1.00 86.88 704 GLU A CA 1
ATOM 5483 C C . GLU A 1 704 ? -16.786 -29.834 3.753 1.00 86.88 704 GLU A C 1
ATOM 5485 O O . GLU A 1 704 ? -17.367 -28.812 3.399 1.00 86.88 704 GLU A O 1
ATOM 5490 N N . CYS A 1 705 ? -15.558 -30.134 3.327 1.00 85.38 705 CYS A N 1
ATOM 5491 C CA . CYS A 1 705 ? -14.749 -29.212 2.545 1.00 85.38 705 CYS A CA 1
ATOM 5492 C C . CYS A 1 705 ? -15.304 -28.981 1.129 1.00 85.38 705 CYS A C 1
ATOM 5494 O O . CYS A 1 705 ? -15.008 -27.956 0.520 1.00 85.38 705 CYS A O 1
ATOM 5496 N N . GLN A 1 706 ? -16.069 -29.918 0.556 1.00 83.06 706 GLN A N 1
ATOM 5497 C CA . GLN A 1 706 ? -16.758 -29.736 -0.732 1.00 83.06 706 GLN A CA 1
ATOM 5498 C C . GLN A 1 706 ? -18.043 -28.903 -0.615 1.00 83.06 706 GLN A C 1
ATOM 5500 O O . GLN A 1 706 ? -18.319 -28.106 -1.512 1.00 83.06 706 GLN A O 1
ATOM 5505 N N . ASN A 1 707 ? -18.822 -29.087 0.455 1.00 80.25 707 ASN A N 1
ATOM 5506 C CA . ASN A 1 707 ? -20.209 -28.610 0.509 1.00 80.25 707 ASN A CA 1
ATOM 5507 C C . ASN A 1 707 ? -20.427 -27.404 1.439 1.00 80.25 707 ASN A C 1
ATOM 5509 O O . ASN A 1 707 ? -21.292 -26.573 1.157 1.00 80.25 707 ASN A O 1
ATOM 5513 N N . ASP A 1 708 ? -19.637 -27.250 2.504 1.00 75.44 708 ASP A N 1
ATOM 5514 C CA . ASP A 1 708 ? -19.751 -26.117 3.426 1.00 75.44 708 ASP A CA 1
ATOM 5515 C C . ASP A 1 708 ? -18.964 -24.898 2.917 1.00 75.44 708 ASP A C 1
ATOM 5517 O O . ASP A 1 708 ? -17.808 -24.654 3.276 1.00 75.44 708 ASP A O 1
ATOM 5521 N N . ARG A 1 709 ? -19.628 -24.097 2.080 1.00 65.88 709 ARG A N 1
ATOM 5522 C CA . ARG A 1 709 ? -19.085 -22.837 1.548 1.00 65.88 709 ARG A CA 1
ATOM 5523 C C . ARG A 1 709 ? -18.934 -21.725 2.595 1.00 65.88 709 ARG A C 1
ATOM 5525 O O . ARG A 1 709 ? -18.274 -20.737 2.292 1.00 65.88 709 ARG A O 1
ATOM 5532 N N . MET A 1 710 ? -19.516 -21.853 3.793 1.00 64.50 710 MET A N 1
ATOM 5533 C CA . MET A 1 710 ? -19.333 -20.869 4.872 1.00 64.50 710 MET A CA 1
ATOM 5534 C C . MET A 1 710 ? -18.049 -21.135 5.662 1.00 64.50 710 MET A C 1
ATOM 5536 O O . MET A 1 710 ? -17.358 -20.189 6.031 1.00 64.50 710 MET A O 1
ATOM 5540 N N . LEU A 1 711 ? -17.700 -22.404 5.896 1.00 64.62 711 LEU A N 1
ATOM 5541 C CA . LEU A 1 711 ? -16.461 -22.785 6.583 1.00 64.62 711 LEU A CA 1
ATOM 5542 C C . LEU A 1 711 ? -15.275 -23.061 5.639 1.00 64.62 711 LEU A C 1
ATOM 5544 O O . LEU A 1 711 ? -14.149 -23.204 6.121 1.00 64.62 711 LEU A O 1
ATOM 5548 N N . HIS A 1 712 ? -15.501 -23.146 4.323 1.00 71.06 712 HIS A N 1
ATOM 5549 C CA . HIS A 1 712 ? -14.462 -23.400 3.315 1.00 71.06 712 HIS A CA 1
ATOM 5550 C C . HIS A 1 712 ? -14.608 -22.556 2.021 1.00 71.06 712 HIS A C 1
ATOM 5552 O O . HIS A 1 712 ? -14.597 -23.131 0.926 1.00 71.06 712 HIS A O 1
ATOM 5558 N N . PRO A 1 713 ? -14.722 -21.213 2.089 1.00 65.25 713 PRO A N 1
ATOM 5559 C CA . PRO A 1 713 ? -14.967 -20.372 0.909 1.00 65.25 713 PRO A CA 1
ATOM 5560 C C . PRO A 1 713 ? -13.912 -20.553 -0.200 1.00 65.25 713 PRO A C 1
ATOM 5562 O O . PRO A 1 713 ? -14.263 -20.753 -1.362 1.00 65.25 713 PRO A O 1
ATOM 5565 N N . ASP A 1 714 ? -12.624 -20.598 0.153 1.00 67.56 714 ASP A N 1
ATOM 5566 C CA . ASP A 1 714 ? -11.505 -20.670 -0.807 1.00 67.56 714 ASP A CA 1
ATOM 5567 C C . ASP A 1 714 ? -11.281 -22.068 -1.408 1.00 67.56 714 ASP A C 1
ATOM 5569 O O . ASP A 1 714 ? -10.466 -22.248 -2.322 1.00 67.56 714 ASP A O 1
ATOM 5573 N N . CYS A 1 715 ? -11.956 -23.086 -0.862 1.00 73.62 715 CYS A N 1
ATOM 5574 C CA . CYS A 1 715 ? -11.800 -24.484 -1.265 1.00 73.62 715 CYS A CA 1
ATOM 5575 C C . CYS A 1 715 ? -12.743 -24.892 -2.409 1.00 73.62 715 CYS A C 1
ATOM 5577 O O . CYS A 1 715 ? -12.705 -26.054 -2.827 1.00 73.62 715 CYS A O 1
ATOM 5579 N N . ALA A 1 716 ? -13.600 -23.989 -2.897 1.00 65.12 716 ALA A N 1
ATOM 5580 C CA . ALA A 1 716 ? -14.481 -24.257 -4.029 1.00 65.12 716 ALA A CA 1
ATOM 5581 C C . ALA A 1 716 ? -13.673 -24.669 -5.283 1.00 65.12 716 ALA A C 1
ATOM 5583 O O . ALA A 1 716 ? -12.623 -24.078 -5.545 1.00 65.12 716 ALA A O 1
ATOM 5584 N N . PRO A 1 717 ? -14.122 -25.676 -6.057 1.00 58.69 717 PRO A N 1
ATOM 5585 C CA . PRO A 1 717 ? -13.420 -26.098 -7.266 1.00 58.69 717 PRO A CA 1
ATOM 5586 C C . PRO A 1 717 ? -13.573 -25.059 -8.387 1.00 58.69 717 PRO A C 1
ATOM 5588 O O . PRO A 1 717 ? -14.690 -24.754 -8.812 1.00 58.69 717 PRO A O 1
ATOM 5591 N N . GLU A 1 718 ? -12.451 -24.543 -8.893 1.00 57.97 718 GLU A N 1
ATOM 5592 C CA . GLU A 1 718 ? -12.403 -23.786 -10.150 1.00 57.97 718 GLU A CA 1
ATOM 5593 C C . GLU A 1 718 ? -12.542 -24.791 -11.318 1.00 57.97 718 GLU A C 1
ATOM 5595 O O . GLU A 1 718 ? -11.735 -25.712 -11.454 1.00 57.97 718 GLU A O 1
ATOM 5600 N N . ASN A 1 719 ? -13.606 -24.672 -12.124 1.00 60.47 719 ASN A N 1
ATOM 5601 C CA . ASN A 1 719 ? -13.941 -25.640 -13.179 1.00 60.47 719 ASN A CA 1
ATOM 5602 C C . ASN A 1 719 ? -13.225 -25.305 -14.500 1.00 60.47 719 ASN A C 1
ATOM 5604 O O . ASN A 1 719 ? -13.779 -24.601 -15.343 1.00 60.47 719 ASN A O 1
ATOM 5608 N N . SER A 1 720 ? -12.000 -25.805 -14.672 1.00 66.56 720 SER A N 1
ATOM 5609 C CA . SER A 1 720 ? -11.168 -25.574 -15.866 1.00 66.56 720 SER A CA 1
ATOM 5610 C C . SER A 1 720 ? -11.526 -26.442 -17.078 1.00 66.56 720 SER A C 1
ATOM 5612 O O . SER A 1 720 ? -11.085 -26.152 -18.187 1.00 66.56 720 SER A O 1
ATOM 5614 N N . GLY A 1 721 ? -12.291 -27.524 -16.887 1.00 75.44 721 GLY A N 1
ATOM 5615 C CA . GLY A 1 721 ? -12.498 -28.550 -17.918 1.00 75.44 721 GLY A CA 1
ATOM 5616 C C . GLY A 1 721 ? -11.259 -29.414 -18.207 1.00 75.44 721 GLY A C 1
ATOM 5617 O O . GLY A 1 721 ? -11.265 -30.180 -19.169 1.00 75.44 721 GLY A O 1
ATOM 5618 N N . PHE A 1 722 ? -10.196 -29.306 -17.400 1.00 85.62 722 PHE A N 1
ATOM 5619 C CA . PHE A 1 722 ? -9.028 -30.179 -17.499 1.00 85.62 722 PHE A CA 1
ATOM 5620 C C . PHE A 1 722 ? -9.343 -31.601 -17.003 1.00 85.62 722 PHE A C 1
ATOM 5622 O O . PHE A 1 722 ? -10.013 -31.785 -15.987 1.00 85.62 722 PHE A O 1
ATOM 5629 N N . VAL A 1 723 ? -8.790 -32.604 -17.689 1.00 87.81 723 VAL A N 1
ATOM 5630 C CA . VAL A 1 723 ? -8.738 -34.010 -17.261 1.00 87.81 723 VAL A CA 1
ATOM 5631 C C . VAL A 1 723 ? -7.380 -34.612 -17.660 1.00 87.81 723 VAL A C 1
ATOM 5633 O O . VAL A 1 723 ? -6.927 -34.346 -18.776 1.00 87.81 723 VAL A O 1
ATOM 5636 N N . PRO A 1 724 ? -6.724 -35.426 -16.804 1.00 90.81 724 PRO A N 1
ATOM 5637 C CA . PRO A 1 724 ? -5.456 -36.080 -17.142 1.00 90.81 724 PRO A CA 1
ATOM 5638 C C . PRO A 1 724 ? -5.628 -37.069 -18.300 1.00 90.81 724 PRO A C 1
ATOM 5640 O O . PRO A 1 724 ? -6.644 -37.764 -18.354 1.00 90.81 724 PRO A O 1
ATOM 5643 N N . THR A 1 725 ? -4.634 -37.197 -19.187 1.00 91.94 725 THR A N 1
ATOM 5644 C CA . THR A 1 725 ? -4.678 -38.052 -20.396 1.00 91.94 725 THR A CA 1
ATOM 5645 C C . THR A 1 725 ? -5.124 -39.484 -20.103 1.00 91.94 725 THR A C 1
ATOM 5647 O O . THR A 1 725 ? -5.890 -40.085 -20.864 1.00 91.94 725 THR A O 1
ATOM 5650 N N . ARG A 1 726 ? -4.648 -40.039 -18.983 1.00 93.06 726 ARG A N 1
ATOM 5651 C CA . ARG A 1 726 ? -4.982 -41.378 -18.494 1.00 93.06 726 ARG A CA 1
ATOM 5652 C C . ARG A 1 726 ? -5.274 -41.353 -17.000 1.00 93.06 726 ARG A C 1
ATOM 5654 O O . ARG A 1 726 ? -4.643 -40.620 -16.243 1.00 93.06 726 ARG A O 1
ATOM 5661 N N . LEU A 1 727 ? -6.207 -42.201 -16.581 1.00 94.81 727 LEU A N 1
ATOM 5662 C CA . LEU A 1 727 ? -6.584 -42.420 -15.184 1.00 94.81 727 LEU A CA 1
ATOM 5663 C C . LEU A 1 727 ? -6.737 -43.918 -14.919 1.00 94.81 727 LEU A C 1
ATOM 5665 O O . LEU A 1 727 ? -7.115 -44.670 -15.816 1.00 94.81 727 LEU A O 1
ATOM 5669 N N . ILE A 1 728 ? -6.503 -44.357 -13.683 1.00 94.88 728 ILE A N 1
ATOM 5670 C CA . ILE A 1 728 ? -6.898 -45.696 -13.238 1.00 94.88 728 ILE A CA 1
ATOM 5671 C C . ILE A 1 728 ? -8.373 -45.627 -12.849 1.00 94.88 728 ILE A C 1
ATOM 5673 O O . ILE A 1 728 ? -8.739 -44.867 -11.952 1.00 94.88 728 ILE A O 1
ATOM 5677 N N . GLU A 1 729 ? -9.221 -46.411 -13.505 1.00 93.44 729 GLU A N 1
ATOM 5678 C CA . GLU A 1 729 ? -10.619 -46.580 -13.121 1.00 93.44 729 GLU A CA 1
ATOM 5679 C C . GLU A 1 729 ? -10.754 -47.692 -12.074 1.00 93.44 729 GLU A C 1
ATOM 5681 O O . GLU A 1 729 ? -10.317 -48.821 -12.297 1.00 93.44 729 GLU A O 1
ATOM 5686 N N . ILE A 1 730 ? -11.407 -47.378 -10.954 1.00 92.06 730 ILE A N 1
ATOM 5687 C CA . ILE A 1 730 ? -11.746 -48.303 -9.873 1.00 92.06 730 ILE A CA 1
ATOM 5688 C C . ILE A 1 730 ? -13.216 -48.712 -10.041 1.00 92.06 730 ILE A C 1
ATOM 5690 O O . ILE A 1 730 ? -14.128 -47.938 -9.746 1.00 92.06 730 ILE A O 1
ATOM 5694 N N . GLN A 1 731 ? -13.462 -49.933 -10.522 1.00 87.19 731 GLN A N 1
ATOM 5695 C CA . GLN A 1 731 ? -14.808 -50.496 -10.656 1.00 87.19 731 GLN A CA 1
ATOM 5696 C C . GLN A 1 731 ? -15.086 -51.498 -9.532 1.00 87.19 731 GLN A C 1
ATOM 5698 O O . GLN A 1 731 ? -14.564 -52.613 -9.540 1.00 87.19 731 GLN A O 1
ATOM 5703 N N . GLN A 1 732 ? -15.948 -51.131 -8.583 1.00 81.69 732 GLN A N 1
ATOM 5704 C CA . GLN A 1 732 ? -16.445 -52.062 -7.569 1.00 81.69 732 GLN A CA 1
ATOM 5705 C C . GLN A 1 732 ? -17.647 -52.847 -8.115 1.00 81.69 732 GLN A C 1
ATOM 5707 O O . GLN A 1 732 ? -18.627 -52.265 -8.584 1.00 81.69 732 GLN A O 1
ATOM 5712 N N . ARG A 1 733 ? -17.566 -54.179 -8.079 1.00 78.94 733 ARG A N 1
ATOM 5713 C CA . ARG A 1 733 ? -18.620 -55.102 -8.522 1.00 78.94 733 ARG A CA 1
ATOM 5714 C C . ARG A 1 733 ? -19.623 -55.396 -7.403 1.00 78.94 733 ARG A C 1
ATOM 5716 O O . ARG A 1 733 ? -19.361 -55.175 -6.225 1.00 78.94 733 ARG A O 1
ATOM 5723 N N . VAL A 1 734 ? -20.776 -55.949 -7.787 1.00 76.31 734 VAL A N 1
ATOM 5724 C CA . VAL A 1 734 ? -21.890 -56.305 -6.879 1.00 76.31 734 VAL A CA 1
ATOM 5725 C C . VAL A 1 734 ? -21.501 -57.393 -5.862 1.00 76.31 734 VAL A C 1
ATOM 5727 O O . VAL A 1 734 ? -22.079 -57.461 -4.783 1.00 76.31 734 VAL A O 1
ATOM 5730 N N . ASP A 1 735 ? -20.496 -58.213 -6.177 1.00 79.12 735 ASP A N 1
ATOM 5731 C CA . ASP A 1 735 ? -19.891 -59.206 -5.275 1.00 79.12 735 ASP A CA 1
ATOM 5732 C C . ASP A 1 735 ? -18.846 -58.610 -4.303 1.00 79.12 735 ASP A C 1
ATOM 5734 O O . ASP A 1 735 ? -18.258 -59.336 -3.502 1.00 79.12 735 ASP A O 1
ATOM 5738 N N . GLY A 1 736 ? -18.608 -57.295 -4.362 1.00 69.94 736 GLY A N 1
ATOM 5739 C CA . GLY A 1 736 ? -17.614 -56.580 -3.561 1.00 69.94 736 GLY A CA 1
ATOM 5740 C C . GLY A 1 736 ? -16.191 -56.602 -4.129 1.00 69.94 736 GLY A C 1
ATOM 5741 O O . GLY A 1 736 ? -15.326 -55.914 -3.584 1.00 69.94 736 GLY A O 1
ATOM 5742 N N . SER A 1 737 ? -15.927 -57.340 -5.215 1.00 79.69 737 SER A N 1
ATOM 5743 C CA . SER A 1 737 ? -14.609 -57.358 -5.860 1.00 79.69 737 SER A CA 1
ATOM 5744 C C . SER A 1 737 ? -14.305 -56.039 -6.581 1.00 79.69 737 SER A C 1
ATOM 5746 O O . SER A 1 737 ? -15.204 -55.350 -7.066 1.00 79.69 737 SER A O 1
ATOM 5748 N N . ILE A 1 738 ? -13.022 -55.676 -6.653 1.00 84.69 738 ILE A N 1
ATOM 5749 C CA . ILE A 1 738 ? -12.551 -54.481 -7.364 1.00 84.69 738 ILE A CA 1
ATOM 5750 C C . ILE A 1 738 ? -11.863 -54.923 -8.655 1.00 84.69 738 ILE A C 1
ATOM 5752 O O . ILE A 1 738 ? -10.924 -55.717 -8.620 1.00 84.69 738 ILE A O 1
ATOM 5756 N N . VAL A 1 739 ? -12.308 -54.371 -9.781 1.00 87.31 739 VAL A N 1
ATOM 5757 C CA . VAL A 1 739 ? -11.600 -54.422 -11.064 1.00 87.31 739 VAL A CA 1
ATOM 5758 C C . VAL A 1 739 ? -10.948 -53.068 -11.309 1.00 87.31 739 VAL A C 1
ATOM 5760 O O . VAL A 1 739 ? -11.561 -52.024 -11.082 1.00 87.31 739 VAL A O 1
ATOM 5763 N N . LEU A 1 740 ? -9.706 -53.099 -11.780 1.00 93.31 740 LEU A N 1
ATOM 5764 C CA . LEU A 1 740 ? -8.942 -51.922 -12.166 1.00 93.31 740 LEU A CA 1
ATOM 5765 C C . LEU A 1 740 ? -8.608 -52.006 -13.651 1.00 93.31 740 LEU A C 1
ATOM 5767 O O . LEU A 1 740 ? -8.392 -53.098 -14.178 1.00 93.31 740 LEU A O 1
ATOM 5771 N N . ARG A 1 741 ? -8.501 -50.850 -14.298 1.00 91.81 741 ARG A N 1
ATOM 5772 C CA . ARG A 1 741 ? -7.900 -50.687 -15.628 1.00 91.81 741 ARG A CA 1
ATOM 5773 C C . ARG A 1 741 ? -7.444 -49.247 -15.810 1.00 91.81 741 ARG A C 1
ATOM 5775 O O . ARG A 1 741 ? -7.960 -48.348 -15.147 1.00 91.81 741 ARG A O 1
ATOM 5782 N N . ILE A 1 742 ? -6.512 -49.018 -16.721 1.00 93.12 742 ILE A N 1
ATOM 5783 C CA . ILE A 1 742 ? -6.216 -47.678 -17.226 1.00 93.12 742 ILE A CA 1
ATOM 5784 C C . ILE A 1 742 ? -7.320 -47.305 -18.222 1.00 93.12 742 ILE A C 1
ATOM 5786 O O . ILE A 1 742 ? -7.699 -48.110 -19.068 1.00 93.12 742 ILE A O 1
ATOM 5790 N N . VAL A 1 743 ? -7.830 -46.081 -18.146 1.00 91.19 743 VAL A N 1
ATOM 5791 C CA . VAL A 1 743 ? -8.703 -45.492 -19.167 1.00 91.19 743 VAL A CA 1
ATOM 5792 C C . VAL A 1 743 ? -8.023 -44.268 -19.768 1.00 91.19 743 VAL A C 1
ATOM 5794 O O . VAL A 1 743 ? -7.431 -43.469 -19.043 1.00 91.19 743 VAL A O 1
ATOM 5797 N N . GLN A 1 744 ? -8.112 -44.113 -21.088 1.00 88.56 744 GLN A N 1
ATOM 5798 C CA . GLN A 1 744 ? -7.862 -42.827 -21.741 1.00 88.56 744 GLN A CA 1
ATOM 5799 C C . GLN A 1 744 ? -9.076 -41.923 -21.510 1.00 88.56 744 GLN A C 1
ATOM 5801 O O . GLN A 1 744 ? -10.216 -42.385 -21.613 1.00 88.56 744 GLN A O 1
ATOM 5806 N N . THR A 1 745 ? -8.846 -40.657 -21.170 1.00 83.88 745 THR A N 1
ATOM 5807 C CA . THR A 1 745 ? -9.930 -39.691 -20.949 1.00 83.88 745 THR A CA 1
ATOM 5808 C C . THR A 1 745 ? -10.293 -38.953 -22.239 1.00 83.88 745 THR A C 1
ATOM 5810 O O . THR A 1 745 ? -9.523 -38.898 -23.198 1.00 83.88 745 THR A O 1
ATOM 5813 N N . ALA A 1 746 ? -11.494 -38.377 -22.263 1.00 70.62 746 ALA A N 1
ATOM 5814 C CA . ALA A 1 746 ? -11.944 -37.451 -23.295 1.00 70.62 746 ALA A CA 1
ATOM 5815 C C . ALA A 1 746 ? -12.406 -36.153 -22.622 1.00 70.62 746 ALA A C 1
ATOM 5817 O O . ALA A 1 746 ? -12.941 -36.187 -21.513 1.00 70.62 746 ALA A O 1
ATOM 5818 N N . LYS A 1 747 ? -12.214 -35.013 -23.296 1.00 58.53 747 LYS A N 1
ATOM 5819 C CA . LYS A 1 747 ? -12.449 -33.670 -22.726 1.00 58.53 747 LYS A CA 1
ATOM 5820 C C . LYS A 1 747 ? -13.921 -33.359 -22.418 1.00 58.53 747 LYS A C 1
ATOM 5822 O O . LYS A 1 747 ? -14.206 -32.401 -21.711 1.00 58.53 747 LYS A O 1
ATOM 5827 N N . ASP A 1 748 ? -14.845 -34.180 -22.910 1.00 54.28 748 ASP A N 1
ATOM 5828 C CA . ASP A 1 748 ? -16.290 -33.926 -22.870 1.00 54.28 748 ASP A CA 1
ATOM 5829 C C . ASP A 1 748 ? -16.983 -34.490 -21.609 1.00 54.28 748 ASP A C 1
ATOM 5831 O O . ASP A 1 748 ? -18.215 -34.563 -21.536 1.00 54.28 748 ASP A O 1
ATOM 5835 N N . HIS A 1 749 ? -16.214 -34.934 -20.606 1.00 57.16 749 HIS A N 1
ATOM 5836 C CA . HIS A 1 749 ? -16.730 -35.548 -19.380 1.00 57.16 749 HIS A CA 1
ATOM 5837 C C . HIS A 1 749 ? -16.151 -34.908 -18.113 1.00 57.16 749 HIS A C 1
ATOM 5839 O O . HIS A 1 749 ? -14.941 -34.869 -17.911 1.00 57.16 749 HIS A O 1
ATOM 5845 N N . LEU A 1 750 ? -17.039 -34.485 -17.207 1.00 64.19 750 LEU A N 1
ATOM 5846 C CA . LEU A 1 750 ? -16.683 -34.102 -15.839 1.00 64.19 750 LEU A CA 1
ATOM 5847 C C . LEU A 1 750 ? -16.276 -35.354 -15.050 1.00 64.19 750 LEU A C 1
ATOM 5849 O O . LEU A 1 750 ? -17.127 -36.097 -14.557 1.00 64.19 750 LEU A O 1
ATOM 5853 N N . VAL A 1 751 ? -14.969 -35.587 -14.943 1.00 80.81 751 VAL A N 1
ATOM 5854 C CA . VAL A 1 751 ? -14.379 -36.704 -14.198 1.00 80.81 751 VAL A CA 1
ATOM 5855 C C . VAL A 1 751 ? -13.794 -36.191 -12.884 1.00 80.81 751 VAL A C 1
ATOM 5857 O O . VAL A 1 751 ? -13.041 -35.225 -12.875 1.00 80.81 751 VAL A O 1
ATOM 5860 N N . LEU A 1 752 ? -14.105 -36.861 -11.772 1.00 86.88 752 LEU A N 1
ATOM 5861 C CA . LEU A 1 752 ? -13.485 -36.606 -10.470 1.00 86.88 752 LEU A CA 1
ATOM 5862 C C . LEU A 1 752 ? -12.435 -37.684 -10.181 1.00 86.88 752 LEU A C 1
ATOM 5864 O O . LEU A 1 752 ? -12.780 -38.860 -10.035 1.00 86.88 752 LEU A O 1
ATOM 5868 N N . TRP A 1 753 ? -11.167 -37.278 -10.083 1.00 92.62 753 TRP A N 1
ATOM 5869 C CA . TRP A 1 753 ? -10.049 -38.148 -9.708 1.00 92.62 753 TRP A CA 1
ATOM 5870 C C . TRP A 1 753 ? -9.396 -37.717 -8.392 1.00 92.62 753 TRP A C 1
ATOM 5872 O O . TRP A 1 753 ? -9.508 -36.561 -7.979 1.00 92.62 753 TRP A O 1
ATOM 5882 N N . ALA A 1 754 ? -8.693 -38.646 -7.751 1.00 94.69 754 ALA A N 1
ATOM 5883 C CA . ALA A 1 754 ? -7.688 -38.372 -6.728 1.00 94.69 754 ALA A CA 1
ATOM 5884 C C . ALA A 1 754 ? -6.282 -38.559 -7.318 1.00 94.69 754 ALA A C 1
ATOM 5886 O O . ALA A 1 754 ? -6.121 -39.248 -8.325 1.00 94.69 754 ALA A O 1
ATOM 5887 N N . CYS A 1 755 ? -5.262 -37.998 -6.673 1.00 96.00 755 CYS A N 1
ATOM 5888 C CA . CYS A 1 755 ? -3.854 -38.229 -7.021 1.00 96.00 755 CYS A CA 1
ATOM 5889 C C . CYS A 1 755 ? -3.151 -38.995 -5.895 1.00 96.00 755 CYS A C 1
ATOM 5891 O O . CYS A 1 755 ? -3.473 -38.785 -4.726 1.00 96.00 755 CYS A O 1
ATOM 5893 N N . LEU A 1 756 ? -2.174 -39.847 -6.214 1.00 96.00 756 LEU A N 1
ATOM 5894 C CA . LEU A 1 756 ? -1.257 -40.419 -5.222 1.00 96.00 756 LEU A CA 1
ATOM 5895 C C . LEU A 1 756 ? 0.059 -39.631 -5.204 1.00 96.00 756 LEU A C 1
ATOM 5897 O O . LEU A 1 756 ? 0.693 -39.450 -6.238 1.00 96.00 756 LEU A O 1
ATOM 5901 N N . SER A 1 757 ? 0.483 -39.198 -4.022 1.00 93.88 757 SER A N 1
ATOM 5902 C CA . SER A 1 757 ? 1.822 -38.670 -3.745 1.00 93.88 757 SER A CA 1
ATOM 5903 C C . SER A 1 757 ? 2.528 -39.671 -2.829 1.00 93.88 757 SER A C 1
ATOM 5905 O O . SER A 1 757 ? 1.994 -40.020 -1.770 1.00 93.88 757 SER A O 1
ATOM 5907 N N . TYR A 1 758 ? 3.679 -40.213 -3.245 1.00 92.75 758 TYR A N 1
ATOM 5908 C CA . TYR A 1 758 ? 4.364 -41.284 -2.507 1.00 92.75 758 TYR A CA 1
ATOM 5909 C C . TYR A 1 758 ? 5.869 -41.385 -2.801 1.00 92.75 758 TYR A C 1
ATOM 5911 O O . TYR A 1 758 ? 6.382 -40.839 -3.779 1.00 92.75 758 TYR A O 1
ATOM 5919 N N . CYS A 1 759 ? 6.600 -42.130 -1.966 1.00 89.50 759 CYS A N 1
ATOM 5920 C CA . CYS A 1 759 ? 7.986 -42.492 -2.251 1.00 89.50 759 CYS A CA 1
ATOM 5921 C C . CYS A 1 759 ? 8.063 -43.761 -3.103 1.00 89.50 759 CYS A C 1
ATOM 5923 O O . CYS A 1 759 ? 7.609 -44.827 -2.691 1.00 89.50 759 CYS A O 1
ATOM 5925 N N . TRP A 1 760 ? 8.710 -43.670 -4.265 1.00 87.75 760 TRP A N 1
ATOM 5926 C CA . TRP A 1 760 ? 8.978 -44.830 -5.117 1.00 87.75 760 TRP A CA 1
ATOM 5927 C C . TRP A 1 760 ? 9.859 -45.879 -4.413 1.00 87.75 760 TRP A C 1
ATOM 5929 O O . TRP A 1 760 ? 9.522 -47.067 -4.404 1.00 87.75 760 TRP A O 1
ATOM 5939 N N . GLY A 1 761 ? 10.956 -45.438 -3.783 1.00 82.12 761 GLY A N 1
ATOM 5940 C CA . GLY A 1 761 ? 11.913 -46.298 -3.072 1.00 82.12 761 GLY A CA 1
ATOM 5941 C C . GLY A 1 761 ? 12.996 -46.953 -3.939 1.00 82.12 761 GLY A C 1
ATOM 5942 O O . GLY A 1 761 ? 13.790 -47.739 -3.436 1.00 82.12 761 GLY A O 1
ATOM 5943 N N . GLY A 1 762 ? 13.011 -46.660 -5.239 1.00 81.44 762 GLY A N 1
ATOM 5944 C CA . GLY A 1 762 ? 13.804 -47.348 -6.256 1.00 81.44 762 GLY A CA 1
ATOM 5945 C C . GLY A 1 762 ? 13.009 -47.436 -7.559 1.00 81.44 762 GLY A C 1
ATOM 5946 O O . GLY A 1 762 ? 11.993 -46.751 -7.709 1.00 81.44 762 GLY A O 1
ATOM 5947 N N . ASP A 1 763 ? 13.439 -48.288 -8.490 1.00 80.75 763 ASP A N 1
ATOM 5948 C CA . ASP A 1 763 ? 12.658 -48.543 -9.705 1.00 80.75 763 ASP A CA 1
ATOM 5949 C C . ASP A 1 763 ? 11.289 -49.169 -9.371 1.00 80.75 763 ASP A C 1
ATOM 5951 O O . ASP A 1 763 ? 11.155 -49.933 -8.413 1.00 80.75 763 ASP A O 1
ATOM 5955 N N . GLN A 1 764 ? 10.253 -48.825 -10.137 1.00 81.25 764 GLN A N 1
ATOM 5956 C CA . GLN A 1 764 ? 8.885 -49.284 -9.889 1.00 81.25 764 GLN A CA 1
ATOM 5957 C C . GLN A 1 764 ? 8.610 -50.588 -10.650 1.00 81.25 764 GLN A C 1
ATOM 5959 O O . GLN A 1 764 ? 8.489 -50.553 -11.876 1.00 81.25 764 GLN A O 1
ATOM 5964 N N . PRO A 1 765 ? 8.436 -51.738 -9.967 1.00 78.88 765 PRO A N 1
ATOM 5965 C CA . PRO A 1 765 ? 8.273 -53.028 -10.643 1.00 78.88 765 PRO A CA 1
ATOM 5966 C C . PRO A 1 765 ? 6.968 -53.112 -11.444 1.00 78.88 765 PRO A C 1
ATOM 5968 O O . PRO A 1 765 ? 6.896 -53.826 -12.437 1.00 78.88 765 PRO A O 1
ATOM 5971 N N . ALA A 1 766 ? 5.945 -52.351 -11.045 1.00 87.12 766 ALA A N 1
ATOM 5972 C CA . ALA A 1 766 ? 4.657 -52.301 -11.724 1.00 87.12 766 ALA A CA 1
ATOM 5973 C C . ALA A 1 766 ? 4.511 -51.113 -12.689 1.00 87.12 766 ALA A C 1
ATOM 5975 O O . ALA A 1 766 ? 3.377 -50.772 -13.021 1.00 87.12 766 ALA A O 1
ATOM 5976 N N . LYS A 1 767 ? 5.592 -50.473 -13.153 1.00 92.31 767 LYS A N 1
ATOM 5977 C CA . LYS A 1 767 ? 5.483 -49.323 -14.067 1.00 92.31 767 LYS A CA 1
ATOM 5978 C C . LYS A 1 767 ? 4.804 -49.647 -15.404 1.00 92.31 767 LYS A C 1
ATOM 5980 O O . LYS A 1 767 ? 4.936 -50.755 -15.932 1.00 92.31 767 LYS A O 1
ATOM 5985 N N . THR A 1 768 ? 4.071 -48.679 -15.946 1.00 94.06 768 THR A N 1
ATOM 5986 C CA . THR A 1 768 ? 3.498 -48.761 -17.296 1.00 94.06 768 THR A CA 1
ATOM 5987 C C . THR A 1 768 ? 4.584 -48.502 -18.338 1.00 94.06 768 THR A C 1
ATOM 5989 O O . THR A 1 768 ? 5.386 -47.583 -18.190 1.00 94.06 768 THR A O 1
ATOM 5992 N N . THR A 1 769 ? 4.608 -49.319 -19.388 1.00 94.69 769 THR A N 1
ATOM 5993 C CA . THR A 1 769 ? 5.550 -49.240 -20.512 1.00 94.69 769 THR A CA 1
ATOM 5994 C C . THR A 1 769 ? 4.841 -49.523 -21.836 1.00 94.69 769 THR A C 1
ATOM 5996 O O . THR A 1 769 ? 3.736 -50.078 -21.852 1.00 94.69 769 THR A O 1
ATOM 5999 N N . ARG A 1 770 ? 5.483 -49.216 -22.971 1.00 93.31 770 ARG A N 1
ATOM 6000 C CA . ARG A 1 770 ? 4.981 -49.543 -24.319 1.00 93.31 770 ARG A CA 1
ATOM 6001 C C . ARG A 1 770 ? 4.636 -51.027 -24.477 1.00 93.31 770 ARG A C 1
ATOM 6003 O O . ARG A 1 770 ? 3.751 -51.364 -25.256 1.00 93.31 770 ARG A O 1
ATOM 6010 N N . ALA A 1 771 ? 5.318 -51.903 -23.738 1.00 93.12 771 ALA A N 1
ATOM 6011 C CA . ALA A 1 771 ? 5.102 -53.346 -23.776 1.00 93.12 771 ALA A CA 1
ATOM 6012 C C . ALA A 1 771 ? 3.848 -53.818 -23.011 1.00 93.12 771 ALA A C 1
ATOM 6014 O O . ALA A 1 771 ? 3.309 -54.863 -23.364 1.00 93.12 771 ALA A O 1
ATOM 6015 N N . ASN A 1 772 ? 3.384 -53.086 -21.986 1.00 92.88 772 ASN A N 1
ATOM 6016 C CA . ASN A 1 772 ? 2.284 -53.525 -21.109 1.00 92.88 772 ASN A CA 1
ATOM 6017 C C . ASN A 1 772 ? 1.048 -52.599 -21.095 1.00 92.88 772 ASN A C 1
ATOM 6019 O O . ASN A 1 772 ? 0.010 -52.982 -20.558 1.00 92.88 772 ASN A O 1
ATOM 6023 N N . ILE A 1 773 ? 1.106 -51.414 -21.716 1.00 92.69 773 ILE A N 1
ATOM 6024 C CA . ILE A 1 773 ? -0.026 -50.470 -21.768 1.00 92.69 773 ILE A CA 1
ATOM 6025 C C . ILE A 1 773 ? -1.304 -51.100 -22.351 1.00 92.69 773 ILE A C 1
ATOM 6027 O O . ILE A 1 773 ? -2.378 -50.913 -21.789 1.00 92.69 773 ILE A O 1
ATOM 6031 N N . THR A 1 774 ? -1.204 -51.891 -23.424 1.00 91.12 774 THR A N 1
ATOM 6032 C CA . THR A 1 774 ? -2.370 -52.500 -24.097 1.00 91.12 774 THR A CA 1
ATOM 6033 C C . THR A 1 774 ? -3.134 -53.473 -23.198 1.00 91.12 774 THR A C 1
ATOM 6035 O O . THR A 1 774 ? -4.359 -53.470 -23.202 1.00 91.12 774 THR A O 1
ATOM 6038 N N . GLU A 1 775 ? -2.422 -54.271 -22.400 1.00 90.25 775 GLU A N 1
ATOM 6039 C CA . GLU A 1 775 ? -3.011 -55.175 -21.403 1.00 90.25 775 GLU A CA 1
ATOM 6040 C C . GLU A 1 775 ? -3.713 -54.373 -20.299 1.00 90.25 775 GLU A C 1
ATOM 6042 O O . GLU A 1 775 ? -4.874 -54.614 -19.974 1.00 90.25 775 GLU A O 1
ATOM 6047 N N . ARG A 1 776 ? -3.041 -53.331 -19.798 1.00 91.00 776 ARG A N 1
ATOM 6048 C CA . ARG A 1 776 ? -3.521 -52.485 -18.696 1.00 91.00 776 ARG A CA 1
ATOM 6049 C C . ARG A 1 776 ? -4.738 -51.630 -19.039 1.00 91.00 776 ARG A C 1
ATOM 6051 O O . ARG A 1 776 ? -5.435 -51.204 -18.119 1.00 91.00 776 ARG A O 1
ATOM 6058 N N . LEU A 1 777 ? -4.991 -51.370 -20.323 1.00 89.06 777 LEU A N 1
ATOM 6059 C CA . LEU A 1 777 ? -6.213 -50.715 -20.808 1.00 89.06 777 LEU A CA 1
ATOM 6060 C C . LEU A 1 777 ? -7.451 -51.632 -20.716 1.00 89.06 777 LEU A C 1
ATOM 6062 O O . LEU A 1 777 ? -8.569 -51.128 -20.596 1.00 89.06 777 LEU A O 1
ATOM 6066 N N . ASP A 1 778 ? -7.265 -52.956 -20.737 1.00 86.31 778 ASP A N 1
ATOM 6067 C CA . ASP A 1 778 ? -8.334 -53.937 -20.508 1.00 86.31 778 ASP A CA 1
ATOM 6068 C C . ASP A 1 778 ? -8.456 -54.281 -19.015 1.00 86.31 778 ASP A C 1
ATOM 6070 O O . ASP A 1 778 ? -9.517 -54.089 -18.414 1.00 86.31 778 ASP A O 1
ATOM 6074 N N . MET A 1 779 ? -7.351 -54.706 -18.387 1.00 86.62 779 MET A N 1
ATOM 6075 C CA . MET A 1 779 ? -7.305 -55.052 -16.966 1.00 86.62 779 MET A CA 1
ATOM 6076 C C . MET A 1 779 ? -5.939 -54.770 -16.326 1.00 86.62 779 MET A C 1
ATOM 6078 O O . MET A 1 779 ? -4.886 -55.108 -16.856 1.00 86.62 779 MET A O 1
ATOM 6082 N N . LEU A 1 780 ? -5.965 -54.212 -15.117 1.00 88.69 780 LEU A N 1
ATOM 6083 C CA . LEU A 1 780 ? -4.811 -54.062 -14.236 1.00 88.69 780 LEU A CA 1
ATOM 6084 C C . LEU A 1 780 ? -5.009 -54.969 -13.012 1.00 88.69 780 LEU A C 1
ATOM 6086 O O . LEU A 1 780 ? -5.873 -54.716 -12.172 1.00 88.69 780 LEU A O 1
ATOM 6090 N N . LEU A 1 781 ? -4.234 -56.049 -12.903 1.00 84.81 781 LEU A N 1
ATOM 6091 C CA . LEU A 1 781 ? -4.388 -57.007 -11.807 1.00 84.81 781 LEU A CA 1
ATOM 6092 C C . LEU A 1 781 ? -3.959 -56.393 -10.466 1.00 84.81 781 LEU A C 1
ATOM 6094 O O . LEU A 1 781 ? -2.805 -56.013 -10.271 1.00 84.81 781 LEU A O 1
ATOM 6098 N N . LEU A 1 782 ? -4.887 -56.352 -9.502 1.00 85.69 782 LEU A N 1
ATOM 6099 C CA . LEU A 1 782 ? -4.623 -55.834 -8.154 1.00 85.69 782 LEU A CA 1
ATOM 6100 C C . LEU A 1 782 ? -3.477 -56.588 -7.460 1.00 85.69 782 LEU A C 1
ATOM 6102 O O . LEU A 1 782 ? -2.775 -55.991 -6.652 1.00 85.69 782 LEU A O 1
ATOM 6106 N N . THR A 1 783 ? -3.258 -57.872 -7.766 1.00 86.38 783 THR A N 1
ATOM 6107 C CA . THR A 1 783 ? -2.155 -58.687 -7.223 1.00 86.38 783 THR A CA 1
ATOM 6108 C C . THR A 1 783 ? -0.782 -58.081 -7.483 1.00 86.38 783 THR A C 1
ATOM 6110 O O . THR A 1 783 ? 0.067 -58.105 -6.588 1.00 86.38 783 THR A O 1
ATOM 6113 N N . ASP A 1 784 ? -0.596 -57.474 -8.650 1.00 85.94 784 ASP A N 1
ATOM 6114 C CA . ASP A 1 784 ? 0.718 -57.162 -9.221 1.00 85.94 784 ASP A CA 1
ATOM 6115 C C . ASP A 1 784 ? 1.217 -55.774 -8.783 1.00 85.94 784 ASP A C 1
ATOM 6117 O O . ASP A 1 784 ? 2.369 -55.398 -8.995 1.00 85.94 784 ASP A O 1
ATOM 6121 N N . LEU A 1 785 ? 0.343 -55.004 -8.129 1.00 92.62 785 LEU A N 1
ATOM 6122 C CA . LEU A 1 785 ? 0.622 -53.650 -7.671 1.00 92.62 785 LEU A CA 1
ATOM 6123 C C . LEU A 1 785 ? 1.418 -53.636 -6.346 1.00 92.62 785 LEU A C 1
ATOM 6125 O O . LEU A 1 785 ? 1.116 -54.409 -5.430 1.00 92.62 785 LEU A O 1
ATOM 6129 N N . PRO A 1 786 ? 2.401 -52.733 -6.181 1.00 94.31 786 PRO A N 1
ATOM 6130 C CA . PRO A 1 786 ? 3.039 -52.458 -4.899 1.00 94.31 786 PRO A CA 1
ATOM 6131 C C . PRO A 1 786 ? 2.026 -52.081 -3.809 1.00 94.31 786 PRO A C 1
ATOM 6133 O O . PRO A 1 786 ? 0.947 -51.550 -4.086 1.00 94.31 786 PRO A O 1
ATOM 6136 N N . ARG A 1 787 ? 2.360 -52.353 -2.544 1.00 93.75 787 ARG A N 1
ATOM 6137 C CA . ARG A 1 787 ? 1.419 -52.204 -1.425 1.00 93.75 787 ARG A CA 1
ATOM 6138 C C . ARG A 1 787 ? 0.956 -50.763 -1.211 1.00 93.75 787 ARG A C 1
ATOM 6140 O O . ARG A 1 787 ? -0.224 -50.551 -0.975 1.00 93.75 787 ARG A O 1
ATOM 6147 N N . THR A 1 788 ? 1.832 -49.779 -1.389 1.00 95.00 788 THR A N 1
ATOM 6148 C CA . THR A 1 788 ? 1.483 -48.350 -1.323 1.00 95.00 788 THR A CA 1
ATOM 6149 C C . THR A 1 788 ? 0.452 -47.966 -2.395 1.00 95.00 788 THR A C 1
ATOM 6151 O O . THR A 1 788 ? -0.404 -47.125 -2.149 1.00 95.00 788 THR A O 1
ATOM 6154 N N . ILE A 1 789 ? 0.445 -48.637 -3.553 1.00 95.31 789 ILE A N 1
ATOM 6155 C CA . ILE A 1 789 ? -0.575 -48.434 -4.594 1.00 95.31 789 ILE A CA 1
ATOM 6156 C C . ILE A 1 789 ? -1.890 -49.151 -4.232 1.00 95.31 789 ILE A C 1
ATOM 6158 O O . ILE A 1 789 ? -2.959 -48.554 -4.355 1.00 95.31 789 ILE A O 1
ATOM 6162 N N . LYS A 1 790 ? -1.829 -50.391 -3.721 1.00 94.56 790 LYS A N 1
ATOM 6163 C CA . LYS A 1 790 ? -3.006 -51.129 -3.204 1.00 94.56 790 LYS A CA 1
ATOM 6164 C C . LYS A 1 790 ? -3.736 -50.339 -2.111 1.00 94.56 790 LYS A C 1
ATOM 6166 O O . LYS A 1 790 ? -4.955 -50.194 -2.157 1.00 94.56 790 LYS A O 1
ATOM 6171 N N . ASP A 1 791 ? -2.979 -49.780 -1.176 1.00 95.31 791 ASP A N 1
ATOM 6172 C CA . ASP A 1 791 ? -3.481 -48.962 -0.076 1.00 95.31 791 ASP A CA 1
ATOM 6173 C C . ASP A 1 791 ? -4.134 -47.659 -0.582 1.00 95.31 791 ASP A C 1
ATOM 6175 O O . ASP A 1 791 ? -5.217 -47.290 -0.126 1.00 95.31 791 ASP A O 1
ATOM 6179 N N . ALA A 1 792 ? -3.554 -47.003 -1.594 1.00 95.75 792 ALA A N 1
ATOM 6180 C CA . ALA A 1 792 ? -4.153 -45.826 -2.229 1.00 95.75 792 ALA A CA 1
ATOM 6181 C C . ALA A 1 792 ? -5.498 -46.125 -2.915 1.00 95.75 792 ALA A C 1
ATOM 6183 O O . ALA A 1 792 ? -6.426 -45.322 -2.820 1.00 95.75 792 ALA A O 1
ATOM 6184 N N . ILE A 1 793 ? -5.634 -47.294 -3.549 1.00 94.25 793 ILE A N 1
ATOM 6185 C CA . ILE A 1 793 ? -6.892 -47.762 -4.156 1.00 94.25 793 ILE A CA 1
ATOM 6186 C C . ILE A 1 793 ? -7.967 -47.993 -3.081 1.00 94.25 793 ILE A C 1
ATOM 6188 O O . ILE A 1 793 ? -9.115 -47.588 -3.267 1.00 94.25 793 ILE A O 1
ATOM 6192 N N . ILE A 1 794 ? -7.600 -48.575 -1.932 1.00 92.25 794 ILE A N 1
ATOM 6193 C CA . ILE A 1 794 ? -8.508 -48.760 -0.785 1.00 92.25 794 ILE A CA 1
ATOM 6194 C C . ILE A 1 794 ? -8.994 -47.403 -0.251 1.00 92.25 794 ILE A C 1
ATOM 6196 O O . ILE A 1 794 ? -10.192 -47.233 -0.006 1.00 92.25 794 ILE A O 1
ATOM 6200 N N . VAL A 1 795 ? -8.098 -46.418 -0.114 1.00 94.06 795 VAL A N 1
ATOM 6201 C CA . VAL A 1 795 ? -8.460 -45.058 0.322 1.00 94.06 795 VAL A CA 1
ATOM 6202 C C . VAL A 1 795 ? -9.359 -44.366 -0.702 1.00 94.06 795 VAL A C 1
ATOM 6204 O O . VAL A 1 795 ? -10.416 -43.872 -0.321 1.00 94.06 795 VAL A O 1
ATOM 6207 N N . ALA A 1 796 ? -9.007 -44.373 -1.991 1.00 93.31 796 ALA A N 1
ATOM 6208 C CA . ALA A 1 796 ? -9.813 -43.756 -3.049 1.00 93.31 796 ALA A CA 1
ATOM 6209 C C . ALA A 1 796 ? -11.230 -44.355 -3.117 1.00 93.31 796 ALA A C 1
ATOM 6211 O O . ALA A 1 796 ? -12.214 -43.613 -3.110 1.00 93.31 796 ALA A O 1
ATOM 6212 N N . SER A 1 797 ? -11.345 -45.688 -3.059 1.00 90.12 797 SER A N 1
ATOM 6213 C CA . SER A 1 797 ? -12.635 -46.386 -3.002 1.00 90.12 797 SER A CA 1
ATOM 6214 C C . SER A 1 797 ? -13.442 -46.025 -1.748 1.00 90.12 797 SER A C 1
ATOM 6216 O O . SER A 1 797 ? -14.660 -45.882 -1.831 1.00 90.12 797 SER A O 1
ATOM 6218 N N . SER A 1 798 ? -12.786 -45.841 -0.596 1.00 89.81 798 SER A N 1
ATOM 6219 C CA . SER A 1 798 ? -13.446 -45.455 0.664 1.00 89.81 798 SER A CA 1
ATOM 6220 C C . SER A 1 798 ? -13.899 -43.990 0.672 1.00 89.81 798 SER A C 1
ATOM 6222 O O . SER A 1 798 ? -14.928 -43.663 1.255 1.00 89.81 798 SER A O 1
ATOM 6224 N N . LEU A 1 799 ? -13.177 -43.112 -0.030 1.00 90.38 799 LEU A N 1
ATOM 6225 C CA . LEU A 1 799 ? -13.577 -41.727 -0.301 1.00 90.38 799 LEU A CA 1
ATOM 6226 C C . LEU A 1 799 ? -14.649 -41.614 -1.406 1.00 90.38 799 LEU A C 1
ATOM 6228 O O . LEU A 1 799 ? -15.080 -40.505 -1.712 1.00 90.38 799 LEU A O 1
ATOM 6232 N N . GLN A 1 800 ? -15.086 -42.739 -1.988 1.00 89.19 800 GLN A N 1
ATOM 6233 C CA . GLN A 1 800 ? -16.025 -42.830 -3.118 1.00 89.19 800 GLN A CA 1
ATOM 6234 C C . GLN A 1 800 ? -15.518 -42.160 -4.412 1.00 89.19 800 GLN A C 1
ATOM 6236 O O . GLN A 1 800 ? -16.302 -41.746 -5.267 1.00 89.19 800 GLN A O 1
ATOM 6241 N N . ILE A 1 801 ? -14.195 -42.087 -4.589 1.00 90.44 801 ILE A N 1
ATOM 6242 C CA . ILE A 1 801 ? -13.551 -41.518 -5.775 1.00 90.44 801 ILE A CA 1
ATOM 6243 C C . ILE A 1 801 ? -13.235 -42.650 -6.764 1.00 90.44 801 ILE A C 1
ATOM 6245 O O . ILE A 1 801 ? -12.392 -43.507 -6.507 1.00 90.44 801 ILE A O 1
ATOM 6249 N N . ARG A 1 802 ? -13.925 -42.646 -7.913 1.00 91.12 802 ARG A N 1
ATOM 6250 C CA . ARG A 1 802 ? -13.849 -43.699 -8.949 1.00 91.12 802 ARG A CA 1
ATOM 6251 C C . ARG A 1 802 ? -12.529 -43.725 -9.725 1.00 91.12 802 ARG A C 1
ATOM 6253 O O . ARG A 1 802 ? -12.204 -44.757 -10.303 1.00 91.12 802 ARG A O 1
ATOM 6260 N N . TYR A 1 803 ? -11.795 -42.615 -9.775 1.00 94.44 803 TYR A N 1
ATOM 6261 C CA . TYR A 1 803 ? -10.591 -42.494 -10.596 1.00 94.44 803 TYR A CA 1
ATOM 6262 C C . TYR A 1 803 ? -9.372 -42.070 -9.778 1.00 94.44 803 TYR A C 1
ATOM 6264 O O . TYR A 1 803 ? -9.468 -41.220 -8.892 1.00 94.44 803 TYR A O 1
ATOM 6272 N N . LEU A 1 804 ? -8.213 -42.642 -10.093 1.00 95.50 804 LEU A N 1
ATOM 6273 C CA . LEU A 1 804 ? -6.959 -42.393 -9.386 1.00 95.50 804 LEU A CA 1
ATOM 6274 C C . LEU A 1 804 ? -5.829 -42.156 -10.396 1.00 95.50 804 LEU A C 1
ATOM 6276 O O . LEU A 1 804 ? -5.623 -42.967 -11.298 1.00 95.50 804 LEU A O 1
ATOM 6280 N N . TRP A 1 805 ? -5.098 -41.052 -10.246 1.00 96.31 805 TRP A N 1
ATOM 6281 C CA . TRP A 1 805 ? -3.874 -40.777 -10.996 1.00 96.31 805 TRP A CA 1
ATOM 6282 C C . TRP A 1 805 ? -2.645 -41.174 -10.173 1.00 96.31 805 TRP A C 1
ATOM 6284 O O . TRP A 1 805 ? -2.534 -40.828 -8.993 1.00 96.31 805 TRP A O 1
ATOM 6294 N N . ILE A 1 806 ? -1.733 -41.915 -10.803 1.00 95.38 806 ILE A N 1
ATOM 6295 C CA . ILE A 1 806 ? -0.465 -42.384 -10.229 1.00 95.38 806 ILE A CA 1
ATOM 6296 C C . ILE A 1 806 ? 0.590 -42.312 -11.333 1.00 95.38 806 ILE A C 1
ATOM 6298 O O . ILE A 1 806 ? 0.425 -42.962 -12.365 1.00 95.38 806 ILE A O 1
ATOM 6302 N N . ASP A 1 807 ? 1.671 -41.571 -11.105 1.00 91.56 807 ASP A N 1
ATOM 6303 C CA . ASP A 1 807 ? 2.774 -41.331 -12.046 1.00 91.56 807 ASP A CA 1
ATOM 6304 C C . ASP A 1 807 ? 3.335 -42.614 -12.695 1.00 91.56 807 ASP A C 1
ATOM 6306 O O . ASP A 1 807 ? 3.403 -42.731 -13.920 1.00 91.56 807 ASP A O 1
ATOM 6310 N N . ALA A 1 808 ? 3.654 -43.632 -11.897 1.00 93.06 808 ALA A N 1
ATOM 6311 C CA . ALA A 1 808 ? 4.210 -44.897 -12.368 1.00 93.06 808 ALA A CA 1
ATOM 6312 C C . ALA A 1 808 ? 3.247 -45.707 -13.262 1.00 93.06 808 ALA A C 1
ATOM 6314 O O . ALA A 1 808 ? 3.686 -46.625 -13.954 1.00 93.06 808 ALA A O 1
ATOM 6315 N N . LEU A 1 809 ? 1.943 -45.404 -13.241 1.00 94.75 809 LEU A N 1
ATOM 6316 C CA . LEU A 1 809 ? 0.907 -46.158 -13.957 1.00 94.75 809 LEU A CA 1
ATOM 6317 C C . LEU A 1 809 ? 0.241 -45.362 -15.085 1.00 94.75 809 LEU A C 1
ATOM 6319 O O . LEU A 1 809 ? -0.113 -45.950 -16.105 1.00 94.75 809 LEU A O 1
ATOM 6323 N N . CYS A 1 810 ? 0.073 -44.052 -14.913 1.00 95.25 810 CYS A N 1
ATOM 6324 C CA . CYS A 1 810 ? -0.607 -43.171 -15.865 1.00 95.25 810 CYS A CA 1
ATOM 6325 C C . CYS A 1 810 ? 0.352 -42.552 -16.894 1.00 95.25 810 CYS A C 1
ATOM 6327 O O . CYS A 1 810 ? -0.120 -42.004 -17.884 1.00 95.25 810 CYS A O 1
ATOM 6329 N N . ILE A 1 811 ? 1.667 -42.687 -16.698 1.00 93.38 811 ILE A N 1
ATOM 6330 C CA . ILE A 1 811 ? 2.725 -42.266 -17.627 1.00 93.38 811 ILE A CA 1
ATOM 6331 C C . ILE A 1 811 ? 3.411 -43.515 -18.201 1.00 93.38 811 ILE A C 1
ATOM 6333 O O . ILE A 1 811 ? 3.648 -44.486 -17.476 1.00 93.38 811 ILE A O 1
ATOM 6337 N N . ILE A 1 812 ? 3.736 -43.507 -19.494 1.00 94.88 812 ILE A N 1
ATOM 6338 C CA . ILE A 1 812 ? 4.449 -44.589 -20.184 1.00 94.88 812 ILE A CA 1
ATOM 6339 C C . ILE A 1 812 ? 5.958 -44.385 -19.973 1.00 94.88 812 ILE A C 1
ATOM 6341 O O . ILE A 1 812 ? 6.606 -43.633 -20.689 1.00 94.88 812 ILE A O 1
ATOM 6345 N N . GLN A 1 813 ? 6.529 -45.047 -18.965 1.00 91.50 813 GLN A N 1
ATOM 6346 C CA . GLN A 1 813 ? 7.856 -44.734 -18.403 1.00 91.50 813 GLN A CA 1
ATOM 6347 C C . GLN A 1 813 ? 9.056 -45.042 -19.331 1.00 91.50 813 GLN A C 1
ATOM 6349 O O . GLN A 1 813 ? 10.183 -44.666 -19.017 1.00 91.50 813 GLN A O 1
ATOM 6354 N N . ASP A 1 814 ? 8.843 -45.725 -20.460 1.00 93.00 814 ASP A N 1
ATOM 6355 C CA . ASP A 1 814 ? 9.824 -45.963 -21.535 1.00 93.00 814 ASP A CA 1
ATOM 6356 C C . ASP A 1 814 ? 9.547 -45.133 -22.812 1.00 93.00 814 ASP A C 1
ATOM 6358 O O . ASP A 1 814 ? 10.170 -45.348 -23.855 1.00 93.00 814 ASP A O 1
ATOM 6362 N N . ASP A 1 815 ? 8.631 -44.164 -22.739 1.00 92.56 815 ASP A N 1
ATOM 6363 C CA . ASP A 1 815 ? 8.337 -43.193 -23.791 1.00 92.56 815 ASP A CA 1
ATOM 6364 C C . ASP A 1 815 ? 8.779 -41.784 -23.358 1.00 92.56 815 ASP A C 1
ATOM 6366 O O . ASP A 1 815 ? 8.130 -41.120 -22.555 1.00 92.56 815 ASP A O 1
ATOM 6370 N N . ALA A 1 816 ? 9.901 -41.314 -23.908 1.00 82.38 816 ALA A N 1
ATOM 6371 C CA . ALA A 1 816 ? 10.501 -40.029 -23.546 1.00 82.38 816 ALA A CA 1
ATOM 6372 C C . ALA A 1 816 ? 9.658 -38.793 -23.929 1.00 82.38 816 ALA A C 1
ATOM 6374 O O . ALA A 1 816 ? 9.904 -37.714 -23.375 1.00 82.38 816 ALA A O 1
ATOM 6375 N N . ASP A 1 817 ? 8.691 -38.938 -24.842 1.00 83.94 817 ASP A N 1
ATOM 6376 C CA . ASP A 1 817 ? 7.767 -37.871 -25.241 1.00 83.94 817 ASP A CA 1
ATOM 6377 C C . ASP A 1 817 ? 6.484 -37.902 -24.396 1.00 83.94 817 ASP A C 1
ATOM 6379 O O . ASP A 1 817 ? 6.002 -36.850 -23.977 1.00 83.94 817 ASP A O 1
ATOM 6383 N N . ASP A 1 818 ? 5.983 -39.091 -24.049 1.00 87.81 818 ASP A N 1
ATOM 6384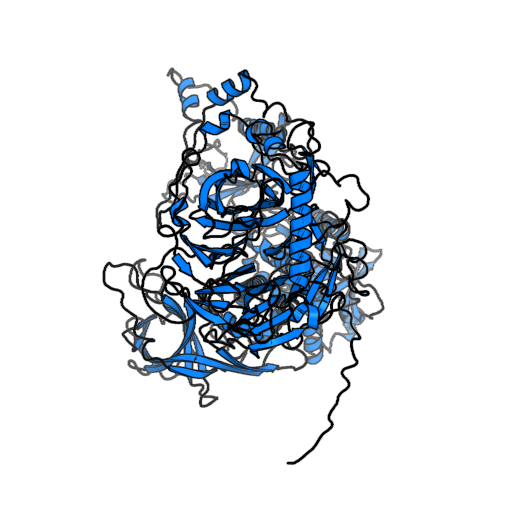 C CA . ASP A 1 818 ? 4.867 -39.256 -23.103 1.00 87.81 818 ASP A CA 1
ATOM 6385 C C . ASP A 1 818 ? 5.256 -38.804 -21.685 1.00 87.81 818 ASP A C 1
ATOM 6387 O O . ASP A 1 818 ? 4.552 -38.001 -21.075 1.00 87.81 818 ASP A O 1
ATOM 6391 N N . VAL A 1 819 ? 6.436 -39.215 -21.204 1.00 84.00 819 VAL A N 1
ATOM 6392 C CA . VAL A 1 819 ? 7.027 -38.729 -19.945 1.00 84.00 819 VAL A CA 1
ATOM 6393 C C . VAL A 1 819 ? 7.196 -37.209 -19.970 1.00 84.00 819 VAL A C 1
ATOM 6395 O O . VAL A 1 819 ? 6.907 -36.546 -18.977 1.00 84.00 819 VAL A O 1
ATOM 6398 N N . ALA A 1 820 ? 7.617 -36.629 -21.099 1.00 78.25 820 ALA A N 1
ATOM 6399 C CA . ALA A 1 820 ? 7.735 -35.178 -21.235 1.00 78.25 820 ALA A CA 1
ATOM 6400 C C . ALA A 1 820 ? 6.381 -34.462 -21.163 1.00 78.25 820 ALA A C 1
ATOM 6402 O O . ALA A 1 820 ? 6.284 -33.406 -20.535 1.00 78.25 820 ALA A O 1
ATOM 6403 N N . HIS A 1 821 ? 5.360 -35.022 -21.814 1.00 83.69 821 HIS A N 1
ATOM 6404 C CA . HIS A 1 821 ? 4.016 -34.464 -21.848 1.00 83.69 821 HIS A CA 1
ATOM 6405 C C . HIS A 1 821 ? 3.352 -34.528 -20.472 1.00 83.69 821 HIS A C 1
ATOM 6407 O O . HIS A 1 821 ? 2.954 -33.496 -19.933 1.00 83.69 821 HIS A O 1
ATOM 6413 N N . GLU A 1 822 ? 3.300 -35.714 -19.865 1.00 86.94 822 GLU A N 1
ATOM 6414 C CA . GLU A 1 822 ? 2.614 -35.909 -18.590 1.00 86.94 822 GLU A CA 1
ATOM 6415 C C . GLU A 1 822 ? 3.282 -35.099 -17.468 1.00 86.94 822 GLU A C 1
ATOM 6417 O O . GLU A 1 822 ? 2.572 -34.410 -16.734 1.00 86.94 822 GLU A O 1
ATOM 6422 N N . ILE A 1 823 ? 4.625 -35.064 -17.387 1.00 80.56 823 ILE A N 1
ATOM 6423 C CA . ILE A 1 823 ? 5.355 -34.220 -16.418 1.00 80.56 823 ILE A CA 1
ATOM 6424 C C . ILE A 1 823 ? 5.010 -32.735 -16.591 1.00 80.56 823 ILE A C 1
ATOM 6426 O O . ILE A 1 823 ? 4.807 -32.041 -15.595 1.00 80.56 823 ILE A O 1
ATOM 6430 N N . ALA A 1 824 ? 4.888 -32.243 -17.829 1.00 77.00 824 ALA A N 1
ATOM 6431 C CA . ALA A 1 824 ? 4.479 -30.861 -18.081 1.00 77.00 824 ALA A CA 1
ATOM 6432 C C . ALA A 1 824 ? 3.021 -30.581 -17.659 1.00 77.00 824 ALA A C 1
ATOM 6434 O O . ALA A 1 824 ? 2.700 -29.446 -17.315 1.00 77.00 824 ALA A O 1
ATOM 6435 N N . THR A 1 825 ? 2.151 -31.599 -17.640 1.00 84.25 825 THR A N 1
ATOM 6436 C CA . THR A 1 825 ? 0.751 -31.479 -17.185 1.00 84.25 825 THR A CA 1
ATOM 6437 C C . THR A 1 825 ? 0.529 -31.750 -15.693 1.00 84.25 825 THR A C 1
ATOM 6439 O O . THR A 1 825 ? -0.510 -31.349 -15.174 1.00 84.25 825 THR A O 1
ATOM 6442 N N . MET A 1 826 ? 1.479 -32.366 -14.972 1.00 84.44 826 MET A N 1
ATOM 6443 C CA . MET A 1 826 ? 1.389 -32.615 -13.518 1.00 84.44 826 MET A CA 1
ATOM 6444 C C . MET A 1 826 ? 0.838 -31.433 -12.688 1.00 84.44 826 MET A C 1
ATOM 6446 O O . MET A 1 826 ? -0.005 -31.706 -11.830 1.00 84.44 826 MET A O 1
ATOM 6450 N N . PRO A 1 827 ? 1.218 -30.152 -12.916 1.00 80.62 827 PRO A N 1
ATOM 6451 C CA . PRO A 1 827 ? 0.546 -28.991 -12.319 1.00 80.62 827 PRO A CA 1
ATOM 6452 C C . PRO A 1 827 ? -0.986 -29.082 -12.297 1.00 80.62 827 PRO A C 1
ATOM 6454 O O . PRO A 1 827 ? -1.593 -29.046 -11.228 1.00 80.62 827 PRO A O 1
ATOM 6457 N N . GLU A 1 828 ? -1.599 -29.255 -13.467 1.00 83.88 828 GLU A N 1
ATOM 6458 C CA . GLU A 1 828 ? -3.050 -29.297 -13.670 1.00 83.88 828 GLU A CA 1
ATOM 6459 C C . GLU A 1 828 ? -3.667 -30.537 -13.003 1.00 83.88 828 GLU A C 1
ATOM 6461 O O . GLU A 1 828 ? -4.728 -30.468 -12.381 1.00 83.88 828 GLU A O 1
ATOM 6466 N N . ILE A 1 829 ? -2.963 -31.673 -13.081 1.00 88.75 829 ILE A N 1
ATOM 6467 C CA . ILE A 1 829 ? -3.390 -32.966 -12.528 1.00 88.75 829 ILE A CA 1
ATOM 6468 C C . ILE A 1 829 ? -3.546 -32.893 -11.002 1.00 88.75 829 ILE A C 1
ATOM 6470 O O . ILE A 1 829 ? -4.540 -33.390 -10.467 1.00 88.75 829 ILE A O 1
ATOM 6474 N N . TYR A 1 830 ? -2.602 -32.260 -10.296 1.00 88.12 830 TYR A N 1
ATOM 6475 C CA . TYR A 1 830 ? -2.688 -32.066 -8.842 1.00 88.12 830 TYR A CA 1
ATOM 6476 C C . TYR A 1 830 ? -3.570 -30.867 -8.453 1.00 88.12 830 TYR A C 1
ATOM 6478 O O . TYR A 1 830 ? -4.251 -30.940 -7.430 1.00 88.12 830 TYR A O 1
ATOM 6486 N N . MET A 1 831 ? -3.619 -29.797 -9.256 1.00 83.56 831 MET A N 1
ATOM 6487 C CA . MET A 1 831 ? -4.433 -28.606 -8.962 1.00 83.56 831 MET A CA 1
ATOM 6488 C C . MET A 1 831 ? -5.942 -28.854 -9.111 1.00 83.56 831 MET A C 1
ATOM 6490 O O . MET A 1 831 ? -6.728 -28.350 -8.307 1.00 83.56 831 MET A O 1
ATOM 6494 N N . HIS A 1 832 ? -6.354 -29.652 -10.101 1.00 85.12 832 HIS A N 1
ATOM 6495 C CA . HIS A 1 832 ? -7.762 -29.982 -10.356 1.00 85.12 832 HIS A CA 1
ATOM 6496 C C . HIS A 1 832 ? -8.213 -31.323 -9.750 1.00 85.12 832 HIS A C 1
ATOM 6498 O O . HIS A 1 832 ? -9.403 -31.640 -9.773 1.00 85.12 832 HIS A O 1
ATOM 6504 N N . GLY A 1 833 ? -7.296 -32.082 -9.141 1.00 88.50 833 GLY A N 1
ATOM 6505 C CA . GLY A 1 833 ? -7.620 -33.296 -8.395 1.00 88.50 833 GLY A CA 1
ATOM 6506 C C . GLY A 1 833 ? -8.562 -33.038 -7.209 1.00 88.50 833 GLY A C 1
ATOM 6507 O O . GLY A 1 833 ? -8.427 -32.066 -6.464 1.00 88.50 833 GLY A O 1
ATOM 6508 N N . THR A 1 834 ? -9.506 -33.957 -6.988 1.00 89.50 834 THR A N 1
ATOM 6509 C CA . THR A 1 834 ? -10.508 -33.891 -5.903 1.00 89.50 834 THR A CA 1
ATOM 6510 C C . THR A 1 834 ? -9.845 -33.879 -4.527 1.00 89.50 834 THR A C 1
ATOM 6512 O O . THR A 1 834 ? -10.274 -33.153 -3.629 1.00 89.50 834 THR A O 1
ATOM 6515 N N . CYS A 1 835 ? -8.792 -34.679 -4.366 1.00 91.50 835 CYS A N 1
ATOM 6516 C CA . CYS A 1 835 ? -7.827 -34.606 -3.277 1.00 91.50 835 CYS A CA 1
ATOM 6517 C C . CYS A 1 835 ? -6.585 -35.439 -3.614 1.00 91.50 835 CYS A C 1
ATOM 6519 O O . CYS A 1 835 ? -6.669 -36.421 -4.357 1.00 91.50 835 CYS A O 1
ATOM 6521 N N . THR A 1 836 ? -5.458 -35.110 -2.992 1.00 93.88 836 THR A N 1
ATOM 6522 C CA . THR A 1 836 ? -4.240 -35.924 -3.057 1.00 93.88 836 THR A CA 1
ATOM 6523 C C . THR A 1 836 ? -4.124 -36.819 -1.832 1.00 93.88 836 THR A C 1
ATOM 6525 O O . THR A 1 836 ? -4.171 -36.356 -0.693 1.00 93.88 836 THR A O 1
ATOM 6528 N N . ILE A 1 837 ? -3.957 -38.114 -2.072 1.00 96.38 837 ILE A N 1
ATOM 6529 C CA . ILE A 1 837 ? -3.600 -39.117 -1.075 1.00 96.38 837 ILE A CA 1
ATOM 6530 C C . ILE A 1 837 ? -2.079 -39.061 -0.933 1.00 96.38 837 ILE A C 1
ATOM 6532 O O . ILE A 1 837 ? -1.355 -39.410 -1.861 1.00 96.38 837 ILE A O 1
ATOM 6536 N N . SER A 1 838 ? -1.591 -38.583 0.208 1.00 94.38 838 SER A N 1
ATOM 6537 C CA . SER A 1 838 ? -0.164 -38.461 0.507 1.00 94.38 838 SER A CA 1
ATOM 6538 C C . SER A 1 838 ? 0.245 -39.607 1.426 1.00 94.38 838 SER A C 1
ATOM 6540 O O . SER A 1 838 ? -0.078 -39.609 2.617 1.00 94.38 838 SER A O 1
ATOM 6542 N N . ALA A 1 839 ? 0.950 -40.596 0.874 1.00 93.94 839 ALA A N 1
ATOM 6543 C CA . ALA A 1 839 ? 1.440 -41.780 1.580 1.00 93.94 839 ALA A CA 1
ATOM 6544 C C . ALA A 1 839 ? 2.696 -41.452 2.411 1.00 93.94 839 ALA A C 1
ATOM 6546 O O . ALA A 1 839 ? 3.746 -42.073 2.253 1.00 93.94 839 ALA A O 1
ATOM 6547 N N . SER A 1 840 ? 2.603 -40.423 3.257 1.00 89.81 840 SER A N 1
ATOM 6548 C CA . SER A 1 840 ? 3.749 -39.668 3.769 1.00 89.81 840 SER A CA 1
ATOM 6549 C C . SER A 1 840 ? 4.771 -40.517 4.522 1.00 89.81 840 SER A C 1
ATOM 6551 O O . SER A 1 840 ? 5.975 -40.309 4.348 1.00 89.81 840 SER A O 1
ATOM 6553 N N . ARG A 1 841 ? 4.281 -41.512 5.273 1.00 87.94 841 ARG A N 1
ATOM 6554 C CA . ARG A 1 841 ? 5.089 -42.470 6.035 1.00 87.94 841 ARG A CA 1
ATOM 6555 C C . ARG A 1 841 ? 5.806 -43.542 5.219 1.00 87.94 841 ARG A C 1
ATOM 6557 O O . ARG A 1 841 ? 6.770 -44.104 5.722 1.00 87.94 841 ARG A O 1
ATOM 6564 N N . ALA A 1 842 ? 5.370 -43.835 3.996 1.00 91.06 842 ALA A N 1
ATOM 6565 C CA . ALA A 1 842 ? 5.992 -44.879 3.187 1.00 91.06 842 ALA A CA 1
ATOM 6566 C C . ALA A 1 842 ? 7.291 -44.363 2.546 1.00 91.06 842 ALA A C 1
ATOM 6568 O O . ALA A 1 842 ? 7.275 -43.376 1.806 1.00 91.06 842 ALA A O 1
ATOM 6569 N N . SER A 1 843 ? 8.413 -45.039 2.801 1.00 89.38 843 SER A N 1
ATOM 6570 C CA . SER A 1 843 ? 9.712 -44.765 2.167 1.00 89.38 843 SER A CA 1
ATOM 6571 C C . SER A 1 843 ? 9.873 -45.462 0.809 1.00 89.38 843 SER A C 1
ATOM 6573 O O . SER A 1 843 ? 10.639 -45.008 -0.044 1.00 89.38 843 SER A O 1
ATOM 6575 N N . THR A 1 844 ? 9.081 -46.509 0.569 1.00 90.25 844 THR A N 1
ATOM 6576 C CA . THR A 1 844 ? 9.040 -47.273 -0.682 1.00 90.25 844 THR A CA 1
ATOM 6577 C C . THR A 1 844 ? 7.607 -47.559 -1.149 1.00 90.25 844 THR A C 1
ATOM 6579 O O . THR A 1 844 ? 6.642 -47.574 -0.379 1.00 90.25 844 THR A O 1
ATOM 6582 N N . SER A 1 845 ? 7.468 -47.888 -2.435 1.00 91.00 845 SER A N 1
ATOM 6583 C CA . SER A 1 845 ? 6.213 -48.365 -3.034 1.00 91.00 845 SER A CA 1
ATOM 6584 C C . SER A 1 845 ? 5.681 -49.666 -2.404 1.00 91.00 845 SER A C 1
ATOM 6586 O O . SER A 1 845 ? 4.493 -49.982 -2.500 1.00 91.00 845 SER A O 1
ATOM 6588 N N . THR A 1 846 ? 6.555 -50.436 -1.758 1.00 92.00 846 THR A N 1
ATOM 6589 C CA . THR A 1 846 ? 6.295 -51.790 -1.254 1.00 92.00 846 THR A CA 1
ATOM 6590 C C . THR A 1 846 ? 5.858 -51.855 0.208 1.00 92.00 846 THR A C 1
ATOM 6592 O O . THR A 1 846 ? 5.283 -52.866 0.605 1.00 92.00 846 THR A O 1
ATOM 6595 N N . GLU A 1 847 ? 6.078 -50.804 1.001 1.00 91.69 847 GLU A N 1
ATOM 6596 C CA . GLU A 1 847 ? 5.748 -50.791 2.437 1.00 91.69 847 GLU A CA 1
ATOM 6597 C C . GLU A 1 847 ? 4.246 -50.795 2.729 1.00 91.69 847 GLU A C 1
ATOM 6599 O O . GLU A 1 847 ? 3.815 -51.474 3.664 1.00 91.69 847 GLU A O 1
ATOM 6604 N N . GLY A 1 848 ? 3.449 -50.063 1.943 1.00 91.31 848 GLY A N 1
ATOM 6605 C CA . GLY A 1 848 ? 2.087 -49.692 2.329 1.00 91.31 848 GLY A CA 1
ATOM 6606 C C . GLY A 1 848 ? 2.060 -48.542 3.337 1.00 91.31 848 GLY A C 1
ATOM 6607 O O . GLY A 1 848 ? 3.085 -48.152 3.897 1.00 91.31 848 GLY A O 1
ATOM 6608 N N . PHE A 1 849 ? 0.873 -48.001 3.584 1.00 91.75 849 PHE A N 1
ATOM 6609 C CA . PHE A 1 849 ? 0.635 -46.931 4.551 1.00 91.75 849 PHE A CA 1
ATOM 6610 C C . PHE A 1 849 ? -0.688 -47.078 5.325 1.00 91.75 849 PHE A C 1
ATOM 6612 O O . PHE A 1 849 ? -1.057 -46.148 6.043 1.00 91.75 849 PHE A O 1
ATOM 6619 N N . LEU A 1 850 ? -1.392 -48.215 5.241 1.00 91.00 850 LEU A N 1
ATOM 6620 C CA . LEU A 1 850 ? -2.593 -48.501 6.048 1.00 91.00 850 LEU A CA 1
ATOM 6621 C C . LEU A 1 850 ? -2.344 -49.445 7.238 1.00 91.00 850 LEU A C 1
ATOM 6623 O O . LEU A 1 850 ? -3.207 -49.567 8.107 1.00 91.00 850 LEU A O 1
ATOM 6627 N N . GLN A 1 851 ? -1.177 -50.088 7.323 1.00 86.06 851 GLN A N 1
ATOM 6628 C CA . GLN A 1 851 ? -0.799 -50.890 8.492 1.00 86.06 851 GLN A CA 1
ATOM 6629 C C . GLN A 1 851 ? -0.656 -50.062 9.778 1.00 86.06 851 GLN A C 1
ATOM 6631 O O . GLN A 1 851 ? -0.420 -48.852 9.738 1.00 86.06 851 GLN A O 1
ATOM 6636 N N . GLY A 1 852 ? -0.762 -50.754 10.916 1.00 72.12 852 GLY A N 1
ATOM 6637 C CA . GLY A 1 852 ? -0.288 -50.244 12.200 1.00 72.12 852 GLY A CA 1
ATOM 6638 C C . GLY A 1 852 ? 1.238 -50.239 12.251 1.00 72.12 852 GLY A C 1
ATOM 6639 O O . GLY A 1 852 ? 1.900 -50.927 11.465 1.00 72.12 852 GLY A O 1
ATOM 6640 N N . HIS A 1 853 ? 1.789 -49.437 13.151 1.00 67.88 853 HIS A N 1
ATOM 6641 C CA . HIS A 1 853 ? 3.202 -49.072 13.167 1.00 67.88 853 HIS A CA 1
ATOM 6642 C C . HIS A 1 853 ? 3.656 -48.676 14.572 1.00 67.88 853 HIS A C 1
ATOM 6644 O O . HIS A 1 853 ? 2.877 -48.169 15.379 1.00 67.88 853 HIS A O 1
ATOM 6650 N N . GLU A 1 854 ? 4.940 -48.876 14.855 1.00 61.75 854 GLU A N 1
ATOM 6651 C CA . GLU A 1 854 ? 5.571 -48.339 16.061 1.00 61.75 854 GLU A CA 1
ATOM 6652 C C . GLU A 1 854 ? 6.040 -46.895 15.814 1.00 61.75 854 GLU A C 1
ATOM 6654 O O . GLU A 1 854 ? 6.241 -46.476 14.672 1.00 61.75 854 GLU A O 1
ATOM 6659 N N . VAL A 1 855 ? 6.165 -46.108 16.888 1.00 61.62 855 VAL A N 1
ATOM 6660 C CA . VAL A 1 855 ? 6.506 -44.679 16.820 1.00 61.62 855 VAL A CA 1
ATOM 6661 C C . VAL A 1 855 ? 7.710 -44.404 17.712 1.00 61.62 855 VAL A C 1
ATOM 6663 O O . VAL A 1 855 ? 7.605 -44.423 18.943 1.00 61.62 855 VAL A O 1
ATOM 6666 N N . ASP A 1 856 ? 8.849 -44.124 17.079 1.00 50.88 856 ASP A N 1
ATOM 6667 C CA . ASP A 1 856 ? 10.100 -43.802 17.763 1.00 50.88 856 ASP A CA 1
ATOM 6668 C C . ASP A 1 856 ? 9.922 -42.650 18.761 1.00 50.88 856 ASP A C 1
ATOM 6670 O O . ASP A 1 856 ? 9.382 -41.587 18.446 1.00 50.88 856 ASP A O 1
ATOM 6674 N N . GLY A 1 857 ? 10.410 -42.854 19.986 1.00 49.88 857 GLY A N 1
ATOM 6675 C CA . GLY A 1 857 ? 10.325 -41.877 21.073 1.00 49.88 857 GLY A CA 1
ATOM 6676 C C . GLY A 1 857 ? 9.163 -42.084 22.052 1.00 49.88 857 GLY A C 1
ATOM 6677 O O . GLY A 1 857 ? 9.191 -41.494 23.135 1.00 49.88 857 GLY A O 1
ATOM 6678 N N . ILE A 1 858 ? 8.173 -42.942 21.763 1.00 52.47 858 ILE A N 1
ATOM 6679 C CA . ILE A 1 858 ? 7.123 -43.308 22.740 1.00 52.47 858 ILE A CA 1
ATOM 6680 C C . ILE A 1 858 ? 7.647 -44.401 23.694 1.00 52.47 858 ILE A C 1
ATOM 6682 O O . ILE A 1 858 ? 7.141 -45.516 23.766 1.00 52.47 858 ILE A O 1
ATOM 6686 N N . HIS A 1 859 ? 8.686 -44.073 24.468 1.00 45.56 859 HIS A N 1
ATOM 6687 C CA . HIS A 1 859 ? 9.375 -45.014 25.368 1.00 45.56 859 HIS A CA 1
ATOM 6688 C C . HIS A 1 859 ? 8.535 -45.499 26.570 1.00 45.56 859 HIS A C 1
ATOM 6690 O O . HIS A 1 859 ? 8.985 -46.356 27.333 1.00 45.56 859 HIS A O 1
ATOM 6696 N N . HIS A 1 860 ? 7.331 -44.955 26.777 1.00 51.22 860 HIS A N 1
ATOM 6697 C CA . HIS A 1 860 ? 6.447 -45.290 27.895 1.00 51.22 860 HIS A CA 1
ATOM 6698 C C . HIS A 1 860 ? 5.001 -45.443 27.412 1.00 51.22 860 HIS A C 1
ATOM 6700 O O . HIS A 1 860 ? 4.499 -44.591 26.677 1.00 51.22 860 HIS A O 1
ATOM 6706 N N . LYS A 1 861 ? 4.307 -46.493 27.878 1.00 54.97 861 LYS A N 1
ATOM 6707 C CA . LYS A 1 861 ? 2.861 -46.655 27.650 1.00 54.97 861 LYS A CA 1
ATOM 6708 C C . LYS A 1 861 ? 2.097 -45.454 28.235 1.00 54.97 861 LYS A C 1
ATOM 6710 O O . LYS A 1 861 ? 2.457 -45.005 29.326 1.00 54.97 861 LYS A O 1
ATOM 6715 N N . PRO A 1 862 ? 1.053 -44.941 27.558 1.00 60.44 862 PRO A N 1
ATOM 6716 C CA . PRO A 1 862 ? 0.290 -43.802 28.056 1.00 60.44 862 PRO A CA 1
ATOM 6717 C C . PRO A 1 862 ? -0.387 -44.137 29.391 1.00 60.44 862 PRO A C 1
ATOM 6719 O O . PRO A 1 862 ? -1.059 -45.160 29.522 1.00 60.44 862 PRO A O 1
ATOM 6722 N N . VAL A 1 863 ? -0.209 -43.273 30.392 1.00 63.75 863 VAL A N 1
ATOM 6723 C CA . VAL A 1 863 ? -0.780 -43.464 31.732 1.00 63.75 863 VAL A CA 1
ATOM 6724 C C . VAL A 1 863 ? -2.198 -42.907 31.738 1.00 63.75 863 VAL A C 1
ATOM 6726 O O . VAL A 1 863 ? -2.391 -41.690 31.719 1.00 63.75 863 VAL A O 1
ATOM 6729 N N . SER A 1 864 ? -3.198 -43.786 31.754 1.00 65.56 864 SER A N 1
ATOM 6730 C CA . SER A 1 864 ? -4.602 -43.378 31.825 1.00 65.56 864 SER A CA 1
ATOM 6731 C C . SER A 1 864 ? -5.014 -43.037 33.260 1.00 65.56 864 SER A C 1
ATOM 6733 O O . SER A 1 864 ? -4.827 -43.829 34.182 1.00 65.56 864 SER A O 1
ATOM 6735 N N . LEU A 1 865 ? -5.596 -41.853 33.444 1.00 61.69 865 LEU A N 1
ATOM 6736 C CA . LEU A 1 865 ? -6.083 -41.332 34.717 1.00 61.69 865 LEU A CA 1
ATOM 6737 C C . LEU A 1 865 ? -7.583 -41.061 34.618 1.00 61.69 865 LEU A C 1
ATOM 6739 O O . LEU A 1 865 ? -8.044 -40.354 33.719 1.00 61.69 865 LEU A O 1
ATOM 6743 N N . ARG A 1 866 ? -8.352 -41.585 35.576 1.00 62.72 866 ARG A N 1
ATOM 6744 C CA . ARG A 1 866 ? -9.767 -41.234 35.714 1.00 62.72 866 ARG A CA 1
ATOM 6745 C C . ARG A 1 866 ? -9.881 -39.913 36.465 1.00 62.72 866 ARG A C 1
ATOM 6747 O O . ARG A 1 866 ? -9.351 -39.786 37.566 1.00 62.72 866 ARG A O 1
ATOM 6754 N N . VAL A 1 867 ? -10.573 -38.947 35.875 1.00 58.25 867 VAL A N 1
ATOM 6755 C CA . VAL A 1 867 ? -10.658 -37.571 36.372 1.00 58.25 867 VAL A CA 1
ATOM 6756 C C . VAL A 1 867 ? -12.102 -37.105 36.507 1.00 58.25 867 VAL A C 1
ATOM 6758 O O . VAL A 1 867 ? -12.989 -37.577 35.794 1.00 58.25 867 VAL A O 1
ATOM 6761 N N . LYS A 1 868 ? -12.342 -36.175 37.434 1.00 55.31 868 LYS A N 1
ATOM 6762 C CA . LYS A 1 868 ? -13.655 -35.557 37.647 1.00 55.31 868 LYS A CA 1
ATOM 6763 C C . LYS A 1 868 ? -13.888 -34.433 36.632 1.00 55.31 868 LYS A C 1
ATOM 6765 O O . LYS A 1 868 ? -12.949 -33.731 36.269 1.00 55.31 868 LYS A O 1
ATOM 6770 N N . LEU A 1 869 ? -15.126 -34.272 36.171 1.00 59.16 869 LEU A N 1
ATOM 6771 C CA . LEU A 1 869 ? -15.500 -33.379 35.068 1.00 59.16 869 LEU A CA 1
ATOM 6772 C C . LEU A 1 869 ? -16.405 -32.209 35.519 1.00 59.16 869 LEU A C 1
ATOM 6774 O O . LEU A 1 869 ? -17.032 -32.303 36.577 1.00 59.16 869 LEU A O 1
ATOM 6778 N N . PRO A 1 870 ? -16.538 -31.125 34.716 1.00 52.84 870 PRO A N 1
ATOM 6779 C CA . PRO A 1 870 ? -17.345 -29.937 35.058 1.00 52.84 870 PRO A CA 1
ATOM 6780 C C . PRO A 1 870 ? -18.821 -30.204 35.343 1.00 52.84 870 PRO A C 1
ATOM 6782 O O . PRO A 1 870 ? -19.449 -29.491 36.119 1.00 52.84 870 PRO A O 1
ATOM 6785 N N . ASN A 1 871 ? -19.374 -31.246 34.729 1.00 63.72 871 ASN A N 1
ATOM 6786 C CA . ASN A 1 871 ? -20.743 -31.712 34.941 1.00 63.72 871 ASN A CA 1
ATOM 6787 C C . ASN A 1 871 ? -20.905 -32.586 36.207 1.00 63.72 871 ASN A C 1
ATOM 6789 O O . ASN A 1 871 ? -21.977 -33.140 36.437 1.00 63.72 871 ASN A O 1
ATOM 6793 N N . GLY A 1 872 ? -19.851 -32.744 37.017 1.00 59.59 872 GLY A N 1
ATOM 6794 C CA . GLY A 1 872 ? -19.817 -33.619 38.192 1.00 59.59 872 GLY A CA 1
ATOM 6795 C C . GLY A 1 872 ? -19.581 -35.101 37.879 1.00 59.59 872 GLY A C 1
ATOM 6796 O O . GLY A 1 872 ? -19.393 -35.883 38.811 1.00 59.59 872 GLY A O 1
ATOM 6797 N N . GLY A 1 873 ? -19.558 -35.484 36.598 1.00 64.62 873 GLY A N 1
ATOM 6798 C CA . GLY A 1 873 ? -19.239 -36.834 36.139 1.00 64.62 873 GLY A CA 1
ATOM 6799 C C . GLY A 1 873 ? -17.748 -37.169 36.231 1.00 64.62 873 GLY A C 1
ATOM 6800 O O . GLY A 1 873 ? -16.944 -36.416 36.784 1.00 64.62 873 GLY A O 1
ATOM 6801 N N . ALA A 1 874 ? -17.372 -38.312 35.658 1.00 68.38 874 ALA A N 1
ATOM 6802 C CA . ALA A 1 874 ? -15.984 -38.753 35.572 1.00 68.38 874 ALA A CA 1
ATOM 6803 C C . ALA A 1 874 ? -15.669 -39.300 34.176 1.00 68.38 874 ALA A C 1
ATOM 6805 O O . ALA A 1 874 ? -16.441 -40.103 33.653 1.00 68.38 874 ALA A O 1
ATOM 6806 N N . GLY A 1 875 ? -14.523 -38.900 33.628 1.00 69.75 875 GLY A N 1
ATOM 6807 C CA . GLY A 1 875 ? -13.995 -39.351 32.338 1.00 69.75 875 GLY A CA 1
ATOM 6808 C C . GLY A 1 875 ? -12.570 -39.888 32.462 1.00 69.75 875 GLY A C 1
ATOM 6809 O O . GLY A 1 875 ? -11.971 -39.846 33.543 1.00 69.75 875 GLY A O 1
ATOM 6810 N N . LEU A 1 876 ? -12.030 -40.400 31.364 1.00 74.38 876 LEU A N 1
ATOM 6811 C CA . LEU A 1 876 ? -10.692 -40.970 31.257 1.00 74.38 876 LEU A CA 1
ATOM 6812 C C . LEU A 1 876 ? -9.813 -40.105 30.344 1.00 74.38 876 LEU A C 1
ATOM 6814 O O . LEU A 1 876 ? -10.052 -39.978 29.144 1.00 74.38 876 LEU A O 1
ATOM 6818 N N . ILE A 1 877 ? -8.745 -39.549 30.915 1.00 70.56 877 ILE A N 1
ATOM 6819 C CA . ILE A 1 877 ? -7.670 -38.896 30.158 1.00 70.56 877 ILE A CA 1
ATOM 6820 C C . ILE A 1 877 ? -6.446 -39.807 30.125 1.00 70.56 877 ILE A C 1
ATOM 6822 O O . ILE A 1 877 ? -6.243 -40.614 31.029 1.00 70.56 877 ILE A O 1
ATOM 6826 N N . SER A 1 878 ? -5.604 -39.664 29.110 1.00 69.31 878 SER A N 1
ATOM 6827 C CA . SER A 1 878 ? -4.326 -40.364 29.008 1.00 69.31 878 SER A CA 1
ATOM 6828 C C . SER A 1 878 ? -3.172 -39.370 28.937 1.00 69.31 878 SER A C 1
ATOM 6830 O O . SER A 1 878 ? -3.205 -38.400 28.178 1.00 69.31 878 SER A O 1
ATOM 6832 N N . LEU A 1 879 ? -2.151 -39.618 29.756 1.00 67.25 879 LEU A N 1
ATOM 6833 C CA . LEU A 1 879 ? -0.891 -38.886 29.768 1.00 67.25 879 LEU A CA 1
ATOM 6834 C C . LEU A 1 879 ? 0.119 -39.623 28.888 1.00 67.25 879 LEU A C 1
ATOM 6836 O O . LEU A 1 879 ? 0.571 -40.714 29.238 1.00 67.25 879 LEU A O 1
ATOM 6840 N N . SER A 1 880 ? 0.487 -39.029 27.757 1.00 62.72 880 SER A N 1
ATOM 6841 C CA . SER A 1 880 ? 1.533 -39.546 26.867 1.00 62.72 880 SER A CA 1
ATOM 6842 C C . SER A 1 880 ? 2.796 -38.696 26.972 1.00 62.72 880 SER A C 1
ATOM 6844 O O . SER A 1 880 ? 2.713 -37.466 26.939 1.00 62.72 880 SER A O 1
ATOM 6846 N N . ASN A 1 881 ? 3.965 -39.338 27.019 1.00 58.78 881 ASN A N 1
ATOM 6847 C CA . ASN A 1 881 ? 5.232 -38.653 26.762 1.00 58.78 881 ASN A CA 1
ATOM 6848 C C . ASN A 1 881 ? 5.180 -38.026 25.353 1.00 58.78 881 ASN A C 1
ATOM 6850 O O . ASN A 1 881 ? 4.701 -38.671 24.418 1.00 58.78 881 ASN A O 1
ATOM 6854 N N . SER A 1 882 ? 5.636 -36.783 25.179 1.00 56.31 882 SER A N 1
ATOM 6855 C CA . SER A 1 882 ? 5.705 -36.134 23.867 1.00 56.31 882 SER A CA 1
ATOM 6856 C C . SER A 1 882 ? 6.978 -36.595 23.158 1.00 56.31 882 SER A C 1
ATOM 6858 O O . SER A 1 882 ? 7.957 -35.849 23.057 1.00 56.31 882 SER A O 1
ATOM 6860 N N . GLY A 1 883 ? 6.956 -37.859 22.721 1.00 47.41 883 GLY A N 1
ATOM 6861 C CA . GLY A 1 883 ? 7.979 -38.502 21.898 1.00 47.41 883 GLY A CA 1
ATOM 6862 C C . GLY A 1 883 ? 8.126 -37.778 20.563 1.00 47.41 883 GLY A C 1
ATOM 6863 O O . GLY A 1 883 ? 7.539 -38.165 19.559 1.00 47.41 883 GLY A O 1
ATOM 6864 N N . SER A 1 884 ? 8.903 -36.694 20.585 1.00 50.06 884 SER A N 1
ATOM 6865 C CA . SER A 1 884 ? 8.940 -35.623 19.587 1.00 50.06 884 SER A CA 1
ATOM 6866 C C . SER A 1 884 ? 7.623 -34.852 19.391 1.00 50.06 884 SER A C 1
ATOM 6868 O O . SER A 1 884 ? 6.517 -35.332 19.624 1.00 50.06 884 SER A O 1
ATOM 6870 N N . GLU A 1 885 ? 7.749 -33.601 18.948 1.00 55.66 885 GLU A N 1
ATOM 6871 C CA . GLU A 1 885 ? 6.652 -32.936 18.245 1.00 55.66 885 GLU A CA 1
ATOM 6872 C C . GLU A 1 885 ? 6.482 -33.626 16.885 1.00 55.66 885 GLU A C 1
ATOM 6874 O O . GLU A 1 885 ? 7.492 -33.881 16.222 1.00 55.66 885 GLU A O 1
ATOM 6879 N N . TYR A 1 886 ? 5.246 -33.877 16.434 1.00 60.06 886 TYR A N 1
ATOM 6880 C CA . TYR A 1 886 ? 5.031 -34.290 15.046 1.00 60.06 886 TYR A CA 1
ATOM 6881 C C . TYR A 1 886 ? 5.567 -33.193 14.122 1.00 60.06 886 TYR A C 1
ATOM 6883 O O . TYR A 1 886 ? 5.104 -32.051 14.159 1.00 60.06 886 TYR A O 1
ATOM 6891 N N . ARG A 1 887 ? 6.582 -33.549 13.335 1.00 64.06 887 ARG A N 1
ATOM 6892 C CA . ARG A 1 887 ? 7.239 -32.686 12.356 1.00 64.06 887 ARG A CA 1
ATOM 6893 C C . ARG A 1 887 ? 7.174 -33.401 11.024 1.00 64.06 887 ARG A C 1
ATOM 6895 O O . ARG A 1 887 ? 7.942 -34.335 10.794 1.00 64.06 887 ARG A O 1
ATOM 6902 N N . SER A 1 888 ? 6.275 -32.944 10.162 1.00 68.06 888 SER A N 1
ATOM 6903 C CA . SER A 1 888 ? 6.100 -33.471 8.806 1.00 68.06 888 SER A CA 1
ATOM 6904 C C . SER A 1 888 ? 7.415 -33.465 8.014 1.00 68.06 888 SER A C 1
ATOM 6906 O O . SER A 1 888 ? 7.673 -34.396 7.263 1.00 68.06 888 SER A O 1
ATOM 6908 N N . GLU A 1 889 ? 8.318 -32.516 8.300 1.00 69.62 889 GLU A N 1
ATOM 6909 C CA . GLU A 1 889 ? 9.706 -32.456 7.805 1.00 69.62 889 GLU A CA 1
ATOM 6910 C C . GLU A 1 889 ? 10.527 -33.758 7.963 1.00 69.62 889 GLU A C 1
ATOM 6912 O O . GLU A 1 889 ? 11.532 -33.920 7.271 1.00 69.62 889 GLU A O 1
ATOM 6917 N N . LYS A 1 890 ? 10.160 -34.667 8.882 1.00 76.31 890 LYS A N 1
ATOM 6918 C CA . LYS A 1 890 ? 10.852 -35.955 9.084 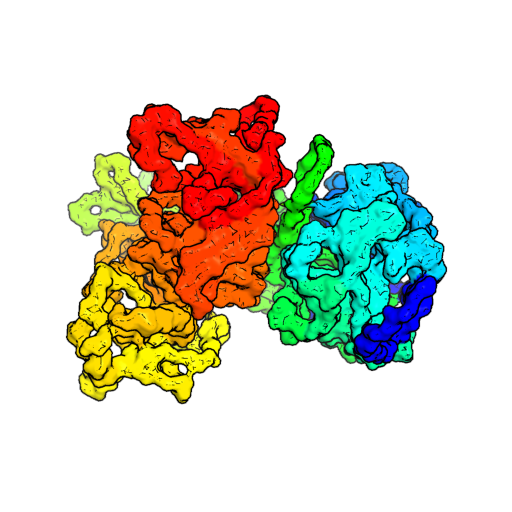1.00 76.31 890 LYS A CA 1
ATOM 6919 C C . LYS A 1 890 ? 10.357 -37.082 8.173 1.00 76.31 890 LYS A C 1
ATOM 6921 O O . LYS A 1 890 ? 11.115 -38.028 7.939 1.00 76.31 890 LYS A O 1
ATOM 6926 N N . GLU A 1 891 ? 9.108 -37.008 7.716 1.00 84.06 891 GLU A N 1
ATOM 6927 C CA . GLU A 1 891 ? 8.451 -38.059 6.932 1.00 84.06 891 GLU A CA 1
ATOM 6928 C C . GLU A 1 891 ? 9.238 -38.359 5.645 1.00 84.06 891 GLU A C 1
ATOM 6930 O O . GLU A 1 891 ? 9.730 -37.418 5.013 1.00 84.06 891 GLU A O 1
ATOM 6935 N N . PRO A 1 892 ? 9.348 -39.628 5.205 1.00 88.31 892 PRO A N 1
ATOM 6936 C CA . PRO A 1 892 ? 10.047 -39.979 3.970 1.00 88.31 892 PRO A CA 1
ATOM 6937 C C . PRO A 1 892 ? 9.635 -39.137 2.756 1.00 88.31 892 PRO A C 1
ATOM 6939 O O . PRO A 1 892 ? 10.507 -38.660 2.029 1.00 88.31 892 PRO A O 1
ATOM 6942 N N . ILE A 1 893 ? 8.335 -38.868 2.576 1.00 87.06 893 ILE A N 1
ATOM 6943 C CA . ILE A 1 893 ? 7.851 -38.084 1.429 1.00 87.06 893 ILE A CA 1
ATOM 6944 C C . ILE A 1 893 ? 8.367 -36.644 1.423 1.00 87.06 893 ILE A C 1
ATOM 6946 O O . ILE A 1 893 ? 8.671 -36.088 0.369 1.00 87.06 893 ILE A O 1
ATOM 6950 N N . HIS A 1 894 ? 8.530 -36.046 2.606 1.00 82.44 894 HIS A N 1
ATOM 6951 C CA . HIS A 1 894 ? 8.971 -34.660 2.753 1.00 82.44 894 HIS A CA 1
ATOM 6952 C C . HIS A 1 894 ? 10.451 -34.470 2.439 1.00 82.44 894 HIS A C 1
ATOM 6954 O O . HIS A 1 894 ? 10.898 -33.328 2.347 1.00 82.44 894 HIS A O 1
ATOM 6960 N N . LYS A 1 895 ? 11.183 -35.564 2.205 1.00 83.75 895 LYS A N 1
ATOM 6961 C CA . LYS A 1 895 ? 12.554 -35.560 1.696 1.00 83.75 895 LYS A CA 1
ATOM 6962 C C . LYS A 1 895 ? 12.627 -35.553 0.168 1.00 83.75 895 LYS A C 1
ATOM 6964 O O . LYS A 1 895 ? 13.677 -35.202 -0.341 1.00 83.75 895 LYS A O 1
ATOM 6969 N N . ARG A 1 896 ? 11.564 -35.886 -0.582 1.00 83.88 896 ARG A N 1
ATOM 6970 C CA . ARG A 1 896 ? 11.595 -35.883 -2.063 1.00 83.88 896 ARG A CA 1
ATOM 6971 C C . ARG A 1 896 ? 11.270 -34.499 -2.627 1.00 83.88 896 ARG A C 1
ATOM 6973 O O . ARG A 1 896 ? 10.204 -33.957 -2.345 1.00 83.88 896 ARG A O 1
ATOM 6980 N N . ALA A 1 897 ? 12.140 -33.957 -3.480 1.00 82.81 897 ALA A N 1
ATOM 6981 C CA . ALA A 1 897 ? 11.921 -32.670 -4.150 1.00 82.81 897 ALA A CA 1
ATOM 6982 C C . ALA A 1 897 ? 10.610 -32.624 -4.969 1.00 82.81 897 ALA A C 1
ATOM 6984 O O . ALA A 1 897 ? 9.801 -31.717 -4.774 1.00 82.81 897 ALA A O 1
ATOM 6985 N N . TRP A 1 898 ? 10.368 -33.639 -5.811 1.00 82.75 898 TRP A N 1
ATOM 6986 C CA . TRP A 1 898 ? 9.173 -33.771 -6.664 1.00 82.75 898 TRP A CA 1
ATOM 6987 C C . TRP A 1 898 ? 7.851 -33.693 -5.878 1.00 82.75 898 TRP A C 1
ATOM 6989 O O . TRP A 1 898 ? 6.942 -32.959 -6.263 1.00 82.75 898 TRP A O 1
ATOM 6999 N N . CYS A 1 899 ? 7.782 -34.325 -4.703 1.00 85.12 899 CYS A N 1
ATOM 7000 C CA . CYS A 1 899 ? 6.574 -34.339 -3.876 1.00 85.12 899 CYS A CA 1
ATOM 7001 C C . CYS A 1 899 ? 6.219 -32.979 -3.245 1.00 85.12 899 CYS A C 1
ATOM 7003 O O . CYS A 1 899 ? 5.168 -32.843 -2.611 1.00 85.12 899 CYS A O 1
ATOM 7005 N N . TYR A 1 900 ? 7.048 -31.940 -3.416 1.00 84.25 900 TYR A N 1
ATOM 7006 C CA . TYR A 1 900 ? 6.718 -30.606 -2.919 1.00 84.25 900 TYR A CA 1
ATOM 7007 C C . TYR A 1 900 ? 5.712 -29.860 -3.794 1.00 84.25 900 TYR A C 1
ATOM 7009 O O . TYR A 1 900 ? 4.770 -29.285 -3.250 1.00 84.25 900 TYR A O 1
ATOM 7017 N N . GLN A 1 901 ? 5.864 -29.893 -5.123 1.00 82.62 901 GLN A N 1
ATOM 7018 C CA . GLN A 1 901 ? 4.881 -29.277 -6.024 1.00 82.62 901 GLN A CA 1
ATOM 7019 C C . GLN A 1 901 ? 3.527 -29.993 -5.929 1.00 82.62 901 GLN A C 1
ATOM 7021 O O . GLN A 1 901 ? 2.492 -29.336 -5.843 1.00 82.62 901 GLN A O 1
ATOM 7026 N N . GLU A 1 902 ? 3.546 -31.324 -5.801 1.00 86.81 902 GLU A N 1
ATOM 7027 C CA . GLU A 1 902 ? 2.367 -32.156 -5.539 1.00 86.81 902 GLU A CA 1
ATOM 7028 C C . GLU A 1 902 ? 1.617 -31.657 -4.288 1.00 86.81 902 GLU A C 1
ATOM 7030 O O . GLU A 1 902 ? 0.408 -31.426 -4.332 1.00 86.81 902 GLU A O 1
ATOM 7035 N N . ARG A 1 903 ? 2.334 -31.397 -3.182 1.00 84.06 903 ARG A N 1
ATOM 7036 C CA . ARG A 1 903 ? 1.755 -30.878 -1.930 1.00 84.06 903 ARG A CA 1
ATOM 7037 C C . ARG A 1 903 ? 1.332 -29.404 -1.995 1.00 84.06 903 ARG A C 1
ATOM 7039 O O . ARG A 1 903 ? 0.373 -29.036 -1.327 1.00 84.06 903 ARG A O 1
ATOM 7046 N N . ILE A 1 904 ? 2.041 -28.554 -2.737 1.00 80.25 904 ILE A N 1
ATOM 7047 C CA . ILE A 1 904 ? 1.725 -27.118 -2.836 1.00 80.25 904 ILE A CA 1
ATOM 7048 C C . ILE A 1 904 ? 0.477 -26.870 -3.688 1.00 80.25 904 ILE A C 1
ATOM 7050 O O . ILE A 1 904 ? -0.344 -26.026 -3.333 1.00 80.25 904 ILE A O 1
ATOM 7054 N N . LEU A 1 905 ? 0.342 -27.584 -4.807 1.00 81.81 905 LEU A N 1
ATOM 7055 C CA . LEU A 1 905 ? -0.698 -27.321 -5.806 1.00 81.81 905 LEU A CA 1
ATOM 7056 C C . LEU A 1 905 ? -2.016 -28.036 -5.486 1.00 81.81 905 LEU A C 1
ATOM 7058 O O . LEU A 1 905 ? -3.077 -27.560 -5.883 1.00 81.81 905 LEU A O 1
ATOM 7062 N N . SER A 1 906 ? -1.962 -29.134 -4.725 1.00 86.06 906 SER A N 1
ATOM 7063 C CA . SER A 1 906 ? -3.155 -29.855 -4.272 1.00 86.06 906 SER A CA 1
ATOM 7064 C C . SER A 1 906 ? -4.082 -28.955 -3.438 1.00 86.06 906 SER A C 1
ATOM 7066 O O . SER A 1 906 ? -3.696 -28.541 -2.342 1.00 86.06 906 SER A O 1
ATOM 7068 N N . PRO A 1 907 ? -5.343 -28.713 -3.848 1.00 80.94 907 PRO A N 1
ATOM 7069 C CA . PRO A 1 907 ? -6.271 -27.886 -3.070 1.00 80.94 907 PRO A CA 1
ATOM 7070 C C . PRO A 1 907 ? -6.687 -28.553 -1.746 1.00 80.94 907 PRO A C 1
ATOM 7072 O O . PRO A 1 907 ? -7.133 -27.880 -0.810 1.00 80.94 907 PRO A O 1
ATOM 7075 N N . ARG A 1 908 ? -6.585 -29.889 -1.702 1.00 88.50 908 ARG A N 1
ATOM 7076 C CA . ARG A 1 908 ? -7.056 -30.803 -0.656 1.00 88.50 908 ARG A CA 1
ATOM 7077 C C . ARG A 1 908 ? -6.098 -31.995 -0.577 1.00 88.50 908 ARG A C 1
ATOM 7079 O O . ARG A 1 908 ? -5.802 -32.599 -1.606 1.00 88.50 908 ARG A O 1
ATOM 7086 N N . ILE A 1 909 ? -5.646 -32.362 0.617 1.00 90.62 909 ILE A N 1
ATOM 7087 C CA . ILE A 1 909 ? -4.722 -33.479 0.854 1.00 90.62 909 ILE A CA 1
ATOM 7088 C C . ILE A 1 909 ? -5.209 -34.297 2.045 1.00 90.62 909 ILE A C 1
ATOM 7090 O O . ILE A 1 909 ? -5.639 -33.732 3.052 1.00 90.62 909 ILE A O 1
ATOM 7094 N N . ILE A 1 910 ? -5.072 -35.615 1.949 1.00 92.06 910 ILE A N 1
ATOM 7095 C CA . ILE A 1 910 ? -5.088 -36.524 3.091 1.00 92.06 910 ILE A CA 1
ATOM 7096 C C . ILE A 1 910 ? -3.680 -37.098 3.301 1.00 92.06 910 ILE A C 1
ATOM 7098 O O . ILE A 1 910 ? -3.139 -37.796 2.446 1.00 92.06 910 ILE A O 1
ATOM 7102 N N . ASP A 1 911 ? -3.066 -36.735 4.423 1.00 89.62 911 ASP A N 1
ATOM 7103 C CA . ASP A 1 911 ? -1.667 -36.984 4.781 1.00 89.62 911 ASP A CA 1
ATOM 7104 C C . ASP A 1 911 ? -1.585 -38.147 5.773 1.00 89.62 911 ASP A C 1
ATOM 7106 O O . ASP A 1 911 ? -2.061 -38.027 6.899 1.00 89.62 911 ASP A O 1
ATOM 7110 N N . PHE A 1 912 ? -1.005 -39.274 5.356 1.00 90.38 912 PHE A N 1
ATOM 7111 C CA . PHE A 1 912 ? -0.817 -40.467 6.187 1.00 90.38 912 PHE A CA 1
ATOM 7112 C C . PHE A 1 912 ? 0.615 -40.487 6.749 1.00 90.38 912 PHE A C 1
ATOM 7114 O O . PHE A 1 912 ? 1.516 -41.055 6.130 1.00 90.38 912 PHE A O 1
ATOM 7121 N N . GLY A 1 913 ? 0.840 -39.836 7.895 1.00 84.19 913 GLY A N 1
ATOM 7122 C CA . GLY A 1 913 ? 2.154 -39.740 8.551 1.00 84.19 913 GLY A CA 1
ATOM 7123 C C . GLY A 1 913 ? 2.402 -40.798 9.636 1.00 84.19 913 GLY A C 1
ATOM 7124 O O . GLY A 1 913 ? 1.529 -41.598 9.973 1.00 84.19 913 GLY A O 1
ATOM 7125 N N . HIS A 1 914 ? 3.592 -40.780 10.241 1.00 79.38 914 HIS A N 1
ATOM 7126 C CA . HIS A 1 914 ? 4.016 -41.704 11.305 1.00 79.38 914 HIS A CA 1
ATOM 7127 C C . HIS A 1 914 ? 3.325 -41.490 12.667 1.00 79.38 914 HIS A C 1
ATOM 7129 O O . HIS A 1 914 ? 3.617 -42.217 13.610 1.00 79.38 914 HIS A O 1
ATOM 7135 N N . THR A 1 915 ? 2.411 -40.527 12.831 1.00 73.31 915 THR A N 1
ATOM 7136 C CA . THR A 1 915 ? 1.713 -40.316 14.126 1.00 73.31 915 THR A CA 1
ATOM 7137 C C . THR A 1 915 ? 0.202 -40.139 14.026 1.00 73.31 915 THR A C 1
ATOM 7139 O O . THR A 1 915 ? -0.489 -40.250 15.036 1.00 73.31 915 THR A O 1
ATOM 7142 N N . GLN A 1 916 ? -0.306 -39.811 12.839 1.00 77.62 916 GLN A N 1
ATOM 7143 C CA . GLN A 1 916 ? -1.677 -39.357 12.634 1.00 77.62 916 GLN A CA 1
ATOM 7144 C C . GLN A 1 916 ? -1.992 -39.286 11.139 1.00 77.62 916 GLN A C 1
ATOM 7146 O O . GLN A 1 916 ? -1.088 -39.146 10.309 1.00 77.62 916 GLN A O 1
ATOM 7151 N N . ILE A 1 917 ? -3.280 -39.309 10.817 1.00 84.94 917 ILE A N 1
ATOM 7152 C CA . ILE A 1 917 ? -3.812 -38.943 9.508 1.00 84.94 917 ILE A CA 1
ATOM 7153 C C . ILE A 1 917 ? -4.352 -37.517 9.595 1.00 84.94 917 ILE A C 1
ATOM 7155 O O . ILE A 1 917 ? -5.205 -37.225 10.435 1.00 84.94 917 ILE A O 1
ATOM 7159 N N . GLN A 1 918 ? -3.874 -36.629 8.721 1.00 84.56 918 GLN A N 1
ATOM 7160 C CA . GLN A 1 918 ? -4.316 -35.232 8.656 1.00 84.56 918 GLN A CA 1
ATOM 7161 C C . GLN A 1 918 ? -5.101 -34.960 7.377 1.00 84.56 918 GLN A C 1
ATOM 7163 O O . GLN A 1 918 ? -4.705 -35.382 6.293 1.00 84.56 918 GLN A O 1
ATOM 7168 N N . TRP A 1 919 ? -6.166 -34.169 7.480 1.00 87.31 919 TRP A N 1
ATOM 7169 C CA . TRP A 1 919 ? -6.704 -33.442 6.334 1.00 87.31 919 TRP A CA 1
ATOM 7170 C C . TRP A 1 919 ? -6.011 -32.088 6.226 1.00 87.31 919 TRP A C 1
ATOM 7172 O O . TRP A 1 919 ? -5.819 -31.397 7.228 1.00 87.31 919 TRP A O 1
ATOM 7182 N N . ILE A 1 920 ? -5.670 -31.674 5.011 1.00 85.31 920 ILE A N 1
ATOM 7183 C CA . ILE A 1 920 ? -5.103 -30.356 4.734 1.00 85.31 920 ILE A CA 1
ATOM 7184 C C . ILE A 1 920 ? -5.868 -29.745 3.565 1.00 85.31 920 ILE A C 1
ATOM 7186 O O . ILE A 1 920 ? -5.859 -30.269 2.457 1.00 85.31 920 ILE A O 1
ATOM 7190 N N . CYS A 1 921 ? -6.512 -28.610 3.806 1.00 83.44 921 CYS A N 1
ATOM 7191 C CA . CYS A 1 921 ? -7.054 -27.741 2.765 1.00 83.44 921 CYS A CA 1
ATOM 7192 C C . CYS A 1 921 ? -6.737 -26.280 3.114 1.00 83.44 921 CYS A C 1
ATOM 7194 O O . CYS A 1 921 ? -6.182 -26.000 4.186 1.00 83.44 921 CYS A O 1
ATOM 7196 N N . LYS A 1 922 ? -7.112 -25.344 2.235 1.00 74.44 922 LYS A N 1
ATOM 7197 C CA . LYS A 1 922 ? -6.867 -23.906 2.437 1.00 74.44 922 LYS A CA 1
ATOM 7198 C C . LYS A 1 922 ? -7.468 -23.374 3.754 1.00 74.44 922 LYS A C 1
ATOM 7200 O O . LYS A 1 922 ? -6.840 -22.545 4.401 1.00 74.44 922 LYS A O 1
ATOM 7205 N N . SER A 1 923 ? -8.629 -23.891 4.186 1.00 72.38 923 SER A N 1
ATOM 7206 C CA . SER A 1 923 ? -9.407 -23.323 5.311 1.00 72.38 923 SER A CA 1
ATOM 7207 C C . SER A 1 923 ? -9.358 -24.111 6.641 1.00 72.38 923 SER A C 1
ATOM 7209 O O . SER A 1 923 ? -9.416 -23.500 7.706 1.00 72.38 923 SER A O 1
ATOM 7211 N N . LYS A 1 924 ? -9.242 -25.452 6.636 1.00 76.06 924 LYS A N 1
ATOM 7212 C CA . LYS A 1 924 ? -9.220 -26.302 7.858 1.00 76.06 924 LYS A CA 1
ATOM 7213 C C . LYS A 1 924 ? -8.158 -27.405 7.798 1.00 76.06 924 LYS A C 1
ATOM 7215 O O . LYS A 1 924 ? -7.844 -27.904 6.717 1.00 76.06 924 LYS A O 1
ATOM 7220 N N . ARG A 1 925 ? -7.669 -27.832 8.975 1.00 78.50 925 ARG A N 1
ATOM 7221 C CA . ARG A 1 925 ? -6.688 -28.928 9.135 1.00 78.50 925 ARG A CA 1
ATOM 7222 C C . ARG A 1 925 ? -6.955 -29.838 10.353 1.00 78.50 925 ARG A C 1
ATOM 7224 O O . ARG A 1 925 ? -6.222 -29.755 11.339 1.00 78.50 925 ARG A O 1
ATOM 7231 N N . PRO A 1 926 ? -8.040 -30.634 10.356 1.00 80.62 926 PRO A N 1
ATOM 7232 C CA . PRO A 1 926 ? -8.261 -31.656 11.377 1.00 80.62 926 PRO A CA 1
ATOM 7233 C C . PRO A 1 926 ? -7.302 -32.846 11.198 1.00 80.62 926 PRO A C 1
ATOM 7235 O O . PRO A 1 926 ? -6.822 -33.114 10.097 1.00 80.62 926 PRO A O 1
ATOM 7238 N N . ALA A 1 927 ? -7.065 -33.575 12.286 1.00 79.94 927 ALA A N 1
ATOM 7239 C CA . ALA A 1 927 ? -6.331 -34.838 12.308 1.00 79.94 927 ALA A CA 1
ATOM 7240 C C . ALA A 1 927 ? -7.118 -35.890 13.105 1.00 79.94 927 ALA A C 1
ATOM 7242 O O . ALA A 1 927 ? -8.014 -35.535 13.878 1.00 79.94 927 ALA A O 1
ATOM 7243 N N . ASP A 1 928 ? -6.814 -37.176 12.918 1.00 76.25 928 ASP A N 1
ATOM 7244 C CA . ASP A 1 928 ? -7.483 -38.258 13.651 1.00 76.25 928 ASP A CA 1
ATOM 7245 C C . ASP A 1 928 ? -6.960 -38.421 15.090 1.00 76.25 928 ASP A C 1
ATOM 7247 O O . ASP A 1 928 ? -7.735 -38.818 15.967 1.00 76.25 928 ASP A O 1
ATOM 7251 N N . GLY A 1 929 ? -5.712 -38.009 15.341 1.00 72.56 929 GLY A N 1
ATOM 7252 C CA . GLY A 1 929 ? -5.178 -37.748 16.672 1.00 72.56 929 GLY A CA 1
ATOM 7253 C C . GLY A 1 929 ? -3.765 -37.166 16.700 1.00 72.56 929 GLY A C 1
ATOM 7254 O O . GLY A 1 929 ? -3.248 -36.712 15.684 1.00 72.56 929 GLY A O 1
ATOM 7255 N N . GLY A 1 930 ? -3.160 -37.116 17.890 1.00 68.62 930 GLY A N 1
ATOM 7256 C CA . GLY A 1 930 ? -1.890 -36.425 18.116 1.00 68.62 930 GLY A CA 1
ATOM 7257 C C . GLY A 1 930 ? -1.964 -34.896 17.960 1.00 68.62 930 GLY A C 1
ATOM 7258 O O . GLY A 1 930 ? -3.018 -34.310 17.721 1.00 68.62 930 GLY A O 1
ATOM 7259 N N . ARG A 1 931 ? -0.806 -34.241 18.112 1.00 66.56 931 ARG A N 1
ATOM 7260 C CA . ARG A 1 931 ? -0.651 -32.784 17.963 1.00 66.56 931 ARG A CA 1
ATOM 7261 C C . ARG A 1 931 ? -0.410 -32.444 16.490 1.00 66.56 931 ARG A C 1
ATOM 7263 O O . ARG A 1 931 ? 0.516 -32.988 15.887 1.00 66.56 931 ARG A O 1
ATOM 7270 N N . VAL A 1 932 ? -1.184 -31.512 15.936 1.00 64.38 932 VAL A N 1
ATOM 7271 C CA . VAL A 1 932 ? -1.023 -31.043 14.546 1.00 64.38 932 VAL A CA 1
ATOM 7272 C C . VAL A 1 932 ? 0.266 -30.220 14.389 1.00 64.38 932 VAL A C 1
ATOM 7274 O O . VAL A 1 932 ? 0.578 -29.366 15.224 1.00 64.38 932 VAL A O 1
ATOM 7277 N N . ASP A 1 933 ? 1.010 -30.467 13.308 1.00 61.00 933 ASP A N 1
ATOM 7278 C CA . ASP A 1 933 ? 2.273 -29.786 12.991 1.00 61.00 933 ASP A CA 1
ATOM 7279 C C . ASP A 1 933 ? 2.045 -28.314 12.603 1.00 61.00 933 ASP A C 1
ATOM 7281 O O . ASP A 1 933 ? 1.275 -27.993 11.695 1.00 61.00 933 ASP A O 1
ATOM 7285 N N . ARG A 1 934 ? 2.764 -27.405 13.273 1.00 55.00 934 ARG A N 1
ATOM 7286 C CA . ARG A 1 934 ? 2.706 -25.965 12.998 1.00 55.00 934 ARG A CA 1
ATOM 7287 C C . ARG A 1 934 ? 3.545 -25.539 11.791 1.00 55.00 934 ARG A C 1
ATOM 7289 O O . ARG A 1 934 ? 3.178 -24.546 11.167 1.00 55.00 934 ARG A O 1
ATOM 7296 N N . ALA A 1 935 ? 4.608 -26.257 11.429 1.00 50.53 935 ALA A N 1
ATOM 7297 C CA . ALA A 1 935 ? 5.437 -25.941 10.262 1.00 50.53 935 ALA A CA 1
ATOM 7298 C C . ALA A 1 935 ? 4.697 -26.237 8.946 1.00 50.53 935 ALA A C 1
ATOM 7300 O O . ALA A 1 935 ? 4.751 -25.440 8.006 1.00 50.53 935 ALA A O 1
ATOM 7301 N N . ALA A 1 936 ? 3.917 -27.323 8.922 1.00 50.03 936 ALA A N 1
ATOM 7302 C CA . ALA A 1 936 ? 3.015 -27.655 7.820 1.00 50.03 936 ALA A CA 1
ATOM 7303 C C . ALA A 1 936 ? 1.976 -26.549 7.540 1.00 50.03 936 ALA A C 1
ATOM 7305 O O . ALA A 1 936 ? 1.530 -26.407 6.398 1.00 50.03 936 ALA A O 1
ATOM 7306 N N . THR A 1 937 ? 1.593 -25.748 8.550 1.00 48.25 937 THR A N 1
ATOM 7307 C CA . THR A 1 937 ? 0.594 -24.667 8.421 1.00 48.25 937 THR A CA 1
ATOM 7308 C C . THR A 1 937 ? 0.919 -23.706 7.280 1.00 48.25 937 THR A C 1
ATOM 7310 O O . THR A 1 937 ? 0.016 -23.340 6.534 1.00 48.25 937 THR A O 1
ATOM 7313 N N . THR A 1 938 ? 2.190 -23.336 7.091 1.00 51.84 938 THR A N 1
ATOM 7314 C CA . THR A 1 938 ? 2.578 -22.334 6.086 1.00 51.84 938 THR A CA 1
ATOM 7315 C C . THR A 1 938 ? 2.289 -22.797 4.654 1.00 51.84 938 THR A C 1
ATOM 7317 O O . THR A 1 938 ? 1.702 -22.047 3.882 1.00 51.84 938 THR A O 1
ATOM 7320 N N . ASP A 1 939 ? 2.645 -24.036 4.300 1.00 54.69 939 ASP A N 1
ATOM 7321 C CA . ASP A 1 939 ? 2.815 -24.432 2.890 1.00 54.69 939 ASP A CA 1
ATOM 7322 C C . ASP A 1 939 ? 1.510 -24.423 2.083 1.00 54.69 939 ASP A C 1
ATOM 7324 O O . ASP A 1 939 ? 1.459 -23.834 1.010 1.00 54.69 939 ASP A O 1
ATOM 7328 N N . ALA A 1 940 ? 0.430 -24.995 2.622 1.00 46.97 940 ALA A N 1
ATOM 7329 C CA . ALA A 1 940 ? -0.882 -25.000 1.960 1.00 46.97 940 ALA A CA 1
ATOM 7330 C C . ALA A 1 940 ? -1.716 -23.720 2.207 1.00 46.97 940 ALA A C 1
ATOM 7332 O O . ALA A 1 940 ? -2.865 -23.644 1.776 1.00 46.97 940 ALA A O 1
ATOM 7333 N N . LEU A 1 941 ? -1.173 -22.727 2.928 1.00 46.84 941 LEU A N 1
ATOM 7334 C CA . LEU A 1 941 ? -1.796 -21.402 3.064 1.00 46.84 941 LEU A CA 1
ATOM 7335 C C . LEU A 1 941 ? -1.372 -20.492 1.909 1.00 46.84 941 LEU A C 1
ATOM 7337 O O . LEU A 1 941 ? -2.242 -19.918 1.257 1.00 46.84 941 LEU A O 1
ATOM 7341 N N . ILE A 1 942 ? -0.059 -20.463 1.624 1.00 52.31 942 ILE A N 1
ATOM 7342 C CA . ILE A 1 942 ? 0.613 -19.710 0.549 1.00 52.31 942 ILE A CA 1
ATOM 7343 C C . ILE A 1 942 ? -0.291 -19.564 -0.685 1.00 52.31 942 ILE A C 1
ATOM 7345 O O . ILE A 1 942 ? -0.834 -18.483 -0.900 1.00 52.31 942 ILE A O 1
ATOM 7349 N N . VAL A 1 943 ? -0.525 -20.656 -1.426 1.00 51.28 943 VAL A N 1
ATOM 7350 C CA . VAL A 1 943 ? -1.230 -20.682 -2.728 1.00 51.28 943 VAL A CA 1
ATOM 7351 C C . VAL A 1 943 ? -2.639 -20.083 -2.683 1.00 51.28 943 VAL A C 1
ATOM 7353 O O . VAL A 1 943 ? -3.074 -19.485 -3.668 1.00 51.28 943 VAL A O 1
ATOM 7356 N N . GLY A 1 944 ? -3.345 -20.218 -1.555 1.00 50.38 944 GLY A N 1
ATOM 7357 C CA . GLY A 1 944 ? -4.678 -19.647 -1.365 1.00 50.38 944 GLY A CA 1
ATOM 7358 C C . GLY A 1 944 ? -4.649 -18.130 -1.181 1.00 50.38 944 GLY A C 1
ATOM 7359 O O . GLY A 1 944 ? -5.414 -17.424 -1.832 1.00 50.38 944 GLY A O 1
ATOM 7360 N N . THR A 1 945 ? -3.741 -17.629 -0.340 1.00 55.12 945 THR A N 1
ATOM 7361 C CA . THR A 1 945 ? -3.663 -16.203 0.021 1.00 55.12 945 THR A CA 1
ATOM 7362 C C . THR A 1 945 ? -2.902 -15.322 -0.974 1.00 55.12 945 THR A C 1
ATOM 7364 O O . THR A 1 945 ? -3.050 -14.106 -0.907 1.00 55.12 945 THR A O 1
ATOM 7367 N N . LEU A 1 946 ? -2.128 -15.879 -1.921 1.00 60.09 946 LEU A N 1
ATOM 7368 C CA . LEU A 1 946 ? -1.291 -15.071 -2.835 1.00 60.09 946 LEU A CA 1
ATOM 7369 C C . LEU A 1 946 ? -2.058 -14.005 -3.632 1.00 60.09 946 LEU A C 1
ATOM 7371 O O . LEU A 1 946 ? -1.479 -12.983 -3.982 1.00 60.09 946 LEU A O 1
ATOM 7375 N N . LYS A 1 947 ? -3.346 -14.234 -3.928 1.00 56.72 947 LYS A N 1
ATOM 7376 C CA . LYS A 1 947 ? -4.177 -13.336 -4.752 1.00 56.72 947 LYS A CA 1
ATOM 7377 C C . LYS A 1 947 ? -4.419 -11.947 -4.110 1.00 56.72 947 LYS A C 1
ATOM 7379 O O . LYS A 1 947 ? -5.029 -11.116 -4.773 1.00 56.72 947 LYS A O 1
ATOM 7384 N N . ALA A 1 948 ? -3.959 -11.712 -2.874 1.00 56.88 948 ALA A N 1
ATOM 7385 C CA . ALA A 1 948 ? -4.065 -10.448 -2.131 1.00 56.88 948 ALA A CA 1
ATOM 7386 C C . ALA A 1 948 ? -2.730 -9.987 -1.490 1.00 56.88 948 ALA A C 1
ATOM 7388 O O . ALA A 1 948 ? -2.744 -9.224 -0.530 1.00 56.88 948 ALA A O 1
ATOM 7389 N N . LEU A 1 949 ? -1.578 -10.479 -1.968 1.00 61.75 949 LEU A N 1
ATOM 7390 C CA . LEU A 1 949 ? -0.251 -10.098 -1.459 1.00 61.75 949 LEU A CA 1
ATOM 7391 C C . LEU A 1 949 ? 0.447 -9.092 -2.383 1.00 61.75 949 LEU A C 1
ATOM 7393 O O . LEU A 1 949 ? 0.374 -9.217 -3.607 1.00 61.75 949 LEU A O 1
ATOM 7397 N N . SER A 1 950 ? 1.203 -8.156 -1.802 1.00 72.00 950 SER A N 1
ATOM 7398 C CA . SER A 1 950 ? 2.079 -7.248 -2.558 1.00 72.00 950 SER A CA 1
ATOM 7399 C C . SER A 1 950 ? 3.202 -8.004 -3.283 1.00 72.00 950 SER A C 1
ATOM 7401 O O . SER A 1 950 ? 3.595 -9.107 -2.885 1.00 72.00 950 SER A O 1
ATOM 7403 N N . GLN A 1 951 ? 3.815 -7.397 -4.307 1.00 71.69 951 GLN A N 1
ATOM 7404 C CA . GLN A 1 951 ? 4.928 -8.037 -5.029 1.00 71.69 951 GLN A CA 1
ATOM 7405 C C . GLN A 1 951 ? 6.108 -8.407 -4.112 1.00 71.69 951 GLN A C 1
ATOM 7407 O O . GLN A 1 951 ? 6.730 -9.457 -4.288 1.00 71.69 951 GLN A O 1
ATOM 7412 N N . ARG A 1 952 ? 6.388 -7.597 -3.081 1.00 71.06 952 ARG A N 1
ATOM 7413 C CA . ARG A 1 952 ? 7.439 -7.883 -2.090 1.00 71.06 952 ARG A CA 1
ATOM 7414 C C . ARG A 1 952 ? 7.098 -9.099 -1.225 1.00 71.06 952 ARG A C 1
ATOM 7416 O O . ARG A 1 952 ? 7.991 -9.875 -0.880 1.00 71.06 952 ARG A O 1
ATOM 7423 N N . GLU A 1 953 ? 5.834 -9.288 -0.866 1.00 75.31 953 GLU A N 1
ATOM 7424 C CA . GLU A 1 953 ? 5.374 -10.459 -0.112 1.00 75.31 953 GLU A CA 1
ATOM 7425 C C . GLU A 1 953 ? 5.339 -11.717 -0.979 1.00 75.31 953 GLU A C 1
ATOM 7427 O O . GLU A 1 953 ? 5.801 -12.767 -0.531 1.00 75.31 953 GLU A O 1
ATOM 7432 N N . LEU A 1 954 ? 4.899 -11.610 -2.237 1.00 78.12 954 LEU A N 1
ATOM 7433 C CA . LEU A 1 954 ? 5.005 -12.686 -3.226 1.00 78.12 954 LEU A CA 1
ATOM 7434 C C . LEU A 1 954 ? 6.466 -13.130 -3.410 1.00 78.12 954 LEU A C 1
ATOM 7436 O O . LEU A 1 954 ? 6.751 -14.328 -3.389 1.00 78.12 954 LEU A O 1
ATOM 7440 N N . LEU A 1 955 ? 7.409 -12.188 -3.508 1.00 79.50 955 LEU A N 1
ATOM 7441 C CA . LEU A 1 955 ? 8.839 -12.479 -3.651 1.00 79.50 955 LEU A CA 1
ATOM 7442 C C . LEU A 1 955 ? 9.459 -13.106 -2.388 1.00 79.50 955 LEU A C 1
ATOM 7444 O O . LEU A 1 955 ? 10.261 -14.038 -2.488 1.00 79.50 955 LEU A O 1
ATOM 7448 N N . ASN A 1 956 ? 9.066 -12.655 -1.192 1.00 79.00 956 ASN A N 1
ATOM 7449 C CA . ASN A 1 956 ? 9.402 -13.332 0.069 1.00 79.00 956 ASN A CA 1
ATOM 7450 C C . ASN A 1 956 ? 8.812 -14.755 0.147 1.00 79.00 956 ASN A C 1
ATOM 7452 O O . ASN A 1 956 ? 9.504 -15.684 0.567 1.00 79.00 956 ASN A O 1
ATOM 7456 N N . ALA A 1 957 ? 7.560 -14.952 -0.275 1.00 80.38 957 ALA A N 1
ATOM 7457 C CA . ALA A 1 957 ? 6.907 -16.259 -0.295 1.00 80.38 957 ALA A CA 1
ATOM 7458 C C . ALA A 1 957 ? 7.600 -17.218 -1.277 1.00 80.38 957 ALA A C 1
ATOM 7460 O O . ALA A 1 957 ? 7.917 -18.343 -0.894 1.00 80.38 957 ALA A O 1
ATOM 7461 N N . TRP A 1 958 ? 7.946 -16.756 -2.485 1.00 86.56 958 TRP A N 1
ATOM 7462 C CA . TRP A 1 958 ? 8.768 -17.508 -3.442 1.00 86.56 958 TRP A CA 1
ATOM 7463 C C . TRP A 1 958 ? 10.122 -17.911 -2.839 1.00 86.56 958 TRP A C 1
ATOM 7465 O O . TRP A 1 958 ? 10.529 -19.068 -2.934 1.00 86.56 958 TRP A O 1
ATOM 7475 N N . SER A 1 959 ? 10.789 -16.991 -2.140 1.00 85.62 959 SER A N 1
ATOM 7476 C CA . SER A 1 959 ? 12.089 -17.248 -1.505 1.00 85.62 959 SER A CA 1
ATOM 7477 C C . SER A 1 959 ? 11.996 -18.319 -0.400 1.00 85.62 959 SER A C 1
ATOM 7479 O O . SER A 1 959 ? 12.883 -19.163 -0.258 1.00 85.62 959 SER A O 1
ATOM 7481 N N . ASN A 1 960 ? 10.887 -18.340 0.351 1.00 82.75 960 ASN A N 1
ATOM 7482 C CA . ASN A 1 960 ? 10.573 -19.356 1.365 1.00 82.75 960 ASN A CA 1
ATOM 7483 C C . ASN A 1 960 ? 10.244 -20.725 0.730 1.00 82.75 960 ASN A C 1
ATOM 7485 O O . ASN A 1 960 ? 10.740 -21.749 1.201 1.00 82.75 960 ASN A O 1
ATOM 7489 N N . ILE A 1 961 ? 9.488 -20.749 -0.377 1.00 85.62 961 ILE A N 1
ATOM 7490 C CA . ILE A 1 961 ? 9.250 -21.966 -1.176 1.00 85.62 961 ILE A CA 1
ATOM 7491 C C . ILE A 1 961 ? 10.581 -22.550 -1.646 1.00 85.62 961 ILE A C 1
ATOM 7493 O O . ILE A 1 961 ? 10.839 -23.725 -1.400 1.00 85.62 961 ILE A O 1
ATOM 7497 N N . VAL A 1 962 ? 11.455 -21.754 -2.270 1.00 89.31 962 VAL A N 1
ATOM 7498 C CA . VAL A 1 962 ? 12.750 -22.242 -2.772 1.00 89.31 962 VAL A CA 1
ATOM 7499 C C . VAL A 1 962 ? 13.650 -22.737 -1.630 1.00 89.31 962 VAL A C 1
ATOM 7501 O O . VAL A 1 962 ? 14.294 -23.778 -1.775 1.00 89.31 962 VAL A O 1
ATOM 7504 N N . TRP A 1 963 ? 13.646 -22.085 -0.462 1.00 85.12 963 TRP A N 1
ATOM 7505 C CA . TRP A 1 963 ? 14.362 -22.586 0.720 1.00 85.12 963 TRP A CA 1
ATOM 7506 C C . TRP A 1 963 ? 13.844 -23.950 1.195 1.00 85.12 963 TRP A C 1
ATOM 7508 O O . TRP A 1 963 ? 14.625 -24.883 1.397 1.00 85.12 963 TRP A O 1
ATOM 7518 N N . LYS A 1 964 ? 12.523 -24.115 1.329 1.00 82.94 964 LYS A N 1
ATOM 7519 C CA . LYS A 1 964 ? 11.923 -25.403 1.716 1.00 82.94 964 LYS A CA 1
ATOM 7520 C C . LYS A 1 964 ? 12.123 -26.478 0.649 1.00 82.94 964 LYS A C 1
ATOM 7522 O O . LYS A 1 964 ? 12.369 -27.631 0.988 1.00 82.94 964 LYS A O 1
ATOM 7527 N N . TYR A 1 965 ? 12.045 -26.109 -0.627 1.00 88.06 965 TYR A N 1
ATOM 7528 C CA . TYR A 1 965 ? 12.285 -26.980 -1.774 1.00 88.06 965 TYR A CA 1
ATOM 7529 C C . TYR A 1 965 ? 13.721 -27.513 -1.792 1.00 88.06 965 TYR A C 1
ATOM 7531 O O . TYR A 1 965 ? 13.922 -28.721 -1.756 1.00 88.06 965 TYR A O 1
ATOM 7539 N N . THR A 1 966 ? 14.719 -26.628 -1.757 1.00 87.06 966 THR A N 1
ATOM 7540 C CA . THR A 1 966 ? 16.141 -27.004 -1.854 1.00 87.06 966 THR A CA 1
ATOM 7541 C C . THR A 1 966 ? 16.702 -27.678 -0.597 1.00 87.06 966 THR A C 1
ATOM 7543 O O . THR A 1 966 ? 17.812 -28.199 -0.620 1.00 87.06 966 THR A O 1
ATOM 7546 N N . ARG A 1 967 ? 15.933 -27.746 0.498 1.00 82.44 967 ARG A N 1
ATOM 7547 C CA . ARG A 1 967 ? 16.223 -28.618 1.651 1.00 82.44 967 ARG A CA 1
ATOM 7548 C C . ARG A 1 967 ? 15.924 -30.107 1.406 1.00 82.44 967 ARG A C 1
ATOM 7550 O O . ARG A 1 967 ? 16.230 -30.901 2.299 1.00 82.44 967 ARG A O 1
ATOM 7557 N N . ARG A 1 968 ? 15.335 -30.467 0.257 1.00 84.62 968 ARG A N 1
ATOM 7558 C CA . ARG A 1 968 ? 14.936 -31.833 -0.122 1.00 84.62 968 ARG A CA 1
ATOM 7559 C C . ARG A 1 968 ? 15.933 -32.503 -1.061 1.00 84.62 968 ARG A C 1
ATOM 7561 O O . ARG A 1 968 ? 16.605 -31.848 -1.852 1.00 84.62 968 ARG A O 1
ATOM 7568 N N . ASP A 1 969 ? 15.956 -33.824 -0.988 1.00 82.19 969 ASP A N 1
ATOM 7569 C CA . ASP A 1 969 ? 16.763 -34.707 -1.811 1.00 82.19 969 ASP A CA 1
ATOM 7570 C C . ASP A 1 969 ? 16.149 -34.814 -3.220 1.00 82.19 969 ASP A C 1
ATOM 7572 O O . ASP A 1 969 ? 14.927 -34.938 -3.393 1.00 82.19 969 ASP A O 1
ATOM 7576 N N . ILE A 1 970 ? 17.004 -34.792 -4.244 1.00 80.31 970 ILE A N 1
ATOM 7577 C CA . ILE A 1 970 ? 16.618 -34.950 -5.649 1.00 80.31 970 ILE A CA 1
ATOM 7578 C C . ILE A 1 970 ? 17.502 -36.017 -6.302 1.00 80.31 970 ILE A C 1
ATOM 7580 O O . ILE A 1 970 ? 18.721 -35.990 -6.168 1.00 80.31 970 ILE A O 1
ATOM 7584 N N . THR A 1 971 ? 16.885 -37.003 -6.957 1.00 76.19 971 THR A N 1
ATOM 7585 C CA . THR A 1 971 ? 17.597 -38.192 -7.463 1.00 76.19 971 THR A CA 1
ATOM 7586 C C . THR A 1 971 ? 18.417 -37.893 -8.718 1.00 76.19 971 THR A C 1
ATOM 7588 O O . THR A 1 971 ? 19.496 -38.453 -8.890 1.00 76.19 971 THR A O 1
ATOM 7591 N N . PHE A 1 972 ? 17.934 -36.984 -9.568 1.00 78.94 972 PHE A N 1
ATOM 7592 C CA . PHE A 1 972 ? 18.624 -36.525 -10.770 1.00 78.94 972 PHE A CA 1
ATOM 7593 C C . PHE A 1 972 ? 18.775 -35.007 -10.697 1.00 78.94 972 PHE A C 1
ATOM 7595 O O . PHE A 1 972 ? 17.787 -34.286 -10.601 1.00 78.94 972 PHE A O 1
ATOM 7602 N N . ALA A 1 973 ? 20.010 -34.500 -10.722 1.00 79.50 973 ALA A N 1
ATOM 7603 C CA . ALA A 1 973 ? 20.262 -33.077 -10.483 1.00 79.50 973 ALA A CA 1
ATOM 7604 C C . ALA A 1 973 ? 19.606 -32.160 -11.540 1.00 79.50 973 ALA A C 1
ATOM 7606 O O . ALA A 1 973 ? 19.118 -31.087 -11.197 1.00 79.50 973 ALA A O 1
ATOM 7607 N N . GLY A 1 974 ? 19.507 -32.616 -12.797 1.00 81.75 974 GLY A N 1
ATOM 7608 C CA . GLY A 1 974 ? 18.827 -31.897 -13.885 1.00 81.75 974 GLY A CA 1
ATOM 7609 C C . GLY A 1 974 ? 17.327 -31.648 -13.655 1.00 81.75 974 GLY A C 1
ATOM 7610 O O . GLY A 1 974 ? 16.768 -30.715 -14.228 1.00 81.75 974 GLY A O 1
ATOM 7611 N N . ASP A 1 975 ? 16.683 -32.400 -12.755 1.00 82.88 975 ASP A N 1
ATOM 7612 C CA . ASP A 1 975 ? 15.283 -32.178 -12.382 1.00 82.88 975 ASP A CA 1
ATOM 7613 C C . ASP A 1 975 ? 15.092 -30.910 -11.525 1.00 82.88 975 ASP A C 1
ATOM 7615 O O . ASP A 1 975 ? 13.953 -30.504 -11.292 1.00 82.88 975 ASP A O 1
ATOM 7619 N N . LYS A 1 976 ? 16.164 -30.260 -11.032 1.00 87.94 976 LYS A N 1
ATOM 7620 C CA . LYS A 1 976 ? 16.068 -29.237 -9.969 1.00 87.94 976 LYS A CA 1
ATOM 7621 C C . LYS A 1 976 ? 15.250 -27.996 -10.350 1.00 87.94 976 LYS A C 1
ATOM 7623 O O . LYS A 1 976 ? 14.695 -27.369 -9.449 1.00 87.94 976 LYS A O 1
ATOM 7628 N N . LEU A 1 977 ? 15.094 -27.681 -11.638 1.00 89.69 977 LEU A N 1
ATOM 7629 C CA . LEU A 1 977 ? 14.111 -26.689 -12.109 1.00 89.69 977 LEU A CA 1
ATOM 7630 C C . LEU A 1 977 ? 12.759 -27.324 -12.487 1.00 89.69 977 LEU A C 1
ATOM 7632 O O . LEU A 1 977 ? 11.713 -26.764 -12.170 1.00 89.69 977 LEU A O 1
ATOM 7636 N N . LEU A 1 978 ? 12.751 -28.521 -13.085 1.00 84.88 978 LEU A N 1
ATOM 7637 C CA . LEU A 1 978 ? 11.522 -29.227 -13.482 1.00 84.88 978 LEU A CA 1
ATOM 7638 C C . LEU A 1 978 ? 10.593 -29.509 -12.288 1.00 84.88 978 LEU A C 1
ATOM 7640 O O . LEU A 1 978 ? 9.405 -29.204 -12.366 1.00 84.88 978 LEU A O 1
ATOM 7644 N N . ALA A 1 979 ? 11.128 -29.989 -11.164 1.00 84.50 979 ALA A N 1
ATOM 7645 C CA . ALA A 1 979 ? 10.362 -30.367 -9.971 1.00 84.50 979 ALA A CA 1
ATOM 7646 C C . ALA A 1 979 ? 9.815 -29.181 -9.135 1.00 84.50 979 ALA A C 1
ATOM 7648 O O . ALA A 1 979 ? 9.148 -29.398 -8.121 1.00 84.50 979 ALA A O 1
ATOM 7649 N N . ILE A 1 980 ? 10.071 -27.935 -9.557 1.00 86.69 980 ILE A N 1
ATOM 7650 C CA . ILE A 1 980 ? 9.426 -26.711 -9.037 1.00 86.69 980 ILE A CA 1
ATOM 7651 C C . ILE A 1 980 ? 8.706 -25.905 -10.139 1.00 86.69 980 ILE A C 1
ATOM 7653 O O . ILE A 1 980 ? 7.981 -24.955 -9.836 1.00 86.69 980 ILE A O 1
ATOM 7657 N N . SER A 1 981 ? 8.866 -26.281 -11.413 1.00 85.94 981 SER A N 1
ATOM 7658 C CA . SER A 1 981 ? 8.376 -25.537 -12.586 1.00 85.94 981 SER A CA 1
ATOM 7659 C C . SER A 1 981 ? 6.874 -25.236 -12.537 1.00 85.94 981 SER A C 1
ATOM 7661 O O . SER A 1 981 ? 6.446 -24.142 -12.896 1.00 85.94 981 SER A O 1
ATOM 7663 N N . ALA A 1 982 ? 6.080 -26.162 -11.998 1.00 78.88 982 ALA A N 1
ATOM 7664 C CA . ALA A 1 982 ? 4.643 -26.015 -11.799 1.00 78.88 982 ALA A CA 1
ATOM 7665 C C . ALA A 1 982 ? 4.282 -24.909 -10.787 1.00 78.88 982 ALA A C 1
ATOM 7667 O O . ALA A 1 982 ? 3.318 -24.165 -10.970 1.00 78.88 982 ALA A O 1
ATOM 7668 N N . VAL A 1 983 ? 5.083 -24.760 -9.726 1.00 84.00 983 VAL A N 1
ATOM 7669 C CA . VAL A 1 983 ? 4.908 -23.698 -8.723 1.00 84.00 983 VAL A CA 1
ATOM 7670 C C . VAL A 1 983 ? 5.356 -22.352 -9.295 1.00 84.00 983 VAL A C 1
ATOM 7672 O O . VAL A 1 983 ? 4.703 -21.342 -9.047 1.00 84.00 983 VAL A O 1
ATOM 7675 N N . ALA A 1 984 ? 6.410 -22.330 -10.119 1.00 88.25 984 ALA A N 1
ATOM 7676 C CA . ALA A 1 984 ? 6.790 -21.137 -10.874 1.00 88.25 984 ALA A CA 1
ATOM 7677 C C . ALA A 1 984 ? 5.680 -20.705 -11.853 1.00 88.25 984 ALA A C 1
ATOM 7679 O O . ALA A 1 984 ? 5.309 -19.534 -11.870 1.00 88.25 984 ALA A O 1
ATOM 7680 N N . ALA A 1 985 ? 5.073 -21.639 -12.590 1.00 83.62 985 ALA A N 1
ATOM 7681 C CA . ALA A 1 985 ? 3.967 -21.345 -13.503 1.00 83.62 985 ALA A CA 1
ATOM 7682 C C . ALA A 1 985 ? 2.764 -20.685 -12.796 1.00 83.62 985 ALA A C 1
ATOM 7684 O O . ALA A 1 985 ? 2.178 -19.751 -13.338 1.00 83.62 985 ALA A O 1
ATOM 7685 N N . TYR A 1 986 ? 2.439 -21.102 -11.564 1.00 79.50 986 TYR A N 1
ATOM 7686 C CA . TYR A 1 986 ? 1.401 -20.456 -10.745 1.00 79.50 986 TYR A CA 1
ATOM 7687 C C . TYR A 1 986 ? 1.808 -19.059 -10.234 1.00 79.50 986 TYR A C 1
ATOM 7689 O O . TYR A 1 986 ? 0.966 -18.171 -10.115 1.00 79.50 986 TYR A O 1
ATOM 7697 N N . TYR A 1 987 ? 3.095 -18.841 -9.942 1.00 83.81 987 TYR A N 1
ATOM 7698 C CA . TYR A 1 987 ? 3.617 -17.555 -9.458 1.00 83.81 987 TYR A CA 1
ATOM 7699 C C . TYR A 1 987 ? 3.779 -16.492 -10.554 1.00 83.81 987 TYR A C 1
ATOM 7701 O O . TYR A 1 987 ? 3.568 -15.309 -10.287 1.00 83.81 987 TYR A O 1
ATOM 7709 N N . ALA A 1 988 ? 4.133 -16.890 -11.777 1.00 84.94 988 ALA A N 1
ATOM 7710 C CA . ALA A 1 988 ? 4.411 -15.980 -12.887 1.00 84.94 988 ALA A CA 1
ATOM 7711 C C . ALA A 1 988 ? 3.290 -14.952 -13.176 1.00 84.94 988 ALA A C 1
ATOM 7713 O O . ALA A 1 988 ? 3.597 -13.758 -13.209 1.00 84.94 988 ALA A O 1
ATOM 7714 N N . PRO A 1 989 ? 1.997 -15.331 -13.306 1.00 80.75 989 PRO A N 1
ATOM 7715 C CA . PRO A 1 989 ? 0.920 -14.363 -13.534 1.00 80.75 989 PRO A CA 1
ATOM 7716 C C . PRO A 1 989 ? 0.582 -13.508 -12.302 1.00 80.75 989 PRO A C 1
ATOM 7718 O O . PRO A 1 989 ? -0.084 -12.488 -12.446 1.00 80.75 989 PRO A O 1
ATOM 7721 N N . LEU A 1 990 ? 1.021 -13.899 -11.099 1.00 80.00 990 LEU A N 1
ATOM 7722 C CA . LEU A 1 990 ? 0.822 -13.127 -9.864 1.00 80.00 990 LEU A CA 1
ATOM 7723 C C . LEU A 1 990 ? 1.915 -12.062 -9.681 1.00 80.00 990 LEU A C 1
ATOM 7725 O O . LEU A 1 990 ? 1.648 -10.979 -9.169 1.00 80.00 990 LEU A O 1
ATOM 7729 N N . LEU A 1 991 ? 3.140 -12.359 -10.122 1.00 78.62 991 LEU A N 1
ATOM 7730 C CA . LEU A 1 991 ? 4.267 -11.421 -10.139 1.00 78.62 991 LEU A CA 1
ATOM 7731 C C . LEU A 1 991 ? 4.330 -10.566 -11.416 1.00 78.62 991 LEU A C 1
ATOM 7733 O O . LEU A 1 991 ? 5.013 -9.546 -11.420 1.00 78.62 991 LEU A O 1
ATOM 7737 N N . ALA A 1 992 ? 3.654 -10.967 -12.498 1.00 82.38 992 ALA A N 1
ATOM 7738 C CA . ALA A 1 992 ? 3.757 -10.343 -13.824 1.00 82.38 992 ALA A CA 1
ATOM 7739 C C . ALA A 1 992 ? 5.218 -10.205 -14.323 1.00 82.38 992 ALA A C 1
ATOM 7741 O O . ALA A 1 992 ? 5.574 -9.221 -14.970 1.00 82.38 992 ALA A O 1
ATOM 7742 N N . CYS A 1 993 ? 6.062 -11.191 -13.996 1.00 82.50 993 CYS A N 1
ATOM 7743 C CA . CYS A 1 993 ? 7.496 -11.218 -14.303 1.00 82.50 993 CYS A CA 1
ATOM 7744 C C . CYS A 1 993 ? 7.870 -12.455 -15.131 1.00 82.50 993 CYS A C 1
ATOM 7746 O O . CYS A 1 993 ? 7.330 -13.543 -14.912 1.00 82.50 993 CYS A O 1
ATOM 7748 N N . ASP A 1 994 ? 8.867 -12.313 -16.003 1.00 88.69 994 ASP A N 1
ATOM 7749 C CA . ASP A 1 994 ? 9.466 -13.437 -16.736 1.00 88.69 994 ASP A CA 1
ATOM 7750 C C . ASP A 1 994 ? 10.221 -14.374 -15.775 1.00 88.69 994 ASP A C 1
ATOM 7752 O O . ASP A 1 994 ? 10.974 -13.909 -14.917 1.00 88.69 994 ASP A O 1
ATOM 7756 N N . TYR A 1 995 ? 10.105 -15.694 -15.948 1.00 92.38 995 TYR A N 1
ATOM 7757 C CA . TYR A 1 995 ? 10.919 -16.663 -15.202 1.00 92.38 995 TYR A CA 1
ATOM 7758 C C . TYR A 1 995 ? 12.242 -16.949 -15.917 1.00 92.38 995 TYR A C 1
ATOM 7760 O O . TYR A 1 995 ? 12.268 -17.249 -17.110 1.00 92.38 995 TYR A O 1
ATOM 7768 N N . VAL A 1 996 ? 13.351 -16.889 -15.180 1.00 93.75 996 VAL A N 1
ATOM 7769 C CA . VAL A 1 996 ? 14.710 -17.112 -15.687 1.00 93.75 996 VAL A CA 1
ATOM 7770 C C . VAL A 1 996 ? 15.496 -18.000 -14.719 1.00 93.75 996 VAL A C 1
ATOM 7772 O O . VAL A 1 996 ? 15.977 -17.550 -13.683 1.00 93.75 996 VAL A O 1
ATOM 7775 N N . ALA A 1 997 ? 15.596 -19.294 -15.048 1.00 93.81 997 ALA A N 1
ATOM 7776 C CA . ALA A 1 997 ? 16.374 -20.304 -14.315 1.00 93.81 997 ALA A CA 1
ATOM 7777 C C . ALA A 1 997 ? 16.246 -20.211 -12.773 1.00 93.81 997 ALA A C 1
ATOM 7779 O O . ALA A 1 997 ? 17.243 -20.065 -12.066 1.00 93.81 997 ALA A O 1
ATOM 7780 N N . GLY A 1 998 ? 15.022 -20.261 -12.235 1.00 92.69 998 GLY A N 1
ATOM 7781 C CA . GLY A 1 998 ? 14.767 -20.197 -10.785 1.00 92.69 998 GLY A CA 1
ATOM 7782 C C . GLY A 1 998 ? 14.489 -18.798 -10.217 1.00 92.69 998 GLY A C 1
ATOM 7783 O O . GLY A 1 998 ? 14.058 -18.688 -9.063 1.00 92.69 998 GLY A O 1
ATOM 7784 N N . HIS A 1 999 ? 14.706 -17.743 -11.002 1.00 94.06 999 HIS A N 1
ATOM 7785 C CA . HIS A 1 999 ? 14.526 -16.340 -10.617 1.00 94.06 999 HIS A CA 1
ATOM 7786 C C . HIS A 1 999 ? 13.464 -15.641 -11.479 1.00 94.06 999 HIS A C 1
ATOM 7788 O O . HIS A 1 999 ? 12.998 -16.199 -12.469 1.00 94.06 999 HIS A O 1
ATOM 7794 N N . TRP A 1 1000 ? 13.104 -14.410 -11.119 1.00 92.69 1000 TRP A N 1
ATOM 7795 C CA . TRP A 1 1000 ? 12.207 -13.531 -11.870 1.00 92.69 1000 TRP A CA 1
ATOM 7796 C C . TRP A 1 1000 ? 13.026 -12.402 -12.499 1.00 92.69 1000 TRP A C 1
ATOM 7798 O O . TRP A 1 1000 ? 13.766 -11.710 -11.799 1.00 92.69 1000 TRP A O 1
ATOM 7808 N N . ARG A 1 1001 ? 12.921 -12.215 -13.818 1.00 89.62 1001 ARG A N 1
ATOM 7809 C CA . ARG A 1 1001 ? 13.776 -11.319 -14.617 1.00 89.62 1001 ARG A CA 1
ATOM 7810 C C . ARG A 1 1001 ? 13.784 -9.887 -14.081 1.00 89.62 1001 ARG A C 1
ATOM 7812 O O . ARG A 1 1001 ? 14.851 -9.316 -13.874 1.00 89.62 1001 ARG A O 1
ATOM 7819 N N . GLU A 1 1002 ? 12.606 -9.331 -13.825 1.00 85.31 1002 GLU A N 1
ATOM 7820 C CA . GLU A 1 1002 ? 12.417 -7.963 -13.324 1.00 85.31 1002 GLU A CA 1
ATOM 7821 C C . GLU A 1 1002 ? 12.961 -7.772 -11.896 1.00 85.31 1002 GLU A C 1
ATOM 7823 O O . GLU A 1 1002 ? 13.398 -6.679 -11.550 1.00 85.31 1002 GLU A O 1
ATOM 7828 N N . MET A 1 1003 ? 13.003 -8.838 -11.087 1.00 84.88 1003 MET A N 1
ATOM 7829 C CA . MET A 1 1003 ? 13.449 -8.815 -9.684 1.00 84.88 1003 MET A CA 1
ATOM 7830 C C . MET A 1 1003 ? 14.863 -9.389 -9.485 1.00 84.88 1003 MET A C 1
ATOM 7832 O O . MET A 1 1003 ? 15.329 -9.528 -8.349 1.00 84.88 1003 MET A O 1
ATOM 7836 N N . LEU A 1 1004 ? 15.575 -9.714 -10.571 1.00 88.31 1004 LEU A N 1
ATOM 7837 C CA . LEU A 1 1004 ? 16.818 -10.491 -10.541 1.00 88.31 1004 LEU A CA 1
ATOM 7838 C C . LEU A 1 1004 ? 17.904 -9.846 -9.660 1.00 88.31 1004 LEU A C 1
ATOM 7840 O O . LEU A 1 1004 ? 18.581 -10.548 -8.911 1.00 88.31 1004 LEU A O 1
ATOM 7844 N N . ALA A 1 1005 ? 18.005 -8.512 -9.654 1.00 86.56 1005 ALA A N 1
ATOM 7845 C CA . ALA A 1 1005 ? 18.938 -7.762 -8.804 1.00 86.56 1005 ALA A CA 1
ATOM 7846 C C . ALA A 1 1005 ? 18.743 -8.020 -7.292 1.00 86.56 1005 ALA A C 1
ATOM 7848 O O . ALA A 1 1005 ? 19.712 -8.059 -6.535 1.00 86.56 1005 ALA A O 1
ATOM 7849 N N . LEU A 1 1006 ? 17.499 -8.237 -6.844 1.00 80.50 1006 LEU A N 1
ATOM 7850 C CA . LEU A 1 1006 ? 17.183 -8.601 -5.458 1.00 80.50 1006 LEU A CA 1
ATOM 7851 C C . LEU A 1 1006 ? 17.422 -10.093 -5.190 1.00 80.50 1006 LEU A C 1
ATOM 7853 O O . LEU A 1 1006 ? 17.839 -10.458 -4.089 1.00 80.50 1006 LEU A O 1
ATOM 7857 N N . GLN A 1 1007 ? 17.155 -10.953 -6.178 1.00 86.06 1007 GLN A N 1
ATOM 7858 C CA . GLN A 1 1007 ? 17.175 -12.408 -6.005 1.00 86.06 1007 GLN A CA 1
ATOM 7859 C C . GLN A 1 1007 ? 18.547 -13.060 -6.185 1.00 86.06 1007 GLN A C 1
ATOM 7861 O O . GLN A 1 1007 ? 18.777 -14.119 -5.601 1.00 86.06 1007 GLN A O 1
ATOM 7866 N N . LEU A 1 1008 ? 19.491 -12.442 -6.901 1.00 89.31 1008 LEU A N 1
ATOM 7867 C CA . LEU A 1 1008 ? 20.878 -12.929 -6.960 1.00 89.31 1008 LEU A CA 1
ATOM 7868 C C . LEU A 1 1008 ? 21.539 -12.989 -5.569 1.00 89.31 1008 LEU A C 1
ATOM 7870 O O . LEU A 1 1008 ? 22.475 -13.757 -5.367 1.00 89.31 1008 LEU A O 1
ATOM 7874 N N . ALA A 1 1009 ? 21.006 -12.274 -4.578 1.00 83.50 1009 ALA A N 1
ATOM 7875 C CA . ALA A 1 1009 ? 21.424 -12.292 -3.176 1.00 83.50 1009 ALA A CA 1
ATOM 7876 C C . ALA A 1 1009 ? 21.045 -13.570 -2.382 1.00 83.50 1009 ALA A C 1
ATOM 7878 O O . ALA A 1 1009 ? 20.798 -13.496 -1.177 1.00 83.50 1009 ALA A O 1
ATOM 7879 N N . TRP A 1 1010 ? 20.976 -14.735 -3.034 1.00 86.81 1010 TRP A N 1
ATOM 7880 C CA . TRP A 1 1010 ? 20.834 -16.026 -2.351 1.00 86.81 1010 TRP A CA 1
ATOM 7881 C C . TRP A 1 1010 ? 22.133 -16.431 -1.645 1.00 86.81 1010 TRP A C 1
ATOM 7883 O O . TRP A 1 1010 ? 23.227 -16.071 -2.086 1.00 86.81 1010 TRP A O 1
ATOM 7893 N N . ILE A 1 1011 ? 22.007 -17.207 -0.570 1.00 78.94 1011 ILE A N 1
ATOM 7894 C CA . ILE A 1 1011 ? 23.092 -17.715 0.273 1.00 78.94 1011 ILE A CA 1
ATOM 7895 C C . ILE A 1 1011 ? 22.968 -19.240 0.370 1.00 78.94 1011 ILE A C 1
ATOM 7897 O O . ILE A 1 1011 ? 21.866 -19.769 0.530 1.00 78.94 1011 ILE A O 1
ATOM 7901 N N . VAL A 1 1012 ? 24.086 -19.962 0.279 1.00 76.31 1012 VAL A N 1
ATOM 7902 C CA . VAL A 1 1012 ? 24.121 -21.413 0.538 1.00 76.31 1012 VAL A CA 1
ATOM 7903 C C . VAL A 1 1012 ? 24.004 -21.669 2.045 1.00 76.31 1012 VAL A C 1
ATOM 7905 O O . VAL A 1 1012 ? 24.712 -21.053 2.843 1.00 76.31 1012 VAL A O 1
ATOM 7908 N N . GLY A 1 1013 ? 23.102 -22.570 2.440 1.00 66.56 1013 GLY A N 1
ATOM 7909 C CA . GLY A 1 1013 ? 22.975 -23.069 3.813 1.00 66.56 1013 GLY A CA 1
ATOM 7910 C C . GLY A 1 1013 ? 24.143 -23.977 4.219 1.00 66.56 1013 GLY A C 1
ATOM 7911 O O . GLY A 1 1013 ? 25.225 -23.904 3.652 1.00 66.56 1013 GLY A O 1
ATOM 7912 N N . GLN A 1 1014 ? 23.944 -24.866 5.196 1.00 58.34 1014 GLN A N 1
ATOM 7913 C CA . GLN A 1 1014 ? 24.970 -25.872 5.498 1.00 58.34 1014 GLN A CA 1
ATOM 7914 C C . GLN A 1 1014 ? 25.071 -26.893 4.347 1.00 58.34 1014 GLN A C 1
ATOM 7916 O O . GLN A 1 1014 ? 24.056 -27.530 4.041 1.00 58.34 1014 GLN A O 1
ATOM 7921 N N . PRO A 1 1015 ? 26.253 -27.073 3.723 1.00 54.53 1015 PRO A N 1
ATOM 7922 C CA . PRO A 1 1015 ? 26.410 -27.974 2.591 1.00 54.53 1015 PRO A CA 1
ATOM 7923 C C . PRO A 1 1015 ? 26.314 -29.442 3.024 1.00 54.53 1015 PRO A C 1
ATOM 7925 O O . PRO A 1 1015 ? 26.913 -29.885 4.012 1.00 54.53 1015 PRO A O 1
ATOM 7928 N N . LYS A 1 1016 ? 25.542 -30.214 2.264 1.00 53.59 1016 LYS A N 1
ATOM 7929 C CA . LYS A 1 1016 ? 25.257 -31.631 2.502 1.00 53.59 1016 LYS A CA 1
ATOM 7930 C C . LYS A 1 1016 ? 25.888 -32.524 1.442 1.00 53.59 1016 LYS A C 1
ATOM 7932 O O . LYS A 1 1016 ? 26.438 -33.570 1.803 1.00 53.59 1016 LYS A O 1
ATOM 7937 N N . PHE A 1 1017 ? 25.819 -32.118 0.178 1.00 54.56 1017 PHE A N 1
ATOM 7938 C CA . PHE A 1 1017 ? 26.058 -32.977 -0.983 1.00 54.56 1017 PHE A CA 1
ATOM 7939 C C . PHE A 1 1017 ? 27.273 -32.514 -1.808 1.00 54.56 1017 PHE A C 1
ATOM 7941 O O . PHE A 1 1017 ? 27.632 -31.340 -1.746 1.00 54.56 1017 PHE A O 1
ATOM 7948 N N . PRO A 1 1018 ? 27.929 -33.410 -2.573 1.00 56.16 1018 PRO A N 1
ATOM 7949 C CA . PRO A 1 1018 ? 28.835 -32.985 -3.641 1.00 56.16 1018 PRO A CA 1
ATOM 7950 C C . PRO A 1 1018 ? 28.049 -32.238 -4.731 1.00 56.16 1018 PRO A C 1
ATOM 7952 O O . PRO A 1 1018 ? 26.851 -32.483 -4.907 1.00 56.16 1018 PRO A O 1
ATOM 7955 N N . GLN A 1 1019 ? 28.712 -31.346 -5.470 1.00 62.69 1019 GLN A N 1
ATOM 7956 C CA . GLN A 1 1019 ? 28.045 -30.589 -6.533 1.00 62.69 1019 GLN A CA 1
ATOM 7957 C C . GLN A 1 1019 ? 27.672 -31.477 -7.737 1.00 62.69 1019 GLN A C 1
ATOM 7959 O O . GLN A 1 1019 ? 28.247 -32.556 -7.918 1.00 62.69 1019 GLN A O 1
ATOM 7964 N N . PRO A 1 1020 ? 26.705 -31.056 -8.578 1.00 65.12 1020 PRO A N 1
ATOM 7965 C CA . PRO A 1 1020 ? 26.335 -31.802 -9.775 1.00 65.12 1020 PRO A CA 1
ATOM 7966 C C . PRO A 1 1020 ? 27.521 -31.958 -10.737 1.00 65.12 1020 PRO A C 1
ATOM 7968 O O . PRO A 1 1020 ? 28.082 -30.978 -11.218 1.00 65.12 1020 PRO A O 1
ATOM 7971 N N . SER A 1 1021 ? 27.861 -33.198 -11.096 1.00 66.94 1021 SER A N 1
ATOM 7972 C CA . SER A 1 1021 ? 28.895 -33.513 -12.099 1.00 66.94 1021 SER A CA 1
ATOM 7973 C C . SER A 1 1021 ? 28.457 -33.257 -13.553 1.00 66.94 1021 SER A C 1
ATOM 7975 O O . SER A 1 1021 ? 29.175 -33.592 -14.494 1.00 66.94 1021 SER A O 1
ATOM 7977 N N . VAL A 1 1022 ? 27.265 -32.687 -13.739 1.00 77.19 1022 VAL A N 1
ATOM 7978 C CA . VAL A 1 1022 ? 26.611 -32.378 -15.015 1.00 77.19 1022 VAL A CA 1
ATOM 7979 C C . VAL A 1 1022 ? 25.923 -31.021 -14.861 1.00 77.19 1022 VAL A C 1
ATOM 7981 O O . VAL A 1 1022 ? 25.415 -30.713 -13.785 1.00 77.19 1022 VAL A O 1
ATOM 7984 N N . TYR A 1 1023 ? 25.885 -30.221 -15.928 1.00 85.62 1023 TYR A N 1
ATOM 7985 C CA . TYR A 1 1023 ? 25.197 -28.929 -15.943 1.00 85.62 1023 TYR A CA 1
ATOM 7986 C C . TYR A 1 1023 ? 23.709 -29.058 -15.560 1.00 85.62 1023 TYR A C 1
ATOM 7988 O O . TYR A 1 1023 ? 23.008 -29.938 -16.062 1.00 85.62 1023 TYR A O 1
ATOM 7996 N N . VAL A 1 1024 ? 23.230 -28.158 -14.694 1.00 88.12 1024 VAL A N 1
ATOM 7997 C CA . VAL A 1 1024 ? 21.828 -28.090 -14.226 1.00 88.12 1024 VAL A CA 1
ATOM 7998 C C . VAL A 1 1024 ? 21.204 -26.725 -14.516 1.00 88.12 1024 VAL A C 1
ATOM 8000 O O . VAL A 1 1024 ? 20.068 -26.639 -14.978 1.00 88.12 1024 VAL A O 1
ATOM 8003 N N . ALA A 1 1025 ? 21.940 -25.657 -14.210 1.00 92.06 1025 ALA A N 1
ATOM 8004 C CA . ALA A 1 1025 ? 21.539 -24.273 -14.409 1.00 92.06 1025 ALA A CA 1
ATOM 8005 C C . ALA A 1 1025 ? 22.788 -23.370 -14.417 1.00 92.06 1025 ALA A C 1
ATOM 8007 O O . ALA A 1 1025 ? 23.820 -23.783 -13.876 1.00 92.06 1025 ALA A O 1
ATOM 8008 N N . PRO A 1 1026 ? 22.691 -22.137 -14.951 1.00 92.88 1026 PRO A N 1
ATOM 8009 C CA . PRO A 1 1026 ? 23.762 -21.149 -14.879 1.00 92.88 1026 PRO A CA 1
ATOM 8010 C C . PRO A 1 1026 ? 24.226 -20.893 -13.445 1.00 92.88 1026 PRO A C 1
ATOM 8012 O O . PRO A 1 1026 ? 23.408 -20.924 -12.524 1.00 92.88 1026 PRO A O 1
ATOM 8015 N N . SER A 1 1027 ? 25.497 -20.577 -13.217 1.00 90.44 1027 SER A N 1
ATOM 8016 C CA . SER A 1 1027 ? 26.068 -20.516 -11.861 1.00 90.44 1027 SER A CA 1
ATOM 8017 C C . SER A 1 1027 ? 25.574 -19.316 -11.023 1.00 90.44 1027 SER A C 1
ATOM 8019 O O . SER A 1 1027 ? 25.657 -19.315 -9.792 1.00 90.44 1027 SER A O 1
ATOM 8021 N N . TRP A 1 1028 ? 24.933 -18.325 -11.654 1.00 92.44 1028 TRP A N 1
ATOM 8022 C CA . TRP A 1 1028 ? 24.146 -17.282 -10.977 1.00 92.44 1028 TRP A CA 1
ATOM 8023 C C . TRP A 1 1028 ? 22.769 -17.761 -10.464 1.00 92.44 1028 TRP A C 1
ATOM 8025 O O . TRP A 1 1028 ? 22.182 -17.137 -9.568 1.00 92.44 1028 TRP A O 1
ATOM 8035 N N . SER A 1 1029 ? 22.248 -18.878 -10.981 1.00 93.69 1029 SER A N 1
ATOM 8036 C CA . SER A 1 1029 ? 21.038 -19.539 -10.486 1.00 93.69 1029 SER A CA 1
ATOM 8037 C C . SER A 1 1029 ? 21.307 -20.293 -9.187 1.00 93.69 1029 SER A C 1
ATOM 8039 O O . SER A 1 1029 ? 22.308 -20.995 -9.062 1.00 93.69 1029 SER A O 1
ATOM 8041 N N . TRP A 1 1030 ? 20.355 -20.250 -8.251 1.00 91.56 1030 TRP A N 1
ATOM 8042 C CA . TRP A 1 1030 ? 20.386 -21.104 -7.061 1.00 91.56 1030 TRP A CA 1
ATOM 8043 C C . TRP A 1 1030 ? 20.241 -22.602 -7.382 1.00 91.56 1030 TRP A C 1
ATOM 8045 O O . TRP A 1 1030 ? 20.536 -23.442 -6.533 1.00 91.56 1030 TRP A O 1
ATOM 8055 N N . ALA A 1 1031 ? 19.775 -22.954 -8.585 1.00 91.00 1031 ALA A N 1
ATOM 8056 C CA . ALA A 1 1031 ? 19.633 -24.340 -9.021 1.00 91.00 1031 ALA A CA 1
ATOM 8057 C C . ALA A 1 1031 ? 20.957 -24.964 -9.504 1.00 91.00 1031 ALA A C 1
ATOM 8059 O O . ALA A 1 1031 ? 20.995 -26.172 -9.719 1.00 91.00 1031 ALA A O 1
ATOM 8060 N N . SER A 1 1032 ? 22.028 -24.172 -9.650 1.00 87.81 1032 SER A N 1
ATOM 8061 C CA . SER A 1 1032 ? 23.361 -24.667 -10.030 1.00 87.81 1032 SER A CA 1
ATOM 8062 C C . SER A 1 1032 ? 24.038 -25.485 -8.924 1.00 87.81 1032 SER A C 1
ATOM 8064 O O . SER A 1 1032 ? 24.690 -26.485 -9.213 1.00 87.81 1032 SER A O 1
ATOM 8066 N N . VAL A 1 1033 ? 23.847 -25.096 -7.659 1.00 81.88 1033 VAL A N 1
ATOM 8067 C CA . VAL A 1 1033 ? 24.362 -25.823 -6.490 1.00 81.88 1033 VAL A CA 1
ATOM 8068 C C . VAL A 1 1033 ? 23.432 -26.970 -6.100 1.00 81.88 1033 VAL A C 1
ATOM 8070 O O . VAL A 1 1033 ? 22.212 -26.867 -6.245 1.00 81.88 1033 VAL A O 1
ATOM 8073 N N . ALA A 1 1034 ? 23.970 -28.051 -5.538 1.00 77.44 1034 ALA A N 1
ATOM 8074 C CA . ALA A 1 1034 ? 23.183 -29.163 -5.001 1.00 77.44 1034 ALA A CA 1
ATOM 8075 C C . ALA A 1 1034 ? 22.367 -28.750 -3.762 1.00 77.44 1034 ALA A C 1
ATOM 8077 O O . ALA A 1 1034 ? 21.205 -29.138 -3.624 1.00 77.44 1034 ALA A O 1
ATOM 8078 N N . ASP A 1 1035 ? 22.955 -27.923 -2.898 1.00 77.44 1035 ASP A N 1
ATOM 8079 C CA . ASP A 1 1035 ? 22.510 -27.679 -1.524 1.00 77.44 1035 ASP A CA 1
ATOM 8080 C C . ASP A 1 1035 ? 21.240 -26.819 -1.368 1.00 77.44 1035 ASP A C 1
ATOM 8082 O O . ASP A 1 1035 ? 20.664 -26.287 -2.327 1.00 77.44 1035 ASP A O 1
ATOM 8086 N N . SER A 1 1036 ? 20.813 -26.676 -0.106 1.00 80.62 1036 SER A N 1
ATOM 8087 C CA . SER A 1 1036 ? 19.740 -25.768 0.293 1.00 80.62 1036 SER A CA 1
ATOM 8088 C C . SER A 1 1036 ? 20.198 -24.318 0.245 1.00 80.62 1036 SER A C 1
ATOM 8090 O O . SER A 1 1036 ? 21.156 -23.962 0.936 1.00 80.62 1036 SER A O 1
ATOM 8092 N N . VAL A 1 1037 ? 19.475 -23.472 -0.484 1.00 85.69 1037 VAL A N 1
ATOM 8093 C CA . VAL A 1 1037 ? 19.700 -22.022 -0.501 1.00 85.69 1037 VAL A CA 1
ATOM 8094 C C . VAL A 1 1037 ? 18.672 -21.298 0.355 1.00 85.69 1037 VAL A C 1
ATOM 8096 O O . VAL A 1 1037 ? 17.550 -21.767 0.528 1.00 85.69 1037 VAL A O 1
ATOM 8099 N N . TYR A 1 1038 ? 19.030 -20.132 0.869 1.00 82.12 1038 TYR A N 1
ATOM 8100 C CA . TYR A 1 1038 ? 18.099 -19.206 1.501 1.00 82.12 1038 TYR A CA 1
ATOM 8101 C C . TYR A 1 1038 ? 18.421 -17.775 1.082 1.00 82.12 1038 TYR A C 1
ATOM 8103 O O . TYR A 1 1038 ? 19.502 -17.481 0.578 1.00 82.12 1038 TYR A O 1
ATOM 8111 N N . TRP A 1 1039 ? 17.483 -16.873 1.323 1.00 81.56 1039 TRP A N 1
ATOM 8112 C CA . TRP A 1 1039 ? 17.750 -15.444 1.356 1.00 81.56 1039 TRP A CA 1
ATOM 8113 C C . TRP A 1 1039 ? 17.638 -15.009 2.810 1.00 81.56 1039 TRP A C 1
ATOM 8115 O O . TRP A 1 1039 ? 16.783 -15.515 3.543 1.00 81.56 1039 TRP A O 1
ATOM 8125 N N . ASP A 1 1040 ? 18.447 -14.037 3.223 1.00 64.81 1040 ASP A N 1
ATOM 8126 C CA . ASP A 1 1040 ? 18.022 -13.194 4.335 1.00 64.81 1040 ASP A CA 1
ATOM 8127 C C . ASP A 1 1040 ? 16.647 -12.607 3.952 1.00 64.81 1040 ASP A C 1
ATOM 8129 O O . ASP A 1 1040 ? 16.521 -12.028 2.866 1.00 64.81 1040 ASP A O 1
ATOM 8133 N N . MET A 1 1041 ? 15.623 -12.786 4.804 1.00 52.00 1041 MET A N 1
ATOM 8134 C CA . MET A 1 1041 ? 14.278 -12.199 4.620 1.00 52.00 1041 MET A CA 1
ATOM 8135 C C . MET A 1 1041 ? 14.415 -10.760 4.124 1.00 52.00 1041 MET A C 1
ATOM 8137 O O . MET A 1 1041 ? 15.217 -10.043 4.716 1.00 52.00 1041 MET A O 1
ATOM 8141 N N . ILE A 1 1042 ? 13.694 -10.354 3.063 1.00 51.03 1042 ILE A N 1
ATOM 8142 C CA . ILE A 1 1042 ? 14.053 -9.180 2.238 1.00 51.03 1042 ILE A CA 1
ATOM 8143 C C . ILE A 1 1042 ? 14.135 -7.897 3.086 1.00 51.03 1042 ILE A C 1
ATOM 8145 O O . ILE A 1 1042 ? 13.153 -7.182 3.288 1.00 51.03 1042 ILE A O 1
ATOM 8149 N N . ASP A 1 1043 ? 15.357 -7.652 3.554 1.00 51.56 1043 ASP A N 1
ATOM 8150 C CA . ASP A 1 1043 ? 15.791 -6.646 4.521 1.00 51.56 1043 ASP A CA 1
ATOM 8151 C C . ASP A 1 1043 ? 15.853 -5.253 3.876 1.00 51.56 1043 ASP A C 1
ATOM 8153 O O . ASP A 1 1043 ? 15.690 -5.111 2.662 1.00 51.56 1043 ASP A O 1
ATOM 8157 N N . GLU A 1 1044 ? 16.175 -4.236 4.673 1.00 47.72 1044 GLU A N 1
ATOM 8158 C CA . GLU A 1 1044 ? 16.442 -2.843 4.262 1.00 47.72 1044 GLU A CA 1
ATOM 8159 C C . GLU A 1 1044 ? 17.561 -2.691 3.204 1.00 47.72 1044 GLU A C 1
ATOM 8161 O O . GLU A 1 1044 ? 17.808 -1.594 2.712 1.00 47.72 1044 GLU A O 1
ATOM 8166 N N . ARG A 1 1045 ? 18.267 -3.778 2.872 1.00 58.69 1045 ARG A N 1
ATOM 8167 C CA . ARG A 1 1045 ? 19.439 -3.795 1.992 1.00 58.69 1045 ARG A CA 1
ATOM 8168 C C . ARG A 1 1045 ? 19.053 -3.655 0.520 1.00 58.69 1045 ARG A C 1
ATOM 8170 O O . ARG A 1 1045 ? 18.427 -4.561 -0.035 1.00 58.69 1045 ARG A O 1
ATOM 8177 N N . VAL A 1 1046 ? 19.461 -2.576 -0.139 1.00 67.25 1046 VAL A N 1
ATOM 8178 C CA . VAL A 1 1046 ? 19.188 -2.346 -1.571 1.00 67.25 1046 VAL A CA 1
ATOM 8179 C C . VAL A 1 1046 ? 20.166 -3.112 -2.479 1.00 67.25 1046 VAL A C 1
ATOM 8181 O O . VAL A 1 1046 ? 21.234 -3.512 -2.005 1.00 67.25 1046 VAL A O 1
ATOM 8184 N N . PRO A 1 1047 ? 19.826 -3.376 -3.759 1.00 79.12 1047 PRO A N 1
ATOM 8185 C CA . PRO A 1 1047 ? 20.776 -3.908 -4.736 1.00 79.12 1047 PRO A CA 1
ATOM 8186 C C . PRO A 1 1047 ? 21.939 -2.943 -4.984 1.00 79.12 1047 PRO A C 1
ATOM 8188 O O . PRO A 1 1047 ? 21.721 -1.763 -5.234 1.00 79.12 1047 PRO A O 1
ATOM 8191 N N . ALA A 1 1048 ? 23.159 -3.474 -4.982 1.00 83.62 1048 ALA A N 1
ATOM 8192 C CA . ALA A 1 1048 ? 24.394 -2.778 -5.351 1.00 83.62 1048 ALA A CA 1
ATOM 8193 C C . ALA A 1 1048 ? 24.830 -3.094 -6.803 1.00 83.62 1048 ALA A C 1
ATOM 8195 O O . ALA A 1 1048 ? 25.998 -2.939 -7.156 1.00 83.62 1048 ALA A O 1
ATOM 8196 N N . ILE A 1 1049 ? 23.893 -3.583 -7.628 1.00 87.62 1049 ILE A N 1
ATOM 8197 C CA . ILE A 1 1049 ? 24.107 -3.998 -9.020 1.00 87.62 1049 ILE A CA 1
ATOM 8198 C C . ILE A 1 1049 ? 22.978 -3.525 -9.944 1.00 87.62 1049 ILE A C 1
ATOM 8200 O O . ILE A 1 1049 ? 21.807 -3.501 -9.564 1.00 87.62 1049 ILE A O 1
ATOM 8204 N N . GLU A 1 1050 ? 23.339 -3.226 -11.188 1.00 89.56 1050 GLU A N 1
ATOM 8205 C CA . GLU A 1 1050 ? 22.437 -2.964 -12.315 1.00 89.56 1050 GLU A CA 1
ATOM 8206 C C . GLU A 1 1050 ? 22.406 -4.209 -13.222 1.00 89.56 1050 GLU A C 1
ATOM 8208 O O . GLU A 1 1050 ? 23.459 -4.734 -13.576 1.00 89.56 1050 GLU A O 1
ATOM 8213 N N . ILE A 1 1051 ? 21.225 -4.703 -13.612 1.00 93.19 1051 ILE A N 1
ATOM 8214 C CA . ILE A 1 1051 ? 21.104 -5.821 -14.569 1.00 93.19 1051 ILE A CA 1
ATOM 8215 C C . ILE A 1 1051 ? 21.050 -5.251 -15.989 1.00 93.19 1051 ILE A C 1
ATOM 8217 O O . ILE A 1 1051 ? 20.136 -4.498 -16.317 1.00 93.19 1051 ILE A O 1
ATOM 8221 N N . LEU A 1 1052 ? 22.013 -5.632 -16.830 1.00 94.06 1052 LEU A N 1
ATOM 8222 C CA . LEU A 1 1052 ? 22.161 -5.141 -18.205 1.00 94.06 1052 LEU A CA 1
ATOM 8223 C C . LEU A 1 1052 ? 21.474 -6.060 -19.228 1.00 94.06 1052 LEU A C 1
ATOM 8225 O O . LEU A 1 1052 ? 20.885 -5.587 -20.196 1.00 94.06 1052 LEU A O 1
ATOM 8229 N N . ASP A 1 1053 ? 21.574 -7.377 -19.033 1.00 93.94 1053 ASP A N 1
ATOM 8230 C CA . ASP A 1 1053 ? 21.045 -8.416 -19.929 1.00 93.94 1053 ASP A CA 1
ATOM 8231 C C . ASP A 1 1053 ? 20.889 -9.727 -19.140 1.00 93.94 1053 ASP A C 1
ATOM 8233 O O . ASP A 1 1053 ? 21.643 -9.989 -18.202 1.00 93.94 1053 ASP A O 1
ATOM 8237 N N . CYS A 1 1054 ? 19.938 -10.577 -19.514 1.00 95.44 1054 CYS A N 1
ATOM 8238 C CA . CYS A 1 1054 ? 19.803 -11.917 -18.943 1.00 95.44 1054 CYS A CA 1
ATOM 8239 C C . CYS A 1 1054 ? 19.141 -12.843 -19.959 1.00 95.44 1054 CYS A C 1
ATOM 8241 O O . CYS A 1 1054 ? 18.021 -12.586 -20.412 1.00 95.44 1054 CYS A O 1
ATOM 8243 N N . GLN A 1 1055 ? 19.820 -13.9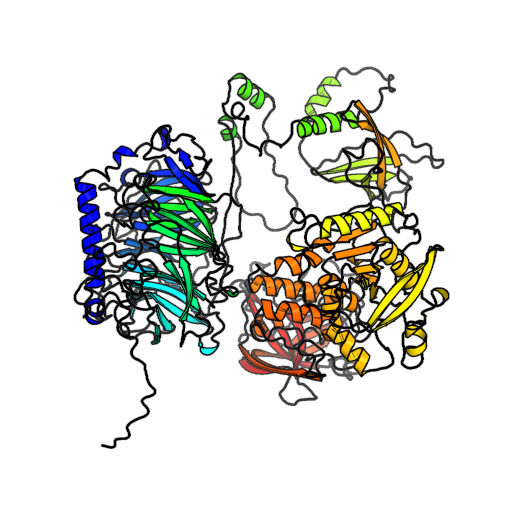30 -20.305 1.00 94.44 1055 GLN A N 1
ATOM 8244 C CA . GLN A 1 1055 ? 19.361 -14.881 -21.312 1.00 94.44 1055 GLN A CA 1
ATOM 8245 C C . GLN A 1 1055 ? 19.479 -16.295 -20.757 1.00 94.44 1055 GLN A C 1
ATOM 8247 O O . GLN A 1 1055 ? 20.436 -16.622 -20.062 1.00 94.44 1055 GLN A O 1
ATOM 8252 N N . VAL A 1 1056 ? 18.488 -17.129 -21.052 1.00 94.38 1056 VAL A N 1
ATOM 8253 C CA . VAL A 1 1056 ? 18.453 -18.542 -20.670 1.00 94.38 1056 VAL A CA 1
ATOM 8254 C C . VAL A 1 1056 ? 18.006 -19.347 -21.881 1.00 94.38 1056 VAL A C 1
ATOM 8256 O O . VAL A 1 1056 ? 17.016 -19.006 -22.528 1.00 94.38 1056 VAL A O 1
ATOM 8259 N N . GLN A 1 1057 ? 18.737 -20.408 -22.202 1.00 94.88 1057 GLN A N 1
ATOM 8260 C CA . GLN A 1 1057 ? 18.352 -21.352 -23.238 1.00 94.88 1057 GLN A CA 1
ATOM 8261 C C . GLN A 1 1057 ? 17.605 -22.507 -22.575 1.00 94.88 1057 GLN A C 1
ATOM 8263 O O . GLN A 1 1057 ? 18.194 -23.310 -21.856 1.00 94.88 1057 GLN A O 1
ATOM 8268 N N . LEU A 1 1058 ? 16.297 -22.592 -22.807 1.00 90.38 1058 LEU A N 1
ATOM 8269 C CA . LEU A 1 1058 ? 15.470 -23.702 -22.332 1.00 90.38 1058 LEU A CA 1
ATOM 8270 C C . LEU A 1 1058 ? 15.912 -25.010 -23.004 1.00 90.38 1058 LEU A C 1
ATOM 8272 O O . LEU A 1 1058 ? 16.043 -25.056 -24.228 1.00 90.38 1058 LEU A O 1
ATOM 8276 N N . SER A 1 1059 ? 16.046 -26.100 -22.240 1.00 87.50 1059 SER A N 1
ATOM 8277 C CA . SER A 1 1059 ? 16.322 -27.433 -22.807 1.00 87.50 1059 SER A CA 1
ATOM 8278 C C . SER A 1 1059 ? 15.181 -27.921 -23.714 1.00 87.50 1059 SER A C 1
ATOM 8280 O O . SER A 1 1059 ? 15.392 -28.749 -24.598 1.00 87.50 1059 SER A O 1
ATOM 8282 N N . ARG A 1 1060 ? 13.961 -27.412 -23.489 1.00 82.25 1060 ARG A N 1
ATOM 8283 C CA . ARG A 1 1060 ? 12.762 -27.618 -24.312 1.00 82.25 1060 ARG A CA 1
ATOM 8284 C C . ARG A 1 1060 ? 11.988 -26.291 -24.404 1.00 82.25 1060 ARG A C 1
ATOM 8286 O O . ARG A 1 1060 ? 11.452 -25.862 -23.385 1.00 82.25 1060 ARG A O 1
ATOM 8293 N N . PRO A 1 1061 ? 11.865 -25.650 -25.585 1.00 79.75 1061 PRO A N 1
ATOM 8294 C CA . PRO A 1 1061 ? 11.154 -24.370 -25.729 1.00 79.75 1061 PRO A CA 1
ATOM 8295 C C . PRO A 1 1061 ? 9.676 -24.384 -25.305 1.00 79.75 1061 PRO A C 1
ATOM 8297 O O . PRO A 1 1061 ? 9.118 -23.337 -24.997 1.00 79.75 1061 PRO A O 1
ATOM 8300 N N . SER A 1 1062 ? 9.041 -25.559 -25.260 1.00 75.81 1062 SER A N 1
ATOM 8301 C CA . SER A 1 1062 ? 7.670 -25.752 -24.767 1.00 75.81 1062 SER A CA 1
ATOM 8302 C C . SER A 1 1062 ? 7.533 -25.741 -23.237 1.00 75.81 1062 SER A C 1
ATOM 8304 O O . SER A 1 1062 ? 6.412 -25.789 -22.739 1.00 75.81 1062 SER A O 1
ATOM 8306 N N . ALA A 1 1063 ? 8.638 -25.686 -22.486 1.00 78.81 1063 ALA A N 1
ATOM 8307 C CA . ALA A 1 1063 ? 8.661 -25.736 -21.024 1.00 78.81 1063 ALA A CA 1
ATOM 8308 C C . ALA A 1 1063 ? 9.342 -24.479 -20.431 1.00 78.81 1063 ALA A C 1
ATOM 8310 O O . ALA A 1 1063 ? 10.456 -24.580 -19.915 1.00 78.81 1063 ALA A O 1
ATOM 8311 N N . PRO A 1 1064 ? 8.701 -23.291 -20.480 1.00 83.62 1064 PRO A N 1
ATOM 8312 C CA . PRO A 1 1064 ? 9.320 -22.013 -20.093 1.00 83.62 1064 PRO A CA 1
ATOM 8313 C C . PRO A 1 1064 ? 9.758 -21.921 -18.622 1.00 83.62 1064 PRO A C 1
ATOM 8315 O O . PRO A 1 1064 ? 10.637 -21.132 -18.292 1.00 83.62 1064 PRO A O 1
ATOM 8318 N N . PHE A 1 1065 ? 9.191 -22.754 -17.747 1.00 87.88 1065 PHE A N 1
ATOM 8319 C CA . PHE A 1 1065 ? 9.553 -22.843 -16.328 1.00 87.88 1065 PHE A CA 1
ATOM 8320 C C . PHE A 1 1065 ? 10.500 -24.016 -16.006 1.00 87.88 1065 PHE A C 1
ATOM 8322 O O . PHE A 1 1065 ? 10.768 -24.284 -14.837 1.00 87.88 1065 PHE A O 1
ATOM 8329 N N . GLY A 1 1066 ? 10.948 -24.762 -17.022 1.00 84.50 1066 GLY A N 1
ATOM 8330 C CA . GLY A 1 1066 ? 11.642 -26.041 -16.872 1.00 84.50 1066 GLY A CA 1
ATOM 8331 C C . GLY A 1 1066 ? 13.172 -25.961 -16.843 1.00 84.50 1066 GLY A C 1
ATOM 8332 O O . GLY A 1 1066 ? 13.769 -24.951 -16.477 1.00 84.50 1066 GLY A O 1
ATOM 8333 N N . ALA A 1 1067 ? 13.810 -27.072 -17.224 1.00 88.56 1067 ALA A N 1
ATOM 8334 C CA . ALA A 1 1067 ? 15.263 -27.176 -17.334 1.00 88.56 1067 ALA A CA 1
ATOM 8335 C C . ALA A 1 1067 ? 15.843 -26.247 -18.418 1.00 88.56 1067 ALA A C 1
ATOM 8337 O O . ALA A 1 1067 ? 15.215 -25.981 -19.450 1.00 88.56 1067 ALA A O 1
ATOM 8338 N N . VAL A 1 1068 ? 17.076 -25.798 -18.183 1.00 92.44 1068 VAL A N 1
ATOM 8339 C CA . VAL A 1 1068 ? 17.865 -24.955 -19.089 1.00 92.44 1068 VAL A CA 1
ATOM 8340 C C . VAL A 1 1068 ? 19.134 -25.692 -19.517 1.00 92.44 1068 VAL A C 1
ATOM 8342 O O . VAL A 1 1068 ? 19.685 -26.483 -18.757 1.00 92.44 1068 VAL A O 1
ATOM 8345 N N . SER A 1 1069 ? 19.585 -25.463 -20.749 1.00 92.19 1069 SER A N 1
ATOM 8346 C CA . SER A 1 1069 ? 20.827 -26.025 -21.298 1.00 92.19 1069 SER A CA 1
ATOM 8347 C C . SER A 1 1069 ? 21.997 -25.040 -21.296 1.00 92.19 1069 SER A C 1
ATOM 8349 O O . SER A 1 1069 ? 23.135 -25.475 -21.419 1.00 92.19 1069 SER A O 1
ATOM 8351 N N . ASP A 1 1070 ? 21.711 -23.739 -21.218 1.00 92.31 1070 ASP A N 1
ATOM 8352 C CA . ASP A 1 1070 ? 22.694 -22.652 -21.144 1.00 92.31 1070 ASP A CA 1
ATOM 8353 C C . ASP A 1 1070 ? 22.025 -21.386 -20.561 1.00 92.31 1070 ASP A C 1
ATOM 8355 O O . ASP A 1 1070 ? 20.791 -21.305 -20.480 1.00 92.31 1070 ASP A O 1
ATOM 8359 N N . GLY A 1 1071 ? 22.804 -20.374 -20.186 1.00 93.88 1071 GLY A N 1
ATOM 8360 C CA . GLY A 1 1071 ? 22.300 -19.049 -19.835 1.00 93.88 1071 GLY A CA 1
ATOM 8361 C C . GLY A 1 1071 ? 23.321 -18.154 -19.138 1.00 93.88 1071 GLY A C 1
ATOM 8362 O O . GLY A 1 1071 ? 24.238 -18.620 -18.474 1.00 93.88 1071 GLY A O 1
ATOM 8363 N N . PHE A 1 1072 ? 23.125 -16.841 -19.233 1.00 95.25 1072 PHE A N 1
ATOM 8364 C CA . PHE A 1 1072 ? 23.998 -15.838 -18.630 1.00 95.25 1072 PHE A CA 1
ATOM 8365 C C . PHE A 1 1072 ? 23.202 -14.668 -18.037 1.00 95.25 1072 PHE A C 1
ATOM 8367 O O . PHE A 1 1072 ? 22.080 -14.368 -18.457 1.00 95.25 1072 PHE A O 1
ATOM 8374 N N . VAL A 1 1073 ? 23.826 -13.946 -17.109 1.00 96.50 1073 VAL A N 1
ATOM 8375 C CA . VAL A 1 1073 ? 23.426 -12.595 -16.700 1.00 96.50 1073 VAL A CA 1
ATOM 8376 C C . VAL A 1 1073 ? 24.594 -11.642 -16.939 1.00 96.50 1073 VAL A C 1
ATOM 8378 O O . VAL A 1 1073 ? 25.717 -11.914 -16.518 1.00 96.50 1073 VAL A O 1
ATOM 8381 N N . LYS A 1 1074 ? 24.345 -10.525 -17.628 1.00 95.94 1074 LYS A N 1
ATOM 8382 C CA . LYS A 1 1074 ? 25.263 -9.381 -17.657 1.00 95.94 1074 LYS A CA 1
ATOM 8383 C C . LYS A 1 1074 ? 24.757 -8.364 -16.653 1.00 95.94 1074 LYS A C 1
ATOM 8385 O O . LYS A 1 1074 ? 23.587 -7.983 -16.685 1.00 95.94 1074 LYS A O 1
ATOM 8390 N N . LEU A 1 1075 ? 25.640 -7.917 -15.781 1.00 95.25 1075 LEU A N 1
ATOM 8391 C CA . LEU A 1 1075 ? 25.350 -6.921 -14.762 1.00 95.25 1075 LEU A CA 1
ATOM 8392 C C . LEU A 1 1075 ? 26.493 -5.915 -14.668 1.00 95.25 1075 LEU A C 1
ATOM 8394 O O . LEU A 1 1075 ? 27.616 -6.210 -15.072 1.00 95.25 1075 LEU A O 1
ATOM 8398 N N . ARG A 1 1076 ? 26.212 -4.743 -14.112 1.00 93.75 1076 ARG A N 1
ATOM 8399 C CA . ARG A 1 1076 ? 27.212 -3.761 -13.701 1.00 93.75 1076 ARG A CA 1
ATOM 8400 C C . ARG A 1 1076 ? 27.263 -3.721 -12.180 1.00 93.75 1076 ARG A C 1
ATOM 8402 O O . ARG A 1 1076 ? 26.223 -3.623 -11.531 1.00 93.75 1076 ARG A O 1
ATOM 8409 N N . GLY A 1 1077 ? 28.465 -3.815 -11.618 1.00 89.94 1077 GLY A N 1
ATOM 8410 C CA . GLY A 1 1077 ? 28.681 -3.894 -10.171 1.00 89.94 1077 GLY A CA 1
ATOM 8411 C C . GLY A 1 1077 ? 30.090 -3.478 -9.760 1.00 89.94 1077 GLY A C 1
ATOM 8412 O O . GLY A 1 1077 ? 31.002 -3.469 -10.590 1.00 89.94 1077 GLY A O 1
ATOM 8413 N N . GLN A 1 1078 ? 30.272 -3.145 -8.480 1.00 86.12 1078 GLN A N 1
ATOM 8414 C CA . GLN A 1 1078 ? 31.601 -2.961 -7.891 1.00 86.12 1078 GLN A CA 1
ATOM 8415 C C . GLN A 1 1078 ? 32.291 -4.320 -7.728 1.00 86.12 1078 GLN A C 1
ATOM 8417 O O . GLN A 1 1078 ? 31.757 -5.205 -7.050 1.00 86.12 1078 GLN A O 1
ATOM 8422 N N . ILE A 1 1079 ? 33.472 -4.470 -8.333 1.00 85.44 1079 ILE A N 1
ATOM 8423 C CA . ILE A 1 1079 ? 34.258 -5.706 -8.302 1.00 85.44 1079 ILE A CA 1
ATOM 8424 C C . ILE A 1 1079 ? 35.707 -5.461 -7.863 1.00 85.44 1079 ILE A C 1
ATOM 8426 O O . ILE A 1 1079 ? 36.380 -4.542 -8.340 1.00 85.44 1079 ILE A O 1
ATOM 8430 N N . CYS A 1 1080 ? 36.177 -6.312 -6.954 1.00 81.38 1080 CYS A N 1
ATOM 8431 C CA . CYS A 1 1080 ? 37.540 -6.342 -6.427 1.00 81.38 1080 CYS A CA 1
ATOM 8432 C C . CYS A 1 1080 ? 38.267 -7.592 -6.926 1.00 81.38 1080 CYS A C 1
ATOM 8434 O O . CYS A 1 1080 ? 37.705 -8.679 -6.832 1.00 81.38 1080 CYS A O 1
ATOM 8436 N N . GLU A 1 1081 ? 39.516 -7.483 -7.378 1.00 78.44 1081 GLU A N 1
ATOM 8437 C CA . GLU A 1 1081 ? 40.360 -8.670 -7.591 1.00 78.44 1081 GLU A CA 1
ATOM 8438 C C . GLU A 1 1081 ? 41.010 -9.077 -6.265 1.00 78.44 1081 GLU A C 1
ATOM 8440 O O . GLU A 1 1081 ? 41.496 -8.218 -5.528 1.00 78.44 1081 GLU A O 1
ATOM 8445 N N . MET A 1 1082 ? 41.026 -10.372 -5.945 1.00 72.44 1082 MET A N 1
ATOM 8446 C CA . MET A 1 1082 ? 41.586 -10.891 -4.694 1.00 72.44 1082 MET A CA 1
ATOM 8447 C C . MET A 1 1082 ? 42.394 -12.165 -4.949 1.00 72.44 1082 MET A C 1
ATOM 8449 O O . MET A 1 1082 ? 42.029 -12.984 -5.792 1.00 72.44 1082 MET A O 1
ATOM 8453 N N . THR A 1 1083 ? 43.460 -12.381 -4.172 1.00 65.31 1083 THR A N 1
ATOM 8454 C CA . THR A 1 1083 ? 44.221 -13.642 -4.217 1.00 65.31 1083 THR A CA 1
ATOM 8455 C C . THR A 1 1083 ? 43.814 -14.541 -3.056 1.00 65.31 1083 THR A C 1
ATOM 8457 O O . THR A 1 1083 ? 43.981 -14.170 -1.895 1.00 65.31 1083 THR A O 1
ATOM 8460 N N . TRP A 1 1084 ? 43.278 -15.719 -3.371 1.00 67.31 1084 TRP A N 1
ATOM 8461 C CA . TRP A 1 1084 ? 43.037 -16.812 -2.427 1.00 67.31 1084 TRP A CA 1
ATOM 8462 C C . TRP A 1 1084 ? 44.283 -17.689 -2.293 1.00 67.31 1084 TRP A C 1
ATOM 8464 O O . TRP A 1 1084 ? 44.952 -17.937 -3.293 1.00 67.31 1084 TRP A O 1
ATOM 8474 N N . TYR A 1 1085 ? 44.533 -18.217 -1.096 1.00 59.31 1085 TYR A N 1
ATOM 8475 C CA . TYR A 1 1085 ? 45.619 -19.142 -0.760 1.00 59.31 1085 TYR A CA 1
ATOM 8476 C C . TYR A 1 1085 ? 45.102 -20.287 0.118 1.00 59.31 1085 TYR A C 1
ATOM 8478 O O . TYR A 1 1085 ? 44.280 -20.067 1.012 1.00 59.31 1085 TYR A O 1
ATOM 8486 N N . LEU A 1 1086 ? 45.619 -21.498 -0.081 1.00 55.41 1086 LEU A N 1
ATOM 8487 C CA . LEU A 1 1086 ? 45.265 -22.667 0.728 1.00 55.41 1086 LEU A CA 1
ATOM 8488 C C . LEU A 1 1086 ? 46.174 -22.805 1.966 1.00 55.41 1086 LEU A C 1
ATOM 8490 O O . LEU A 1 1086 ? 47.368 -23.059 1.832 1.00 55.41 1086 LEU A O 1
ATOM 8494 N N . ASN A 1 1087 ? 45.616 -22.714 3.179 1.00 52.09 1087 ASN A N 1
ATOM 8495 C CA . ASN A 1 1087 ? 46.322 -23.023 4.427 1.00 52.09 1087 ASN A CA 1
ATOM 8496 C C . ASN A 1 1087 ? 45.959 -24.440 4.910 1.00 52.09 1087 ASN A C 1
ATOM 8498 O O . ASN A 1 1087 ? 44.856 -24.689 5.411 1.00 52.09 1087 ASN A O 1
ATOM 8502 N N . ARG A 1 1088 ? 46.908 -25.373 4.760 1.00 51.84 1088 ARG A N 1
ATOM 8503 C CA . ARG A 1 1088 ? 46.726 -26.791 5.114 1.00 51.84 1088 ARG A CA 1
ATOM 8504 C C . ARG A 1 1088 ? 46.776 -27.068 6.622 1.00 51.84 1088 ARG A C 1
ATOM 8506 O O . ARG A 1 1088 ? 46.130 -28.018 7.055 1.00 51.84 1088 ARG A O 1
ATOM 8513 N N . ASP A 1 1089 ? 47.470 -26.245 7.409 1.00 46.69 1089 ASP A N 1
ATOM 8514 C CA . ASP A 1 1089 ? 47.665 -26.478 8.850 1.00 46.69 1089 ASP A CA 1
ATOM 8515 C C . ASP A 1 1089 ? 46.384 -26.220 9.657 1.00 46.69 1089 ASP A C 1
ATOM 8517 O O . ASP A 1 1089 ? 46.087 -26.943 10.607 1.00 46.69 1089 ASP A O 1
ATOM 8521 N N . SER A 1 1090 ? 45.598 -25.212 9.262 1.00 46.81 1090 SER A N 1
ATOM 8522 C CA . SER A 1 1090 ? 44.313 -24.881 9.895 1.00 46.81 1090 SER A CA 1
ATOM 8523 C C . SER A 1 1090 ? 43.083 -25.332 9.103 1.00 46.81 1090 SER A C 1
ATOM 8525 O O . SER A 1 1090 ? 41.967 -25.187 9.603 1.00 46.81 1090 SER A O 1
ATOM 8527 N N . LYS A 1 1091 ? 43.266 -25.876 7.888 1.00 46.38 1091 LYS A N 1
ATOM 8528 C CA . LYS A 1 1091 ? 42.191 -26.209 6.932 1.00 46.38 1091 LYS A CA 1
ATOM 8529 C C . LYS A 1 1091 ? 41.320 -24.988 6.599 1.00 46.38 1091 LYS A C 1
ATOM 8531 O O . LYS A 1 1091 ? 40.094 -24.985 6.743 1.00 46.38 1091 LYS A O 1
ATOM 8536 N N . GLN A 1 1092 ? 41.986 -23.914 6.185 1.00 44.69 1092 GLN A N 1
ATOM 8537 C CA . GLN A 1 1092 ? 41.393 -22.602 5.917 1.00 44.69 1092 GLN A CA 1
ATOM 8538 C C . GLN A 1 1092 ? 41.865 -22.061 4.563 1.00 44.69 1092 GLN A C 1
ATOM 8540 O O . GLN A 1 1092 ? 42.995 -22.306 4.149 1.00 44.69 1092 GLN A O 1
ATOM 8545 N N . VAL A 1 1093 ? 41.017 -21.289 3.885 1.00 49.47 1093 VAL A N 1
ATOM 8546 C CA . VAL A 1 1093 ? 41.413 -20.489 2.717 1.00 49.47 1093 VAL A CA 1
ATOM 8547 C C . VAL A 1 1093 ? 41.661 -19.066 3.200 1.00 49.47 1093 VAL A C 1
ATOM 8549 O O . VAL A 1 1093 ? 40.769 -18.417 3.742 1.00 49.47 1093 VAL A O 1
ATOM 8552 N N . GLN A 1 1094 ? 42.884 -18.575 3.038 1.00 47.91 1094 GLN A N 1
ATOM 8553 C CA . GLN A 1 1094 ? 43.249 -17.198 3.373 1.00 47.91 1094 GLN A CA 1
ATOM 8554 C C . GLN A 1 1094 ? 43.176 -16.328 2.121 1.00 47.91 1094 GLN A C 1
ATOM 8556 O O . GLN A 1 1094 ? 43.369 -16.820 1.011 1.00 47.91 1094 GLN A O 1
ATOM 8561 N N . VAL A 1 1095 ? 42.856 -15.045 2.280 1.00 47.69 1095 VAL A N 1
ATOM 8562 C CA . VAL A 1 1095 ? 42.641 -14.132 1.151 1.00 47.69 1095 VAL A CA 1
ATOM 8563 C C . VAL A 1 1095 ? 43.354 -12.812 1.398 1.00 47.69 1095 VAL A C 1
ATOM 8565 O O . VAL A 1 1095 ? 43.065 -12.104 2.366 1.00 47.69 1095 VAL A O 1
ATOM 8568 N N . GLU A 1 1096 ? 44.268 -12.456 0.498 1.00 42.69 1096 GLU A N 1
ATOM 8569 C CA . GLU A 1 1096 ? 44.941 -11.160 0.529 1.00 42.69 1096 GLU A CA 1
ATOM 8570 C C . GLU A 1 1096 ? 44.254 -10.162 -0.400 1.00 42.69 1096 GLU A C 1
ATOM 8572 O O . GLU A 1 1096 ? 44.583 -10.014 -1.574 1.00 42.69 1096 GLU A O 1
ATOM 8577 N N . ALA A 1 1097 ? 43.324 -9.427 0.198 1.00 38.56 1097 ALA A N 1
ATOM 8578 C CA . ALA A 1 1097 ? 43.302 -7.974 0.114 1.00 38.56 1097 ALA A CA 1
ATOM 8579 C C . ALA A 1 1097 ? 43.040 -7.490 1.549 1.00 38.56 1097 ALA A C 1
ATOM 8581 O O . ALA A 1 1097 ? 41.926 -7.612 2.047 1.00 38.56 1097 ALA A O 1
ATOM 8582 N N . GLY A 1 1098 ? 44.089 -7.089 2.278 1.00 41.81 1098 GLY A N 1
ATOM 8583 C CA . GLY A 1 1098 ? 43.958 -6.672 3.683 1.00 41.81 1098 GLY A CA 1
ATOM 8584 C C . GLY A 1 1098 ? 43.610 -7.784 4.694 1.00 41.81 1098 GLY A C 1
ATOM 8585 O O . GLY A 1 1098 ? 42.780 -7.559 5.564 1.00 41.81 1098 GLY A O 1
ATOM 8586 N N . LYS A 1 1099 ? 44.258 -8.961 4.614 1.00 34.88 1099 LYS A N 1
ATOM 8587 C CA . LYS A 1 1099 ? 44.139 -10.097 5.567 1.00 34.88 1099 LYS A CA 1
ATOM 8588 C C . LYS A 1 1099 ? 42.700 -10.538 5.904 1.00 34.88 1099 LYS A C 1
ATOM 8590 O O . LYS A 1 1099 ? 42.192 -10.284 6.995 1.00 34.88 1099 LYS A O 1
ATOM 8595 N N . ILE A 1 1100 ? 42.102 -11.333 5.021 1.00 39.91 1100 ILE A N 1
ATOM 8596 C CA . ILE A 1 1100 ? 40.846 -12.052 5.281 1.00 39.91 1100 ILE A CA 1
ATOM 8597 C C . ILE A 1 1100 ? 41.133 -13.560 5.427 1.00 39.91 1100 ILE A C 1
ATOM 8599 O O . ILE A 1 1100 ? 42.125 -14.077 4.908 1.00 39.91 1100 ILE A O 1
ATOM 8603 N N . SER A 1 1101 ? 40.305 -14.296 6.174 1.00 36.97 1101 SER A N 1
ATOM 8604 C CA . SER A 1 1101 ? 40.430 -15.754 6.349 1.00 36.97 1101 SER A CA 1
ATOM 8605 C C . SER A 1 1101 ? 39.062 -16.441 6.389 1.00 36.97 1101 SER A C 1
ATOM 8607 O O . SER A 1 1101 ? 38.151 -15.978 7.072 1.00 36.97 1101 SER A O 1
ATOM 8609 N N . PHE A 1 1102 ? 38.944 -17.557 5.668 1.00 40.81 1102 PHE A N 1
ATOM 8610 C CA . PHE A 1 1102 ? 37.753 -18.398 5.515 1.00 40.81 1102 PHE A CA 1
ATOM 8611 C C . PHE A 1 1102 ? 38.046 -19.829 5.984 1.00 40.81 1102 PHE A C 1
ATOM 8613 O O . PHE A 1 1102 ? 39.169 -20.311 5.855 1.00 40.81 1102 PHE A O 1
ATOM 8620 N N . MET A 1 1103 ? 37.040 -20.548 6.482 1.00 36.53 1103 MET A N 1
ATOM 8621 C CA . MET A 1 1103 ? 37.174 -21.972 6.830 1.00 36.53 1103 MET A CA 1
ATOM 8622 C C . MET A 1 1103 ? 36.909 -22.871 5.618 1.00 36.53 1103 MET A C 1
ATOM 8624 O O . MET A 1 1103 ? 36.021 -22.576 4.822 1.00 36.53 1103 MET A O 1
ATOM 8628 N N . ALA A 1 1104 ? 37.691 -23.947 5.469 1.00 38.78 1104 ALA A N 1
ATOM 8629 C CA . ALA A 1 1104 ? 37.751 -24.731 4.233 1.00 38.78 1104 ALA A CA 1
ATOM 8630 C C . ALA A 1 1104 ? 37.965 -26.249 4.437 1.00 38.78 1104 ALA A C 1
ATOM 8632 O O . ALA A 1 1104 ? 38.575 -26.902 3.594 1.00 38.78 1104 ALA A O 1
ATOM 8633 N N . ASP A 1 1105 ? 37.435 -26.839 5.516 1.00 34.47 1105 ASP A N 1
ATOM 8634 C CA . ASP A 1 1105 ? 37.171 -28.286 5.576 1.00 34.47 1105 ASP A CA 1
ATOM 8635 C C . ASP A 1 1105 ? 36.019 -28.627 6.540 1.00 34.47 1105 ASP A C 1
ATOM 8637 O O . ASP A 1 1105 ? 35.660 -27.862 7.436 1.00 34.47 1105 ASP A O 1
ATOM 8641 N N . ARG A 1 1106 ? 35.446 -29.814 6.339 1.00 38.62 1106 ARG A N 1
ATOM 8642 C CA . ARG A 1 1106 ? 34.281 -30.398 7.013 1.00 38.62 1106 ARG A CA 1
ATOM 8643 C C . ARG A 1 1106 ? 34.626 -31.143 8.314 1.00 38.62 1106 ARG A C 1
ATOM 8645 O O . ARG A 1 1106 ? 33.718 -31.532 9.038 1.00 38.62 1106 ARG A O 1
ATOM 8652 N N . ALA A 1 1107 ? 35.909 -31.402 8.582 1.00 31.67 1107 ALA A N 1
ATOM 8653 C CA . ALA A 1 1107 ? 36.342 -32.516 9.438 1.00 31.67 1107 ALA A CA 1
ATOM 8654 C C . ALA A 1 1107 ? 36.739 -32.184 10.896 1.00 31.67 1107 ALA A C 1
ATOM 8656 O O . ALA A 1 1107 ? 37.191 -33.084 11.598 1.00 31.67 1107 ALA A O 1
ATOM 8657 N N . THR A 1 1108 ? 36.629 -30.933 11.355 1.00 33.69 1108 THR A N 1
ATOM 8658 C CA . THR A 1 1108 ? 37.081 -30.510 12.708 1.00 33.69 1108 THR A CA 1
ATOM 8659 C C . THR A 1 1108 ? 36.100 -29.584 13.442 1.00 33.69 1108 THR A C 1
ATOM 8661 O O . THR A 1 1108 ? 36.449 -28.974 14.448 1.00 33.69 1108 THR A O 1
ATOM 8664 N N . ALA A 1 1109 ? 34.858 -29.466 12.965 1.00 33.41 1109 ALA A N 1
ATOM 8665 C CA . ALA A 1 1109 ? 33.888 -28.487 13.468 1.00 33.41 1109 ALA A CA 1
ATOM 8666 C C . ALA A 1 1109 ? 33.238 -28.829 14.831 1.00 33.41 1109 ALA A C 1
ATOM 8668 O O . ALA A 1 1109 ? 32.467 -28.019 15.342 1.00 33.41 1109 ALA A O 1
ATOM 8669 N N . GLU A 1 1110 ? 33.517 -29.999 15.416 1.00 28.47 1110 GLU A N 1
ATOM 8670 C CA . GLU A 1 1110 ? 32.876 -30.464 16.661 1.00 28.47 1110 GLU A CA 1
ATOM 8671 C C . GLU A 1 1110 ? 33.628 -30.060 17.949 1.00 28.47 1110 GLU A C 1
ATOM 8673 O O . GLU A 1 1110 ? 33.037 -30.104 19.026 1.00 28.47 1110 GLU A O 1
ATOM 8678 N N . GLU A 1 1111 ? 34.888 -29.604 17.864 1.00 29.83 1111 GLU A N 1
ATOM 8679 C CA . GLU A 1 1111 ? 35.745 -29.306 19.032 1.00 29.83 1111 GLU A CA 1
ATOM 8680 C C . GLU A 1 1111 ? 36.358 -27.887 19.020 1.00 29.83 1111 GLU A C 1
ATOM 8682 O O . GLU A 1 1111 ? 37.568 -27.714 19.174 1.00 29.83 1111 GLU A O 1
ATOM 8687 N N . LEU A 1 1112 ? 35.540 -26.835 18.873 1.00 29.39 1112 LEU A N 1
ATOM 8688 C CA . LEU A 1 1112 ? 35.990 -25.451 19.111 1.00 29.39 1112 LEU A CA 1
ATOM 8689 C C . LEU A 1 1112 ? 35.063 -24.676 20.065 1.00 29.39 1112 LEU A C 1
ATOM 8691 O O . LEU A 1 1112 ? 33.839 -24.765 19.934 1.00 29.39 1112 LEU A O 1
ATOM 8695 N N . PRO A 1 1113 ? 35.610 -23.887 21.017 1.00 24.86 1113 PRO A N 1
ATOM 8696 C CA . PRO A 1 1113 ? 34.799 -23.061 21.902 1.00 24.86 1113 PRO A CA 1
ATOM 8697 C C . PRO A 1 1113 ? 34.026 -21.985 21.139 1.00 24.86 1113 PRO A C 1
ATOM 8699 O O . PRO A 1 1113 ? 34.537 -21.356 20.213 1.00 24.86 1113 PRO A O 1
ATOM 8702 N N . SER A 1 1114 ? 32.818 -21.681 21.608 1.00 32.00 1114 SER A N 1
ATOM 8703 C CA . SER A 1 1114 ? 32.179 -20.412 21.274 1.00 32.00 1114 SER A CA 1
ATOM 8704 C C . SER A 1 1114 ? 33.041 -19.239 21.759 1.00 32.00 1114 SER A C 1
ATOM 8706 O O . SER A 1 1114 ? 33.522 -19.294 22.891 1.00 32.00 1114 SER A O 1
ATOM 8708 N N . TYR A 1 1115 ? 33.065 -18.149 20.979 1.00 29.14 1115 TYR A N 1
ATOM 8709 C CA . TYR A 1 1115 ? 33.646 -16.834 21.309 1.00 29.14 1115 TYR A CA 1
ATOM 8710 C C . TYR A 1 1115 ? 35.154 -16.655 21.006 1.00 29.14 1115 TYR A C 1
ATOM 8712 O O . TYR A 1 1115 ? 35.975 -16.683 21.913 1.00 29.14 1115 TYR A O 1
ATOM 8720 N N . GLU A 1 1116 ? 35.503 -16.367 19.740 1.00 28.84 1116 GLU A N 1
ATOM 8721 C CA . GLU A 1 1116 ? 36.154 -15.098 19.329 1.00 28.84 1116 GLU A CA 1
ATOM 8722 C C . GLU A 1 1116 ? 36.262 -14.943 17.782 1.00 28.84 1116 GLU A C 1
ATOM 8724 O O . GLU A 1 1116 ? 36.142 -15.905 17.030 1.00 28.84 1116 GLU A O 1
ATOM 8729 N N . SER A 1 1117 ? 36.410 -13.691 17.323 1.00 31.59 1117 SER A N 1
ATOM 8730 C CA . SER A 1 1117 ? 36.967 -13.214 16.029 1.00 31.59 1117 SER A CA 1
ATOM 8731 C C . SER A 1 1117 ? 36.524 -13.742 14.636 1.00 31.59 1117 SER A C 1
ATOM 8733 O O . SER A 1 1117 ? 37.100 -13.293 13.643 1.00 31.59 1117 SER A O 1
ATOM 8735 N N . THR A 1 1118 ? 35.482 -14.566 14.459 1.00 33.81 1118 THR A N 1
ATOM 8736 C CA . THR A 1 1118 ? 34.959 -14.872 13.096 1.00 33.81 1118 THR A CA 1
ATOM 8737 C C . THR A 1 1118 ? 34.192 -13.701 12.459 1.00 33.81 1118 THR A C 1
ATOM 8739 O O . THR A 1 1118 ? 33.016 -13.488 12.750 1.00 33.81 1118 THR A O 1
ATOM 8742 N N . LEU A 1 1119 ? 34.862 -12.976 11.556 1.00 42.31 1119 LEU A N 1
ATOM 8743 C CA . LEU A 1 1119 ? 34.375 -11.769 10.860 1.00 42.31 1119 LEU A CA 1
ATOM 8744 C C . LEU A 1 1119 ? 33.483 -12.030 9.625 1.00 42.31 1119 LEU A C 1
ATOM 8746 O O . LEU A 1 1119 ? 32.802 -11.122 9.155 1.00 42.31 1119 LEU A O 1
ATOM 8750 N N . PHE A 1 1120 ? 33.478 -13.257 9.095 1.00 45.47 1120 PHE A N 1
ATOM 8751 C CA . PHE A 1 1120 ? 32.779 -13.620 7.857 1.00 45.47 1120 PHE A CA 1
ATOM 8752 C C . PHE A 1 1120 ? 32.057 -14.965 8.000 1.00 45.47 1120 PHE A C 1
ATOM 8754 O O . PHE A 1 1120 ? 32.550 -15.879 8.663 1.00 45.47 1120 PHE A O 1
ATOM 8761 N N . GLN A 1 1121 ? 30.909 -15.106 7.333 1.00 45.00 1121 GLN A N 1
ATOM 8762 C CA . GLN A 1 1121 ? 30.219 -16.386 7.138 1.00 45.00 1121 GLN A CA 1
ATOM 8763 C C . GLN A 1 1121 ? 29.889 -16.577 5.654 1.00 45.00 1121 GLN A C 1
ATOM 8765 O O . GLN A 1 1121 ? 29.342 -15.677 5.011 1.00 45.00 1121 GLN A O 1
ATOM 8770 N N . GLY A 1 1122 ? 30.224 -17.754 5.126 1.00 45.66 1122 GLY A N 1
ATOM 8771 C CA . GLY A 1 1122 ? 30.005 -18.163 3.741 1.00 45.66 1122 GLY A CA 1
ATOM 8772 C C . GLY A 1 1122 ? 30.623 -19.539 3.480 1.00 45.66 1122 GLY A C 1
ATOM 8773 O O . GLY A 1 1122 ? 31.518 -19.961 4.210 1.00 45.66 1122 GLY A O 1
ATOM 8774 N N . TRP A 1 1123 ? 30.142 -20.226 2.444 1.00 50.28 1123 TRP A N 1
ATOM 8775 C CA . TRP A 1 1123 ? 30.651 -21.527 1.998 1.00 50.28 1123 TRP A CA 1
ATOM 8776 C C . TRP A 1 1123 ? 31.143 -21.423 0.556 1.00 50.28 1123 TRP A C 1
ATOM 8778 O O . TRP A 1 1123 ? 30.581 -20.664 -0.235 1.00 50.28 1123 TRP A O 1
ATOM 8788 N N . VAL A 1 1124 ? 32.183 -22.188 0.231 1.00 52.41 1124 VAL A N 1
ATOM 8789 C CA . VAL A 1 1124 ? 32.856 -22.200 -1.073 1.00 52.41 1124 VAL A CA 1
ATOM 8790 C C . VAL A 1 1124 ? 32.674 -23.566 -1.721 1.00 52.41 1124 VAL A C 1
ATOM 8792 O O . VAL A 1 1124 ? 32.876 -24.586 -1.061 1.00 52.41 1124 VAL A O 1
ATOM 8795 N N . ASP A 1 1125 ? 32.323 -23.591 -3.007 1.00 52.16 1125 ASP A N 1
ATOM 8796 C CA . ASP A 1 1125 ? 32.401 -24.813 -3.805 1.00 52.16 1125 ASP A CA 1
ATOM 8797 C C . ASP A 1 1125 ? 33.865 -25.259 -3.945 1.00 52.16 1125 ASP A C 1
ATOM 8799 O O . ASP A 1 1125 ? 34.684 -24.581 -4.568 1.00 52.16 1125 ASP A O 1
ATOM 8803 N N . ARG A 1 1126 ? 34.192 -26.405 -3.342 1.00 48.56 1126 ARG A N 1
ATOM 8804 C CA . ARG A 1 1126 ? 35.542 -26.973 -3.349 1.00 48.56 1126 ARG A CA 1
ATOM 8805 C C . ARG A 1 1126 ? 35.887 -27.631 -4.688 1.00 48.56 1126 ARG A C 1
ATOM 8807 O O . ARG A 1 1126 ? 37.061 -27.713 -5.032 1.00 48.56 1126 ARG A O 1
ATOM 8814 N N . ASP A 1 1127 ? 34.896 -28.079 -5.451 1.00 47.06 1127 ASP A N 1
ATOM 8815 C CA . ASP A 1 1127 ? 35.130 -28.811 -6.698 1.00 47.06 1127 ASP A CA 1
ATOM 8816 C C . ASP A 1 1127 ? 35.159 -27.852 -7.919 1.00 47.06 1127 ASP A C 1
ATOM 8818 O O . ASP A 1 1127 ? 35.561 -28.242 -9.015 1.00 47.06 1127 ASP A O 1
ATOM 8822 N N . ALA A 1 1128 ? 34.847 -26.563 -7.707 1.00 48.53 1128 ALA A N 1
ATOM 8823 C CA . ALA A 1 1128 ? 35.184 -25.443 -8.598 1.00 48.53 1128 ALA A CA 1
ATOM 8824 C C . ALA A 1 1128 ? 36.622 -24.901 -8.413 1.00 48.53 1128 ALA A C 1
ATOM 8826 O O . ALA A 1 1128 ? 37.033 -23.978 -9.122 1.00 48.53 1128 ALA A O 1
ATOM 8827 N N . LEU A 1 1129 ? 37.386 -25.444 -7.460 1.00 53.59 1129 LEU A N 1
ATOM 8828 C CA . LEU A 1 1129 ? 38.808 -25.145 -7.275 1.00 53.59 1129 LEU A CA 1
ATOM 8829 C C . LEU A 1 1129 ? 39.646 -25.966 -8.269 1.00 53.59 1129 LEU A C 1
ATOM 8831 O O . LEU A 1 1129 ? 39.175 -26.945 -8.850 1.00 53.59 1129 LEU A O 1
ATOM 8835 N N . ARG A 1 1130 ? 40.907 -25.583 -8.498 1.00 55.81 1130 ARG A N 1
ATOM 8836 C CA . ARG A 1 1130 ? 41.735 -26.293 -9.483 1.00 55.81 1130 ARG A CA 1
ATOM 8837 C C . ARG A 1 1130 ? 42.088 -27.722 -9.023 1.00 55.81 1130 ARG A C 1
ATOM 8839 O O . ARG A 1 1130 ? 42.514 -27.883 -7.880 1.00 55.81 1130 ARG A O 1
ATOM 8846 N N . PRO A 1 1131 ? 42.069 -28.735 -9.915 1.00 50.81 1131 PRO A N 1
ATOM 8847 C CA . PRO A 1 1131 ? 42.467 -30.111 -9.578 1.00 50.81 1131 PRO A CA 1
ATOM 8848 C C . PRO A 1 1131 ? 43.932 -30.306 -9.137 1.00 50.81 1131 PRO A C 1
ATOM 8850 O O . PRO A 1 1131 ? 44.295 -31.397 -8.701 1.00 50.81 1131 PRO A O 1
ATOM 8853 N N . ASP A 1 1132 ? 44.792 -29.292 -9.279 1.00 55.38 1132 ASP A N 1
ATOM 8854 C CA . ASP A 1 1132 ? 46.198 -29.308 -8.854 1.00 55.38 1132 ASP A CA 1
ATOM 8855 C C . ASP A 1 1132 ? 46.430 -28.727 -7.441 1.00 55.38 1132 ASP A C 1
ATOM 8857 O O . ASP A 1 1132 ? 47.514 -28.915 -6.885 1.00 55.38 1132 ASP A O 1
ATOM 8861 N N . TRP A 1 1133 ? 45.420 -28.114 -6.802 1.00 56.66 1133 TRP A N 1
ATOM 8862 C CA . TRP A 1 1133 ? 45.533 -27.554 -5.441 1.00 56.66 1133 TRP A CA 1
ATOM 8863 C C . TRP A 1 1133 ? 45.904 -28.592 -4.367 1.00 56.66 1133 TRP A C 1
ATOM 8865 O O . TRP A 1 1133 ? 46.584 -28.247 -3.400 1.00 56.66 1133 TRP A O 1
ATOM 8875 N N . ASP A 1 1134 ? 45.559 -29.870 -4.551 1.00 52.78 1134 ASP A N 1
ATOM 8876 C CA . ASP A 1 1134 ? 45.983 -30.952 -3.646 1.00 52.78 1134 ASP A CA 1
ATOM 8877 C C . ASP A 1 1134 ? 47.498 -31.239 -3.708 1.00 52.78 1134 ASP A C 1
ATOM 8879 O O . ASP A 1 1134 ? 48.061 -31.802 -2.761 1.00 52.78 1134 ASP A O 1
ATOM 8883 N N . GLN A 1 1135 ? 48.206 -30.777 -4.747 1.00 60.16 1135 GLN A N 1
ATOM 8884 C CA . GLN A 1 1135 ? 49.628 -31.074 -4.980 1.00 60.16 1135 GLN A CA 1
ATOM 8885 C C . GLN A 1 1135 ? 50.592 -29.970 -4.504 1.00 60.16 1135 GLN A C 1
ATOM 8887 O O . GLN A 1 1135 ? 51.732 -30.282 -4.165 1.00 60.16 1135 GLN A O 1
ATOM 8892 N N . ASP A 1 1136 ? 50.146 -28.712 -4.413 1.00 60.78 1136 ASP A N 1
ATOM 8893 C CA . ASP A 1 1136 ? 50.966 -27.568 -3.974 1.00 60.78 1136 ASP A CA 1
ATOM 8894 C C . ASP A 1 1136 ? 50.499 -27.025 -2.595 1.00 60.78 1136 ASP A C 1
ATOM 8896 O O . ASP A 1 1136 ? 49.321 -26.692 -2.425 1.00 60.78 1136 ASP A O 1
ATOM 8900 N N . PRO A 1 1137 ? 51.373 -26.950 -1.566 1.00 55.31 1137 PRO A N 1
ATOM 8901 C CA . PRO A 1 1137 ? 51.041 -26.394 -0.250 1.00 55.31 1137 PRO A CA 1
ATOM 8902 C C . PRO A 1 1137 ? 51.009 -24.856 -0.191 1.00 55.31 1137 PRO A C 1
ATOM 8904 O O . PRO A 1 1137 ? 50.621 -24.310 0.839 1.00 55.31 1137 PRO A O 1
ATOM 8907 N N . HIS A 1 1138 ? 51.402 -24.158 -1.259 1.00 59.34 1138 HIS A N 1
ATOM 8908 C CA . HIS A 1 1138 ? 51.339 -22.697 -1.390 1.00 59.34 1138 HIS A CA 1
ATOM 8909 C C . HIS A 1 1138 ? 50.391 -22.246 -2.514 1.00 59.34 1138 HIS A C 1
ATOM 8911 O O . HIS A 1 1138 ? 50.419 -21.084 -2.930 1.00 59.34 1138 HIS A O 1
ATOM 8917 N N . ALA A 1 1139 ? 49.540 -23.161 -2.988 1.00 62.03 1139 ALA A N 1
ATOM 8918 C CA . ALA A 1 1139 ? 48.662 -22.937 -4.122 1.00 62.03 1139 ALA A CA 1
ATOM 8919 C C . ALA A 1 1139 ? 47.735 -21.731 -3.907 1.00 62.03 1139 ALA A C 1
ATOM 8921 O O . ALA A 1 1139 ? 47.131 -21.559 -2.841 1.00 62.03 1139 ALA A O 1
ATOM 8922 N N . SER A 1 1140 ? 47.604 -20.915 -4.954 1.00 63.94 1140 SER A N 1
ATOM 8923 C CA . SER A 1 1140 ? 46.776 -19.711 -4.955 1.00 63.94 1140 SER A CA 1
ATOM 8924 C C . SER A 1 1140 ? 45.867 -19.624 -6.180 1.00 63.94 1140 SER A C 1
ATOM 8926 O O . SER A 1 1140 ? 46.048 -20.339 -7.171 1.00 63.94 1140 SER A O 1
ATOM 8928 N N . MET A 1 1141 ? 44.842 -18.775 -6.101 1.00 69.25 1141 MET A N 1
ATOM 8929 C CA . MET A 1 1141 ? 43.880 -18.532 -7.177 1.00 69.25 1141 MET A CA 1
ATOM 8930 C C . MET A 1 1141 ? 43.428 -17.071 -7.170 1.00 69.25 1141 MET A C 1
ATOM 8932 O O . MET A 1 1141 ? 43.169 -16.503 -6.112 1.00 69.25 1141 MET A O 1
ATOM 8936 N N . GLN A 1 1142 ? 43.318 -16.472 -8.357 1.00 72.19 1142 GLN A N 1
ATOM 8937 C CA . GLN A 1 1142 ? 42.674 -15.169 -8.524 1.00 72.19 1142 GLN A CA 1
ATOM 8938 C C . GLN A 1 1142 ? 41.157 -15.351 -8.489 1.00 72.19 1142 GLN A C 1
ATOM 8940 O O . GLN A 1 1142 ? 40.615 -16.159 -9.247 1.00 72.19 1142 GLN A O 1
ATOM 8945 N N . VAL A 1 1143 ? 40.492 -14.609 -7.609 1.00 74.88 1143 VAL A N 1
ATOM 8946 C CA . VAL A 1 1143 ? 39.042 -14.647 -7.409 1.00 74.88 1143 VAL A CA 1
ATOM 8947 C C . VAL A 1 1143 ? 38.534 -13.220 -7.302 1.00 74.88 1143 VAL A C 1
ATOM 8949 O O . VAL A 1 1143 ? 39.028 -12.431 -6.498 1.00 74.88 1143 VAL A O 1
ATOM 8952 N N . SER A 1 1144 ? 37.526 -12.893 -8.097 1.00 82.81 1144 SER A N 1
ATOM 8953 C CA . SER A 1 1144 ? 36.942 -11.561 -8.135 1.00 82.81 1144 SER A CA 1
ATOM 8954 C C . SER A 1 1144 ? 35.731 -11.502 -7.199 1.00 82.81 1144 SER A C 1
ATOM 8956 O O . SER A 1 1144 ? 34.838 -12.347 -7.255 1.00 82.81 1144 SER A O 1
ATOM 8958 N N . CYS A 1 1145 ? 35.688 -10.520 -6.306 1.00 82.38 1145 CYS A N 1
ATOM 8959 C CA . CYS A 1 1145 ? 34.611 -10.324 -5.341 1.00 82.38 1145 CYS A CA 1
ATOM 8960 C C . CYS A 1 1145 ? 33.646 -9.243 -5.836 1.00 82.38 1145 CYS A C 1
ATOM 8962 O O . CYS A 1 1145 ? 34.053 -8.099 -6.027 1.00 82.38 1145 CYS A O 1
ATOM 8964 N N . LEU A 1 1146 ? 32.378 -9.606 -6.032 1.00 86.62 1146 LEU A N 1
ATOM 8965 C CA . LEU A 1 1146 ? 31.307 -8.723 -6.494 1.00 86.62 1146 LEU A CA 1
ATOM 8966 C C . LEU A 1 1146 ? 30.365 -8.369 -5.335 1.00 86.62 1146 LEU A C 1
ATOM 8968 O O . LEU A 1 1146 ? 29.783 -9.255 -4.701 1.00 86.62 1146 LEU A O 1
ATOM 8972 N N . LYS A 1 1147 ? 30.159 -7.069 -5.114 1.00 84.69 1147 LYS A N 1
ATOM 8973 C CA . LYS A 1 1147 ? 29.149 -6.522 -4.196 1.00 84.69 1147 LYS A CA 1
ATOM 8974 C C . LYS A 1 1147 ? 27.742 -6.759 -4.766 1.00 84.69 1147 LYS A C 1
ATOM 8976 O O . LYS A 1 1147 ? 27.501 -6.393 -5.910 1.00 84.69 1147 LYS A O 1
ATOM 8981 N N . LEU A 1 1148 ? 26.811 -7.352 -4.005 1.00 81.88 1148 LEU A N 1
ATOM 8982 C CA . LEU A 1 1148 ? 25.424 -7.586 -4.460 1.00 81.88 1148 LEU A CA 1
ATOM 8983 C C . LEU A 1 1148 ? 24.374 -6.733 -3.747 1.00 81.88 1148 LEU A C 1
ATOM 8985 O O . LEU A 1 1148 ? 23.472 -6.220 -4.406 1.00 81.88 1148 LEU A O 1
ATOM 8989 N N . ARG A 1 1149 ? 24.437 -6.614 -2.415 1.00 75.31 1149 ARG A N 1
ATOM 8990 C CA . ARG A 1 1149 ? 23.487 -5.827 -1.601 1.00 75.31 1149 ARG A CA 1
ATOM 8991 C C . ARG A 1 1149 ? 24.194 -5.213 -0.397 1.00 75.31 1149 ARG A C 1
ATOM 8993 O O . ARG A 1 1149 ? 25.114 -5.819 0.143 1.00 75.31 1149 ARG A O 1
ATOM 9000 N N . GLU A 1 1150 ? 23.728 -4.055 0.054 1.00 71.56 1150 GLU A N 1
ATOM 9001 C CA . GLU A 1 1150 ? 24.359 -3.272 1.128 1.00 71.56 1150 GLU A CA 1
ATOM 9002 C C . GLU A 1 1150 ? 23.318 -2.645 2.061 1.00 71.56 1150 GLU A C 1
ATOM 9004 O O . GLU A 1 1150 ? 22.227 -2.277 1.617 1.00 71.56 1150 GLU A O 1
ATOM 9009 N N . ARG A 1 1151 ? 23.634 -2.528 3.362 1.00 62.12 1151 ARG A N 1
ATOM 9010 C CA . ARG A 1 1151 ? 22.800 -1.811 4.343 1.00 62.12 1151 ARG A CA 1
ATOM 9011 C C . ARG A 1 1151 ? 23.345 -0.410 4.583 1.00 62.12 1151 ARG A C 1
ATOM 9013 O O . ARG A 1 1151 ? 24.379 -0.255 5.230 1.00 62.12 1151 ARG A O 1
ATOM 9020 N N . SER A 1 1152 ? 22.566 0.591 4.187 1.00 48.81 1152 SER A N 1
ATOM 9021 C CA . SER A 1 1152 ? 22.858 2.036 4.217 1.00 48.81 1152 SER A CA 1
ATOM 9022 C C . SER A 1 1152 ? 23.246 2.656 5.574 1.00 48.81 1152 SER A C 1
ATOM 9024 O O . SER A 1 1152 ? 23.466 3.860 5.642 1.00 48.81 1152 SER A O 1
ATOM 9026 N N . GLN A 1 1153 ? 23.319 1.880 6.663 1.00 42.84 1153 GLN A N 1
ATOM 9027 C CA . GLN A 1 1153 ? 23.630 2.381 8.011 1.00 42.84 1153 GLN A CA 1
ATOM 9028 C C . GLN A 1 1153 ? 24.560 1.489 8.860 1.00 42.84 1153 GLN A C 1
ATOM 9030 O O . GLN A 1 1153 ? 24.818 1.849 10.008 1.00 42.84 1153 GLN A O 1
ATOM 9035 N N . LYS A 1 1154 ? 25.011 0.306 8.392 1.00 49.06 1154 LYS A N 1
ATOM 9036 C CA . LYS A 1 1154 ? 25.695 -0.684 9.275 1.00 49.06 1154 LYS A CA 1
ATOM 9037 C C . LYS A 1 1154 ? 26.819 -1.534 8.658 1.00 49.06 1154 LYS A C 1
ATOM 9039 O O . LYS A 1 1154 ? 27.206 -2.525 9.272 1.00 49.06 1154 LYS A O 1
ATOM 9044 N N . GLY A 1 1155 ? 27.294 -1.237 7.448 1.00 50.88 1155 GLY A N 1
ATOM 9045 C CA . GLY A 1 1155 ? 28.382 -1.996 6.798 1.00 50.88 1155 GLY A CA 1
ATOM 9046 C C . GLY A 1 1155 ? 28.055 -3.450 6.403 1.00 50.88 1155 GLY A C 1
ATOM 9047 O O . GLY A 1 1155 ? 28.826 -4.067 5.671 1.00 50.88 1155 GLY A O 1
ATOM 9048 N N . ASP A 1 1156 ? 26.907 -3.994 6.832 1.00 63.91 1156 ASP A N 1
ATOM 9049 C CA . ASP A 1 1156 ? 26.394 -5.311 6.435 1.00 63.91 1156 ASP A CA 1
ATOM 9050 C C . ASP A 1 1156 ? 26.220 -5.362 4.911 1.00 63.91 1156 ASP A C 1
ATOM 9052 O O . ASP A 1 1156 ? 25.291 -4.774 4.343 1.00 63.91 1156 ASP A O 1
ATOM 9056 N N . THR A 1 1157 ? 27.161 -6.048 4.267 1.00 69.75 1157 THR A N 1
ATOM 9057 C CA . THR A 1 1157 ? 27.280 -6.133 2.814 1.00 69.75 1157 THR A CA 1
ATOM 9058 C C . THR A 1 1157 ? 27.286 -7.596 2.407 1.00 69.75 1157 THR A C 1
ATOM 9060 O O . THR A 1 1157 ? 28.077 -8.391 2.921 1.00 69.75 1157 THR A O 1
ATOM 9063 N N . LEU A 1 1158 ? 26.411 -7.961 1.473 1.00 77.25 1158 LEU A N 1
ATOM 9064 C CA . LEU A 1 1158 ? 26.404 -9.283 0.864 1.00 77.25 1158 LEU A CA 1
ATOM 9065 C C . LEU A 1 1158 ? 27.189 -9.249 -0.448 1.00 77.25 1158 LEU A C 1
ATOM 9067 O O . LEU A 1 1158 ? 26.858 -8.485 -1.360 1.00 77.25 1158 LEU A O 1
ATOM 9071 N N . CYS A 1 1159 ? 28.181 -10.127 -0.545 1.00 79.69 1159 CYS A N 1
ATOM 9072 C CA . CYS A 1 1159 ? 29.058 -10.272 -1.697 1.00 79.69 1159 CYS A CA 1
ATOM 9073 C C . CYS A 1 1159 ? 29.017 -11.707 -2.243 1.00 79.69 1159 CYS A C 1
ATOM 9075 O O . CYS A 1 1159 ? 28.660 -12.660 -1.541 1.00 79.69 1159 CYS A O 1
ATOM 9077 N N . VAL A 1 1160 ? 29.418 -11.870 -3.502 1.00 83.56 1160 VAL A N 1
ATOM 9078 C CA . VAL A 1 1160 ? 29.672 -13.178 -4.122 1.00 83.56 1160 VAL A CA 1
ATOM 9079 C C . VAL A 1 1160 ? 31.080 -13.247 -4.679 1.00 83.56 1160 VAL A C 1
ATOM 9081 O O . VAL A 1 1160 ? 31.629 -12.250 -5.145 1.00 83.56 1160 VAL A O 1
ATOM 9084 N N . PHE A 1 1161 ? 31.645 -14.448 -4.649 1.00 82.62 1161 PHE A N 1
ATOM 9085 C CA . PHE A 1 1161 ? 32.928 -14.727 -5.274 1.00 82.62 1161 PHE A CA 1
ATOM 9086 C C . PHE A 1 1161 ? 32.734 -15.324 -6.660 1.00 82.62 1161 PHE A C 1
ATOM 9088 O O . PHE A 1 1161 ? 31.922 -16.235 -6.853 1.00 82.62 1161 PHE A O 1
ATOM 9095 N N . LEU A 1 1162 ? 33.509 -14.794 -7.599 1.00 85.62 1162 LEU A N 1
ATOM 9096 C CA . LEU A 1 1162 ? 33.516 -15.109 -9.014 1.00 85.62 1162 LEU A CA 1
ATOM 9097 C C . LEU A 1 1162 ? 34.911 -15.608 -9.416 1.00 85.62 1162 LEU A C 1
ATOM 9099 O O . LEU A 1 1162 ? 35.915 -15.006 -9.044 1.00 85.62 1162 LEU A O 1
ATOM 9103 N N . VAL A 1 1163 ? 34.983 -16.661 -10.224 1.00 84.06 1163 VAL A N 1
ATOM 9104 C CA . VAL A 1 1163 ? 36.215 -17.087 -10.912 1.00 84.06 1163 VAL A CA 1
ATOM 9105 C C . VAL A 1 1163 ? 36.040 -16.941 -12.423 1.00 84.06 1163 VAL A C 1
ATOM 9107 O O . VAL A 1 1163 ? 34.908 -17.045 -12.899 1.00 84.06 1163 VAL A O 1
ATOM 9110 N N . PRO A 1 1164 ? 37.109 -16.704 -13.203 1.00 83.62 1164 PRO A N 1
ATOM 9111 C CA . PRO A 1 1164 ? 37.018 -16.709 -14.661 1.00 83.62 1164 PRO A CA 1
ATOM 9112 C C . PRO A 1 1164 ? 36.497 -18.053 -15.184 1.00 83.62 1164 PRO A C 1
ATOM 9114 O O . PRO A 1 1164 ? 36.969 -19.110 -14.761 1.00 83.62 1164 PRO A O 1
ATOM 9117 N N . ALA A 1 1165 ? 35.552 -18.017 -16.122 1.00 81.31 1165 ALA A N 1
ATOM 9118 C CA . ALA A 1 1165 ? 35.093 -19.212 -16.819 1.00 81.31 1165 ALA A CA 1
ATOM 9119 C C . ALA A 1 1165 ? 36.197 -19.728 -17.761 1.00 81.31 1165 ALA A C 1
ATOM 9121 O O . ALA A 1 1165 ? 36.732 -18.981 -18.583 1.00 81.31 1165 ALA A O 1
ATOM 9122 N N . LEU A 1 1166 ? 36.525 -21.018 -17.663 1.00 75.81 1166 LEU A N 1
ATOM 9123 C CA . LEU A 1 1166 ? 37.470 -21.692 -18.564 1.00 75.81 1166 LEU A CA 1
ATOM 9124 C C . LEU A 1 1166 ? 36.828 -21.950 -19.935 1.00 75.81 1166 LEU A C 1
ATOM 9126 O O . LEU A 1 1166 ? 37.496 -21.945 -20.966 1.00 75.81 1166 LEU A O 1
ATOM 9130 N N . GLU A 1 1167 ? 35.516 -22.160 -19.918 1.00 75.00 1167 GLU A N 1
ATOM 9131 C CA . GLU A 1 1167 ? 34.641 -22.423 -21.054 1.00 75.00 1167 GLU A CA 1
ATOM 9132 C C . GLU A 1 1167 ? 34.262 -21.154 -21.847 1.00 75.00 1167 GLU A C 1
ATOM 9134 O O . GLU A 1 1167 ? 33.889 -21.257 -23.014 1.00 75.00 1167 GLU A O 1
ATOM 9139 N N . ALA A 1 1168 ? 34.393 -19.960 -21.252 1.00 79.62 1168 ALA A N 1
ATOM 9140 C CA . ALA A 1 1168 ? 33.973 -18.691 -21.854 1.00 79.62 1168 ALA A CA 1
ATOM 9141 C C . ALA A 1 1168 ? 34.911 -17.520 -21.470 1.00 79.62 1168 ALA A C 1
ATOM 9143 O O . ALA A 1 1168 ? 34.686 -16.850 -20.458 1.00 79.62 1168 ALA A O 1
ATOM 9144 N N . PRO A 1 1169 ? 35.955 -17.226 -22.272 1.00 79.88 1169 PRO A N 1
ATOM 9145 C CA . PRO A 1 1169 ? 36.915 -16.162 -21.975 1.00 79.88 1169 PRO A CA 1
ATOM 9146 C C . PRO A 1 1169 ? 36.259 -14.787 -21.781 1.00 79.88 1169 PRO A C 1
ATOM 9148 O O . PRO A 1 1169 ? 35.580 -14.278 -22.671 1.00 79.88 1169 PRO A O 1
ATOM 9151 N N . GLY A 1 1170 ? 36.494 -14.170 -20.619 1.00 80.94 1170 GLY A N 1
ATOM 9152 C CA . GLY A 1 1170 ? 35.911 -12.876 -20.236 1.00 80.94 1170 GLY A CA 1
ATOM 9153 C C . GLY A 1 1170 ? 34.564 -12.963 -19.507 1.00 80.94 1170 GLY A C 1
ATOM 9154 O O . GLY A 1 1170 ? 34.083 -11.941 -19.020 1.00 80.94 1170 GLY A O 1
ATOM 9155 N N . ALA A 1 1171 ? 33.980 -14.158 -19.383 1.00 89.94 1171 ALA A N 1
ATOM 9156 C CA . ALA A 1 1171 ? 32.880 -14.425 -18.463 1.00 89.94 1171 ALA A CA 1
ATOM 9157 C C . ALA A 1 1171 ? 33.393 -15.012 -17.137 1.00 89.94 1171 ALA A C 1
ATOM 9159 O O . ALA A 1 1171 ? 34.541 -15.448 -17.013 1.00 89.94 1171 ALA A O 1
ATOM 9160 N N . PHE A 1 1172 ? 32.512 -15.033 -16.144 1.00 90.44 1172 PHE A N 1
ATOM 9161 C CA . PHE A 1 1172 ? 32.770 -15.521 -14.797 1.00 90.44 1172 PHE A CA 1
ATOM 9162 C C . PHE A 1 1172 ? 31.783 -16.617 -14.401 1.00 90.44 1172 PHE A C 1
ATOM 9164 O O . PHE A 1 1172 ? 30.652 -16.649 -14.878 1.00 90.44 1172 PHE A O 1
ATOM 9171 N N . ARG A 1 1173 ? 32.183 -17.453 -13.445 1.00 87.06 1173 ARG A N 1
ATOM 9172 C CA . ARG A 1 1173 ? 31.298 -18.335 -12.682 1.00 87.06 1173 ARG A CA 1
ATOM 9173 C C . ARG A 1 1173 ? 31.313 -17.918 -11.219 1.00 87.06 1173 ARG A C 1
ATOM 9175 O O . ARG A 1 1173 ? 32.372 -17.796 -10.607 1.00 87.06 1173 ARG A O 1
ATOM 9182 N N . ARG A 1 1174 ? 30.131 -17.722 -10.646 1.00 87.75 1174 ARG A N 1
ATOM 9183 C CA . ARG A 1 1174 ? 29.916 -17.621 -9.200 1.00 87.75 1174 ARG A CA 1
ATOM 9184 C C . ARG A 1 1174 ? 30.203 -18.967 -8.526 1.00 87.75 1174 ARG A C 1
ATOM 9186 O O . ARG A 1 1174 ? 29.668 -19.987 -8.954 1.00 87.75 1174 ARG A O 1
ATOM 9193 N N . ILE A 1 1175 ? 30.976 -18.936 -7.440 1.00 76.50 1175 ILE A N 1
ATOM 9194 C CA . ILE A 1 1175 ? 31.373 -20.125 -6.654 1.00 76.50 1175 ILE A CA 1
ATOM 9195 C C . ILE A 1 1175 ? 31.005 -20.052 -5.165 1.00 76.50 1175 ILE A C 1
ATOM 9197 O O . ILE A 1 1175 ? 31.039 -21.066 -4.471 1.00 76.50 1175 ILE A O 1
ATOM 9201 N N . ALA A 1 1176 ? 30.675 -18.863 -4.651 1.00 71.44 1176 ALA A N 1
ATOM 9202 C CA . ALA A 1 1176 ? 30.341 -18.664 -3.242 1.00 71.44 1176 ALA A CA 1
ATOM 9203 C C . ALA A 1 1176 ? 29.541 -17.376 -3.004 1.00 71.44 1176 ALA A C 1
ATOM 9205 O O . ALA A 1 1176 ? 29.519 -16.465 -3.834 1.00 71.44 1176 ALA A O 1
ATOM 9206 N N . SER A 1 1177 ? 28.936 -17.292 -1.822 1.00 74.50 1177 SER A N 1
ATOM 9207 C CA . SER A 1 1177 ? 28.249 -16.118 -1.272 1.00 74.50 1177 SER A CA 1
ATOM 9208 C C . SER A 1 1177 ? 28.665 -15.927 0.178 1.00 74.50 1177 SER A C 1
ATOM 9210 O O . SER A 1 1177 ? 28.680 -16.906 0.930 1.00 74.50 1177 SER A O 1
ATOM 9212 N N . PHE A 1 1178 ? 28.952 -14.694 0.584 1.00 69.44 1178 PHE A N 1
ATOM 9213 C CA . PHE A 1 1178 ? 29.364 -14.389 1.950 1.00 69.44 1178 PHE A CA 1
ATOM 9214 C C . PHE A 1 1178 ? 28.873 -13.012 2.395 1.00 69.44 1178 PHE A C 1
ATOM 9216 O O . PHE A 1 1178 ? 28.602 -12.130 1.577 1.00 69.44 1178 PHE A O 1
ATOM 9223 N N . ARG A 1 1179 ? 28.764 -12.832 3.712 1.00 65.00 1179 ARG A N 1
ATOM 9224 C CA . ARG A 1 1179 ? 28.431 -11.546 4.330 1.00 65.00 1179 ARG A CA 1
ATOM 9225 C C . ARG A 1 1179 ? 29.676 -10.935 4.971 1.00 65.00 1179 ARG A C 1
ATOM 9227 O O . ARG A 1 1179 ? 30.369 -11.617 5.726 1.00 65.00 1179 ARG A O 1
ATOM 9234 N N . MET A 1 1180 ? 29.914 -9.657 4.696 1.00 62.78 1180 MET A N 1
ATOM 9235 C CA . MET A 1 1180 ? 30.835 -8.798 5.440 1.00 62.78 1180 MET A CA 1
ATOM 9236 C C . MET A 1 1180 ? 30.049 -8.091 6.548 1.00 62.78 1180 MET A C 1
ATOM 9238 O O . MET A 1 1180 ? 28.950 -7.597 6.291 1.00 62.78 1180 MET A O 1
ATOM 9242 N N . VAL A 1 1181 ? 30.582 -8.056 7.770 1.00 53.47 1181 VAL A N 1
ATOM 9243 C CA . VAL A 1 1181 ? 29.938 -7.419 8.930 1.00 53.47 1181 VAL A CA 1
ATOM 9244 C C . VAL A 1 1181 ? 30.974 -6.584 9.670 1.00 53.47 1181 VAL A C 1
ATOM 9246 O O . VAL A 1 1181 ? 32.072 -7.064 9.927 1.00 53.47 1181 VAL A O 1
ATOM 9249 N N . ASP A 1 1182 ? 30.626 -5.347 10.018 1.00 50.00 1182 ASP A N 1
ATOM 9250 C CA . ASP A 1 1182 ? 31.541 -4.436 10.706 1.00 50.00 1182 ASP A CA 1
ATOM 9251 C C . ASP A 1 1182 ? 31.770 -4.840 12.181 1.00 50.00 1182 ASP A C 1
ATOM 9253 O O . ASP A 1 1182 ? 30.856 -5.291 12.884 1.00 50.00 1182 ASP A O 1
ATOM 9257 N N . ALA A 1 1183 ? 33.006 -4.697 12.661 1.00 40.50 1183 ALA A N 1
ATOM 9258 C CA . ALA A 1 1183 ? 33.522 -5.302 13.890 1.00 40.50 1183 ALA A CA 1
ATOM 9259 C C . ALA A 1 1183 ? 33.225 -4.479 15.161 1.00 40.50 1183 ALA A C 1
ATOM 9261 O O . ALA A 1 1183 ? 34.104 -4.268 15.997 1.00 40.50 1183 ALA A O 1
ATOM 9262 N N . LEU A 1 1184 ? 31.976 -4.034 15.336 1.00 36.38 1184 LEU A N 1
ATOM 9263 C CA . LEU A 1 1184 ? 31.526 -3.154 16.429 1.00 36.38 1184 LEU A CA 1
ATOM 9264 C C . LEU A 1 1184 ? 31.511 -3.820 17.828 1.00 36.38 1184 LEU A C 1
ATOM 9266 O O . LEU A 1 1184 ? 30.454 -3.939 18.446 1.00 36.38 1184 LEU A O 1
ATOM 9270 N N . TYR A 1 1185 ? 32.675 -4.243 18.342 1.00 34.06 1185 TYR A N 1
ATOM 9271 C CA . TYR A 1 1185 ? 32.899 -4.663 19.739 1.00 34.06 1185 TYR A CA 1
ATOM 9272 C C . TYR A 1 1185 ? 34.337 -4.408 20.256 1.00 34.06 1185 TYR A C 1
ATOM 9274 O O . TYR A 1 1185 ? 34.962 -5.299 20.835 1.00 34.06 1185 TYR A O 1
ATOM 9282 N N . ARG A 1 1186 ? 34.840 -3.175 20.097 1.00 33.25 1186 ARG A N 1
ATOM 9283 C CA . ARG A 1 1186 ? 35.902 -2.534 20.912 1.00 33.25 1186 ARG A CA 1
ATOM 9284 C C . ARG A 1 1186 ? 35.875 -1.018 20.679 1.00 33.25 1186 ARG A C 1
ATOM 9286 O O . ARG A 1 1186 ? 35.445 -0.587 19.616 1.00 33.25 1186 ARG A O 1
ATOM 9293 N N . ASP A 1 1187 ? 36.329 -0.233 21.655 1.00 35.12 1187 ASP A N 1
ATOM 9294 C CA . ASP A 1 1187 ? 36.315 1.244 21.630 1.00 35.12 1187 ASP A CA 1
ATOM 9295 C C . ASP A 1 1187 ? 37.461 1.873 20.800 1.00 35.12 1187 ASP A C 1
ATOM 9297 O O . ASP A 1 1187 ? 37.914 2.984 21.081 1.00 35.12 1187 ASP A O 1
ATOM 9301 N N . ASP A 1 1188 ? 37.947 1.155 19.786 1.00 32.00 1188 ASP A N 1
ATOM 9302 C CA . ASP A 1 1188 ? 38.902 1.660 18.796 1.00 32.00 1188 ASP A CA 1
ATOM 9303 C C . ASP A 1 1188 ? 38.154 2.420 17.675 1.00 32.00 1188 ASP A C 1
ATOM 9305 O O . ASP A 1 1188 ? 36.974 2.150 17.427 1.00 32.00 1188 ASP A O 1
ATOM 9309 N N . PRO A 1 1189 ? 38.796 3.383 16.979 1.00 30.72 1189 PRO A N 1
ATOM 9310 C CA . PRO A 1 1189 ? 38.179 4.061 15.838 1.00 30.72 1189 PRO A CA 1
ATOM 9311 C C . PRO A 1 1189 ? 37.801 3.055 14.736 1.00 30.72 1189 PRO A C 1
ATOM 9313 O O . PRO A 1 1189 ? 38.483 2.037 14.587 1.00 30.72 1189 PRO A O 1
ATOM 9316 N N . PRO A 1 1190 ? 36.745 3.328 13.942 1.00 31.45 1190 PRO A N 1
ATOM 9317 C CA . PRO A 1 1190 ? 36.266 2.391 12.937 1.00 31.45 1190 PRO A CA 1
ATOM 9318 C C . PRO A 1 1190 ? 37.377 2.050 11.944 1.00 31.45 1190 PRO A C 1
ATOM 9320 O O . PRO A 1 1190 ? 37.905 2.917 11.245 1.00 31.45 1190 PRO A O 1
ATOM 9323 N N . LEU A 1 1191 ? 37.704 0.762 11.876 1.00 34.72 1191 LEU A N 1
ATOM 9324 C CA . LEU A 1 1191 ? 38.449 0.194 10.766 1.00 34.72 1191 LEU A CA 1
ATOM 9325 C C . LEU A 1 1191 ? 37.538 0.244 9.542 1.00 34.72 1191 LEU A C 1
ATOM 9327 O O . LEU A 1 1191 ? 36.750 -0.672 9.316 1.00 34.72 1191 LEU A O 1
ATOM 9331 N N . GLU A 1 1192 ? 37.667 1.300 8.736 1.00 32.78 1192 GLU A N 1
ATOM 9332 C CA . GLU A 1 1192 ? 37.245 1.233 7.340 1.00 32.78 1192 GLU A CA 1
ATOM 9333 C C . GLU A 1 1192 ? 37.893 -0.015 6.733 1.00 32.78 1192 GLU A C 1
ATOM 9335 O O . GLU A 1 1192 ? 39.115 -0.092 6.572 1.00 32.78 1192 GLU A O 1
ATOM 9340 N N . ILE A 1 1193 ? 37.076 -1.027 6.431 1.00 41.84 1193 ILE A N 1
ATOM 9341 C CA . ILE A 1 1193 ? 37.527 -2.232 5.742 1.00 41.84 1193 ILE A CA 1
ATOM 9342 C C . ILE A 1 1193 ? 37.768 -1.819 4.285 1.00 41.84 1193 ILE A C 1
ATOM 9344 O O . ILE A 1 1193 ? 36.913 -1.997 3.416 1.00 41.84 1193 ILE A O 1
ATOM 9348 N N . GLY A 1 1194 ? 38.944 -1.225 4.041 1.00 39.56 1194 GLY A N 1
ATOM 9349 C CA . GLY A 1 1194 ? 39.439 -0.662 2.774 1.00 39.56 1194 GLY A CA 1
ATOM 9350 C C . GLY A 1 1194 ? 39.697 -1.700 1.678 1.00 39.56 1194 GLY A C 1
ATOM 9351 O O . GLY A 1 1194 ? 40.640 -1.597 0.907 1.00 39.56 1194 GLY A O 1
ATOM 9352 N N . VAL A 1 1195 ? 38.867 -2.738 1.643 1.00 48.19 1195 VAL A N 1
ATOM 9353 C CA . VAL A 1 1195 ? 38.838 -3.798 0.639 1.00 48.19 1195 VAL A CA 1
ATOM 9354 C C . VAL A 1 1195 ? 38.073 -3.336 -0.599 1.00 48.19 1195 VAL A C 1
ATOM 9356 O O . VAL A 1 1195 ? 38.382 -3.801 -1.684 1.00 48.19 1195 VAL A O 1
ATOM 9359 N N . PHE A 1 1196 ? 37.109 -2.415 -0.448 1.00 50.66 1196 PHE A N 1
ATOM 9360 C CA . PHE A 1 1196 ? 36.274 -1.895 -1.541 1.00 50.66 1196 PHE A CA 1
ATOM 9361 C C . PHE A 1 1196 ? 36.600 -0.457 -1.983 1.00 50.66 1196 PHE A C 1
ATOM 9363 O O . PHE A 1 1196 ? 36.058 -0.007 -2.990 1.00 50.66 1196 PHE A O 1
ATOM 9370 N N . SER A 1 1197 ? 37.496 0.255 -1.289 1.00 47.41 1197 SER A N 1
ATOM 9371 C CA . SER A 1 1197 ? 37.899 1.631 -1.638 1.00 47.41 1197 SER A CA 1
ATOM 9372 C C . SER A 1 1197 ? 38.618 1.732 -2.988 1.00 47.41 1197 SER A C 1
ATOM 9374 O O . SER A 1 1197 ? 38.453 2.726 -3.690 1.00 47.41 1197 SER A O 1
ATOM 9376 N N . ASP A 1 1198 ? 39.354 0.686 -3.373 1.00 53.22 1198 ASP A N 1
ATOM 9377 C CA . ASP A 1 1198 ? 40.107 0.615 -4.635 1.00 53.22 1198 ASP A CA 1
ATOM 9378 C C . ASP A 1 1198 ? 39.348 -0.140 -5.751 1.00 53.22 1198 ASP A C 1
ATOM 9380 O O . ASP A 1 1198 ? 39.903 -0.417 -6.819 1.00 53.22 1198 ASP A O 1
ATOM 9384 N N . CYS A 1 1199 ? 38.082 -0.513 -5.524 1.00 69.56 1199 CYS A N 1
ATOM 9385 C CA . CYS A 1 1199 ? 37.348 -1.415 -6.413 1.00 69.56 1199 CYS A CA 1
ATOM 9386 C C . CYS A 1 1199 ? 36.529 -0.693 -7.484 1.00 69.56 1199 CYS A C 1
ATOM 9388 O O . CYS A 1 1199 ? 35.868 0.319 -7.250 1.00 69.56 1199 CYS A O 1
ATOM 9390 N N . ALA A 1 1200 ? 36.557 -1.250 -8.693 1.00 74.00 1200 ALA A N 1
ATOM 9391 C CA . ALA A 1 1200 ? 36.004 -0.610 -9.876 1.00 74.00 1200 ALA A CA 1
ATOM 9392 C C . ALA A 1 1200 ? 34.572 -1.076 -10.158 1.00 74.00 1200 ALA A C 1
ATOM 9394 O O . ALA A 1 1200 ? 34.268 -2.266 -10.080 1.00 74.00 1200 ALA A O 1
ATOM 9395 N N . TRP A 1 1201 ? 33.718 -0.152 -10.598 1.00 84.00 1201 TRP A N 1
ATOM 9396 C CA . TRP A 1 1201 ? 32.511 -0.514 -11.336 1.00 84.00 1201 TRP A CA 1
ATOM 9397 C C . TRP A 1 1201 ? 32.910 -1.138 -12.678 1.00 84.00 1201 TRP A C 1
ATOM 9399 O O . TRP A 1 1201 ? 33.647 -0.521 -13.451 1.00 84.00 1201 TRP A O 1
ATOM 9409 N N . ARG A 1 1202 ? 32.435 -2.354 -12.961 1.00 88.12 1202 ARG A N 1
ATOM 9410 C CA . ARG A 1 1202 ? 32.652 -3.036 -14.246 1.00 88.12 1202 ARG A CA 1
ATOM 9411 C C . ARG A 1 1202 ? 31.390 -3.737 -14.728 1.00 88.12 1202 ARG A C 1
ATOM 9413 O O . ARG A 1 1202 ? 30.545 -4.129 -13.924 1.00 88.12 1202 ARG A O 1
ATOM 9420 N N . ASP A 1 1203 ? 31.328 -3.938 -16.038 1.00 91.69 1203 ASP A N 1
ATOM 9421 C CA . ASP A 1 1203 ? 30.340 -4.792 -16.691 1.00 91.69 1203 ASP A CA 1
ATOM 9422 C C . ASP A 1 1203 ? 30.858 -6.238 -16.644 1.00 91.69 1203 ASP A C 1
ATOM 9424 O O . ASP A 1 1203 ? 31.993 -6.522 -17.032 1.00 91.69 1203 ASP A O 1
ATOM 9428 N N . ILE A 1 1204 ? 30.044 -7.143 -16.106 1.00 92.31 1204 ILE A N 1
ATOM 9429 C CA . ILE A 1 1204 ? 30.412 -8.505 -15.712 1.00 92.31 1204 ILE A CA 1
ATOM 9430 C C . ILE A 1 1204 ? 29.380 -9.455 -16.313 1.00 92.31 1204 ILE A C 1
ATOM 9432 O O . ILE A 1 1204 ? 28.185 -9.302 -16.060 1.00 92.31 1204 ILE A O 1
ATOM 9436 N N . GLN A 1 1205 ? 29.826 -10.457 -17.073 1.00 94.75 1205 GLN A N 1
ATOM 9437 C CA . GLN A 1 1205 ? 28.973 -11.571 -17.487 1.00 94.75 1205 GLN A CA 1
ATOM 9438 C C . GLN A 1 1205 ? 29.210 -12.764 -16.560 1.00 94.75 1205 GLN A C 1
ATOM 9440 O O . GLN A 1 1205 ? 30.330 -13.268 -16.493 1.00 94.75 1205 GLN A O 1
ATOM 9445 N N . ILE A 1 1206 ? 28.164 -13.225 -15.875 1.00 93.75 1206 ILE A N 1
ATOM 9446 C CA . ILE A 1 1206 ? 28.172 -14.476 -15.110 1.00 93.75 1206 ILE A CA 1
ATOM 9447 C C . ILE A 1 1206 ? 27.404 -15.530 -15.914 1.00 93.75 1206 ILE A C 1
ATOM 9449 O O . ILE A 1 1206 ? 26.285 -15.259 -16.363 1.00 93.75 1206 ILE A O 1
ATOM 9453 N N . ILE A 1 1207 ? 28.000 -16.710 -16.083 1.00 90.50 1207 ILE A N 1
ATOM 9454 C CA . ILE A 1 1207 ? 27.384 -17.922 -16.656 1.00 90.50 1207 ILE A CA 1
ATOM 9455 C C . ILE A 1 1207 ? 27.136 -18.976 -15.572 1.00 90.50 1207 ILE A C 1
ATOM 9457 O O . ILE A 1 1207 ? 27.603 -18.776 -14.432 1.00 90.50 1207 ILE A O 1
#

Sequence (1207 aa):
MKWSALASVAVLPLASAHGFTQGEYASGAVMDLMMSSKEAAWAKHRAAGDYDSKKWMGFDKKRSNKDKIECKNGRAEAVKGDADQTYKCKNIDMYDFKTHAELGDPVGDGSGSWGWTHKGREFIAIGQTYGAAFAEVTKKGQLEYLGRLPAQNDSVIWREMQVLKDTLVIGSEGIGHGIQFFDMKKLLNLKPESPKTFDIKTDIAWVNLTQGIAGRSHTVRANEEKNYVAAFGCGGRPGRNDTCAGGPIYINTDDITKPYVEGCSPQDGYTHDAQCIVYRGPHKKYYNRDICYGYNEDTLTIYDVTNKKGVGAGSIISRTPYTGASYTHQGWVIDEFWQTHLVMDDELDEGQIDPNRTAAGSLAKDGYAVTYIWDIQNLEAPKVTGYYKATTRMVDHNQFVIDGLAFQSNYQSGLRILDVSSIPKFPDGSKVEEIAYFDVFPGDDAQPGGGDALWDAGTWSHFTFPSGYTVINTIDRGAFVVKPKWGSIVAYYAPFLNATESRPNELPLLGPVQIAPHRHTCRYCRQICIAISHDISKQSGLLIRLSLTFQQVAQAKARSCPLLEGAHDASTAALDVRILSQLQTFFDIFSVSSDLHTLTGCSTFAARVRYFVLGLSNRPFHLRLGQLSSESGGTLRARVLYTSWRLFEFEISADQGSEESSASRGVINCITDDPAADYVRERPITTEAVSQQTLAKAQTWLHECQNDRMLHPDCAPENSGFVPTRLIEIQQRVDGSIVLRIVQTAKDHLVLWACLSYCWGGDQPAKTTRANITERLDMLLLTDLPRTIKDAIIVASSLQIRYLWIDALCIIQDDADDVAHEIATMPEIYMHGTCTISASRASTSTEGFLQGHEVDGIHHKPVSLRVKLPNGGAGLISLSNSGSEYRSEKEPIHKRAWCYQERILSPRIIDFGHTQIQWICKSKRPADGGRVDRAATTDALIVGTLKALSQRELLNAWSNIVWKYTRRDITFAGDKLLAISAVAAYYAPLLACDYVAGHWREMLALQLAWIVGQPKFPQPSVYVAPSWSWASVADSVYWDMIDERVPAIEILDCQVQLSRPSAPFGAVSDGFVKLRGQICEMTWYLNRDSKQVQVEAGKISFMADRATAEELPSYESTLFQGWVDRDALRPDWDQDPHASMQVSCLKLRERSQKGDTLCVFLVPALEAPGAFRRIASFRMVDALYRDDPPLEIGVFSDCAWRDIQII

Secondary structure (DSSP, 8-state):
-----------------SSS-HHHHHHTHHHHHHHHHHHHHHHHHHHHTTT-GGGTTTHHHHBS-SS-B--BTTEEESBTT-GGGEEEEEBEEEEEEEETTTTT-SS--EEEEEEEEETTEEEEEEEETTEEEEEEE-TTS-EEEEEEEEPSS---S-EEEEEETTEEEEEESSTT--EEEEEGGGGTT--TTSPEEPPTTTSEEEE---SSSTT--S-EEEETTTTEEEE--TT-SS---STTTT--EEEE-SSTTS-EEEEE-GGGS---EEEEEE--SS-GGGTT-EEEEEE-BS-EEEEE-S---EET-SEEEEEE--TT-S-EEEEEES-SSS-SEEEEEETTTT-SS-TTTS-TT-SSTTTB-EEEEEE-SSTTS-EEEEEEE-SS-B---EEEEETTEEEEE-BTT-EEEEE-TTTTT-TTSTT-EEEEEE---TTSTTSGGGS----SSSEEEEEE-TTSPEEEEESSSEEEEEEESS------S-----------------------------GGGGGS---------SS----------HHHHHHHHTTT-GGGT--SS-TT--S-HHHHHHHHHHHHTT---S--------TTHHHHHHHHTT--SS-PPEEE------TT---EEEEEEEEETTEEEEEEEE--SSS----EEEEEE--TTSGGGGT--------S---HHHHHHHHHHHHHHHH-TTT-GGGSPP------SEEEEEEE-TTS-EEEEEEE--TTS---EEEEE----SS-TT---TTTHHHHHH-B-GGGS-HHHHHHHHHHHHTT--EEE-HHHHS-TT-HHHHHHHHHHHHHHHHSSS-EEE-TT-SSTTT-SSS----TT--S--EEEEEE-TTS-EEEEEEEE--S---GGGSGGGGBSTHHHHHHH-SEEEEE-SS-EEEEESS---BSSSPPPSSHHHHHHHHHHGGG--HHHHHHHHHHHHHHHHTSB-SSTTHHHHHHHHHHHHHHHHHT--EETTEEGGGHHHHT--EE-S--SPPPSS--S-TTSTTSSSS-EE---S-S-EE-EEEEEEEEEESSTT-TTS-EEEEEEEEEEEEEEEEEEEETTTTEEEEETTTEEEE--SSSTTS--S-S---EEEEE-STTS-TTTTT-TT-EEEEEEEEEEE-TTT--EEEEEEEE-SSSTTEEEEEEEEEE----SSSSPP---TTSTTPEEEEEEE-